Protein 8DN7 (pdb70)

Organism: Pisum sativum (NCBI:txid3888)

Secondary structure (DSSP, 8-state):
---EEEE---EE-TT--EEEEEEE-SS--SSEEEEEEEE-TT--EEEEEEEETTTTEEEE-GGGBTTEEEEEETTTTEEEEEE-S--GGG-EEEEEEEEEEEE-SS-EEEEEEEEEB--EEEEE-SSPPB--EEEEE-----EEEEEEEEEEEBSS--EEEEGGGT--TTEEEPPPEE-TTS-EEEEEEEEEEGGGGGT---EEEEEEGGGTEEEEEE-----/-EEEEE-SEEEEETT--EEEEEEEESS--S-EEEEEE-TTS--EEEEETTTEEPTT--TTEEEEEETTEEEEEESS--GGG-EEEEEEE--STTPPPEE---EEEEEE---BPPEEEEEPPPHHHHTTT-EEEEEEEEEEBSS--EEEEEETTEEE-SSEEEEEPPPPTTT--EEEEEEEEE-HHHHHT--EEEEEEE-TT-SS-EEEEEETT-/--EEEEEE-SSS-------PPTT--HHHHHHHHHHHHHHHHHHHHHSEEP---HHHHHHHHHHHHHH-S--HHHHHHHHHHHHHHHHHHT-TT-EEEEEE-TTSSEEEEEEE--PPP-/-EEEEE---EE-TT--EEEEEEEESS-GGGEEEEEEEE-TTS-EEEEEEEETTTTEEEE-GGGBTTEEEEEETTTTEEEEEE-S--GGG-EEEEEEEEEEEE-SS-EEEEEEEEE---EEEEE-SSPPBPPEEEEE------EEEEEEEEEEEBSS--EEEEGGGTB-TTEEEPPPEE-TTS-EEEEEEEEEESGGGTT---EEEEEEGGGTEEEEEE------/---EEEEEE-S-------TT--HHHHHHHHHHHHHHHHHHHHHSEEPS--HHHHHHHHHHHHHHSS--HHHHHHHHHHHHHHHHHHT-TT-EEEEEE-TTSSEEEEEEE---/-EEEEE-SEEEEETT--EEEEEEEESS--S-EEEEEE-TTS--EEEEETTTEEPTT--TTEEEEEETTEEEEEESS--GGG-EEEEEEE--STTPPPEE---EEEEEE---BPPEEEEEPPPTTTTTTS-EEEEEEEEEEBSS--EEEEEETTEE--SSEEEEEPPPPTTT--EEEEEEEEE-HHHHHT--EEEEEEE-TT-SS-EEEEEESS--

Radius of gyration: 51.86 Å; Cα contacts (8 Å, |Δi|>4): 2680; chains: 6; bounding box: 82×76×167 Å

Foldseek 3Di:
DAQAEFEWEDAPDDDDDDDDADPVRVVVVVVVVVVVVVVSVVPTHGDPDDPVLRVVLNVLCVVVVDDDPVNVVVNQCSVVVVLCVVPQPPKGFDDWDPNVDNYIYTYIHRHD/DQAEFEWECQVPPPPDDDDDDPPDDPVRVVVVVVVVVVVVVVVRVPTHGDPDDVVLRVVLSVLCVVVVDDDDVSVVVNQVSRVVVLVVQAQPPKGFDDWDPPVDPYIYTYIHRDDGDD/DAKAKDWAAEAAAQAKTKIKIADDDDQLQQKKKWKWWAAVPGDIGTAKIAHNVVRDIGGDPVQPPQWDWADDNVRNMIMIIGGRDDQVPFTWIKMFIWRKADDPVDIDIPDRDHMYPTDTHGHHPDDFDAWDKDWQAFEPVQKTKIWIKTDFGDDDDKDKDKPVPPDDPQKDWDDWDQDPVRGTITMIMGMDGPVCLVVDWIWMWMADPNVGDIDIGIHHYDDD/DFAWAKDWAAEAAAQAKTKIKIATDPDAQCQKKKWKWWAAVPGDIHTAKIQHNVDHDIGGDPVQPPQWDWDDDRVRRMIMIIGGRDDQRNFTWIKMFIWRKADDPVDIDIPDRDHMHPTDTHGHHPDDFDAWDKDWQAWPVFKTKIWIKTDFGDDDDKDKDKPVNPDDPQKDWDDWDQDPVRGIITMIMGMDTPVCLVPDWIWMWMADPNVRDIDIGTHHHDD/DAKAKPDQEDEEAFFAKDKIKIFDDPDWAQWKWKWWADPPDDIDTADTSQFHGDPPHDPLWGWDDDTRMIMIMRRGDALQRFTWMKMKDQHPPRDDIYIYPTYTYAYDDDWDFWDKDKDWADVVQLVFFKTKIKIKTHFGDDPDKDKWKQFVNRTDPDQKDKDKDAQDSHRRTIMMMIIGMGTSVVVVVTFKIKIWMDDPPDPDIDIDIGTPPD/DAKAKPDQEDEEAFFDKDKIKIFDPPDWAFWKWKWWADPPDDIDTADTSQAHGDPPHDPLWGKDDDTRMIMIMRRGDALQRFTWMKMKGQHPPRDDIDIYPTYTYAYDDDWDFWDKDKDWADPVQLPQNFTKIKIKTPFGDDPDKDKFKQFVHRTDPDFKDKDKDAQDSHNRTIMMMIIGTDGSVVVVVTFKIKIWMDDPPDPHIDMDIGTPPDD

Nearest PDB structures (foldseek):
  8dn7-assembly1_E  TM=1.009E+00  e=1.031E-22  Pisum sativum
  8dn7-assembly2_C  TM=9.834E-01  e=6.745E-20  Pisum sativum
  5ubc-assembly2_B  TM=9.082E-01  e=1.690E-14  Arabidopsis thaliana
  8dn6-assembly2_B  TM=8.641E-01  e=7.863E-14  Arabidopsis thaliana
  7vcf-assembly1_B  TM=4.564E-01  e=1.645E-02  Chlamydomonas reinhardtii

InterPro domains:
  IPR000184 Bacterial surface antigen (D15) [PF01103] (477-809)
  IPR005689 Chloroplast envelope protein translocase, IAP75 [TIGR00992] (92-809)
  IPR039910 Surface antigen D15-like [PTHR12815] (150-806)
  IPR057354 Toc75-like, POTRA domain [PF25282] (153-236)
  IPR057354 Toc75-like, POTRA domain [PF25282] (357-438)
  IPR057355 Toc75-like, second POTRA domain [PF25280] (245-356)

Sequence (1106 aa):
RADRFRCINVGLMPVEMDPDMSEKEKIEFFRRQEREYKRRISSARPCLLPTSVHEEIKDMLAEQGRVSARLLQKIRDRVQSWYHEEGYACAQVVNFGNLNTREVVCEVVEGDADRFRCINVGLMGQSKPVEMDPDMSEKEKIEFFRRQEREYKRRISSARPCLLPTSVHEEIKDMLAEQGRVSARLLQKIRDRVQSWYHEEGYACAQVVNFGNLNTREVVCEVVEGDITKVQLVESGGGLVQPGGSLRLSCAASGFNFYYSSIHWVRQAPGKGLEWVASISSYYGSTSYADSVKGRFTISADTSKNTAYLQMNSLRAEDTAVYYCARETYYTEFSWSYSWGLDYWGQGTLVTVSSASTKGPSVFPLAPSSGGTAALGCLVKDYFPEPVTVSWNSGALTSGVHTFPAVLQSSGLYSLSSSVVTVPSSSLGTQTYICNVNHKPSNTKVDKKVEPKSCEVQLVESGGGLVQPGGSLRLSCAASGFNFYYSSIHWVRQAPGKGLEWVASISSYYGSTSYADSVKGRFTISADTSKNTAYLQMNSLRAEDTAVYYCARETYYTEFSWSYSWGLDYWGQGTLVTVSSASTKGPSVFPLAPSGGTAALGCLVKDYFPEPVTVSWNSGALTSGVHTFPAVLQSSGLYSLSSVVTVPSSSLGTQTYICNVNHKPSNTKVDKKVEPKSIQMTQSPSSSLSSASVGDRVTITCRASQSVSSAVAWYQQKPGKAPKLLIYSASSLYSGVPSRFSGSRSGTDFTLTISSLQPEDFATYYCQQSSIVWEPITFGQGTKVEIKRTVAAPSVFIFPPSDSQLKSGTASVVCLLNNFYPREAKVQWKVDNALQSGNSQESVTEQDSKDSTYSLSSTLTLSKADYEKHKVYACEVTHQGLSSPVTKSFNRGEIQMTQSPSSLSASVGDRVTITCRASQSVSSAVAWYQQKPGKAPKLLIYSASSLYSGVPSRFSGSRSGTDFTLTISSLQPEDFATYYCQQSSIVWEPITFGQGTKVEIKRTVAAPSVFIFPPSDSQLKSGTASVVCLLNNFYPREAKVQWKVDNALQSGNSQESVTEQDSKDSTYSLSSTLTLSKADYEKHKVYACEVTHQGLSSPVTKSFNRGEC

CATH classification: 2.60.40.10 (+1 more: 2.60.40.10)

Structure (mmCIF, N/CA/C/O backbone):
data_8DN7
#
_entry.id   8DN7
#
_cell.length_a   43.212
_cell.length_b   43.430
_cell.length_c   169.606
_cell.angle_alpha   94.200
_cell.angle_beta   94.210
_cell.angle_gamma   104.440
#
_symmetry.space_group_name_H-M   'P 1'
#
loop_
_entity.id
_entity.type
_entity.pdbx_description
1 polymer 'Protein TOC75, chloroplastic'
2 polymer 'fabax9 Heavy Chain'
3 polymer 'fabax9 Light Chain'
4 water water
#
loop_
_atom_site.group_PDB
_atom_site.id
_atom_site.type_symbol
_atom_site.label_atom_id
_atom_site.label_alt_id
_atom_site.label_comp_id
_atom_site.label_asym_id
_atom_site.label_entity_id
_atom_site.label_seq_id
_atom_site.pdbx_PDB_ins_code
_atom_site.Cartn_x
_atom_site.Cartn_y
_atom_site.Cartn_z
_atom_site.occupancy
_atom_site.B_iso_or_equiv
_atom_site.auth_seq_id
_atom_site.auth_comp_id
_atom_site.auth_asym_id
_atom_site.auth_atom_id
_atom_site.pdbx_PDB_model_num
ATOM 1 N N . ARG A 1 114 ? -51.683 -17.028 24.328 1.00 106.43 113 ARG E N 1
ATOM 2 C CA . ARG A 1 114 ? -50.300 -16.740 23.970 1.00 103.29 113 ARG E CA 1
ATOM 3 C C . ARG A 1 114 ? -49.687 -15.719 24.925 1.00 104.88 113 ARG E C 1
ATOM 4 O O . ARG A 1 114 ? -48.557 -15.883 25.385 1.00 101.43 113 ARG E O 1
ATOM 12 N N . ALA A 1 115 ? -50.447 -14.667 25.227 1.00 94.25 114 ALA E N 1
ATOM 13 C CA . ALA A 1 115 ? -49.950 -13.504 25.963 1.00 90.98 114 ALA E CA 1
ATOM 14 C C . ALA A 1 115 ? -50.866 -13.219 27.147 1.00 88.12 114 ALA E C 1
ATOM 15 O O . ALA A 1 115 ? -51.854 -12.492 27.018 1.00 90.39 114 ALA E O 1
ATOM 17 N N . ASP A 1 116 ? -50.536 -13.793 28.301 1.00 73.43 115 ASP E N 1
ATOM 18 C CA . ASP A 1 116 ? -51.293 -13.526 29.515 1.00 71.72 115 ASP E CA 1
ATOM 19 C C . ASP A 1 116 ? -50.713 -12.371 30.316 1.00 68.39 115 ASP E C 1
ATOM 20 O O . ASP A 1 116 ? -51.406 -11.825 31.184 1.00 66.88 115 ASP E O 1
ATOM 23 N N . ARG A 1 117 ? -49.465 -11.990 30.050 1.00 62.16 116 ARG E N 1
ATOM 24 C CA . ARG A 1 117 ? -48.753 -11.017 30.861 1.00 51.64 116 ARG E CA 1
ATOM 25 C C . ARG A 1 117 ? -48.178 -9.929 29.963 1.00 48.77 116 ARG E C 1
ATOM 26 O O . ARG A 1 117 ? -47.960 -10.127 28.763 1.00 41.81 116 ARG E O 1
ATOM 34 N N . PHE A 1 118 ? -47.971 -8.758 30.560 1.00 45.39 117 PHE E N 1
ATOM 35 C CA . PHE A 1 118 ? -47.411 -7.612 29.857 1.00 41.19 117 PHE E CA 1
ATOM 36 C C . PHE A 1 118 ? -46.469 -6.852 30.777 1.00 40.26 117 PHE E C 1
ATOM 37 O O . PHE A 1 118 ? -46.789 -6.618 31.945 1.00 38.50 117 PHE E O 1
ATOM 45 N N . ARG A 1 119 ? -45.313 -6.472 30.248 1.00 30.92 118 ARG E N 1
ATOM 46 C CA . ARG A 1 119 ? -44.334 -5.679 30.973 1.00 38.11 118 ARG E CA 1
ATOM 47 C C . ARG A 1 119 ? -43.885 -4.528 30.087 1.00 34.00 118 ARG E C 1
ATOM 48 O O . ARG A 1 119 ? -43.784 -4.678 28.865 1.00 36.11 118 ARG E O 1
ATOM 56 N N . CYS A 1 120 ? -43.625 -3.379 30.703 1.00 28.31 119 CYS E N 1
ATOM 57 C CA . CYS A 1 120 ? -43.080 -2.216 30.016 1.00 32.74 119 CYS E CA 1
ATOM 58 C C . CYS A 1 120 ? -41.803 -1.806 30.734 1.00 33.39 119 CYS E C 1
ATOM 59 O O . CYS A 1 120 ? -41.826 -1.558 31.943 1.00 37.22 119 CYS E O 1
ATOM 62 N N . ILE A 1 121 ? -40.698 -1.719 29.994 1.00 27.36 120 ILE E N 1
ATOM 63 C CA . ILE A 1 121 ? -39.404 -1.351 30.558 1.00 33.93 120 ILE E CA 1
ATOM 64 C C . ILE A 1 121 ? -38.824 -0.167 29.798 1.00 35.83 120 ILE E C 1
ATOM 65 O O . ILE A 1 121 ? -39.000 -0.047 28.580 1.00 30.53 120 ILE E O 1
ATOM 70 N N . ASN A 1 122 ? -38.171 0.731 30.529 1.00 33.03 121 ASN E N 1
ATOM 71 C CA . ASN A 1 122 ? -37.425 1.834 29.935 1.00 38.79 121 ASN E CA 1
ATOM 72 C C . ASN A 1 122 ? -35.992 1.361 29.703 1.00 46.76 121 ASN E C 1
ATOM 73 O O . ASN A 1 122 ? -35.270 1.067 30.661 1.00 42.01 121 ASN E O 1
ATOM 78 N N . VAL A 1 123 ? -35.587 1.265 28.436 1.00 50.04 122 VAL E N 1
ATOM 79 C CA . VAL A 1 123 ? -34.220 0.895 28.062 1.00 60.82 122 VAL E CA 1
ATOM 80 C C . VAL A 1 123 ? -33.729 1.964 27.089 1.00 74.13 122 VAL E C 1
ATOM 81 O O . VAL A 1 123 ? -33.980 1.888 25.883 1.00 87.23 122 VAL E O 1
ATOM 85 N N . GLY A 1 124 ? -33.026 2.971 27.607 1.00 63.98 123 GLY E N 1
ATOM 86 C CA . GLY A 1 124 ? -32.555 4.046 26.746 1.00 68.92 123 GLY E CA 1
ATOM 87 C C . GLY A 1 124 ? -31.484 3.638 25.747 1.00 86.76 123 GLY E C 1
ATOM 88 O O . GLY A 1 124 ? -31.528 4.041 24.581 1.00 79.99 123 GLY E O 1
ATOM 89 N N . LEU A 1 125 ? -30.512 2.829 26.181 1.00 105.04 124 LEU E N 1
ATOM 90 C CA . LEU A 1 125 ? -29.315 2.599 25.371 1.00 105.77 124 LEU E CA 1
ATOM 91 C C . LEU A 1 125 ? -29.497 1.575 24.252 1.00 110.72 124 LEU E C 1
ATOM 92 O O . LEU A 1 125 ? -28.860 1.711 23.200 1.00 112.00 124 LEU E O 1
ATOM 97 N N . MET A 1 126 ? -30.335 0.558 24.448 1.00 106.35 125 MET E N 1
ATOM 98 C CA . MET A 1 126 ? -30.495 -0.527 23.471 1.00 108.29 125 MET E CA 1
ATOM 99 C C . MET A 1 126 ? -29.158 -1.207 23.177 1.00 111.92 125 MET E C 1
ATOM 100 O O . MET A 1 126 ? -28.589 -1.883 24.035 1.00 107.02 125 MET E O 1
ATOM 105 N N . PRO A 1 131 ? -30.200 -5.374 17.162 1.00 99.22 130 PRO E N 1
ATOM 106 C CA . PRO A 1 131 ? -29.939 -5.670 15.749 1.00 100.81 130 PRO E CA 1
ATOM 107 C C . PRO A 1 131 ? -28.624 -6.423 15.602 1.00 102.52 130 PRO E C 1
ATOM 108 O O . PRO A 1 131 ? -27.591 -5.919 16.042 1.00 108.47 130 PRO E O 1
ATOM 112 N N . VAL A 1 132 ? -28.652 -7.590 14.961 1.00 79.61 131 VAL E N 1
ATOM 113 C CA . VAL A 1 132 ? -27.570 -8.562 15.065 1.00 73.45 131 VAL E CA 1
ATOM 114 C C . VAL A 1 132 ? -27.108 -8.986 13.679 1.00 68.55 131 VAL E C 1
ATOM 115 O O . VAL A 1 132 ? -27.912 -9.459 12.867 1.00 72.80 131 VAL E O 1
ATOM 119 N N . GLU A 1 133 ? -25.814 -8.821 13.417 1.00 64.26 132 GLU E N 1
ATOM 120 C CA . GLU A 1 133 ? -25.198 -9.188 12.144 1.00 65.47 132 GLU E CA 1
ATOM 121 C C . GLU A 1 133 ? -24.918 -10.683 12.219 1.00 61.20 132 GLU E C 1
ATOM 122 O O . GLU A 1 133 ? -23.977 -11.120 12.885 1.00 60.40 132 GLU E O 1
ATOM 124 N N . MET A 1 134 ? -25.736 -11.474 11.536 1.00 58.83 133 MET E N 1
ATOM 125 C CA . MET A 1 134 ? -25.686 -12.921 11.681 1.00 54.57 133 MET E CA 1
ATOM 126 C C . MET A 1 134 ? -24.444 -13.534 11.052 1.00 60.01 133 MET E C 1
ATOM 127 O O . MET A 1 134 ? -23.927 -13.060 10.038 1.00 52.70 133 MET E O 1
ATOM 132 N N . ASP A 1 135 ? -23.970 -14.610 11.683 1.00 62.01 134 ASP E N 1
ATOM 133 C CA . ASP A 1 135 ? -22.880 -15.392 11.128 1.00 62.16 134 ASP E CA 1
ATOM 134 C C . ASP A 1 135 ? -23.360 -16.083 9.853 1.00 58.72 134 ASP E C 1
ATOM 135 O O . ASP A 1 135 ? -24.535 -16.434 9.733 1.00 53.16 134 ASP E O 1
ATOM 140 N N . PRO A 1 136 ? -22.466 -16.297 8.886 1.00 74.41 135 PRO E N 1
ATOM 141 C CA . PRO A 1 136 ? -22.917 -16.671 7.537 1.00 67.85 135 PRO E CA 1
ATOM 142 C C . PRO A 1 136 ? -23.371 -18.109 7.312 1.00 63.53 135 PRO E C 1
ATOM 143 O O . PRO A 1 136 ? -24.383 -18.327 6.638 1.00 74.39 135 PRO E O 1
ATOM 147 N N . ASP A 1 137 ? -22.664 -19.090 7.858 1.00 55.93 136 ASP E N 1
ATOM 148 C CA . ASP A 1 137 ? -22.959 -20.508 7.637 1.00 49.48 136 ASP E CA 1
ATOM 149 C C . ASP A 1 137 ? -23.143 -21.230 8.959 1.00 50.78 136 ASP E C 1
ATOM 150 O O . ASP A 1 137 ? -22.488 -22.232 9.254 1.00 45.48 136 ASP E O 1
ATOM 155 N N . MET A 1 138 ? -24.039 -20.701 9.784 1.00 44.16 137 MET E N 1
ATOM 156 C CA . MET A 1 138 ? -24.281 -21.276 11.096 1.00 49.73 137 MET E CA 1
ATOM 157 C C . MET A 1 138 ? -24.827 -22.692 10.975 1.00 47.91 137 MET E C 1
ATOM 158 O O . MET A 1 138 ? -25.713 -22.973 10.163 1.00 39.75 137 MET E O 1
ATOM 163 N N . SER A 1 139 ? -24.286 -23.589 11.794 1.00 46.05 138 SER E N 1
ATOM 164 C CA . SER A 1 139 ? -24.797 -24.944 11.886 1.00 40.54 138 SER E CA 1
ATOM 165 C C . SER A 1 139 ? -26.070 -24.966 12.728 1.00 39.84 138 SER E C 1
ATOM 166 O O . SER A 1 139 ? -26.476 -23.962 13.319 1.00 41.08 138 SER E O 1
ATOM 169 N N . GLU A 1 140 ? -26.712 -26.134 12.762 1.00 35.43 139 GLU E N 1
ATOM 170 C CA . GLU A 1 140 ? -27.927 -26.299 13.553 1.00 37.92 139 GLU E CA 1
ATOM 171 C C . GLU A 1 140 ? -27.660 -25.987 15.025 1.00 39.61 139 GLU E C 1
ATOM 172 O O . GLU A 1 140 ? -28.418 -25.247 15.673 1.00 36.05 139 GLU E O 1
ATOM 178 N N . LYS A 1 141 ? -26.565 -26.534 15.562 1.00 33.82 140 LYS E N 1
ATOM 179 C CA . LYS A 1 141 ? -26.206 -26.282 16.951 1.00 41.27 140 LYS E CA 1
ATOM 180 C C . LYS A 1 141 ? -25.950 -24.799 17.183 1.00 40.19 140 LYS E C 1
ATOM 181 O O . LYS A 1 141 ? -26.300 -24.255 18.238 1.00 42.64 140 LYS E O 1
ATOM 187 N N . GLU A 1 142 ? -25.359 -24.121 16.195 1.00 36.27 141 GLU E N 1
ATOM 188 C CA . GLU A 1 142 ? -25.103 -22.691 16.327 1.00 36.50 141 GLU E CA 1
ATOM 189 C C . GLU A 1 142 ? -26.390 -21.874 16.283 1.00 36.16 141 GLU E C 1
ATOM 190 O O . GLU A 1 142 ? -26.490 -20.851 16.966 1.00 38.17 141 GLU E O 1
ATOM 196 N N . LYS A 1 143 ? -27.382 -22.299 15.498 1.00 36.72 142 LYS E N 1
ATOM 197 C CA . LYS A 1 143 ? -28.682 -21.633 15.544 1.00 37.73 142 LYS E CA 1
ATOM 198 C C . LYS A 1 143 ? -29.307 -21.770 16.925 1.00 29.36 142 LYS E C 1
ATOM 199 O O . LYS A 1 143 ? -29.826 -20.794 17.493 1.00 33.08 142 LYS E O 1
ATOM 205 N N . ILE A 1 144 ? -29.258 -22.982 17.486 1.00 36.18 143 ILE E N 1
ATOM 206 C CA . ILE A 1 144 ? -29.800 -23.189 18.827 1.00 33.84 143 ILE E CA 1
ATOM 207 C C . ILE A 1 144 ? -29.083 -22.295 19.832 1.00 35.53 143 ILE E C 1
ATOM 208 O O . ILE A 1 144 ? -29.718 -21.645 20.677 1.00 32.64 143 ILE E O 1
ATOM 213 N N . GLU A 1 145 ? -27.750 -22.236 19.747 1.00 32.82 144 GLU E N 1
ATOM 214 C CA . GLU A 1 145 ? -26.997 -21.398 20.672 1.00 40.38 144 GLU E CA 1
ATOM 215 C C . GLU A 1 145 ? -27.294 -19.917 20.468 1.00 38.29 144 GLU E C 1
ATOM 216 O O . GLU A 1 145 ? -27.267 -19.149 21.433 1.00 36.49 144 GLU E O 1
ATOM 222 N N . PHE A 1 146 ? -27.591 -19.496 19.237 1.00 35.59 145 PHE E N 1
ATOM 223 C CA . PHE A 1 146 ? -27.996 -18.110 19.022 1.00 37.25 145 PHE E CA 1
ATOM 224 C C . PHE A 1 146 ? -29.310 -17.809 19.727 1.00 30.95 145 PHE E C 1
ATOM 225 O O . PHE A 1 146 ? -29.464 -16.747 20.345 1.00 35.28 145 PHE E O 1
ATOM 233 N N . PHE A 1 147 ? -30.278 -18.724 19.628 1.00 34.65 146 PHE E N 1
ATOM 234 C CA . PHE A 1 147 ? -31.544 -18.512 20.328 1.00 34.79 146 PHE E CA 1
ATOM 235 C C . PHE A 1 147 ? -31.331 -18.444 21.838 1.00 33.47 146 PHE E C 1
ATOM 236 O O . PHE A 1 147 ? -31.911 -17.587 22.522 1.00 28.37 146 PHE E O 1
ATOM 244 N N . ARG A 1 148 ? -30.493 -19.338 22.373 1.00 34.56 147 ARG E N 1
ATOM 245 C CA . ARG A 1 148 ? -30.225 -19.332 23.809 1.00 37.78 147 ARG E CA 1
ATOM 246 C C . ARG A 1 148 ? -29.531 -18.044 24.240 1.00 40.43 147 ARG E C 1
ATOM 247 O O . ARG A 1 148 ? -29.866 -17.466 25.283 1.00 40.80 147 ARG E O 1
ATOM 255 N N . ARG A 1 149 ? -28.555 -17.588 23.452 1.00 36.77 148 ARG E N 1
ATOM 256 C CA . ARG A 1 149 ? -27.868 -16.333 23.734 1.00 34.71 148 ARG E CA 1
ATOM 257 C C . ARG A 1 149 ? -28.849 -15.167 23.765 1.00 40.55 148 ARG E C 1
ATOM 258 O O . ARG A 1 149 ? -28.790 -14.312 24.658 1.00 35.49 148 ARG E O 1
ATOM 266 N N . GLN A 1 150 ? -29.753 -15.112 22.782 1.00 34.82 149 GLN E N 1
ATOM 267 C CA . GLN A 1 150 ? -30.727 -14.025 22.737 1.00 32.10 149 GLN E CA 1
ATOM 268 C C . GLN A 1 150 ? -31.645 -14.056 23.954 1.00 32.21 149 GLN E C 1
ATOM 269 O O . GLN A 1 150 ? -31.941 -13.010 24.543 1.00 31.97 149 GLN E O 1
ATOM 275 N N . GLU A 1 151 ? -32.095 -15.249 24.353 1.00 31.71 150 GLU E N 1
ATOM 276 C CA . GLU A 1 151 ? -32.931 -15.361 25.548 1.00 32.86 150 GLU E CA 1
ATOM 277 C C . GLU A 1 151 ? -32.191 -14.871 26.792 1.00 34.19 150 GLU E C 1
ATOM 278 O O . GLU A 1 151 ? -32.733 -14.095 27.592 1.00 30.17 150 GLU E O 1
ATOM 284 N N . ARG A 1 152 ? -30.951 -15.328 26.975 1.00 33.43 151 ARG E N 1
ATOM 285 C CA . ARG A 1 152 ? -30.178 -14.946 28.155 1.00 34.63 151 ARG E CA 1
ATOM 286 C C . ARG A 1 152 ? -29.919 -13.443 28.195 1.00 35.90 151 ARG E C 1
ATOM 287 O O . ARG A 1 152 ? -30.069 -12.796 29.246 1.00 36.88 151 ARG E O 1
ATOM 295 N N . GLU A 1 153 ? -29.548 -12.864 27.051 1.00 33.44 152 GLU E N 1
ATOM 296 C CA . GLU A 1 153 ? -29.298 -11.431 26.995 1.00 28.71 152 GLU E CA 1
ATOM 297 C C . GLU A 1 153 ? -30.573 -10.631 27.221 1.00 33.75 152 GLU E C 1
ATOM 298 O O . GLU A 1 153 ? -30.523 -9.558 27.829 1.00 28.79 152 GLU E O 1
ATOM 300 N N . TYR A 1 154 ? -31.725 -11.130 26.759 1.00 34.55 153 TYR E N 1
ATOM 301 C CA . TYR A 1 154 ? -32.961 -10.408 27.035 1.00 33.60 153 TYR E CA 1
ATOM 302 C C . TYR A 1 154 ? -33.339 -10.500 28.510 1.00 35.74 153 TYR E C 1
ATOM 303 O O . TYR A 1 154 ? -33.900 -9.547 29.063 1.00 34.71 153 TYR E O 1
ATOM 312 N N . LYS A 1 155 ? -33.046 -11.630 29.158 1.00 34.88 154 LYS E N 1
ATOM 313 C CA . LYS A 1 155 ? -33.208 -11.712 30.608 1.00 40.09 154 LYS E CA 1
ATOM 314 C C . LYS A 1 155 ? -32.390 -10.636 31.311 1.00 37.16 154 LYS E C 1
ATOM 315 O O . LYS A 1 155 ? -32.909 -9.894 32.157 1.00 35.38 154 LYS E O 1
ATOM 321 N N . ARG A 1 156 ? -31.110 -10.519 30.946 1.00 35.88 155 ARG E N 1
ATOM 322 C CA . ARG A 1 156 ? -30.266 -9.492 31.560 1.00 37.74 155 ARG E CA 1
ATOM 323 C C . ARG A 1 156 ? -30.790 -8.091 31.254 1.00 35.93 155 ARG E C 1
ATOM 324 O O . ARG A 1 156 ? -30.777 -7.208 32.122 1.00 35.23 155 ARG E O 1
ATOM 332 N N . ARG A 1 157 ? -31.271 -7.881 30.028 1.00 30.82 156 ARG E N 1
ATOM 333 C CA . ARG A 1 157 ? -31.791 -6.580 29.624 1.00 34.71 156 ARG E CA 1
ATOM 334 C C . ARG A 1 157 ? -33.019 -6.190 30.436 1.00 32.15 156 ARG E C 1
ATOM 335 O O . ARG A 1 157 ? -33.148 -5.037 30.865 1.00 32.67 156 ARG E O 1
ATOM 343 N N . ILE A 1 158 ? -33.935 -7.134 30.654 1.00 32.30 157 ILE E N 1
ATOM 344 C CA . ILE A 1 158 ? -35.078 -6.862 31.522 1.00 34.66 157 ILE E CA 1
ATOM 345 C C . ILE A 1 158 ? -34.604 -6.546 32.932 1.00 36.73 157 ILE E C 1
ATOM 346 O O . ILE A 1 158 ? -35.082 -5.596 33.566 1.00 33.80 157 ILE E O 1
ATOM 351 N N . SER A 1 159 ? -33.644 -7.328 33.437 1.00 33.39 158 SER E N 1
ATOM 352 C CA . SER A 1 159 ? -33.211 -7.162 34.822 1.00 38.52 158 SER E CA 1
ATOM 353 C C . SER A 1 159 ? -32.590 -5.792 35.066 1.00 34.48 158 SER E C 1
ATOM 354 O O . SER A 1 159 ? -32.854 -5.160 36.097 1.00 33.28 158 SER E O 1
ATOM 357 N N . SER A 1 160 ? -31.772 -5.307 34.134 1.00 37.70 159 SER E N 1
ATOM 358 C CA . SER A 1 160 ? -31.082 -4.041 34.353 1.00 37.55 159 SER E CA 1
ATOM 359 C C . SER A 1 160 ? -31.910 -2.826 33.952 1.00 37.75 159 SER E C 1
ATOM 360 O O . SER A 1 160 ? -31.517 -1.697 34.268 1.00 40.67 159 SER E O 1
ATOM 363 N N . ALA A 1 161 ? -33.050 -3.024 33.297 1.00 35.42 160 ALA E N 1
ATOM 364 C CA . ALA A 1 161 ? -33.869 -1.907 32.861 1.00 33.73 160 ALA E CA 1
ATOM 365 C C . ALA A 1 161 ? -34.768 -1.432 33.999 1.00 35.87 160 ALA E C 1
ATOM 366 O O . ALA A 1 161 ? -34.934 -2.102 35.020 1.00 38.55 160 ALA E O 1
ATOM 368 N N . ARG A 1 162 ? -35.332 -0.252 33.823 1.00 36.57 161 ARG E N 1
ATOM 369 C CA . ARG A 1 162 ? -36.233 0.271 34.839 1.00 36.21 161 ARG E CA 1
ATOM 370 C C . ARG A 1 162 ? -37.685 0.077 34.418 1.00 32.93 161 ARG E C 1
ATOM 371 O O . ARG A 1 162 ? -37.981 -0.011 33.222 1.00 30.86 161 ARG E O 1
ATOM 379 N N . PRO A 1 163 ? -38.618 0.018 35.365 1.00 29.80 162 PRO E N 1
ATOM 380 C CA . PRO A 1 163 ? -40.035 -0.047 34.995 1.00 28.61 162 PRO E CA 1
ATOM 381 C C . PRO A 1 163 ? -40.482 1.254 34.341 1.00 36.59 162 PRO E C 1
ATOM 382 O O . PRO A 1 163 ? -39.916 2.326 34.570 1.00 38.34 162 PRO E O 1
ATOM 386 N N . CYS A 1 164 ? -41.542 1.150 33.540 1.00 31.36 163 CYS E N 1
ATOM 387 C CA . CYS A 1 164 ? -42.070 2.304 32.832 1.00 36.27 163 CYS E CA 1
ATOM 388 C C . CYS A 1 164 ? -42.882 3.186 33.774 1.00 33.20 163 CYS E C 1
ATOM 389 O O . CYS A 1 164 ? -43.398 2.740 34.802 1.00 33.29 163 CYS E O 1
ATOM 392 N N . LEU A 1 165 ? -42.999 4.460 33.396 1.00 36.33 164 LEU E N 1
ATOM 393 C CA . LEU A 1 165 ? -43.907 5.371 34.078 1.00 36.08 164 LEU E CA 1
ATOM 394 C C . LEU A 1 165 ? -45.364 5.020 33.840 1.00 38.30 164 LEU E C 1
ATOM 395 O O . LEU A 1 165 ? -46.229 5.535 34.558 1.00 38.07 164 LEU E O 1
ATOM 400 N N . LEU A 1 166 ? -45.640 4.159 32.863 1.00 39.64 165 LEU E N 1
ATOM 401 C CA . LEU A 1 166 ? -46.985 3.778 32.471 1.00 43.15 165 LEU E CA 1
ATOM 402 C C . LEU A 1 166 ? -47.791 3.376 33.703 1.00 42.65 165 LEU E C 1
ATOM 403 O O . LEU A 1 166 ? -47.394 2.442 34.415 1.00 39.17 165 LEU E O 1
ATOM 408 N N . PRO A 1 167 ? -48.905 4.040 33.985 1.00 45.28 166 PRO E N 1
ATOM 409 C CA . PRO A 1 167 ? -49.627 3.782 35.232 1.00 42.96 166 PRO E CA 1
ATOM 410 C C . PRO A 1 167 ? -50.424 2.488 35.152 1.00 51.61 166 PRO E C 1
ATOM 411 O O . PRO A 1 167 ? -50.588 1.878 34.093 1.00 52.90 166 PRO E O 1
ATOM 415 N N . THR A 1 168 ? -50.938 2.089 36.316 1.00 50.52 167 THR E N 1
ATOM 416 C CA . THR A 1 168 ? -51.567 0.780 36.446 1.00 53.91 167 THR E CA 1
ATOM 417 C C . THR A 1 168 ? -52.804 0.651 35.561 1.00 52.66 167 THR E C 1
ATOM 418 O O . THR A 1 168 ? -53.067 -0.424 35.010 1.00 58.00 167 THR E O 1
ATOM 422 N N . SER A 1 169 ? -53.575 1.732 35.410 1.00 52.68 168 SER E N 1
ATOM 423 C CA . SER A 1 169 ? -54.798 1.675 34.607 1.00 54.08 168 SER E CA 1
ATOM 424 C C . SER A 1 169 ? -54.499 1.382 33.139 1.00 53.64 168 SER E C 1
ATOM 425 O O . SER A 1 169 ? -55.199 0.588 32.496 1.00 51.73 168 SER E O 1
ATOM 428 N N . VAL A 1 170 ? -53.467 2.021 32.585 1.00 54.01 169 VAL E N 1
ATOM 429 C CA . VAL A 1 170 ? -53.085 1.742 31.205 1.00 52.23 169 VAL E CA 1
ATOM 430 C C . VAL A 1 170 ? -52.563 0.316 31.078 1.00 49.79 169 VAL E C 1
ATOM 431 O O . VAL A 1 170 ? -52.785 -0.354 30.060 1.00 49.31 169 VAL E O 1
ATOM 435 N N . HIS A 1 171 ? -51.866 -0.173 32.107 1.00 52.24 170 HIS E N 1
ATOM 436 C CA . HIS A 1 171 ? -51.444 -1.569 32.105 1.00 48.91 170 HIS E CA 1
ATOM 437 C C . HIS A 1 171 ? -52.645 -2.499 32.046 1.00 53.44 170 HIS E C 1
ATOM 438 O O . HIS A 1 171 ? -52.616 -3.518 31.349 1.00 52.23 170 HIS E O 1
ATOM 445 N N . GLU A 1 172 ? -53.709 -2.171 32.782 1.00 57.09 171 GLU E N 1
ATOM 446 C CA . GLU A 1 172 ? -54.911 -2.998 32.741 1.00 63.80 171 GLU E CA 1
ATOM 447 C C . GLU A 1 172 ? -55.586 -2.918 31.377 1.00 58.16 171 GLU E C 1
ATOM 448 O O . GLU A 1 172 ? -56.132 -3.914 30.891 1.00 59.81 171 GLU E O 1
ATOM 454 N N . GLU A 1 173 ? -55.563 -1.741 30.746 1.00 56.19 172 GLU E N 1
ATOM 455 C CA . GLU A 1 173 ? -56.069 -1.631 29.378 1.00 56.85 172 GLU E CA 1
ATOM 456 C C . GLU A 1 173 ? -55.298 -2.542 28.426 1.00 54.09 172 GLU E C 1
ATOM 457 O O . GLU A 1 173 ? -55.895 -3.237 27.593 1.00 52.00 172 GLU E O 1
ATOM 463 N N . ILE A 1 174 ? -53.967 -2.555 28.540 1.00 52.47 173 ILE E N 1
ATOM 464 C CA . ILE A 1 174 ? -53.151 -3.420 27.688 1.00 49.18 173 ILE E CA 1
ATOM 465 C C . ILE A 1 174 ? -53.444 -4.886 27.986 1.00 51.09 173 ILE E C 1
ATOM 466 O O . ILE A 1 174 ? -53.517 -5.722 27.075 1.00 54.27 173 ILE E O 1
ATOM 471 N N . LYS A 1 175 ? -53.591 -5.222 29.269 1.00 55.03 174 LYS E N 1
ATOM 472 C CA . LYS A 1 175 ? -53.939 -6.584 29.658 1.00 54.01 174 LYS E CA 1
ATOM 473 C C . LYS A 1 175 ? -55.269 -7.002 29.046 1.00 56.82 174 LYS E C 1
ATOM 474 O O . LYS A 1 175 ? -55.427 -8.146 28.605 1.00 61.16 174 LYS E O 1
ATOM 480 N N . ASP A 1 176 ? -56.237 -6.084 29.006 1.00 54.17 175 ASP E N 1
ATOM 481 C CA . ASP A 1 176 ? -57.520 -6.389 28.383 1.00 59.51 175 ASP E CA 1
ATOM 482 C C . ASP A 1 176 ? -57.371 -6.586 26.882 1.00 59.99 175 ASP E C 1
ATOM 483 O O . ASP A 1 176 ? -57.999 -7.479 26.307 1.00 63.19 175 ASP E O 1
ATOM 488 N N . MET A 1 177 ? -56.548 -5.762 26.229 1.00 60.01 176 MET E N 1
ATOM 489 C CA . MET A 1 177 ? -56.312 -5.961 24.801 1.00 57.00 176 MET E CA 1
ATOM 490 C C . MET A 1 177 ? -55.700 -7.332 24.537 1.00 58.78 176 MET E C 1
ATOM 491 O O . MET A 1 177 ? -56.049 -8.002 23.559 1.00 56.57 176 MET E O 1
ATOM 496 N N . LEU A 1 178 ? -54.767 -7.755 25.391 1.00 61.09 177 LEU E N 1
ATOM 497 C CA . LEU A 1 178 ? -54.173 -9.081 25.239 1.00 59.36 177 LEU E CA 1
ATOM 498 C C . LEU A 1 178 ? -55.201 -10.182 25.482 1.00 63.29 177 LEU E C 1
ATOM 499 O O . LEU A 1 178 ? -55.232 -11.185 24.759 1.00 65.06 177 LEU E O 1
ATOM 504 N N . ALA A 1 179 ? -56.054 -10.006 26.493 1.00 65.89 178 ALA E N 1
ATOM 505 C CA . ALA A 1 179 ? -57.042 -11.023 26.833 1.00 70.52 178 ALA E CA 1
ATOM 506 C C . ALA A 1 179 ? -58.158 -11.109 25.801 1.00 71.76 178 ALA E C 1
ATOM 507 O O . ALA A 1 179 ? -58.786 -12.164 25.662 1.00 75.40 178 ALA E O 1
ATOM 509 N N . GLU A 1 180 ? -58.427 -10.026 25.072 1.00 74.32 179 GLU E N 1
ATOM 510 C CA . GLU A 1 180 ? -59.524 -10.056 24.110 1.00 78.60 179 GLU E CA 1
ATOM 511 C C . GLU A 1 180 ? -59.226 -11.007 22.959 1.00 74.83 179 GLU E C 1
ATOM 512 O O . GLU A 1 180 ? -60.068 -11.833 22.592 1.00 75.03 179 GLU E O 1
ATOM 518 N N . GLN A 1 181 ? -58.031 -10.912 22.381 1.00 71.32 180 GLN E N 1
ATOM 519 C CA . GLN A 1 181 ? -57.645 -11.807 21.297 1.00 76.18 180 GLN E CA 1
ATOM 520 C C . GLN A 1 181 ? -57.030 -13.111 21.784 1.00 77.67 180 GLN E C 1
ATOM 521 O O . GLN A 1 181 ? -57.121 -14.128 21.087 1.00 81.06 180 GLN E O 1
ATOM 527 N N . GLY A 1 182 ? -56.391 -13.104 22.952 1.00 79.60 181 GLY E N 1
ATOM 528 C CA . GLY A 1 182 ? -55.746 -14.304 23.450 1.00 84.62 181 GLY E CA 1
ATOM 529 C C . GLY A 1 182 ? -54.580 -14.775 22.616 1.00 86.97 181 GLY E C 1
ATOM 530 O O . GLY A 1 182 ? -54.077 -15.880 22.841 1.00 91.81 181 GLY E O 1
ATOM 531 N N . ARG A 1 183 ? -54.136 -13.964 21.659 1.00 82.83 182 ARG E N 1
ATOM 532 C CA . ARG A 1 183 ? -53.065 -14.318 20.742 1.00 76.58 182 ARG E CA 1
ATOM 533 C C . ARG A 1 183 ? -52.420 -13.027 20.264 1.00 64.32 182 ARG E C 1
ATOM 534 O O . ARG A 1 183 ? -53.123 -12.100 19.851 1.00 68.95 182 ARG E O 1
ATOM 542 N N . VAL A 1 184 ? -51.103 -12.975 20.306 1.00 52.98 183 VAL E N 1
ATOM 543 C CA . VAL A 1 184 ? -50.355 -11.797 19.884 1.00 46.91 183 VAL E CA 1
ATOM 544 C C . VAL A 1 184 ? -50.092 -11.859 18.386 1.00 38.46 183 VAL E C 1
ATOM 545 O O . VAL A 1 184 ? -49.938 -12.932 17.792 1.00 39.39 183 VAL E O 1
ATOM 549 N N . SER A 1 185 ? -50.062 -10.682 17.769 1.00 35.76 184 SER E N 1
ATOM 550 C CA . SER A 1 185 ? -49.832 -10.540 16.339 1.00 35.79 184 SER E CA 1
ATOM 551 C C . SER A 1 185 ? -49.253 -9.157 16.101 1.00 36.59 184 SER E C 1
ATOM 552 O O . SER A 1 185 ? -49.156 -8.339 17.017 1.00 34.83 184 SER E O 1
ATOM 555 N N . ALA A 1 186 ? -48.868 -8.897 14.852 1.00 39.40 185 ALA E N 1
ATOM 556 C CA . ALA A 1 186 ? -48.280 -7.600 14.541 1.00 38.45 185 ALA E CA 1
ATOM 557 C C . ALA A 1 186 ? -49.292 -6.475 14.732 1.00 39.90 185 ALA E C 1
ATOM 558 O O . ALA A 1 186 ? -48.940 -5.392 15.216 1.00 34.82 185 ALA E O 1
ATOM 560 N N . ARG A 1 187 ? -50.553 -6.707 14.358 1.00 39.08 186 ARG E N 1
ATOM 561 C CA . ARG A 1 187 ? -51.560 -5.661 14.516 1.00 39.20 186 ARG E CA 1
ATOM 562 C C . ARG A 1 187 ? -51.811 -5.345 15.991 1.00 36.56 186 ARG E C 1
ATOM 563 O O . ARG A 1 187 ? -51.940 -4.172 16.368 1.00 40.33 186 ARG E O 1
ATOM 571 N N . LEU A 1 188 ? -51.835 -6.371 16.849 1.00 36.80 187 LEU E N 1
ATOM 572 C CA . LEU A 1 188 ? -52.030 -6.145 18.280 1.00 37.14 187 LEU E CA 1
ATOM 573 C C . LEU A 1 188 ? -50.848 -5.401 18.894 1.00 34.63 187 LEU E C 1
ATOM 574 O O . LEU A 1 188 ? -51.030 -4.504 19.727 1.00 37.08 187 LEU E O 1
ATOM 579 N N . LEU A 1 189 ? -49.628 -5.753 18.486 1.00 31.30 188 LEU E N 1
ATOM 580 C CA . LEU A 1 189 ? -48.457 -5.037 18.978 1.00 36.75 188 LEU E CA 1
ATOM 581 C C . LEU A 1 189 ? -48.466 -3.586 18.515 1.00 34.48 188 LEU E C 1
ATOM 582 O O . LEU A 1 189 ? -48.062 -2.689 19.262 1.00 31.69 188 LEU E O 1
ATOM 587 N N . GLN A 1 190 ? -48.929 -3.333 17.288 1.00 33.17 189 GLN E N 1
ATOM 588 C CA . GLN A 1 190 ? -49.060 -1.955 16.824 1.00 34.24 189 GLN E CA 1
ATOM 589 C C . GLN A 1 190 ? -50.070 -1.179 17.661 1.00 32.91 189 GLN E C 1
ATOM 590 O O . GLN A 1 190 ? -49.826 -0.024 18.027 1.00 36.67 189 GLN E O 1
ATOM 596 N N . LYS A 1 191 ? -51.218 -1.793 17.965 1.00 35.56 190 LYS E N 1
ATOM 597 C CA . LYS A 1 191 ? -52.209 -1.117 18.801 1.00 33.79 190 LYS E CA 1
ATOM 598 C C . LYS A 1 191 ? -51.660 -0.834 20.198 1.00 35.30 190 LYS E C 1
ATOM 599 O O . LYS A 1 191 ? -51.887 0.247 20.755 1.00 34.69 190 LYS E O 1
ATOM 605 N N . ILE A 1 192 ? -50.939 -1.796 20.780 1.00 33.61 191 ILE E N 1
ATOM 606 C CA . ILE A 1 192 ? -50.344 -1.589 22.099 1.00 35.77 191 ILE E CA 1
ATOM 607 C C . ILE A 1 192 ? -49.316 -0.464 22.052 1.00 32.45 191 ILE E C 1
ATOM 608 O O . ILE A 1 192 ? -49.270 0.395 22.943 1.00 35.58 191 ILE E O 1
ATOM 613 N N . ARG A 1 193 ? -48.465 -0.461 21.022 1.00 32.61 192 ARG E N 1
ATOM 614 C CA . ARG A 1 193 ? -47.501 0.620 20.850 1.00 29.77 192 ARG E CA 1
ATOM 615 C C . ARG A 1 193 ? -48.202 1.964 20.767 1.00 34.08 192 ARG E C 1
ATOM 616 O O . ARG A 1 193 ? -47.768 2.944 21.387 1.00 34.01 192 ARG E O 1
ATOM 624 N N . ASP A 1 194 ? -49.284 2.031 19.992 1.00 35.25 193 ASP E N 1
ATOM 625 C CA . ASP A 1 194 ? -50.010 3.283 19.846 1.00 36.46 193 ASP E CA 1
ATOM 626 C C . ASP A 1 194 ? -50.573 3.743 21.182 1.00 30.30 193 ASP E C 1
ATOM 627 O O . ASP A 1 194 ? -50.474 4.922 21.527 1.00 35.97 193 ASP E O 1
ATOM 632 N N . ARG A 1 195 ? -51.142 2.820 21.960 1.00 34.83 194 ARG E N 1
ATOM 633 C CA . ARG A 1 195 ? -51.686 3.190 23.266 1.00 38.71 194 ARG E CA 1
ATOM 634 C C . ARG A 1 195 ? -50.594 3.718 24.195 1.00 34.32 194 ARG E C 1
ATOM 635 O O . ARG A 1 195 ? -50.761 4.759 24.849 1.00 35.42 194 ARG E O 1
ATOM 643 N N . VAL A 1 196 ? -49.463 3.011 24.261 1.00 36.18 195 VAL E N 1
ATOM 644 C CA . VAL A 1 196 ? -48.396 3.399 25.183 1.00 33.62 195 VAL E CA 1
ATOM 645 C C . VAL A 1 196 ? -47.819 4.755 24.790 1.00 34.08 195 VAL E C 1
ATOM 646 O O . VAL A 1 196 ? -47.651 5.651 25.633 1.00 37.51 195 VAL E O 1
ATOM 650 N N . GLN A 1 197 ? -47.504 4.927 23.501 1.00 34.89 196 GLN E N 1
ATOM 651 C CA . GLN A 1 197 ? -46.975 6.205 23.041 1.00 34.81 196 GLN E CA 1
ATOM 652 C C . GLN A 1 197 ? -47.988 7.320 23.235 1.00 32.65 196 GLN E C 1
ATOM 653 O O . GLN A 1 197 ? -47.613 8.454 23.545 1.00 40.46 196 GLN E O 1
ATOM 659 N N . SER A 1 198 ? -49.276 7.022 23.052 1.00 37.06 197 SER E N 1
ATOM 660 C CA . SER A 1 198 ? -50.300 8.036 23.251 1.00 39.30 197 SER E CA 1
ATOM 661 C C . SER A 1 198 ? -50.307 8.518 24.692 1.00 45.19 197 SER E C 1
ATOM 662 O O . SER A 1 198 ? -50.339 9.727 24.952 1.00 48.07 197 SER E O 1
ATOM 665 N N . TRP A 1 199 ? -50.260 7.585 25.648 1.00 36.29 198 TRP E N 1
ATOM 666 C CA . TRP A 1 199 ? -50.206 8.009 27.044 1.00 43.56 198 TRP E CA 1
ATOM 667 C C . TRP A 1 199 ? -48.958 8.838 27.317 1.00 41.21 198 TRP E C 1
ATOM 668 O O . TRP A 1 199 ? -49.033 9.887 27.969 1.00 41.67 198 TRP E O 1
ATOM 679 N N . TYR A 1 200 ? -47.802 8.393 26.815 1.00 41.46 199 TYR E N 1
ATOM 680 C CA . TYR A 1 200 ? -46.567 9.128 27.080 1.00 34.81 199 TYR E CA 1
ATOM 681 C C . TYR A 1 200 ? -46.608 10.537 26.496 1.00 41.14 199 TYR E C 1
ATOM 682 O O . TYR A 1 200 ? -46.219 11.504 27.162 1.00 44.11 199 TYR E O 1
ATOM 691 N N . HIS A 1 201 ? -47.073 10.675 25.253 1.00 40.74 200 HIS E N 1
ATOM 692 C CA . HIS A 1 201 ? -47.101 11.988 24.620 1.00 44.35 200 HIS E CA 1
ATOM 693 C C . HIS A 1 201 ? -48.137 12.894 25.274 1.00 42.94 200 HIS E C 1
ATOM 694 O O . HIS A 1 201 ? -47.906 14.099 25.427 1.00 45.26 200 HIS E O 1
ATOM 701 N N . GLU A 1 202 ? -49.284 12.334 25.666 1.00 45.07 201 GLU E N 1
ATOM 702 C CA . GLU A 1 202 ? -50.303 13.108 26.358 1.00 46.21 201 GLU E CA 1
ATOM 703 C C . GLU A 1 202 ? -49.868 13.513 27.758 1.00 50.29 201 GLU E C 1
ATOM 704 O O . GLU A 1 202 ? -50.385 14.498 28.294 1.00 55.27 201 GLU E O 1
ATOM 710 N N . GLU A 1 203 ? -48.927 12.783 28.356 1.00 52.96 202 GLU E N 1
ATOM 711 C CA . GLU A 1 203 ? -48.452 13.110 29.693 1.00 52.35 202 GLU E CA 1
ATOM 712 C C . GLU A 1 203 ? -47.387 14.198 29.698 1.00 49.85 202 GLU E C 1
ATOM 713 O O . GLU A 1 203 ? -47.080 14.734 30.768 1.00 57.76 202 GLU E O 1
ATOM 719 N N . GLY A 1 204 ? -46.823 14.539 28.541 1.00 48.46 203 GLY E N 1
ATOM 720 C CA . GLY A 1 204 ? -45.791 15.553 28.455 1.00 51.03 203 GLY E CA 1
ATOM 721 C C . GLY A 1 204 ? -44.417 15.031 28.103 1.00 49.47 203 GLY E C 1
ATOM 722 O O . GLY A 1 204 ? -43.465 15.821 28.068 1.00 53.36 203 GLY E O 1
ATOM 723 N N . TYR A 1 205 ? -44.275 13.733 27.844 1.00 44.78 204 TYR E N 1
ATOM 724 C CA . TYR A 1 205 ? -42.999 13.160 27.422 1.00 45.25 204 TYR E CA 1
ATOM 725 C C . TYR A 1 205 ? -43.016 13.145 25.900 1.00 46.60 204 TYR E C 1
ATOM 726 O O . TYR A 1 205 ? -43.437 12.179 25.265 1.00 47.99 204 TYR E O 1
ATOM 735 N N . ALA A 1 206 ? -42.534 14.241 25.314 1.00 41.77 205 ALA E N 1
ATOM 736 C CA . ALA A 1 206 ? -42.770 14.498 23.899 1.00 48.15 205 ALA E CA 1
ATOM 737 C C . ALA A 1 206 ? -41.951 13.584 22.998 1.00 49.93 205 ALA E C 1
ATOM 738 O O . ALA A 1 206 ? -42.416 13.215 21.913 1.00 49.23 205 ALA E O 1
ATOM 740 N N . CYS A 1 207 ? -40.746 13.202 23.417 1.00 47.34 206 CYS E N 1
ATOM 741 C CA . CYS A 1 207 ? -39.889 12.346 22.608 1.00 51.16 206 CYS E CA 1
ATOM 742 C C . CYS A 1 207 ? -39.929 10.890 23.056 1.00 49.13 206 CYS E C 1
ATOM 743 O O . CYS A 1 207 ? -39.047 10.109 22.682 1.00 52.80 206 CYS E O 1
ATOM 746 N N . ALA A 1 208 ? -40.945 10.508 23.827 1.00 48.05 207 ALA E N 1
ATOM 747 C CA . ALA A 1 208 ? -41.097 9.117 24.224 1.00 42.64 207 ALA E CA 1
ATOM 748 C C . ALA A 1 208 ? -41.403 8.255 23.009 1.00 45.93 207 ALA E C 1
ATOM 749 O O . ALA A 1 208 ? -42.093 8.682 22.081 1.00 45.54 207 ALA E O 1
ATOM 751 N N . GLN A 1 209 ? -40.886 7.031 23.019 1.00 42.14 208 GLN E N 1
ATOM 752 C CA . GLN A 1 209 ? -40.989 6.176 21.848 1.00 35.51 208 GLN E CA 1
ATOM 753 C C . GLN A 1 209 ? -40.924 4.720 22.278 1.00 38.04 208 GLN E C 1
ATOM 754 O O . GLN A 1 209 ? -40.015 4.329 23.016 1.00 38.94 208 GLN E O 1
ATOM 760 N N . VAL A 1 210 ? -41.881 3.924 21.810 1.00 33.94 209 VAL E N 1
ATOM 761 C CA . VAL A 1 210 ? -41.803 2.475 21.949 1.00 34.24 209 VAL E CA 1
ATOM 762 C C . VAL A 1 210 ? -40.855 1.980 20.864 1.00 34.05 209 VAL E C 1
ATOM 763 O O . VAL A 1 210 ? -41.160 2.069 19.674 1.00 31.15 209 VAL E O 1
ATOM 767 N N . VAL A 1 211 ? -39.702 1.454 21.270 1.00 34.20 210 VAL E N 1
ATOM 768 C CA . VAL A 1 211 ? -38.677 1.088 20.301 1.00 40.03 210 VAL E CA 1
ATOM 769 C C . VAL A 1 211 ? -38.726 -0.381 19.908 1.00 37.74 210 VAL E C 1
ATOM 770 O O . VAL A 1 211 ? -38.152 -0.745 18.871 1.00 47.81 210 VAL E O 1
ATOM 774 N N . ASN A 1 212 ? -39.409 -1.226 20.675 1.00 40.64 211 ASN E N 1
ATOM 775 C CA . ASN A 1 212 ? -39.414 -2.650 20.376 1.00 35.15 211 ASN E CA 1
ATOM 776 C C . ASN A 1 212 ? -40.369 -3.369 21.312 1.00 33.77 211 ASN E C 1
ATOM 777 O O . ASN A 1 212 ? -40.737 -2.863 22.377 1.00 29.60 211 ASN E O 1
ATOM 782 N N . PHE A 1 213 ? -40.749 -4.570 20.895 1.00 32.45 212 PHE E N 1
ATOM 783 C CA . PHE A 1 213 ? -41.337 -5.578 21.757 1.00 28.25 212 PHE E CA 1
ATOM 784 C C . PHE A 1 213 ? -40.431 -6.797 21.703 1.00 34.67 212 PHE E C 1
ATOM 785 O O . PHE A 1 213 ? -39.868 -7.112 20.649 1.00 29.48 212 PHE E O 1
ATOM 793 N N . GLY A 1 214 ? -40.283 -7.478 22.834 1.00 27.10 213 GLY E N 1
ATOM 794 C CA . GLY A 1 214 ? -39.430 -8.647 22.863 1.00 29.06 213 GLY E CA 1
ATOM 795 C C . GLY A 1 214 ? -39.944 -9.721 23.796 1.00 28.54 213 GLY E C 1
ATOM 796 O O . GLY A 1 214 ? -41.049 -9.604 24.337 1.00 23.34 213 GLY E O 1
ATOM 797 N N . ASN A 1 215 ? -39.148 -10.775 23.981 1.00 28.38 214 ASN E N 1
ATOM 798 C CA . ASN A 1 215 ? -39.565 -11.956 24.739 1.00 30.86 214 ASN E CA 1
ATOM 799 C C . ASN A 1 215 ? -40.848 -12.555 24.178 1.00 33.36 214 ASN E C 1
ATOM 800 O O . ASN A 1 215 ? -41.668 -13.099 24.920 1.00 24.90 214 ASN E O 1
ATOM 805 N N . LEU A 1 216 ? -41.020 -12.460 22.856 1.00 28.68 215 LEU E N 1
ATOM 806 C CA . LEU A 1 216 ? -42.232 -12.943 22.209 1.00 28.55 215 LEU E CA 1
ATOM 807 C C . LEU A 1 216 ? -42.365 -14.458 22.285 1.00 23.67 215 LEU E C 1
ATOM 808 O O . LEU A 1 216 ? -43.446 -14.986 22.014 1.00 29.58 215 LEU E O 1
ATOM 813 N N . ASN A 1 217 ? -41.290 -15.166 22.620 1.00 23.33 216 ASN E N 1
ATOM 814 C CA . ASN A 1 217 ? -41.335 -16.613 22.798 1.00 26.24 216 ASN E CA 1
ATOM 815 C C . ASN A 1 217 ? -41.885 -17.029 24.159 1.00 30.99 216 ASN E C 1
ATOM 816 O O . ASN A 1 217 ? -42.030 -18.231 24.412 1.00 29.40 216 ASN E O 1
ATOM 821 N N . THR A 1 218 ? -42.182 -16.078 25.040 1.00 29.73 217 THR E N 1
ATOM 822 C CA . THR A 1 218 ? -42.687 -16.360 26.375 1.00 33.02 217 THR E CA 1
ATOM 823 C C . THR A 1 218 ? -44.142 -15.911 26.489 1.00 37.80 217 THR E C 1
ATOM 824 O O . THR A 1 218 ? -44.711 -15.311 25.574 1.00 38.91 217 THR E O 1
ATOM 828 N N . ARG A 1 219 ? -44.745 -16.215 27.640 1.00 44.79 218 ARG E N 1
ATOM 829 C CA . ARG A 1 219 ? -46.110 -15.792 27.925 1.00 44.67 218 ARG E CA 1
ATOM 830 C C . ARG A 1 219 ? -46.226 -14.298 28.191 1.00 46.71 218 ARG E C 1
ATOM 831 O O . ARG A 1 219 ? -47.348 -13.790 28.284 1.00 50.65 218 ARG E O 1
ATOM 833 N N . GLU A 1 220 ? -45.108 -13.586 28.316 1.00 35.90 219 GLU E N 1
ATOM 834 C CA . GLU A 1 220 ? -45.099 -12.190 28.739 1.00 38.19 219 GLU E CA 1
ATOM 835 C C . GLU A 1 220 ? -44.501 -11.338 27.625 1.00 34.84 219 GLU E C 1
ATOM 836 O O . GLU A 1 220 ? -43.308 -11.445 27.323 1.00 36.08 219 GLU E O 1
ATOM 842 N N . VAL A 1 221 ? -45.323 -10.493 27.019 1.00 28.69 220 VAL E N 1
ATOM 843 C CA . VAL A 1 221 ? -44.835 -9.547 26.024 1.00 31.71 220 VAL E CA 1
ATOM 844 C C . VAL A 1 221 ? -44.161 -8.396 26.755 1.00 29.24 220 VAL E C 1
ATOM 845 O O . VAL A 1 221 ? -44.724 -7.837 27.704 1.00 28.90 220 VAL E O 1
ATOM 849 N N . VAL A 1 222 ? -42.953 -8.043 26.327 1.00 25.62 221 VAL E N 1
ATOM 850 C CA . VAL A 1 222 ? -42.191 -6.972 26.959 1.00 25.95 221 VAL E CA 1
ATOM 851 C C . VAL A 1 222 ? -42.120 -5.799 25.991 1.00 30.66 221 VAL E C 1
ATOM 852 O O . VAL A 1 222 ? -41.646 -5.943 24.858 1.00 27.30 221 VAL E O 1
ATOM 856 N N . CYS A 1 223 ? -42.581 -4.639 26.444 1.00 32.96 222 CYS E N 1
ATOM 857 C CA . CYS A 1 223 ? -42.599 -3.423 25.645 1.00 27.60 222 CYS E CA 1
ATOM 858 C C . CYS A 1 223 ? -41.427 -2.547 26.068 1.00 28.04 222 CYS E C 1
ATOM 859 O O . CYS A 1 223 ? -41.292 -2.220 27.251 1.00 33.79 222 CYS E O 1
ATOM 862 N N . GLU A 1 224 ? -40.574 -2.189 25.112 1.00 27.64 223 GLU E N 1
ATOM 863 C CA . GLU A 1 224 ? -39.401 -1.364 25.374 1.00 32.05 223 GLU E CA 1
ATOM 864 C C . GLU A 1 224 ? -39.686 0.074 24.970 1.00 29.02 223 GLU E C 1
ATOM 865 O O . GLU A 1 224 ? -40.065 0.333 23.823 1.00 34.27 223 GLU E O 1
ATOM 871 N N . VAL A 1 225 ? -39.500 1.007 25.900 1.00 28.14 224 VAL E N 1
ATOM 872 C CA . VAL A 1 225 ? -39.711 2.417 25.607 1.00 34.87 224 VAL E CA 1
ATOM 873 C C . VAL A 1 225 ? -38.469 3.204 25.993 1.00 37.05 224 VAL E C 1
ATOM 874 O O . VAL A 1 225 ? -37.746 2.856 26.933 1.00 39.91 224 VAL E O 1
ATOM 878 N N . VAL A 1 226 ? -38.213 4.263 25.232 1.00 41.54 225 VAL E N 1
ATOM 879 C CA . VAL A 1 226 ? -37.273 5.311 25.605 1.00 42.61 225 VAL E CA 1
ATOM 880 C C . VAL A 1 226 ? -38.111 6.532 25.946 1.00 44.47 225 VAL E C 1
ATOM 881 O O . VAL A 1 226 ? -38.912 6.994 25.124 1.00 48.44 225 VAL E O 1
ATOM 885 N N . GLU A 1 227 ? -37.954 7.038 27.166 1.00 44.16 226 GLU E N 1
ATOM 886 C CA . GLU A 1 227 ? -38.870 8.062 27.647 1.00 51.81 226 GLU E CA 1
ATOM 887 C C . GLU A 1 227 ? -38.396 9.469 27.290 1.00 61.10 226 GLU E C 1
ATOM 888 O O . GLU A 1 227 ? -39.187 10.285 26.806 1.00 60.80 226 GLU E O 1
ATOM 894 N N . GLY A 1 228 ? -37.114 9.764 27.504 1.00 69.48 227 GLY E N 1
ATOM 895 C CA . GLY A 1 228 ? -36.618 11.091 27.189 1.00 78.20 227 GLY E CA 1
ATOM 896 C C . GLY A 1 228 ? -37.205 12.152 28.107 1.00 84.14 227 GLY E C 1
ATOM 897 O O . GLY A 1 228 ? -37.632 11.876 29.232 1.00 79.08 227 GLY E O 1
ATOM 898 N N . ASP A 1 229 ? -37.242 13.384 27.599 1.00 92.52 228 ASP E N 1
ATOM 899 C CA . ASP A 1 229 ? -37.695 14.555 28.353 1.00 92.33 228 ASP E CA 1
ATOM 900 C C . ASP A 1 229 ? -37.106 14.616 29.762 1.00 94.22 228 ASP E C 1
ATOM 901 O O . ASP A 1 229 ? -37.179 15.646 30.434 1.00 92.15 228 ASP E O 1
ATOM 903 N N . ALA B 1 115 ? -28.838 -32.381 -120.291 1.00 65.38 114 ALA C N 1
ATOM 904 C CA . ALA B 1 115 ? -27.631 -31.645 -120.654 1.00 62.78 114 ALA C CA 1
ATOM 905 C C . ALA B 1 115 ? -26.754 -32.463 -121.597 1.00 59.74 114 ALA C C 1
ATOM 906 O O . ALA B 1 115 ? -25.876 -33.207 -121.161 1.00 59.51 114 ALA C O 1
ATOM 908 N N . ASP B 1 116 ? -27.016 -32.327 -122.896 1.00 64.12 115 ASP C N 1
ATOM 909 C CA . ASP B 1 116 ? -26.258 -33.017 -123.929 1.00 64.19 115 ASP C CA 1
ATOM 910 C C . ASP B 1 116 ? -25.164 -32.177 -124.576 1.00 59.25 115 ASP C C 1
ATOM 911 O O . ASP B 1 116 ? -24.262 -32.748 -125.197 1.00 60.55 115 ASP C O 1
ATOM 916 N N . ARG B 1 117 ? -25.202 -30.853 -124.447 1.00 41.61 116 ARG C N 1
ATOM 917 C CA . ARG B 1 117 ? -24.394 -29.994 -125.300 1.00 42.80 116 ARG C CA 1
ATOM 918 C C . ARG B 1 117 ? -23.529 -29.036 -124.492 1.00 38.86 116 ARG C C 1
ATOM 919 O O . ARG B 1 117 ? -23.856 -28.648 -123.368 1.00 32.07 116 ARG C O 1
ATOM 927 N N . PHE B 1 118 ? -22.437 -28.611 -125.127 1.00 35.63 117 PHE C N 1
ATOM 928 C CA . PHE B 1 118 ? -21.477 -27.691 -124.536 1.00 33.37 117 PHE C CA 1
ATOM 929 C C . PHE B 1 118 ? -21.044 -26.697 -125.601 1.00 32.95 117 PHE C C 1
ATOM 930 O O . PHE B 1 118 ? -20.707 -27.085 -126.723 1.00 30.86 117 PHE C O 1
ATOM 938 N N . ARG B 1 119 ? -21.046 -25.420 -125.237 1.00 30.35 118 ARG C N 1
ATOM 939 C CA . ARG B 1 119 ? -20.621 -24.337 -126.108 1.00 31.43 118 ARG C CA 1
ATOM 940 C C . ARG B 1 119 ? -19.662 -23.444 -125.341 1.00 31.74 118 ARG C C 1
ATOM 941 O O . ARG B 1 119 ? -19.779 -23.298 -124.127 1.00 30.52 118 ARG C O 1
ATOM 949 N N . CYS B 1 120 ? -18.699 -22.870 -126.056 1.00 27.96 119 CYS C N 1
ATOM 950 C CA . CYS B 1 120 ? -17.716 -21.957 -125.494 1.00 30.13 119 CYS C CA 1
ATOM 951 C C . CYS B 1 120 ? -17.790 -20.626 -126.226 1.00 34.99 119 CYS C C 1
ATOM 952 O O . CYS B 1 120 ? -17.695 -20.593 -127.458 1.00 31.27 119 CYS C O 1
ATOM 955 N N . ILE B 1 121 ? -17.939 -19.530 -125.475 1.00 28.63 120 ILE C N 1
ATOM 956 C CA . ILE B 1 121 ? -17.992 -18.192 -126.051 1.00 32.93 120 ILE C CA 1
ATOM 957 C C . ILE B 1 121 ? -16.922 -17.314 -125.409 1.00 33.42 120 ILE C C 1
ATOM 958 O O . ILE B 1 121 ? -16.696 -17.362 -124.193 1.00 28.30 120 ILE C O 1
ATOM 963 N N . ASN B 1 122 ? -16.286 -16.495 -126.244 1.00 28.04 121 ASN C N 1
ATOM 964 C CA . ASN B 1 122 ? -15.289 -15.517 -125.827 1.00 33.43 121 ASN C CA 1
ATOM 965 C C . ASN B 1 122 ? -15.994 -14.211 -125.474 1.00 33.25 121 ASN C C 1
ATOM 966 O O . ASN B 1 122 ? -16.641 -13.599 -126.328 1.00 29.97 121 ASN C O 1
ATOM 971 N N . VAL B 1 123 ? -15.844 -13.771 -124.225 1.00 33.63 122 VAL C N 1
ATOM 972 C CA . VAL B 1 123 ? -16.467 -12.542 -123.753 1.00 35.20 122 VAL C CA 1
ATOM 973 C C . VAL B 1 123 ? -15.417 -11.521 -123.326 1.00 40.68 122 VAL C C 1
ATOM 974 O O . VAL B 1 123 ? -15.714 -10.602 -122.569 1.00 47.31 122 VAL C O 1
ATOM 978 N N . GLY B 1 124 ? -14.190 -11.665 -123.831 1.00 38.99 123 GLY C N 1
ATOM 979 C CA . GLY B 1 124 ? -13.144 -10.719 -123.480 1.00 42.83 123 GLY C CA 1
ATOM 980 C C . GLY B 1 124 ? -13.446 -9.329 -124.000 1.00 45.66 123 GLY C C 1
ATOM 981 O O . GLY B 1 124 ? -13.215 -8.333 -123.309 1.00 52.98 123 GLY C O 1
ATOM 982 N N . LEU B 1 125 ? -13.980 -9.244 -125.217 1.00 49.90 124 LEU C N 1
ATOM 983 C CA . LEU B 1 125 ? -14.201 -7.951 -125.847 1.00 54.13 124 LEU C CA 1
ATOM 984 C C . LEU B 1 125 ? -15.432 -7.275 -125.266 1.00 57.38 124 LEU C C 1
ATOM 985 O O . LEU B 1 125 ? -15.490 -6.042 -125.197 1.00 66.01 124 LEU C O 1
ATOM 990 N N . MET B 1 126 ? -16.414 -8.067 -124.845 1.00 65.84 125 MET C N 1
ATOM 991 C CA . MET B 1 126 ? -17.636 -7.535 -124.273 1.00 68.71 125 MET C CA 1
ATOM 992 C C . MET B 1 126 ? -17.341 -6.885 -122.926 1.00 71.61 125 MET C C 1
ATOM 993 O O . MET B 1 126 ? -16.270 -7.062 -122.337 1.00 72.99 125 MET C O 1
ATOM 998 N N . GLY B 1 127 ? -18.315 -6.118 -122.437 1.00 78.81 126 GLY C N 1
ATOM 999 C CA . GLY B 1 127 ? -18.167 -5.509 -121.129 1.00 83.70 126 GLY C CA 1
ATOM 1000 C C . GLY B 1 127 ? -18.005 -6.531 -120.023 1.00 94.05 126 GLY C C 1
ATOM 1001 O O . GLY B 1 127 ? -17.254 -6.303 -119.068 1.00 89.84 126 GLY C O 1
ATOM 1002 N N . GLN B 1 128 ? -18.683 -7.676 -120.148 1.00 91.34 127 GLN C N 1
ATOM 1003 C CA . GLN B 1 128 ? -18.688 -8.714 -119.124 1.00 87.74 127 GLN C CA 1
ATOM 1004 C C . GLN B 1 128 ? -19.103 -8.096 -117.794 1.00 100.47 127 GLN C C 1
ATOM 1005 O O . GLN B 1 128 ? -20.170 -7.477 -117.714 1.00 102.42 127 GLN C O 1
ATOM 1011 N N . SER B 1 129 ? -18.266 -8.236 -116.767 1.00 97.78 128 SER C N 1
ATOM 1012 C CA . SER B 1 129 ? -18.412 -7.522 -115.495 1.00 102.51 128 SER C CA 1
ATOM 1013 C C . SER B 1 129 ? -19.858 -7.562 -114.994 1.00 112.54 128 SER C C 1
ATOM 1014 O O . SER B 1 129 ? -20.538 -6.542 -114.880 1.00 120.02 128 SER C O 1
ATOM 1017 N N . LYS B 1 130 ? -20.316 -8.772 -114.688 1.00 106.83 129 LYS C N 1
ATOM 1018 C CA . LYS B 1 130 ? -21.747 -9.039 -114.556 1.00 108.43 129 LYS C CA 1
ATOM 1019 C C . LYS B 1 130 ? -22.273 -8.640 -113.178 1.00 113.70 129 LYS C C 1
ATOM 1020 O O . LYS B 1 130 ? -21.824 -9.197 -112.170 1.00 107.72 129 LYS C O 1
ATOM 1026 N N . PRO B 1 131 ? -23.228 -7.690 -113.090 1.00 135.67 130 PRO C N 1
ATOM 1027 C CA . PRO B 1 131 ? -23.836 -7.332 -111.796 1.00 134.81 130 PRO C CA 1
ATOM 1028 C C . PRO B 1 131 ? -25.141 -8.067 -111.497 1.00 136.07 130 PRO C C 1
ATOM 1029 O O . PRO B 1 131 ? -25.798 -8.575 -112.411 1.00 136.13 130 PRO C O 1
ATOM 1033 N N . VAL B 1 132 ? -25.508 -8.147 -110.213 1.00 104.54 131 VAL C N 1
ATOM 1034 C CA . VAL B 1 132 ? -26.513 -9.087 -109.711 1.00 87.26 131 VAL C CA 1
ATOM 1035 C C . VAL B 1 132 ? -27.623 -8.417 -108.889 1.00 83.43 131 VAL C C 1
ATOM 1036 O O . VAL B 1 132 ? -28.153 -9.021 -107.950 1.00 77.01 131 VAL C O 1
ATOM 1040 N N . GLU B 1 133 ? -28.022 -7.197 -109.250 1.00 86.89 132 GLU C N 1
ATOM 1041 C CA . GLU B 1 133 ? -28.875 -6.350 -108.400 1.00 77.93 132 GLU C CA 1
ATOM 1042 C C . GLU B 1 133 ? -30.355 -6.742 -108.427 1.00 67.74 132 GLU C C 1
ATOM 1043 O O . GLU B 1 133 ? -31.083 -6.404 -109.361 1.00 75.13 132 GLU C O 1
ATOM 1049 N N . MET B 1 134 ? -30.812 -7.469 -107.403 1.00 59.16 133 MET C N 1
ATOM 1050 C CA . MET B 1 134 ? -32.216 -7.874 -107.328 1.00 51.25 133 MET C CA 1
ATOM 1051 C C . MET B 1 134 ? -33.101 -6.781 -106.727 1.00 49.55 133 MET C C 1
ATOM 1052 O O . MET B 1 134 ? -32.721 -6.121 -105.756 1.00 46.73 133 MET C O 1
ATOM 1057 N N . ASP B 1 135 ? -34.325 -6.618 -107.297 1.00 43.77 134 ASP C N 1
ATOM 1058 C CA . ASP B 1 135 ? -35.368 -5.730 -106.782 1.00 42.35 134 ASP C CA 1
ATOM 1059 C C . ASP B 1 135 ? -36.082 -6.308 -105.555 1.00 44.47 134 ASP C C 1
ATOM 1060 O O . ASP B 1 135 ? -36.285 -7.520 -105.456 1.00 36.49 134 ASP C O 1
ATOM 1065 N N . PRO B 1 136 ? -36.488 -5.457 -104.615 1.00 40.99 135 PRO C N 1
ATOM 1066 C CA . PRO B 1 136 ? -37.125 -5.953 -103.392 1.00 40.39 135 PRO C CA 1
ATOM 1067 C C . PRO B 1 136 ? -38.621 -6.181 -103.564 1.00 37.43 135 PRO C C 1
ATOM 1068 O O . PRO B 1 136 ? -39.302 -5.474 -104.311 1.00 37.73 135 PRO C O 1
ATOM 1072 N N . ASP B 1 137 ? -39.123 -7.187 -102.842 1.00 40.77 136 ASP C N 1
ATOM 1073 C CA . ASP B 1 137 ? -40.548 -7.542 -102.791 1.00 37.29 136 ASP C CA 1
ATOM 1074 C C . ASP B 1 137 ? -41.163 -7.733 -104.181 1.00 42.05 136 ASP C C 1
ATOM 1075 O O . ASP B 1 137 ? -42.210 -7.169 -104.511 1.00 37.07 136 ASP C O 1
ATOM 1080 N N . MET B 1 138 ? -40.501 -8.539 -105.004 1.00 35.68 137 MET C N 1
ATOM 1081 C CA . MET B 1 138 ? -41.010 -8.821 -106.339 1.00 37.99 137 MET C CA 1
ATOM 1082 C C . MET B 1 138 ? -42.260 -9.689 -106.283 1.00 38.40 137 MET C C 1
ATOM 1083 O O . MET B 1 138 ? -42.337 -10.650 -105.513 1.00 33.97 137 MET C O 1
ATOM 1088 N N . SER B 1 139 ? -43.243 -9.349 -107.110 1.00 39.01 138 SER C N 1
ATOM 1089 C CA . SER B 1 139 ? -44.421 -10.189 -107.242 1.00 33.99 138 SER C CA 1
ATOM 1090 C C . SER B 1 139 ? -44.105 -11.410 -108.106 1.00 32.57 138 SER C C 1
ATOM 1091 O O . SER B 1 139 ? -43.034 -11.522 -108.706 1.00 33.28 138 SER C O 1
ATOM 1094 N N . GLU B 1 140 ? -45.064 -12.337 -108.160 1.00 30.98 139 GLU C N 1
ATOM 1095 C CA . GLU B 1 140 ? -44.906 -13.544 -108.969 1.00 32.48 139 GLU C CA 1
ATOM 1096 C C . GLU B 1 140 ? -44.656 -13.212 -110.437 1.00 32.88 139 GLU C C 1
ATOM 1097 O O . GLU B 1 140 ? -43.727 -13.745 -111.062 1.00 32.15 139 GLU C O 1
ATOM 1103 N N . LYS B 1 141 ? -45.476 -12.325 -111.006 1.00 33.09 140 LYS C N 1
ATOM 1104 C CA . LYS B 1 141 ? -45.271 -11.938 -112.396 1.00 38.29 140 LYS C CA 1
ATOM 1105 C C . LYS B 1 141 ? -43.930 -11.251 -112.597 1.00 34.75 140 LYS C C 1
ATOM 1106 O O . LYS B 1 141 ? -43.305 -11.417 -113.649 1.00 33.96 140 LYS C O 1
ATOM 1112 N N . GLU B 1 142 ? -43.463 -10.487 -111.607 1.00 29.29 141 GLU C N 1
ATOM 1113 C CA . GLU B 1 142 ? -42.156 -9.856 -111.748 1.00 36.30 141 GLU C CA 1
ATOM 1114 C C . GLU B 1 142 ? -41.025 -10.878 -111.685 1.00 32.06 141 GLU C C 1
ATOM 1115 O O . GLU B 1 142 ? -40.017 -10.727 -112.383 1.00 33.48 141 GLU C O 1
ATOM 1121 N N . LYS B 1 143 ? -41.179 -11.934 -110.884 1.00 28.80 142 LYS C N 1
ATOM 1122 C CA . LYS B 1 143 ? -40.204 -13.021 -110.908 1.00 23.76 142 LYS C CA 1
ATOM 1123 C C . LYS B 1 143 ? -40.173 -13.697 -112.275 1.00 23.77 142 LYS C C 1
ATOM 1124 O O . LYS B 1 143 ? -39.093 -13.970 -112.825 1.00 23.86 142 LYS C O 1
ATOM 1130 N N . ILE B 1 144 ? -41.353 -13.967 -112.842 1.00 24.31 143 ILE C N 1
ATOM 1131 C CA . ILE B 1 144 ? -41.420 -14.566 -114.175 1.00 32.71 143 ILE C CA 1
ATOM 1132 C C . ILE B 1 144 ? -40.760 -13.657 -115.207 1.00 33.63 143 ILE C C 1
ATOM 1133 O O . ILE B 1 144 ? -40.002 -14.117 -116.076 1.00 28.04 143 ILE C O 1
ATOM 1138 N N . GLU B 1 145 ? -41.041 -12.355 -115.132 1.00 30.51 144 GLU C N 1
ATOM 1139 C CA . GLU B 1 145 ? -40.443 -11.416 -116.072 1.00 29.36 144 GLU C CA 1
ATOM 1140 C C . GLU B 1 145 ? -38.935 -11.336 -115.894 1.00 29.48 144 GLU C C 1
ATOM 1141 O O . GLU B 1 145 ? -38.212 -11.133 -116.872 1.00 30.63 144 GLU C O 1
ATOM 1147 N N . PHE B 1 146 ? -38.441 -11.505 -114.666 1.00 27.80 145 PHE C N 1
ATOM 1148 C CA . PHE B 1 146 ? -36.997 -11.546 -114.460 1.00 24.04 145 PHE C CA 1
ATOM 1149 C C . PHE B 1 146 ? -36.374 -12.755 -115.143 1.00 23.37 145 PHE C C 1
ATOM 1150 O O . PHE B 1 146 ? -35.330 -12.638 -115.796 1.00 27.63 145 PHE C O 1
ATOM 1158 N N . PHE B 1 147 ? -36.993 -13.928 -114.997 1.00 23.03 146 PHE C N 1
ATOM 1159 C CA . PHE B 1 147 ? -36.451 -15.112 -115.662 1.00 23.38 146 PHE C CA 1
ATOM 1160 C C . PHE B 1 147 ? -36.454 -14.941 -117.179 1.00 25.92 146 PHE C C 1
ATOM 1161 O O . PHE B 1 147 ? -35.466 -15.264 -117.857 1.00 23.65 146 PHE C O 1
ATOM 1169 N N . ARG B 1 148 ? -37.553 -14.410 -117.726 1.00 25.94 147 ARG C N 1
ATOM 1170 C CA . ARG B 1 148 ? -37.641 -14.208 -119.170 1.00 25.59 147 ARG C CA 1
ATOM 1171 C C . ARG B 1 148 ? -36.610 -13.193 -119.652 1.00 27.03 147 ARG C C 1
ATOM 1172 O O . ARG B 1 148 ? -35.965 -13.392 -120.693 1.00 32.77 147 ARG C O 1
ATOM 1180 N N . ARG B 1 149 ? -36.441 -12.099 -118.903 1.00 28.41 148 ARG C N 1
ATOM 1181 C CA . ARG B 1 149 ? -35.426 -11.102 -119.225 1.00 29.66 148 ARG C CA 1
ATOM 1182 C C . ARG B 1 149 ? -34.036 -11.720 -119.242 1.00 31.04 148 ARG C C 1
ATOM 1183 O O . ARG B 1 149 ? -33.234 -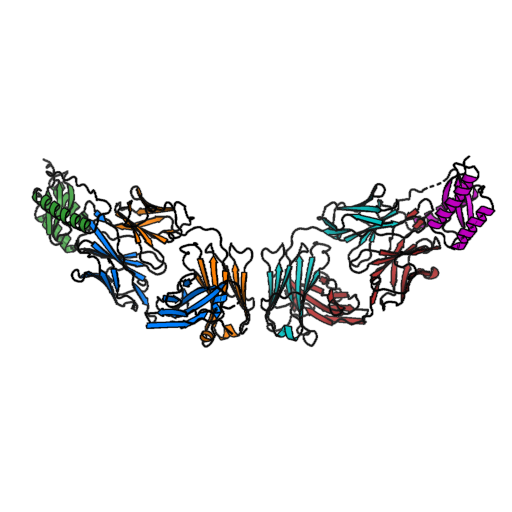11.444 -120.140 1.00 29.69 148 ARG C O 1
ATOM 1191 N N . GLN B 1 150 ? -33.721 -12.542 -118.237 1.00 28.40 149 GLN C N 1
ATOM 1192 C CA . GLN B 1 150 ? -32.400 -13.160 -118.198 1.00 28.36 149 GLN C CA 1
ATOM 1193 C C . GLN B 1 150 ? -32.186 -14.071 -119.400 1.00 25.85 149 GLN C C 1
ATOM 1194 O O . GLN B 1 150 ? -31.103 -14.075 -119.996 1.00 28.89 149 GLN C O 1
ATOM 1200 N N . GLU B 1 151 ? -33.210 -14.843 -119.776 1.00 27.12 150 GLU C N 1
ATOM 1201 C CA . GLU B 1 151 ? -33.092 -15.717 -120.946 1.00 30.71 150 GLU C CA 1
ATOM 1202 C C . GLU B 1 151 ? -32.818 -14.911 -122.216 1.00 27.60 150 GLU C C 1
ATOM 1203 O O . GLU B 1 151 ? -31.906 -15.231 -122.996 1.00 28.36 150 GLU C O 1
ATOM 1209 N N . ARG B 1 152 ? -33.602 -13.854 -122.435 1.00 28.21 151 ARG C N 1
ATOM 1210 C CA . ARG B 1 152 ? -33.425 -13.042 -123.637 1.00 37.94 151 ARG C CA 1
ATOM 1211 C C . ARG B 1 152 ? -32.052 -12.378 -123.657 1.00 31.76 151 ARG C C 1
ATOM 1212 O O . ARG B 1 152 ? -31.365 -12.360 -124.694 1.00 31.39 151 ARG C O 1
ATOM 1220 N N . GLU B 1 153 ? -31.623 -11.845 -122.512 1.00 27.39 152 GLU C N 1
ATOM 1221 C CA . GLU B 1 153 ? -30.320 -11.199 -122.449 1.00 33.31 152 GLU C CA 1
ATOM 1222 C C . GLU B 1 153 ? -29.186 -12.190 -122.658 1.00 29.39 152 GLU C C 1
ATOM 1223 O O . GLU B 1 153 ? -28.169 -11.832 -123.257 1.00 35.50 152 GLU C O 1
ATOM 1229 N N . TYR B 1 154 ? -29.326 -13.437 -122.198 1.00 28.63 153 TYR C N 1
ATOM 1230 C CA . TYR B 1 154 ? -28.256 -14.393 -122.464 1.00 21.49 153 TYR C CA 1
ATOM 1231 C C . TYR B 1 154 ? -28.216 -14.793 -123.934 1.00 30.41 153 TYR C C 1
ATOM 1232 O O . TYR B 1 154 ? -27.133 -15.031 -124.481 1.00 27.01 153 TYR C O 1
ATOM 1241 N N . LYS B 1 155 ? -29.376 -14.876 -124.591 1.00 27.60 154 LYS C N 1
ATOM 1242 C CA . LYS B 1 155 ? -29.368 -15.084 -126.036 1.00 30.57 154 LYS C CA 1
ATOM 1243 C C . LYS B 1 155 ? -28.578 -13.977 -126.729 1.00 29.11 154 LYS C C 1
ATOM 1244 O O . LYS B 1 155 ? -27.706 -14.242 -127.572 1.00 30.08 154 LYS C O 1
ATOM 1250 N N . ARG B 1 156 ? -28.852 -12.723 -126.357 1.00 28.09 155 ARG C N 1
ATOM 1251 C CA . ARG B 1 156 ? -28.107 -11.609 -126.943 1.00 27.25 155 ARG C CA 1
ATOM 1252 C C . ARG B 1 156 ? -26.620 -11.688 -126.601 1.00 32.24 155 ARG C C 1
ATOM 1253 O O . ARG B 1 156 ? -25.766 -11.360 -127.432 1.00 27.89 155 ARG C O 1
ATOM 1261 N N . ARG B 1 157 ? -26.294 -12.109 -125.376 1.00 27.08 156 ARG C N 1
ATOM 1262 C CA . ARG B 1 157 ? -24.899 -12.218 -124.957 1.00 23.33 156 ARG C CA 1
ATOM 1263 C C . ARG B 1 157 ? -24.149 -13.247 -125.790 1.00 30.58 156 ARG C C 1
ATOM 1264 O O . ARG B 1 157 ? -22.992 -13.029 -126.169 1.00 25.07 156 ARG C O 1
ATOM 1272 N N . ILE B 1 158 ? -24.785 -14.388 -126.063 1.00 30.63 157 ILE C N 1
ATOM 1273 C CA . ILE B 1 158 ? -24.181 -15.370 -126.958 1.00 25.12 157 ILE C CA 1
ATOM 1274 C C . ILE B 1 158 ? -23.978 -14.759 -128.337 1.00 35.65 157 ILE C C 1
ATOM 1275 O O . ILE B 1 158 ? -22.914 -14.913 -128.951 1.00 29.33 157 ILE C O 1
ATOM 1280 N N . SER B 1 159 ? -24.988 -14.032 -128.831 1.00 34.23 158 SER C N 1
ATOM 1281 C CA . SER B 1 159 ? -24.907 -13.459 -130.174 1.00 34.55 158 SER C CA 1
ATOM 1282 C C . SER B 1 159 ? -23.767 -12.452 -130.291 1.00 32.95 158 SER C C 1
ATOM 1283 O O . SER B 1 159 ? -23.108 -12.368 -131.333 1.00 38.21 158 SER C O 1
ATOM 1286 N N . SER B 1 160 ? -23.534 -11.666 -129.246 1.00 31.13 159 SER C N 1
ATOM 1287 C CA . SER B 1 160 ? -22.536 -10.605 -129.282 1.00 31.80 159 SER C CA 1
ATOM 1288 C C . SER B 1 160 ? -21.121 -11.079 -128.956 1.00 37.89 159 SER C C 1
ATOM 1289 O O . SER B 1 160 ? -20.176 -10.296 -129.098 1.00 41.71 159 SER C O 1
ATOM 1292 N N . ALA B 1 161 ? -20.945 -12.325 -128.524 1.00 35.46 160 ALA C N 1
ATOM 1293 C CA . ALA B 1 161 ? -19.634 -12.843 -128.161 1.00 34.32 160 ALA C CA 1
ATOM 1294 C C . ALA B 1 161 ? -18.888 -13.368 -129.386 1.00 35.85 160 ALA C C 1
ATOM 1295 O O . ALA B 1 161 ? -19.452 -13.543 -130.468 1.00 36.26 160 ALA C O 1
ATOM 1297 N N . ARG B 1 162 ? -17.590 -13.611 -129.202 1.00 34.39 161 ARG C N 1
ATOM 1298 C CA . ARG B 1 162 ? -16.687 -14.152 -130.207 1.00 36.31 161 ARG C CA 1
ATOM 1299 C C . ARG B 1 162 ? -16.488 -15.647 -129.995 1.00 37.58 161 ARG C C 1
ATOM 1300 O O . ARG B 1 162 ? -16.702 -16.162 -128.894 1.00 33.57 161 ARG C O 1
ATOM 1308 N N . PRO B 1 163 ? -16.110 -16.387 -131.037 1.00 39.02 162 PRO C N 1
ATOM 1309 C CA . PRO B 1 163 ? -15.842 -17.822 -130.867 1.00 40.98 162 PRO C CA 1
ATOM 1310 C C . PRO B 1 163 ? -14.590 -18.089 -130.041 1.00 31.97 162 PRO C C 1
ATOM 1311 O O . PRO B 1 163 ? -13.678 -17.264 -129.951 1.00 29.03 162 PRO C O 1
ATOM 1315 N N . CYS B 1 164 ? -14.571 -19.269 -129.418 1.00 33.48 163 CYS C N 1
ATOM 1316 C CA . CYS B 1 164 ? -13.434 -19.731 -128.629 1.00 35.06 163 CYS C CA 1
ATOM 1317 C C . CYS B 1 164 ? -12.387 -20.395 -129.512 1.00 33.52 163 CYS C C 1
ATOM 1318 O O . CYS B 1 164 ? -12.694 -20.932 -130.579 1.00 34.53 163 CYS C O 1
ATOM 1321 N N . LEU B 1 165 ? -11.136 -20.357 -129.047 1.00 33.12 164 LEU C N 1
ATOM 1322 C CA . LEU B 1 165 ? -10.075 -21.149 -129.657 1.00 34.38 164 LEU C CA 1
ATOM 1323 C C . LEU B 1 165 ? -10.145 -22.627 -129.288 1.00 30.26 164 LEU C C 1
ATOM 1324 O O . LEU B 1 165 ? -9.472 -23.440 -129.931 1.00 27.19 164 LEU C O 1
ATOM 1329 N N . LEU B 1 166 ? -10.912 -22.984 -128.257 1.00 32.03 165 LEU C N 1
ATOM 1330 C CA . LEU B 1 166 ? -10.985 -24.349 -127.752 1.00 26.71 165 LEU C CA 1
ATOM 1331 C C . LEU B 1 166 ? -11.320 -25.332 -128.875 1.00 27.30 165 LEU C C 1
ATOM 1332 O O . LEU B 1 166 ? -12.370 -25.190 -129.522 1.00 23.46 165 LEU C O 1
ATOM 1337 N N . PRO B 1 167 ? -10.470 -26.320 -129.136 1.00 25.40 166 PRO C N 1
ATOM 1338 C CA . PRO B 1 167 ? -10.692 -27.232 -130.261 1.00 31.46 166 PRO C CA 1
ATOM 1339 C C . PRO B 1 167 ? -11.712 -28.314 -129.927 1.00 33.05 166 PRO C C 1
ATOM 1340 O O . PRO B 1 167 ? -12.142 -28.481 -128.785 1.00 29.15 166 PRO C O 1
ATOM 1344 N N . THR B 1 168 ? -12.081 -29.064 -130.972 1.00 29.02 167 THR C N 1
ATOM 1345 C CA . THR B 1 168 ? -13.105 -30.098 -130.843 1.00 30.57 167 THR C CA 1
ATOM 1346 C C . THR B 1 168 ? -12.707 -31.185 -129.850 1.00 28.52 167 THR C C 1
ATOM 1347 O O . THR B 1 168 ? -13.575 -31.753 -129.181 1.00 32.00 167 THR C O 1
ATOM 1351 N N . SER B 1 169 ? -11.416 -31.501 -129.745 1.00 25.08 168 SER C N 1
ATOM 1352 C CA . SER B 1 169 ? -11.011 -32.595 -128.865 1.00 34.58 168 SER C CA 1
ATOM 1353 C C . SER B 1 169 ? -11.382 -32.314 -127.409 1.00 34.68 168 SER C C 1
ATOM 1354 O O . SER B 1 169 ? -11.907 -33.194 -126.708 1.00 33.50 168 SER C O 1
ATOM 1357 N N . VAL B 1 170 ? -11.140 -31.086 -126.943 1.00 27.43 169 VAL C N 1
ATOM 1358 C CA . VAL B 1 170 ? -11.532 -30.722 -125.585 1.00 29.54 169 VAL C CA 1
ATOM 1359 C C . VAL B 1 170 ? -13.050 -30.689 -125.452 1.00 29.54 169 VAL C C 1
ATOM 1360 O O . VAL B 1 170 ? -13.603 -31.071 -124.414 1.00 27.47 169 VAL C O 1
ATOM 1364 N N . HIS B 1 171 ? -13.752 -30.245 -126.499 1.00 26.48 170 HIS C N 1
ATOM 1365 C CA . HIS B 1 171 ? -15.210 -30.265 -126.454 1.00 27.50 170 HIS C CA 1
ATOM 1366 C C . HIS B 1 171 ? -15.731 -31.685 -126.276 1.00 32.84 170 HIS C C 1
ATOM 1367 O O . HIS B 1 171 ? -16.669 -31.920 -125.507 1.00 31.84 170 HIS C O 1
ATOM 1374 N N . GLU B 1 172 ? -15.126 -32.646 -126.976 1.00 27.13 171 GLU C N 1
ATOM 1375 C CA . GLU B 1 172 ? -15.559 -34.032 -126.868 1.00 33.74 171 GLU C CA 1
ATOM 1376 C C . GLU B 1 172 ? -15.240 -34.605 -125.496 1.00 34.58 171 GLU C C 1
ATOM 1377 O O . GLU B 1 172 ? -16.038 -35.365 -124.938 1.00 36.52 171 GLU C O 1
ATOM 1383 N N . GLU B 1 173 ? -14.088 -34.241 -124.926 1.00 34.41 172 GLU C N 1
ATOM 1384 C CA . GLU B 1 173 ? -13.804 -34.647 -123.550 1.00 34.43 172 GLU C CA 1
ATOM 1385 C C . GLU B 1 173 ? -14.860 -34.107 -122.589 1.00 32.47 172 GLU C C 1
ATOM 1386 O O . GLU B 1 173 ? -15.323 -34.824 -121.693 1.00 39.48 172 GLU C O 1
ATOM 1392 N N . ILE B 1 174 ? -15.249 -32.840 -122.759 1.00 30.31 173 ILE C N 1
ATOM 1393 C CA . ILE B 1 174 ? -16.260 -32.245 -121.886 1.00 30.20 173 ILE C CA 1
ATOM 1394 C C . ILE B 1 174 ? -17.609 -32.939 -122.058 1.00 34.02 173 ILE C C 1
ATOM 1395 O O . ILE B 1 174 ? -18.304 -33.234 -121.074 1.00 32.67 173 ILE C O 1
ATOM 1400 N N . LYS B 1 175 ? -18.004 -33.207 -123.306 1.00 34.08 174 LYS C N 1
ATOM 1401 C CA . LYS B 1 175 ? -19.248 -33.932 -123.549 1.00 35.35 174 LYS C CA 1
ATOM 1402 C C . LYS B 1 175 ? -19.203 -35.315 -122.916 1.00 37.44 174 LYS C C 1
ATOM 1403 O O . LYS B 1 175 ? -20.212 -35.803 -122.395 1.00 39.89 174 LYS C O 1
ATOM 1409 N N . ASP B 1 176 ? -18.036 -35.962 -122.954 1.00 37.37 175 ASP C N 1
ATOM 1410 C CA . ASP B 1 176 ? -17.888 -37.269 -122.329 1.00 42.99 175 ASP C CA 1
ATOM 1411 C C . ASP B 1 176 ? -18.043 -37.176 -120.818 1.00 42.27 175 ASP C C 1
ATOM 1412 O O . ASP B 1 176 ? -18.654 -38.051 -120.204 1.00 40.05 175 ASP C O 1
ATOM 1417 N N . MET B 1 177 ? -17.487 -36.129 -120.200 1.00 40.62 176 MET C N 1
ATOM 1418 C CA . MET B 1 177 ? -17.694 -35.928 -118.767 1.00 40.25 176 MET C CA 1
ATOM 1419 C C . MET B 1 177 ? -19.173 -35.728 -118.451 1.00 40.55 176 MET C C 1
ATOM 1420 O O . MET B 1 177 ? -19.695 -36.274 -117.466 1.00 39.77 176 MET C O 1
ATOM 1425 N N . LEU B 1 178 ? -19.870 -34.966 -119.297 1.00 39.89 177 LEU C N 1
ATOM 1426 C CA . LEU B 1 178 ? -21.296 -34.739 -119.084 1.00 41.65 177 LEU C CA 1
ATOM 1427 C C . LEU B 1 178 ? -22.078 -36.040 -119.190 1.00 42.86 177 LEU C C 1
ATOM 1428 O O . LEU B 1 178 ? -22.975 -36.300 -118.381 1.00 40.02 177 LEU C O 1
ATOM 1433 N N . ALA B 1 179 ? -21.747 -36.875 -120.175 1.00 41.82 178 ALA C N 1
ATOM 1434 C CA . ALA B 1 179 ? -22.462 -38.137 -120.327 1.00 46.30 178 ALA C CA 1
ATOM 1435 C C . ALA B 1 179 ? -22.087 -39.132 -119.233 1.00 49.66 178 ALA C C 1
ATOM 1436 O O . ALA B 1 179 ? -22.908 -39.978 -118.861 1.00 47.39 178 ALA C O 1
ATOM 1438 N N . GLU B 1 180 ? -20.864 -39.039 -118.701 1.00 54.44 179 GLU C N 1
ATOM 1439 C CA . GLU B 1 180 ? -20.444 -39.933 -117.626 1.00 59.78 179 GLU C CA 1
ATOM 1440 C C . GLU B 1 180 ? -21.202 -39.624 -116.346 1.00 58.21 179 GLU C C 1
ATOM 1441 O O . GLU B 1 180 ? -21.692 -40.534 -115.667 1.00 61.51 179 GLU C O 1
ATOM 1447 N N . GLN B 1 181 ? -21.319 -38.341 -116.000 1.00 58.92 180 GLN C N 1
ATOM 1448 C CA . GLN B 1 181 ? -22.087 -38.023 -114.804 1.00 57.79 180 GLN C CA 1
ATOM 1449 C C . GLN B 1 181 ? -23.583 -37.959 -115.094 1.00 61.15 180 GLN C C 1
ATOM 1450 O O . GLN B 1 181 ? -24.392 -38.245 -114.205 1.00 68.06 180 GLN C O 1
ATOM 1456 N N . GLY B 1 182 ? -23.970 -37.612 -116.321 1.00 56.18 181 GLY C N 1
ATOM 1457 C CA . GLY B 1 182 ? -25.373 -37.546 -116.694 1.00 56.98 181 GLY C CA 1
ATOM 1458 C C . GLY B 1 182 ? -26.165 -36.475 -115.972 1.00 57.91 181 GLY C C 1
ATOM 1459 O O . GLY B 1 182 ? -27.399 -36.443 -116.044 1.00 59.79 181 GLY C O 1
ATOM 1460 N N . ARG B 1 183 ? -25.462 -35.588 -115.275 1.00 70.01 182 ARG C N 1
ATOM 1461 C CA . ARG B 1 183 ? -26.094 -34.570 -114.451 1.00 66.43 182 ARG C CA 1
ATOM 1462 C C . ARG B 1 183 ? -25.149 -33.387 -114.316 1.00 60.20 182 ARG C C 1
ATOM 1463 O O . ARG B 1 183 ? -23.944 -33.569 -114.123 1.00 56.27 182 ARG C O 1
ATOM 1471 N N . VAL B 1 184 ? -25.689 -32.182 -114.456 1.00 48.34 183 VAL C N 1
ATOM 1472 C CA . VAL B 1 184 ? -24.885 -30.987 -114.249 1.00 40.32 183 VAL C CA 1
ATOM 1473 C C . VAL B 1 184 ? -24.880 -30.672 -112.762 1.00 40.77 183 VAL C C 1
ATOM 1474 O O . VAL B 1 184 ? -25.891 -30.847 -112.073 1.00 38.71 183 VAL C O 1
ATOM 1478 N N . SER B 1 185 ? -23.735 -30.218 -112.260 1.00 42.02 184 SER C N 1
ATOM 1479 C CA . SER B 1 185 ? -23.591 -29.857 -110.859 1.00 36.93 184 SER C CA 1
ATOM 1480 C C . SER B 1 185 ? -22.410 -28.905 -110.741 1.00 35.28 184 SER C C 1
ATOM 1481 O O . SER B 1 185 ? -21.674 -28.679 -111.705 1.00 29.80 184 SER C O 1
ATOM 1484 N N . ALA B 1 186 ? -22.234 -28.350 -109.539 1.00 30.74 185 ALA C N 1
ATOM 1485 C CA . ALA B 1 186 ? -21.192 -27.345 -109.341 1.00 34.38 185 ALA C CA 1
ATOM 1486 C C . ALA B 1 186 ? -19.798 -27.945 -109.500 1.00 35.07 185 ALA C C 1
ATOM 1487 O O . ALA B 1 186 ? -18.933 -27.354 -110.162 1.00 36.45 185 ALA C O 1
ATOM 1489 N N . ARG B 1 187 ? -19.587 -29.149 -108.954 1.00 36.53 186 ARG C N 1
ATOM 1490 C CA . ARG B 1 187 ? -18.284 -29.804 -109.011 1.00 39.22 186 ARG C CA 1
ATOM 1491 C C . ARG B 1 187 ? -17.932 -30.174 -110.441 1.00 37.63 186 ARG C C 1
ATOM 1492 O O . ARG B 1 187 ? -16.772 -30.050 -110.863 1.00 39.27 186 ARG C O 1
ATOM 1500 N N . LEU B 1 188 ? -18.930 -30.628 -111.203 1.00 39.43 187 LEU C N 1
ATOM 1501 C CA . LEU B 1 188 ? -18.676 -30.981 -112.590 1.00 41.63 187 LEU C CA 1
ATOM 1502 C C . LEU B 1 188 ? -18.307 -29.747 -113.390 1.00 33.18 187 LEU C C 1
ATOM 1503 O O . LEU B 1 188 ? -17.413 -29.796 -114.243 1.00 34.48 187 LEU C O 1
ATOM 1508 N N . LEU B 1 189 ? -18.979 -28.625 -113.125 1.00 33.26 188 LEU C N 1
ATOM 1509 C CA . LEU B 1 189 ? -18.603 -27.379 -113.779 1.00 34.17 188 LEU C CA 1
ATOM 1510 C C . LEU B 1 189 ? -17.203 -26.946 -113.370 1.00 28.39 188 LEU C C 1
ATOM 1511 O O . LEU B 1 189 ? -16.453 -26.407 -114.188 1.00 26.15 188 LEU C O 1
ATOM 1516 N N . GLN B 1 190 ? -16.824 -27.185 -112.112 1.00 31.32 189 GLN C N 1
ATOM 1517 C CA . GLN B 1 190 ? -15.463 -26.876 -111.680 1.00 30.20 189 GLN C CA 1
ATOM 1518 C C . GLN B 1 190 ? -14.442 -27.706 -112.451 1.00 29.01 189 GLN C C 1
ATOM 1519 O O . GLN B 1 190 ? -13.414 -27.186 -112.903 1.00 29.97 189 GLN C O 1
ATOM 1525 N N . LYS B 1 191 ? -14.720 -29.001 -112.619 1.00 31.38 190 LYS C N 1
ATOM 1526 C CA . LYS B 1 191 ? -13.839 -29.866 -113.400 1.00 32.10 190 LYS C CA 1
ATOM 1527 C C . LYS B 1 191 ? -13.752 -29.401 -114.853 1.00 26.52 190 LYS C C 1
ATOM 1528 O O . LYS B 1 191 ? -12.666 -29.383 -115.448 1.00 26.94 190 LYS C O 1
ATOM 1534 N N . ILE B 1 192 ? -14.887 -29.019 -115.440 1.00 25.61 191 ILE C N 1
ATOM 1535 C CA . ILE B 1 192 ? -14.888 -28.537 -116.821 1.00 24.54 191 ILE C CA 1
ATOM 1536 C C . ILE B 1 192 ? -14.055 -27.268 -116.946 1.00 25.23 191 ILE C C 1
ATOM 1537 O O . ILE B 1 192 ? -13.271 -27.109 -117.892 1.00 30.35 191 ILE C O 1
ATOM 1542 N N . ARG B 1 193 ? -14.220 -26.342 -116.000 1.00 31.64 192 ARG C N 1
ATOM 1543 C CA . ARG B 1 193 ? -13.412 -25.129 -115.984 1.00 29.10 192 ARG C CA 1
ATOM 1544 C C . ARG B 1 193 ? -11.926 -25.455 -115.912 1.00 28.87 192 ARG C C 1
ATOM 1545 O O . ARG B 1 193 ? -11.114 -24.849 -116.624 1.00 30.31 192 ARG C O 1
ATOM 1553 N N . ASP B 1 194 ? -11.549 -26.400 -115.047 1.00 26.39 193 ASP C N 1
ATOM 1554 C CA . ASP B 1 194 ? -10.140 -26.765 -114.943 1.00 33.54 193 ASP C CA 1
ATOM 1555 C C . ASP B 1 194 ? -9.613 -27.322 -116.263 1.00 31.00 193 ASP C C 1
ATOM 1556 O O . ASP B 1 194 ? -8.517 -26.959 -116.698 1.00 32.62 193 ASP C O 1
ATOM 1561 N N . ARG B 1 195 ? -10.389 -28.182 -116.926 1.00 33.35 194 ARG C N 1
ATOM 1562 C CA . ARG B 1 195 ? -9.956 -28.734 -118.212 1.00 31.96 194 ARG C CA 1
ATOM 1563 C C . ARG B 1 195 ? -9.772 -27.634 -119.262 1.00 28.28 194 ARG C C 1
ATOM 1564 O O . ARG B 1 195 ? -8.767 -27.610 -119.991 1.00 29.70 194 ARG C O 1
ATOM 1572 N N . VAL B 1 196 ? -10.736 -26.713 -119.351 1.00 28.84 195 VAL C N 1
ATOM 1573 C CA . VAL B 1 196 ? -10.674 -25.659 -120.367 1.00 28.91 195 VAL C CA 1
ATOM 1574 C C . VAL B 1 196 ? -9.479 -24.746 -120.118 1.00 30.35 195 VAL C C 1
ATOM 1575 O O . VAL B 1 196 ? -8.697 -24.434 -121.033 1.00 31.40 195 VAL C O 1
ATOM 1579 N N . GLN B 1 197 ? -9.320 -24.305 -118.868 1.00 32.47 196 GLN C N 1
ATOM 1580 C CA . GLN B 1 197 ? -8.190 -23.454 -118.526 1.00 31.89 196 GLN C CA 1
ATOM 1581 C C . GLN B 1 197 ? -6.874 -24.180 -118.754 1.00 29.74 196 GLN C C 1
ATOM 1582 O O . GLN B 1 197 ? -5.887 -23.556 -119.158 1.00 32.57 196 GLN C O 1
ATOM 1588 N N . SER B 1 198 ? -6.843 -25.495 -118.517 1.00 33.21 197 SER C N 1
ATOM 1589 C CA . SER B 1 198 ? -5.630 -26.267 -118.756 1.00 33.70 197 SER C CA 1
ATOM 1590 C C . SER B 1 198 ? -5.240 -26.239 -120.221 1.00 36.59 197 SER C C 1
ATOM 1591 O O . SER B 1 198 ? -4.063 -26.053 -120.559 1.00 31.09 197 SER C O 1
ATOM 1594 N N . TRP B 1 199 ? -6.213 -26.448 -121.112 1.00 27.53 198 TRP C N 1
ATOM 1595 C CA . TRP B 1 199 ? -5.894 -26.364 -122.534 1.00 29.78 198 TRP C CA 1
ATOM 1596 C C . TRP B 1 199 ? -5.360 -24.982 -122.885 1.00 29.84 198 TRP C C 1
ATOM 1597 O O . TRP B 1 199 ? -4.360 -24.856 -123.609 1.00 33.05 198 TRP C O 1
ATOM 1608 N N . TYR B 1 200 ? -6.007 -23.931 -122.372 1.00 23.11 199 TYR C N 1
ATOM 1609 C CA . TYR B 1 200 ? -5.562 -22.581 -122.709 1.00 22.74 199 TYR C CA 1
ATOM 1610 C C . TYR B 1 200 ? -4.139 -22.325 -122.226 1.00 35.76 199 TYR C C 1
ATOM 1611 O O . TYR B 1 200 ? -3.312 -21.769 -122.959 1.00 30.17 199 TYR C O 1
ATOM 1620 N N . HIS B 1 201 ? -3.830 -22.739 -121.000 1.00 32.76 200 HIS C N 1
ATOM 1621 C CA . HIS B 1 201 ? -2.502 -22.482 -120.459 1.00 34.02 200 HIS C CA 1
ATOM 1622 C C . HIS B 1 201 ? -1.448 -23.303 -121.190 1.00 34.96 200 HIS C C 1
ATOM 1623 O O . HIS B 1 201 ? -0.336 -22.819 -121.434 1.00 37.17 200 HIS C O 1
ATOM 1630 N N . GLU B 1 202 ? -1.782 -24.537 -121.574 1.00 36.50 201 GLU C N 1
ATOM 1631 C CA . GLU B 1 202 ? -0.843 -25.329 -122.356 1.00 36.75 201 GLU C CA 1
ATOM 1632 C C . GLU B 1 202 ? -0.630 -24.748 -123.747 1.00 42.22 201 GLU C C 1
ATOM 1633 O O . GLU B 1 202 ? 0.412 -25.006 -124.357 1.00 41.18 201 GLU C O 1
ATOM 1639 N N . GLU B 1 203 ? -1.585 -23.968 -124.260 1.00 31.27 202 GLU C N 1
ATOM 1640 C CA . GLU B 1 203 ? -1.396 -23.361 -125.571 1.00 38.11 202 GLU C CA 1
ATOM 1641 C C . GLU B 1 203 ? -0.594 -22.066 -125.538 1.00 37.02 202 GLU C C 1
ATOM 1642 O O . GLU B 1 203 ? -0.152 -21.607 -126.598 1.00 36.79 202 GLU C O 1
ATOM 1648 N N . GLY B 1 204 ? -0.383 -21.471 -124.366 1.00 32.15 203 GLY C N 1
ATOM 1649 C CA . GLY B 1 204 ? 0.367 -20.235 -124.262 1.00 31.85 203 GLY C CA 1
ATOM 1650 C C . GLY B 1 204 ? -0.450 -19.021 -123.888 1.00 30.45 203 GLY C C 1
ATOM 1651 O O . GLY B 1 204 ? 0.098 -17.913 -123.869 1.00 32.28 203 GLY C O 1
ATOM 1652 N N . TYR B 1 205 ? -1.744 -19.180 -123.611 1.00 29.23 204 TYR C N 1
ATOM 1653 C CA . TYR B 1 205 ? -2.592 -18.070 -123.176 1.00 30.86 204 TYR C CA 1
ATOM 1654 C C . TYR B 1 205 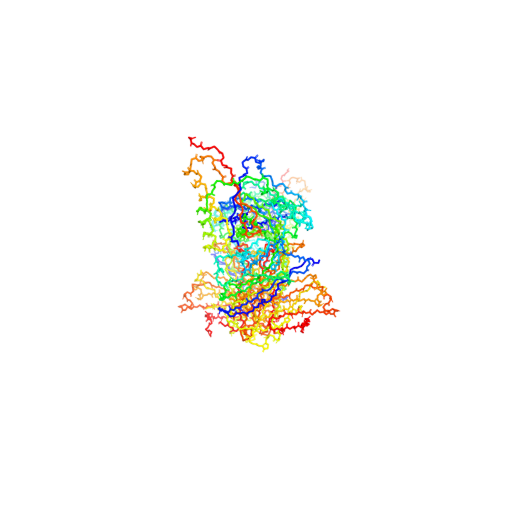? -2.605 -18.073 -121.653 1.00 30.52 204 TYR C C 1
ATOM 1655 O O . TYR B 1 205 ? -3.423 -18.736 -121.016 1.00 29.18 204 TYR C O 1
ATOM 1664 N N . ALA B 1 206 ? -1.667 -17.322 -121.067 1.00 30.65 205 ALA C N 1
ATOM 1665 C CA . ALA B 1 206 ? -1.395 -17.435 -119.636 1.00 34.81 205 ALA C CA 1
ATOM 1666 C C . ALA B 1 206 ? -2.489 -16.804 -118.780 1.00 36.58 205 ALA C C 1
ATOM 1667 O O . ALA B 1 206 ? -2.754 -17.282 -117.671 1.00 35.76 205 ALA C O 1
ATOM 1669 N N . CYS B 1 207 ? -3.125 -15.734 -119.258 1.00 43.72 206 CYS C N 1
ATOM 1670 C CA . CYS B 1 207 ? -4.166 -15.056 -118.496 1.00 39.93 206 CYS C CA 1
ATOM 1671 C C . CYS B 1 207 ? -5.569 -15.443 -118.949 1.00 39.03 206 CYS C C 1
ATOM 1672 O O . CYS B 1 207 ? -6.528 -14.717 -118.668 1.00 40.11 206 CYS C O 1
ATOM 1675 N N . ALA B 1 208 ? -5.704 -16.564 -119.650 1.00 35.35 207 ALA C N 1
ATOM 1676 C CA . ALA B 1 208 ? -7.021 -17.065 -120.007 1.00 34.04 207 ALA C CA 1
ATOM 1677 C C . ALA B 1 208 ? -7.769 -17.509 -118.756 1.00 34.17 207 ALA C C 1
ATOM 1678 O O . ALA B 1 208 ? -7.178 -18.005 -117.793 1.00 32.91 207 ALA C O 1
ATOM 1680 N N . GLN B 1 209 ? -9.084 -17.312 -118.769 1.00 29.40 208 GLN C N 1
ATOM 1681 C CA . GLN B 1 209 ? -9.893 -17.568 -117.584 1.00 31.10 208 GLN C CA 1
ATOM 1682 C C . GLN B 1 209 ? -11.324 -17.883 -117.985 1.00 31.97 208 GLN C C 1
ATOM 1683 O O . GLN B 1 209 ? -11.913 -17.168 -118.800 1.00 31.51 208 GLN C O 1
ATOM 1689 N N . VAL B 1 210 ? -11.866 -18.960 -117.428 1.00 26.17 209 VAL C N 1
ATOM 1690 C CA . VAL B 1 210 ? -13.298 -19.224 -117.502 1.00 25.79 209 VAL C CA 1
ATOM 1691 C C . VAL B 1 210 ? -13.978 -18.358 -116.450 1.00 29.96 209 VAL C C 1
ATOM 1692 O O . VAL B 1 210 ? -13.732 -18.518 -115.250 1.00 26.91 209 VAL C O 1
ATOM 1696 N N . VAL B 1 211 ? -14.803 -17.414 -116.897 1.00 28.03 210 VAL C N 1
ATOM 1697 C CA . VAL B 1 211 ? -15.395 -16.447 -115.981 1.00 30.29 210 VAL C CA 1
ATOM 1698 C C . VAL B 1 211 ? -16.802 -16.819 -115.528 1.00 32.79 210 VAL C C 1
ATOM 1699 O O . VAL B 1 211 ? -17.292 -16.232 -114.551 1.00 31.53 210 VAL C O 1
ATOM 1703 N N . ASN B 1 212 ? -17.467 -17.758 -116.201 1.00 31.81 211 ASN C N 1
ATOM 1704 C CA . ASN B 1 212 ? -18.834 -18.117 -115.842 1.00 29.40 211 ASN C CA 1
ATOM 1705 C C . ASN B 1 212 ? -19.299 -19.287 -116.699 1.00 25.25 211 ASN C C 1
ATOM 1706 O O . ASN B 1 212 ? -18.708 -19.606 -117.735 1.00 23.03 211 ASN C O 1
ATOM 1711 N N . PHE B 1 213 ? -20.357 -19.937 -116.228 1.00 26.85 212 PHE C N 1
ATOM 1712 C CA . PHE B 1 213 ? -21.178 -20.828 -117.029 1.00 25.74 212 PHE C CA 1
ATOM 1713 C C . PHE B 1 213 ? -22.607 -20.308 -117.005 1.00 28.33 212 PHE C C 1
ATOM 1714 O O . PHE B 1 213 ? -23.074 -19.799 -115.981 1.00 30.29 212 PHE C O 1
ATOM 1722 N N . GLY B 1 214 ? -23.292 -20.435 -118.135 1.00 25.58 213 GLY C N 1
ATOM 1723 C CA . GLY B 1 214 ? -24.661 -19.981 -118.254 1.00 25.74 213 GLY C CA 1
ATOM 1724 C C . GLY B 1 214 ? -25.497 -20.851 -119.167 1.00 22.27 213 GLY C C 1
ATOM 1725 O O . GLY B 1 214 ? -25.036 -21.897 -119.642 1.00 24.40 213 GLY C O 1
ATOM 1726 N N . ASN B 1 215 ? -26.730 -20.408 -119.423 1.00 20.66 214 ASN C N 1
ATOM 1727 C CA . ASN B 1 215 ? -27.725 -21.190 -120.151 1.00 20.89 214 ASN C CA 1
ATOM 1728 C C . ASN B 1 215 ? -27.963 -22.543 -119.495 1.00 20.58 214 ASN C C 1
ATOM 1729 O O . ASN B 1 215 ? -28.243 -23.531 -120.175 1.00 24.21 214 ASN C O 1
ATOM 1734 N N . LEU B 1 216 ? -27.853 -22.590 -118.162 1.00 24.31 215 LEU C N 1
ATOM 1735 C CA . LEU B 1 216 ? -28.011 -23.843 -117.435 1.00 20.51 215 LEU C CA 1
ATOM 1736 C C . LEU B 1 216 ? -29.437 -24.367 -117.468 1.00 19.88 215 LEU C C 1
ATOM 1737 O O . LEU B 1 216 ? -29.655 -25.544 -117.161 1.00 26.82 215 LEU C O 1
ATOM 1742 N N . ASN B 1 217 ? -30.409 -23.530 -117.828 1.00 21.08 216 ASN C N 1
ATOM 1743 C CA . ASN B 1 217 ? -31.790 -23.974 -117.966 1.00 24.84 216 ASN C CA 1
ATOM 1744 C C . ASN B 1 217 ? -32.046 -24.703 -119.280 1.00 25.90 216 ASN C C 1
ATOM 1745 O O . ASN B 1 217 ? -33.160 -25.198 -119.494 1.00 26.37 216 ASN C O 1
ATOM 1750 N N . THR B 1 218 ? -31.055 -24.777 -120.158 1.00 25.79 217 THR C N 1
ATOM 1751 C CA . THR B 1 218 ? -31.187 -25.427 -121.451 1.00 26.37 217 THR C CA 1
ATOM 1752 C C . THR B 1 218 ? -30.358 -26.704 -121.474 1.00 27.24 217 THR C C 1
ATOM 1753 O O . THR B 1 218 ? -29.609 -27.010 -120.544 1.00 29.20 217 THR C O 1
ATOM 1757 N N . ARG B 1 219 ? -30.495 -27.448 -122.571 1.00 28.89 218 ARG C N 1
ATOM 1758 C CA . ARG B 1 219 ? -29.702 -28.656 -122.749 1.00 38.75 218 ARG C CA 1
ATOM 1759 C C . ARG B 1 219 ? -28.235 -28.354 -123.026 1.00 35.88 218 ARG C C 1
ATOM 1760 O O . ARG B 1 219 ? -27.425 -29.286 -123.042 1.00 42.58 218 ARG C O 1
ATOM 1768 N N . GLU B 1 220 ? -27.878 -27.088 -123.244 1.00 28.00 219 GLU C N 1
ATOM 1769 C CA . GLU B 1 220 ? -26.546 -26.700 -123.700 1.00 26.24 219 GLU C CA 1
ATOM 1770 C C . GLU B 1 220 ? -25.902 -25.770 -122.677 1.00 26.87 219 GLU C C 1
ATOM 1771 O O . GLU B 1 220 ? -26.346 -24.631 -122.495 1.00 27.33 219 GLU C O 1
ATOM 1777 N N . VAL B 1 221 ? -24.847 -26.250 -122.027 1.00 27.06 220 VAL C N 1
ATOM 1778 C CA . VAL B 1 221 ? -24.083 -25.439 -121.083 1.00 22.95 220 VAL C CA 1
ATOM 1779 C C . VAL B 1 221 ? -23.173 -24.505 -121.867 1.00 21.02 220 VAL C C 1
ATOM 1780 O O . VAL B 1 221 ? -22.468 -24.946 -122.780 1.00 21.94 220 VAL C O 1
ATOM 1784 N N . VAL B 1 222 ? -23.162 -23.222 -121.505 1.00 22.88 221 VAL C N 1
ATOM 1785 C CA . VAL B 1 222 ? -22.339 -22.226 -122.186 1.00 22.75 221 VAL C CA 1
ATOM 1786 C C . VAL B 1 222 ? -21.222 -21.785 -121.246 1.00 23.34 221 VAL C C 1
ATOM 1787 O O . VAL B 1 222 ? -21.482 -21.320 -120.134 1.00 23.17 221 VAL C O 1
ATOM 1791 N N . CYS B 1 223 ? -19.983 -21.919 -121.698 1.00 28.13 222 CYS C N 1
ATOM 1792 C CA . CYS B 1 223 ? -18.799 -21.557 -120.933 1.00 21.23 222 CYS C CA 1
ATOM 1793 C C . CYS B 1 223 ? -18.272 -20.224 -121.454 1.00 27.97 222 CYS C C 1
ATOM 1794 O O . CYS B 1 223 ? -17.959 -20.104 -122.645 1.00 31.71 222 CYS C O 1
ATOM 1797 N N . GLU B 1 224 ? -18.154 -19.234 -120.569 1.00 22.10 223 GLU C N 1
ATOM 1798 C CA . GLU B 1 224 ? -17.679 -17.905 -120.934 1.00 26.78 223 GLU C CA 1
ATOM 1799 C C . GLU B 1 224 ? -16.201 -17.808 -120.589 1.00 28.41 223 GLU C C 1
ATOM 1800 O O . GLU B 1 224 ? -15.818 -18.020 -119.434 1.00 22.86 223 GLU C O 1
ATOM 1806 N N . VAL B 1 225 ? -15.374 -17.472 -121.580 1.00 27.96 224 VAL C N 1
ATOM 1807 C CA . VAL B 1 225 ? -13.939 -17.362 -121.362 1.00 27.28 224 VAL C CA 1
ATOM 1808 C C . VAL B 1 225 ? -13.446 -16.005 -121.836 1.00 28.68 224 VAL C C 1
ATOM 1809 O O . VAL B 1 225 ? -13.985 -15.412 -122.777 1.00 30.74 224 VAL C O 1
ATOM 1813 N N . VAL B 1 226 ? -12.426 -15.506 -121.145 1.00 26.54 225 VAL C N 1
ATOM 1814 C CA . VAL B 1 226 ? -11.604 -14.394 -121.606 1.00 32.00 225 VAL C CA 1
ATOM 1815 C C . VAL B 1 226 ? -10.241 -14.976 -121.967 1.00 31.71 225 VAL C C 1
ATOM 1816 O O . VAL B 1 226 ? -9.593 -15.620 -121.134 1.00 33.91 225 VAL C O 1
ATOM 1820 N N . GLU B 1 227 ? -9.822 -14.788 -123.217 1.00 32.55 226 GLU C N 1
ATOM 1821 C CA . GLU B 1 227 ? -8.626 -15.467 -123.705 1.00 32.81 226 GLU C CA 1
ATOM 1822 C C . GLU B 1 227 ? -7.349 -14.658 -123.501 1.00 40.31 226 GLU C C 1
ATOM 1823 O O . GLU B 1 227 ? -6.334 -15.212 -123.065 1.00 33.50 226 GLU C O 1
ATOM 1829 N N . GLY B 1 228 ? -7.379 -13.359 -123.801 1.00 45.94 227 GLY C N 1
ATOM 1830 C CA . GLY B 1 228 ? -6.192 -12.531 -123.674 1.00 43.82 227 GLY C CA 1
ATOM 1831 C C . GLY B 1 228 ? -5.133 -12.825 -124.728 1.00 48.71 227 GLY C C 1
ATOM 1832 O O . GLY B 1 228 ? -5.418 -13.326 -125.822 1.00 46.09 227 GLY C O 1
ATOM 1833 N N . ASP B 1 229 ? -3.886 -12.511 -124.383 1.00 43.95 228 ASP C N 1
ATOM 1834 C CA . ASP B 1 229 ? -2.771 -12.574 -125.318 1.00 42.21 228 ASP C CA 1
ATOM 1835 C C . ASP B 1 229 ? -2.039 -13.910 -125.252 1.00 44.38 228 ASP C C 1
ATOM 1836 O O . ASP B 1 229 ? -1.987 -14.572 -124.210 1.00 34.47 228 ASP C O 1
ATOM 1841 N N . ILE B 1 230 ? -1.444 -14.282 -126.378 1.00 43.39 229 ILE C N 1
ATOM 1842 C CA . ILE B 1 230 ? -0.615 -15.476 -126.491 1.00 39.05 229 ILE C CA 1
ATOM 1843 C C . ILE B 1 230 ? 0.798 -15.145 -126.030 1.00 42.38 229 ILE C C 1
ATOM 1844 O O . ILE B 1 230 ? 1.294 -14.031 -126.245 1.00 40.98 229 ILE C O 1
ATOM 1849 N N . THR B 1 231 ? 1.443 -16.102 -125.364 1.00 38.85 230 THR C N 1
ATOM 1850 C CA . THR B 1 231 ? 2.871 -16.002 -125.091 1.00 44.29 230 THR C CA 1
ATOM 1851 C C . THR B 1 231 ? 3.637 -16.350 -126.363 1.00 47.92 230 THR C C 1
ATOM 1852 O O . THR B 1 231 ? 3.310 -17.330 -127.040 1.00 56.52 230 THR C O 1
ATOM 1856 N N . LYS B 1 232 ? 4.644 -15.540 -126.688 1.00 44.22 231 LYS C N 1
ATOM 1857 C CA . LYS B 1 232 ? 5.365 -15.635 -127.962 1.00 56.76 231 LYS C CA 1
ATOM 1858 C C . LYS B 1 232 ? 4.432 -15.391 -129.144 1.00 48.46 231 LYS C C 1
ATOM 1859 O O . LYS B 1 232 ? 3.768 -14.358 -129.222 1.00 49.23 231 LYS C O 1
ATOM 1865 N N . VAL C 2 5 ? -32.174 -34.970 9.104 1.00 49.58 5 VAL D N 1
ATOM 1866 C CA . VAL C 2 5 ? -33.332 -34.100 8.946 1.00 54.17 5 VAL D CA 1
ATOM 1867 C C . VAL C 2 5 ? -34.170 -34.523 7.743 1.00 55.97 5 VAL D C 1
ATOM 1868 O O . VAL C 2 5 ? -33.684 -34.543 6.612 1.00 49.81 5 VAL D O 1
ATOM 1870 N N . GLN C 2 6 ? -35.430 -34.869 7.998 1.00 55.62 6 GLN D N 1
ATOM 1871 C CA . GLN C 2 6 ? -36.332 -35.317 6.949 1.00 52.20 6 GLN D CA 1
ATOM 1872 C C . GLN C 2 6 ? -37.758 -34.947 7.328 1.00 45.53 6 GLN D C 1
ATOM 1873 O O . GLN C 2 6 ? -38.138 -35.025 8.499 1.00 44.10 6 GLN D O 1
ATOM 1879 N N . LEU C 2 7 ? -38.545 -34.552 6.330 1.00 40.02 7 LEU D N 1
ATOM 1880 C CA . LEU C 2 7 ? -39.973 -34.319 6.494 1.00 34.60 7 LEU D CA 1
ATOM 1881 C C . LEU C 2 7 ? -40.748 -35.265 5.589 1.00 35.66 7 LEU D C 1
ATOM 1882 O O . LEU C 2 7 ? -40.371 -35.479 4.432 1.00 38.48 7 LEU D O 1
ATOM 1887 N N . VAL C 2 8 ? -41.823 -35.843 6.118 1.00 35.81 8 VAL D N 1
ATOM 1888 C CA . VAL C 2 8 ? -42.647 -36.789 5.371 1.00 35.37 8 VAL D CA 1
ATOM 1889 C C . VAL C 2 8 ? -44.104 -36.366 5.490 1.00 35.45 8 VAL D C 1
ATOM 1890 O O . VAL C 2 8 ? -44.648 -36.326 6.601 1.00 39.67 8 VAL D O 1
ATOM 1894 N N . GLU C 2 9 ? -44.737 -36.063 4.352 1.00 33.29 9 GLU D N 1
ATOM 1895 C CA . GLU C 2 9 ? -46.172 -35.799 4.312 1.00 34.85 9 GLU D CA 1
ATOM 1896 C C . GLU C 2 9 ? -46.944 -37.105 4.193 1.00 35.01 9 GLU D C 1
ATOM 1897 O O . GLU C 2 9 ? -46.513 -38.038 3.510 1.00 37.36 9 GLU D O 1
ATOM 1903 N N . SER C 2 10 ? -48.100 -37.149 4.848 1.00 30.60 10 SER D N 1
ATOM 1904 C CA . SER C 2 10 ? -49.020 -38.271 4.767 1.00 34.57 10 SER D CA 1
ATOM 1905 C C . SER C 2 10 ? -50.450 -37.746 4.803 1.00 35.22 10 SER D C 1
ATOM 1906 O O . SER C 2 10 ? -50.706 -36.618 5.229 1.00 32.24 10 SER D O 1
ATOM 1909 N N . GLY C 2 11 ? -51.384 -38.583 4.355 1.00 35.99 11 GLY D N 1
ATOM 1910 C CA . GLY C 2 11 ? -52.799 -38.312 4.515 1.00 31.75 11 GLY D CA 1
ATOM 1911 C C . GLY C 2 11 ? -53.521 -37.743 3.312 1.00 35.89 11 GLY D C 1
ATOM 1912 O O . GLY C 2 11 ? -54.733 -37.510 3.399 1.00 31.50 11 GLY D O 1
ATOM 1913 N N . GLY C 2 12 ? -52.831 -37.507 2.200 1.00 31.89 12 GLY D N 1
ATOM 1914 C CA . GLY C 2 12 ? -53.500 -37.003 1.019 1.00 36.68 12 GLY D CA 1
ATOM 1915 C C . GLY C 2 12 ? -54.342 -38.064 0.336 1.00 35.06 12 GLY D C 1
ATOM 1916 O O . GLY C 2 12 ? -54.224 -39.261 0.595 1.00 46.80 12 GLY D O 1
ATOM 1917 N N . GLY C 2 13 ? -55.223 -37.611 -0.549 1.00 34.35 13 GLY D N 1
ATOM 1918 C CA . GLY C 2 13 ? -56.073 -38.533 -1.281 1.00 31.72 13 GLY D CA 1
ATOM 1919 C C . GLY C 2 13 ? -57.186 -37.793 -1.996 1.00 28.07 13 GLY D C 1
ATOM 1920 O O . GLY C 2 13 ? -57.113 -36.580 -2.196 1.00 28.65 13 GLY D O 1
ATOM 1921 N N . LEU C 2 14 ? -58.222 -38.545 -2.360 1.00 33.26 14 LEU D N 1
ATOM 1922 C CA . LEU C 2 14 ? -59.369 -38.021 -3.091 1.00 29.62 14 LEU D CA 1
ATOM 1923 C C . LEU C 2 14 ? -60.514 -37.776 -2.116 1.00 30.25 14 LEU D C 1
ATOM 1924 O O . LEU C 2 14 ? -60.856 -38.654 -1.317 1.00 36.12 14 LEU D O 1
ATOM 1929 N N . VAL C 2 15 ? -61.111 -36.587 -2.187 1.00 30.31 15 VAL D N 1
ATOM 1930 C CA . VAL C 2 15 ? -62.183 -36.204 -1.279 1.00 33.10 15 VAL D CA 1
ATOM 1931 C C . VAL C 2 15 ? -63.227 -35.408 -2.050 1.00 34.31 15 VAL D C 1
ATOM 1932 O O . VAL C 2 15 ? -62.906 -34.653 -2.972 1.00 32.28 15 VAL D O 1
ATOM 1936 N N . GLN C 2 16 ? -64.489 -35.586 -1.670 1.00 33.06 16 GLN D N 1
ATOM 1937 C CA . GLN C 2 16 ? -65.577 -34.890 -2.330 1.00 35.67 16 GLN D CA 1
ATOM 1938 C C . GLN C 2 16 ? -65.621 -33.426 -1.895 1.00 35.72 16 GLN D C 1
ATOM 1939 O O . GLN C 2 16 ? -65.168 -33.085 -0.799 1.00 37.63 16 GLN D O 1
ATOM 1945 N N . PRO C 2 17 ? -66.150 -32.542 -2.743 1.00 39.38 17 PRO D N 1
ATOM 1946 C CA . PRO C 2 17 ? -66.277 -31.133 -2.351 1.00 37.99 17 PRO D CA 1
ATOM 1947 C C . PRO C 2 17 ? -67.098 -30.986 -1.076 1.00 36.11 17 PRO D C 1
ATOM 1948 O O . PRO C 2 17 ? -68.084 -31.693 -0.863 1.00 34.71 17 PRO D O 1
ATOM 1952 N N . GLY C 2 18 ? -66.670 -30.059 -0.223 1.00 36.30 18 GLY D N 1
ATOM 1953 C CA . GLY C 2 18 ? -67.251 -29.901 1.092 1.00 34.92 18 GLY D CA 1
ATOM 1954 C C . GLY C 2 18 ? -66.791 -30.918 2.112 1.00 31.43 18 GLY D C 1
ATOM 1955 O O . GLY C 2 18 ? -67.205 -30.837 3.275 1.00 37.65 18 GLY D O 1
ATOM 1956 N N . GLY C 2 19 ? -65.939 -31.860 1.721 1.00 34.41 19 GLY D N 1
ATOM 1957 C CA . GLY C 2 19 ? -65.442 -32.870 2.626 1.00 35.35 19 GLY D CA 1
ATOM 1958 C C . GLY C 2 19 ? -64.292 -32.359 3.469 1.00 37.41 19 GLY D C 1
ATOM 1959 O O . GLY C 2 19 ? -63.938 -31.178 3.457 1.00 35.41 19 GLY D O 1
ATOM 1960 N N . SER C 2 20 ? -63.698 -33.282 4.220 1.00 36.84 20 SER D N 1
ATOM 1961 C CA . SER C 2 20 ? -62.625 -32.960 5.146 1.00 34.91 20 SER D CA 1
ATOM 1962 C C . SER C 2 20 ? -61.503 -33.976 5.000 1.00 36.45 20 SER D C 1
ATOM 1963 O O . SER C 2 20 ? -61.727 -35.126 4.612 1.00 37.12 20 SER D O 1
ATOM 1966 N N . LEU C 2 21 ? -60.289 -33.530 5.310 1.00 34.00 21 LEU D N 1
ATOM 1967 C CA . LEU C 2 21 ? -59.104 -34.360 5.175 1.00 32.56 21 LEU D CA 1
ATOM 1968 C C . LEU C 2 21 ? -58.043 -33.822 6.119 1.00 32.96 21 LEU D C 1
ATOM 1969 O O . LEU C 2 21 ? -57.897 -32.610 6.261 1.00 33.91 21 LEU D O 1
ATOM 1974 N N . ARG C 2 22 ? -57.299 -34.722 6.750 1.00 29.94 22 ARG D N 1
ATOM 1975 C CA . ARG C 2 22 ? -56.252 -34.347 7.693 1.00 30.51 22 ARG D CA 1
ATOM 1976 C C . ARG C 2 22 ? -54.908 -34.813 7.158 1.00 25.66 22 ARG D C 1
ATOM 1977 O O . ARG C 2 22 ? -54.679 -36.020 7.026 1.00 27.59 22 ARG D O 1
ATOM 1985 N N . LEU C 2 23 ? -54.023 -33.867 6.853 1.00 26.49 23 LEU D N 1
ATOM 1986 C CA . LEU C 2 23 ? -52.670 -34.199 6.428 1.00 26.58 23 LEU D CA 1
ATOM 1987 C C . LEU C 2 23 ? -51.714 -34.092 7.602 1.00 27.72 23 LEU D C 1
ATOM 1988 O O . LEU C 2 23 ? -51.869 -33.232 8.473 1.00 23.93 23 LEU D O 1
ATOM 1993 N N . SER C 2 24 ? -50.726 -34.976 7.611 1.00 27.17 24 SER D N 1
ATOM 1994 C CA . SER C 2 24 ? -49.717 -35.033 8.650 1.00 27.98 24 SER D CA 1
ATOM 1995 C C . SER C 2 24 ? -48.345 -34.807 8.034 1.00 31.87 24 SER D C 1
ATOM 1996 O O . SER C 2 24 ? -48.108 -35.136 6.871 1.00 30.50 24 SER D O 1
ATOM 1999 N N . CYS C 2 25 ? -47.454 -34.214 8.820 1.00 32.30 25 CYS D N 1
ATOM 2000 C CA . CYS C 2 25 ? -46.075 -33.940 8.426 1.00 27.21 25 CYS D CA 1
ATOM 2001 C C . CYS C 2 25 ? -45.169 -34.393 9.563 1.00 31.43 25 CYS D C 1
ATOM 2002 O O . CYS C 2 25 ? -45.076 -33.709 10.587 1.00 28.71 25 CYS D O 1
ATOM 2005 N N . ALA C 2 26 ? -44.525 -35.546 9.404 1.00 33.62 26 ALA D N 1
ATOM 2006 C CA . ALA C 2 26 ? -43.597 -36.044 10.415 1.00 34.56 26 ALA D CA 1
ATOM 2007 C C . ALA C 2 26 ? -42.217 -35.491 10.084 1.00 35.68 26 ALA D C 1
ATOM 2008 O O . ALA C 2 26 ? -41.642 -35.826 9.041 1.00 31.74 26 ALA D O 1
ATOM 2010 N N . ALA C 2 27 ? -41.699 -34.624 10.958 1.00 36.14 27 ALA D N 1
ATOM 2011 C CA . ALA C 2 27 ? -40.388 -34.003 10.788 1.00 35.40 27 ALA D CA 1
ATOM 2012 C C . ALA C 2 27 ? -39.414 -34.550 11.823 1.00 46.77 27 ALA D C 1
ATOM 2013 O O . ALA C 2 27 ? -39.549 -34.268 13.018 1.00 57.01 27 ALA D O 1
ATOM 2015 N N . SER C 2 28 ? -38.436 -35.324 11.368 1.00 51.28 28 SER D N 1
ATOM 2016 C CA . SER C 2 28 ? -37.434 -35.922 12.237 1.00 54.94 28 SER D CA 1
ATOM 2017 C C . SER C 2 28 ? -36.073 -35.278 11.994 1.00 54.22 28 SER D C 1
ATOM 2018 O O . SER C 2 28 ? -35.764 -34.854 10.876 1.00 59.10 28 SER D O 1
ATOM 2021 N N . GLY C 2 29 ? -35.264 -35.194 13.048 1.00 56.44 29 GLY D N 1
ATOM 2022 C CA . GLY C 2 29 ? -33.896 -34.733 12.917 1.00 47.66 29 GLY D CA 1
ATOM 2023 C C . GLY C 2 29 ? -33.542 -33.357 13.449 1.00 48.30 29 GLY D C 1
ATOM 2024 O O . GLY C 2 29 ? -32.414 -32.906 13.214 1.00 49.09 29 GLY D O 1
ATOM 2025 N N . PHE C 2 30 ? -34.440 -32.672 14.151 1.00 46.25 30 PHE D N 1
ATOM 2026 C CA . PHE C 2 30 ? -34.100 -31.359 14.699 1.00 45.75 30 PHE D CA 1
ATOM 2027 C C . PHE C 2 30 ? -34.925 -31.117 15.962 1.00 41.65 30 PHE D C 1
ATOM 2028 O O . PHE C 2 30 ? -35.654 -31.997 16.430 1.00 45.54 30 PHE D O 1
ATOM 2036 N N . ASN C 2 31 ? -34.849 -29.894 16.485 1.00 38.05 31 ASN D N 1
ATOM 2037 C CA . ASN C 2 31 ? -35.513 -29.525 17.733 1.00 41.90 31 ASN D CA 1
ATOM 2038 C C . ASN C 2 31 ? -36.771 -28.766 17.337 1.00 41.67 31 ASN D C 1
ATOM 2039 O O . ASN C 2 31 ? -36.716 -27.594 16.955 1.00 40.02 31 ASN D O 1
ATOM 2044 N N . PHE C 2 32 ? -37.909 -29.459 17.451 1.00 41.95 32 PHE D N 1
ATOM 2045 C CA . PHE C 2 32 ? -39.204 -28.924 17.045 1.00 41.09 32 PHE D CA 1
ATOM 2046 C C . PHE C 2 32 ? -39.548 -27.615 17.744 1.00 41.19 32 PHE D C 1
ATOM 2047 O O . PHE C 2 32 ? -40.222 -26.759 17.159 1.00 37.60 32 PHE D O 1
ATOM 2055 N N . TYR C 2 33 ? -39.092 -27.436 18.981 1.00 38.79 33 TYR D N 1
ATOM 2056 C CA . TYR C 2 33 ? -39.346 -26.224 19.754 1.00 43.88 33 TYR D CA 1
ATOM 2057 C C . TYR C 2 33 ? -38.602 -24.997 19.246 1.00 37.38 33 TYR D C 1
ATOM 2058 O O . TYR C 2 33 ? -38.793 -23.922 19.821 1.00 42.32 33 TYR D O 1
ATOM 2067 N N . TYR C 2 34 ? -37.749 -25.107 18.229 1.00 34.34 34 TYR D N 1
ATOM 2068 C CA . TYR C 2 34 ? -37.040 -23.940 17.720 1.00 40.31 34 TYR D CA 1
ATOM 2069 C C . TYR C 2 34 ? -37.274 -23.677 16.238 1.00 34.09 34 TYR D C 1
ATOM 2070 O O . TYR C 2 34 ? -36.642 -22.774 15.678 1.00 37.06 34 TYR D O 1
ATOM 2079 N N . SER C 2 35 ? -38.161 -24.423 15.585 1.00 39.40 35 SER D N 1
ATOM 2080 C CA . SER C 2 35 ? -38.432 -24.226 14.169 1.00 33.72 35 SER D CA 1
ATOM 2081 C C . SER C 2 35 ? -39.930 -24.203 13.901 1.00 34.58 35 SER D C 1
ATOM 2082 O O . SER C 2 35 ? -40.712 -24.881 14.572 1.00 44.07 35 SER D O 1
ATOM 2085 N N . SER C 2 36 ? -40.315 -23.398 12.918 1.00 25.71 36 SER D N 1
ATOM 2086 C CA . SER C 2 36 ? -41.675 -23.359 12.406 1.00 27.36 36 SER D CA 1
ATOM 2087 C C . SER C 2 36 ? -41.867 -24.409 11.320 1.00 27.67 36 SER D C 1
ATOM 2088 O O . SER C 2 36 ? -40.934 -24.760 10.591 1.00 24.53 36 SER D O 1
ATOM 2091 N N . ILE C 2 37 ? -43.094 -24.907 11.218 1.00 23.67 37 ILE D N 1
ATOM 2092 C CA . ILE C 2 37 ? -43.500 -25.807 10.145 1.00 22.11 37 ILE D CA 1
ATOM 2093 C C . ILE C 2 37 ? -44.507 -25.075 9.266 1.00 20.91 37 ILE D C 1
ATOM 2094 O O . ILE C 2 37 ? -45.479 -24.503 9.772 1.00 18.07 37 ILE D O 1
ATOM 2099 N N . HIS C 2 38 ? -44.263 -25.076 7.957 1.00 27.10 38 HIS D N 1
ATOM 2100 C CA . HIS C 2 38 ? -45.120 -24.436 6.969 1.00 18.56 38 HIS D CA 1
ATOM 2101 C C . HIS C 2 38 ? -45.759 -25.479 6.066 1.00 24.66 38 HIS D C 1
ATOM 2102 O O . HIS C 2 38 ? -45.135 -26.489 5.727 1.00 23.79 38 HIS D O 1
ATOM 2109 N N . TRP C 2 39 ? -47.011 -25.235 5.704 1.00 21.38 39 TRP D N 1
ATOM 2110 C CA . TRP C 2 39 ? -47.696 -25.939 4.631 1.00 20.68 39 TRP D CA 1
ATOM 2111 C C . TRP C 2 39 ? -47.795 -24.990 3.446 1.00 20.06 39 TRP D C 1
ATOM 2112 O O . TRP C 2 39 ? -48.298 -23.864 3.595 1.00 18.93 39 TRP D O 1
ATOM 2123 N N . VAL C 2 40 ? -47.288 -25.444 2.294 1.00 17.88 40 VAL D N 1
ATOM 2124 C CA . VAL C 2 40 ? -47.269 -24.704 1.033 1.00 20.24 40 VAL D CA 1
ATOM 2125 C C . VAL C 2 40 ? -47.835 -25.614 -0.051 1.00 21.47 40 VAL D C 1
ATOM 2126 O O . VAL C 2 40 ? -47.425 -26.772 -0.166 1.00 19.56 40 VAL D O 1
ATOM 2130 N N . ARG C 2 41 ? -48.765 -25.105 -0.851 1.00 18.58 41 ARG D N 1
ATOM 2131 C CA . ARG C 2 41 ? -49.400 -25.946 -1.852 1.00 16.65 41 ARG D CA 1
ATOM 2132 C C . ARG C 2 41 ? -49.117 -25.437 -3.260 1.00 19.80 41 ARG D C 1
ATOM 2133 O O . ARG C 2 41 ? -48.754 -24.276 -3.473 1.00 22.93 41 ARG D O 1
ATOM 2141 N N . GLN C 2 42 ? -49.278 -26.338 -4.225 1.00 18.74 42 GLN D N 1
ATOM 2142 C CA . GLN C 2 42 ? -49.123 -26.010 -5.640 1.00 19.77 42 GLN D CA 1
ATOM 2143 C C . GLN C 2 42 ? -50.242 -26.688 -6.418 1.00 21.87 42 GLN D C 1
ATOM 2144 O O . GLN C 2 42 ? -50.276 -27.919 -6.519 1.00 23.04 42 GLN D O 1
ATOM 2150 N N . ALA C 2 43 ? -51.177 -25.893 -6.924 1.00 17.90 43 ALA D N 1
ATOM 2151 C CA . ALA C 2 43 ? -52.213 -26.422 -7.786 1.00 18.88 43 ALA D CA 1
ATOM 2152 C C . ALA C 2 43 ? -51.615 -26.747 -9.155 1.00 29.68 43 ALA D C 1
ATOM 2153 O O . ALA C 2 43 ? -50.580 -26.193 -9.536 1.00 24.03 43 ALA D O 1
ATOM 2155 N N . PRO C 2 44 ? -52.237 -27.666 -9.908 1.00 30.70 44 PRO D N 1
ATOM 2156 C CA . PRO C 2 44 ? -51.700 -28.016 -11.233 1.00 32.54 44 PRO D CA 1
ATOM 2157 C C . PRO C 2 44 ? -51.523 -26.813 -12.146 1.00 31.50 44 PRO D C 1
ATOM 2158 O O . PRO C 2 44 ? -52.472 -26.060 -12.388 1.00 36.41 44 PRO D O 1
ATOM 2162 N N . GLY C 2 45 ? -50.306 -26.625 -12.651 1.00 27.97 45 GLY D N 1
ATOM 2163 C CA . GLY C 2 45 ? -50.029 -25.525 -13.557 1.00 36.54 45 GLY D CA 1
ATOM 2164 C C . GLY C 2 45 ? -50.102 -24.150 -12.933 1.00 44.40 45 GLY D C 1
ATOM 2165 O O . GLY C 2 45 ? -50.377 -23.170 -13.635 1.00 37.29 45 GLY D O 1
ATOM 2166 N N . LYS C 2 46 ? -49.873 -24.047 -11.627 1.00 36.20 46 LYS D N 1
ATOM 2167 C CA . LYS C 2 46 ? -49.899 -22.774 -10.925 1.00 32.79 46 LYS D CA 1
ATOM 2168 C C . LYS C 2 46 ? -48.676 -22.691 -10.022 1.00 25.05 46 LYS D C 1
ATOM 2169 O O . LYS C 2 46 ? -47.952 -23.670 -9.830 1.00 29.33 46 LYS D O 1
ATOM 2175 N N . GLY C 2 47 ? -48.440 -21.505 -9.468 1.00 24.31 47 GLY D N 1
ATOM 2176 C CA . GLY C 2 47 ? -47.276 -21.291 -8.637 1.00 24.71 47 GLY D CA 1
ATOM 2177 C C . GLY C 2 47 ? -47.460 -21.766 -7.209 1.00 23.59 47 GLY D C 1
ATOM 2178 O O . GLY C 2 47 ? -48.526 -22.220 -6.793 1.00 23.36 47 GLY D O 1
ATOM 2179 N N . LEU C 2 48 ? -46.375 -21.662 -6.448 1.00 24.60 48 LEU D N 1
ATOM 2180 C CA . LEU C 2 48 ? -46.409 -22.001 -5.033 1.00 16.86 48 LEU D CA 1
ATOM 2181 C C . LEU C 2 48 ? -47.311 -21.042 -4.270 1.00 23.33 48 LEU D C 1
ATOM 2182 O O . LEU C 2 48 ? -47.276 -19.826 -4.480 1.00 19.99 48 LEU D O 1
ATOM 2187 N N . GLU C 2 49 ? -48.126 -21.592 -3.374 1.00 19.99 49 GLU D N 1
ATOM 2188 C CA . GLU C 2 49 ? -48.993 -20.784 -2.529 1.00 21.63 49 GLU D CA 1
ATOM 2189 C C . GLU C 2 49 ? -48.788 -21.199 -1.083 1.00 22.62 49 GLU D C 1
ATOM 2190 O O . GLU C 2 49 ? -49.054 -22.349 -0.720 1.00 21.35 49 GLU D O 1
ATOM 2196 N N . TRP C 2 50 ? -48.323 -20.264 -0.263 1.00 20.20 50 TRP D N 1
ATOM 2197 C CA . TRP C 2 50 ? -48.176 -20.537 1.158 1.00 22.05 50 TRP D CA 1
ATOM 2198 C C . TRP C 2 50 ? -49.557 -20.686 1.780 1.00 21.71 50 TRP D C 1
ATOM 2199 O O . TRP C 2 50 ? -50.446 -19.865 1.539 1.00 20.49 50 TRP D O 1
ATOM 2210 N N . VAL C 2 51 ? -49.739 -21.736 2.575 1.00 23.78 51 VAL D N 1
ATOM 2211 C CA . VAL C 2 51 ? -51.030 -22.069 3.167 1.00 22.15 51 VAL D CA 1
ATOM 2212 C C . VAL C 2 51 ? -51.069 -21.698 4.646 1.00 26.62 51 VAL D C 1
ATOM 2213 O O . VAL C 2 51 ? -51.922 -20.921 5.076 1.00 23.81 51 VAL D O 1
ATOM 2217 N N . ALA C 2 52 ? -50.143 -22.239 5.440 1.00 23.60 52 ALA D N 1
ATOM 2218 C CA . ALA C 2 52 ? -50.217 -21.977 6.878 1.00 22.84 52 ALA D CA 1
ATOM 2219 C C . ALA C 2 52 ? -48.876 -22.257 7.538 1.00 24.62 52 ALA D C 1
ATOM 2220 O O . ALA C 2 52 ? -48.014 -22.924 6.972 1.00 21.01 52 ALA D O 1
ATOM 2222 N N . SER C 2 53 ? -48.724 -21.760 8.763 1.00 21.21 53 SER D N 1
ATOM 2223 C CA . SER C 2 53 ? -47.494 -21.990 9.508 1.00 23.18 53 SER D CA 1
ATOM 2224 C C . SER C 2 53 ? -47.814 -22.135 10.985 1.00 24.24 53 SER D C 1
ATOM 2225 O O . SER C 2 53 ? -48.783 -21.559 11.483 1.00 25.69 53 SER D O 1
ATOM 2228 N N . ILE C 2 54 ? -46.986 -22.909 11.680 1.00 22.16 54 ILE D N 1
ATOM 2229 C CA . ILE C 2 54 ? -47.063 -23.011 13.133 1.00 21.50 54 ILE D CA 1
ATOM 2230 C C . ILE C 2 54 ? -45.651 -22.940 13.700 1.00 23.55 54 ILE D C 1
ATOM 2231 O O . ILE C 2 54 ? -44.760 -23.687 13.281 1.00 23.30 54 ILE D O 1
ATOM 2236 N N . SER C 2 55 ? -45.448 -22.031 14.646 1.00 24.24 55 SER D N 1
ATOM 2237 C CA . SER C 2 55 ? -44.195 -21.902 15.375 1.00 29.12 55 SER D CA 1
ATOM 2238 C C . SER C 2 55 ? -44.407 -22.404 16.793 1.00 28.58 55 SER D C 1
ATOM 2239 O O . SER C 2 55 ? -45.226 -21.850 17.534 1.00 25.51 55 SER D O 1
ATOM 2242 N N . SER C 2 56 ? -43.662 -23.440 17.168 1.00 30.63 56 SER D N 1
ATOM 2243 C CA . SER C 2 56 ? -43.695 -23.918 18.544 1.00 36.94 56 SER D CA 1
ATOM 2244 C C . SER C 2 56 ? -42.878 -23.023 19.465 1.00 35.88 56 SER D C 1
ATOM 2245 O O . SER C 2 56 ? -43.182 -22.924 20.659 1.00 44.33 56 SER D O 1
ATOM 2248 N N . TYR C 2 57 ? -41.835 -22.383 18.934 1.00 33.04 57 TYR D N 1
ATOM 2249 C CA . TYR C 2 57 ? -41.015 -21.493 19.747 1.00 31.91 57 TYR D CA 1
ATOM 2250 C C . TYR C 2 57 ? -41.783 -20.243 20.163 1.00 33.52 57 TYR D C 1
ATOM 2251 O O . TYR C 2 57 ? -41.705 -19.820 21.319 1.00 36.48 57 TYR D O 1
ATOM 2260 N N . TYR C 2 58 ? -42.522 -19.634 19.240 1.00 27.37 58 TYR D N 1
ATOM 2261 C CA . TYR C 2 58 ? -43.392 -18.514 19.572 1.00 32.88 58 TYR D CA 1
ATOM 2262 C C . TYR C 2 58 ? -44.822 -18.925 19.893 1.00 29.62 58 TYR D C 1
ATOM 2263 O O . TYR C 2 58 ? -45.647 -18.053 20.174 1.00 32.89 58 TYR D O 1
ATOM 2272 N N . GLY C 2 59 ? -45.131 -20.217 19.857 1.00 31.63 59 GLY D N 1
ATOM 2273 C CA . GLY C 2 59 ? -46.473 -20.692 20.165 1.00 31.64 59 GLY D CA 1
ATOM 2274 C C . GLY C 2 59 ? -47.576 -20.094 19.320 1.00 36.67 59 GLY D C 1
ATOM 2275 O O . GLY C 2 59 ? -48.651 -19.776 19.844 1.00 35.78 59 GLY D O 1
ATOM 2276 N N . SER C 2 60 ? -47.340 -19.937 18.021 1.00 27.97 60 SER D N 1
ATOM 2277 C CA . SER C 2 60 ? -48.199 -19.137 17.163 1.00 31.45 60 SER D CA 1
ATOM 2278 C C . SER C 2 60 ? -48.597 -19.959 15.945 1.00 32.95 60 SER D C 1
ATOM 2279 O O . SER C 2 60 ? -47.916 -20.912 15.566 1.00 33.95 60 SER D O 1
ATOM 2282 N N . THR C 2 61 ? -49.725 -19.592 15.348 1.00 32.95 61 THR D N 1
ATOM 2283 C CA . THR C 2 61 ? -50.129 -20.116 14.055 1.00 34.26 61 THR D CA 1
ATOM 2284 C C . THR C 2 61 ? -50.510 -18.955 13.150 1.00 33.72 61 THR D C 1
ATOM 2285 O O . THR C 2 61 ? -50.940 -17.897 13.615 1.00 32.78 61 THR D O 1
ATOM 2289 N N . SER C 2 62 ? -50.338 -19.162 11.849 1.00 29.64 62 SER D N 1
ATOM 2290 C CA . SER C 2 62 ? -50.679 -18.156 10.857 1.00 29.47 62 SER D CA 1
ATOM 2291 C C . SER C 2 62 ? -51.306 -18.844 9.657 1.00 25.16 62 SER D C 1
ATOM 2292 O O . SER C 2 62 ? -50.971 -19.987 9.334 1.00 25.34 62 SER D O 1
ATOM 2295 N N . TYR C 2 63 ? -52.194 -18.121 8.978 1.00 32.90 63 TYR D N 1
ATOM 2296 C CA . TYR C 2 63 ? -52.943 -18.669 7.860 1.00 29.32 63 TYR D CA 1
ATOM 2297 C C . TYR C 2 63 ? -52.985 -17.664 6.721 1.00 32.37 63 TYR D C 1
ATOM 2298 O O . TYR C 2 63 ? -53.005 -16.450 6.940 1.00 33.18 63 TYR D O 1
ATOM 2307 N N . ALA C 2 64 ? -53.005 -18.186 5.500 1.00 32.35 64 ALA D N 1
ATOM 2308 C CA . ALA C 2 64 ? -53.318 -17.362 4.347 1.00 32.59 64 ALA D CA 1
ATOM 2309 C C . ALA C 2 64 ? -54.816 -17.092 4.321 1.00 32.82 64 ALA D C 1
ATOM 2310 O O . ALA C 2 64 ? -55.621 -17.910 4.776 1.00 30.76 64 ALA D O 1
ATOM 2312 N N . ASP C 2 65 ? -55.188 -15.926 3.788 1.00 34.00 65 ASP D N 1
ATOM 2313 C CA . ASP C 2 65 ? -56.592 -15.527 3.821 1.00 43.32 65 ASP D CA 1
ATOM 2314 C C . ASP C 2 65 ? -57.475 -16.512 3.067 1.00 38.35 65 ASP D C 1
ATOM 2315 O O . ASP C 2 65 ? -58.635 -16.718 3.442 1.00 42.62 65 ASP D O 1
ATOM 2320 N N . SER C 2 66 ? -56.940 -17.152 2.026 1.00 40.48 66 SER D N 1
ATOM 2321 C CA . SER C 2 66 ? -57.725 -18.069 1.211 1.00 32.33 66 SER D CA 1
ATOM 2322 C C . SER C 2 66 ? -58.162 -19.326 1.954 1.00 38.51 66 SER D C 1
ATOM 2323 O O . SER C 2 66 ? -59.025 -20.049 1.443 1.00 36.36 66 SER D O 1
ATOM 2326 N N . VAL C 2 67 ? -57.593 -19.615 3.128 1.00 33.02 67 VAL D N 1
ATOM 2327 C CA . VAL C 2 67 ? -57.938 -20.813 3.884 1.00 32.17 67 VAL D CA 1
ATOM 2328 C C . VAL C 2 67 ? -58.380 -20.513 5.307 1.00 35.54 67 VAL D C 1
ATOM 2329 O O . VAL C 2 67 ? -58.710 -21.443 6.043 1.00 33.97 67 VAL D O 1
ATOM 2333 N N . LYS C 2 68 ? -58.376 -19.250 5.733 1.00 43.18 68 LYS D N 1
ATOM 2334 C CA . LYS C 2 68 ? -58.744 -18.922 7.106 1.00 33.52 68 LYS D CA 1
ATOM 2335 C C . LYS C 2 68 ? -60.164 -19.383 7.401 1.00 43.46 68 LYS D C 1
ATOM 2336 O O . LYS C 2 68 ? -61.098 -19.086 6.649 1.00 51.21 68 LYS D O 1
ATOM 2342 N N . GLY C 2 69 ? -60.324 -20.109 8.506 1.00 38.05 69 GLY D N 1
ATOM 2343 C CA . GLY C 2 69 ? -61.604 -20.634 8.910 1.00 37.67 69 GLY D CA 1
ATOM 2344 C C . GLY C 2 69 ? -61.882 -22.043 8.425 1.00 39.06 69 GLY D C 1
ATOM 2345 O O . GLY C 2 69 ? -62.544 -22.812 9.131 1.00 40.40 69 GLY D O 1
ATOM 2346 N N . ARG C 2 70 ? -61.389 -22.406 7.239 1.00 34.20 70 ARG D N 1
ATOM 2347 C CA . ARG C 2 70 ? -61.568 -23.761 6.733 1.00 32.43 70 ARG D CA 1
ATOM 2348 C C . ARG C 2 70 ? -60.451 -24.694 7.178 1.00 32.19 70 ARG D C 1
ATOM 2349 O O . ARG C 2 70 ? -60.704 -25.867 7.475 1.00 29.11 70 ARG D O 1
ATOM 2357 N N . PHE C 2 71 ? -59.221 -24.192 7.239 1.00 28.05 71 PHE D N 1
ATOM 2358 C CA . PHE C 2 71 ? -58.057 -24.998 7.577 1.00 26.68 71 PHE D CA 1
ATOM 2359 C C . PHE C 2 71 ? -57.603 -24.671 8.993 1.00 33.70 71 PHE D C 1
ATOM 2360 O O . PHE C 2 71 ? -57.678 -23.519 9.432 1.00 34.09 71 PHE D O 1
ATOM 2368 N N . THR C 2 72 ? -57.150 -25.696 9.708 1.00 23.86 72 THR D N 1
ATOM 2369 C CA . THR C 2 72 ? -56.567 -25.541 11.033 1.00 23.51 72 THR D CA 1
ATOM 2370 C C . THR C 2 72 ? -55.219 -26.240 11.032 1.00 25.39 72 THR D C 1
ATOM 2371 O O . THR C 2 72 ? -55.139 -27.435 10.741 1.00 27.96 72 THR D O 1
ATOM 2375 N N . ILE C 2 73 ? -54.173 -25.508 11.351 1.00 22.78 73 ILE D N 1
ATOM 2376 C CA . ILE C 2 73 ? -52.847 -26.091 11.487 1.00 18.52 73 ILE D CA 1
ATOM 2377 C C . ILE C 2 73 ? -52.620 -26.362 12.966 1.00 26.47 73 ILE D C 1
ATOM 2378 O O . ILE C 2 73 ? -53.119 -25.641 13.837 1.00 27.25 73 ILE D O 1
ATOM 2383 N N . SER C 2 74 ? -51.903 -27.441 13.259 1.00 24.40 74 SER D N 1
ATOM 2384 C CA . SER C 2 74 ? -51.658 -27.824 14.642 1.00 27.58 74 SER D CA 1
ATOM 2385 C C . SER C 2 74 ? -50.375 -28.637 14.701 1.00 27.19 74 SER D C 1
ATOM 2386 O O . SER C 2 74 ? -49.741 -28.902 13.679 1.00 33.01 74 SER D O 1
ATOM 2389 N N . ALA C 2 75 ? -49.998 -29.044 15.909 1.00 30.21 75 ALA D N 1
ATOM 2390 C CA . ALA C 2 75 ? -48.774 -29.811 16.072 1.00 30.49 75 ALA D CA 1
ATOM 2391 C C . ALA C 2 75 ? -48.867 -30.702 17.299 1.00 34.45 75 ALA D C 1
ATOM 2392 O O . ALA C 2 75 ? -49.416 -30.304 18.330 1.00 32.10 75 ALA D O 1
ATOM 2394 N N . ASP C 2 76 ? -48.332 -31.911 17.169 1.00 36.67 76 ASP D N 1
ATOM 2395 C CA . ASP C 2 76 ? -48.067 -32.796 18.295 1.00 34.57 76 ASP D CA 1
ATOM 2396 C C . ASP C 2 76 ? -46.552 -32.755 18.445 1.00 37.72 76 ASP D C 1
ATOM 2397 O O . ASP C 2 76 ? -45.812 -33.358 17.655 1.00 39.57 76 ASP D O 1
ATOM 2402 N N . THR C 2 77 ? -46.104 -31.997 19.446 1.00 39.54 77 THR D N 1
ATOM 2403 C CA . THR C 2 77 ? -44.680 -31.778 19.647 1.00 44.37 77 THR D CA 1
ATOM 2404 C C . THR C 2 77 ? -43.978 -33.038 20.136 1.00 41.10 77 THR D C 1
ATOM 2405 O O . THR C 2 77 ? -42.792 -33.231 19.851 1.00 36.72 77 THR D O 1
ATOM 2409 N N . SER C 2 78 ? -44.687 -33.896 20.877 1.00 39.78 78 SER D N 1
ATOM 2410 C CA . SER C 2 78 ? -44.081 -35.124 21.382 1.00 41.55 78 SER D CA 1
ATOM 2411 C C . SER C 2 78 ? -43.801 -36.103 20.252 1.00 44.21 78 SER D C 1
ATOM 2412 O O . SER C 2 78 ? -42.804 -36.835 20.286 1.00 42.54 78 SER D O 1
ATOM 2415 N N . LYS C 2 79 ? -44.675 -36.136 19.252 1.00 41.81 79 LYS D N 1
ATOM 2416 C CA . LYS C 2 79 ? -44.520 -36.991 18.086 1.00 41.55 79 LYS D CA 1
ATOM 2417 C C . LYS C 2 79 ? -43.726 -36.354 16.954 1.00 41.94 79 LYS D C 1
ATOM 2418 O O . LYS C 2 79 ? -43.548 -37.001 15.917 1.00 40.01 79 LYS D O 1
ATOM 2424 N N . ASN C 2 80 ? -43.279 -35.107 17.103 1.00 36.29 80 ASN D N 1
ATOM 2425 C CA . ASN C 2 80 ? -42.539 -34.422 16.045 1.00 43.21 80 ASN D CA 1
ATOM 2426 C C . ASN C 2 80 ? -43.388 -34.269 14.787 1.00 40.56 80 ASN D C 1
ATOM 2427 O O . ASN C 2 80 ? -42.886 -34.395 13.668 1.00 33.88 80 ASN D O 1
ATOM 2432 N N . THR C 2 81 ? -44.689 -34.027 14.954 1.00 34.91 81 THR D N 1
ATOM 2433 C CA . THR C 2 81 ? -45.573 -34.010 13.796 1.00 34.33 81 THR D CA 1
ATOM 2434 C C . THR C 2 81 ? -46.394 -32.731 13.761 1.00 35.27 81 THR D C 1
ATOM 2435 O O . THR C 2 81 ? -46.792 -32.204 14.799 1.00 30.27 81 THR D O 1
ATOM 2439 N N . ALA C 2 82 ? -46.623 -32.228 12.554 1.00 32.62 82 ALA D N 1
ATOM 2440 C CA . ALA C 2 82 ? -47.527 -31.115 12.323 1.00 32.07 82 ALA D CA 1
ATOM 2441 C C . ALA C 2 82 ? -48.724 -31.614 11.527 1.00 30.90 82 ALA D C 1
ATOM 2442 O O . ALA C 2 82 ? -48.635 -32.604 10.803 1.00 31.50 82 ALA D O 1
ATOM 2444 N N . TYR C 2 83 ? -49.850 -30.934 11.675 1.00 24.99 83 TYR D N 1
ATOM 2445 C CA . TYR C 2 83 ? -51.084 -31.360 11.044 1.00 30.32 83 TYR D CA 1
ATOM 2446 C C . TYR C 2 83 ? -51.736 -30.185 10.340 1.00 27.67 83 TYR D C 1
ATOM 2447 O O . TYR C 2 83 ? -51.663 -29.040 10.798 1.00 29.99 83 TYR D O 1
ATOM 2456 N N . LEU C 2 84 ? -52.393 -30.495 9.229 1.00 23.45 84 LEU D N 1
ATOM 2457 C CA . LEU C 2 84 ? -53.239 -29.546 8.517 1.00 25.96 84 LEU D CA 1
ATOM 2458 C C . LEU C 2 84 ? -54.598 -30.217 8.359 1.00 25.51 84 LEU D C 1
ATOM 2459 O O . LEU C 2 84 ? -54.749 -31.146 7.560 1.00 26.32 84 LEU D O 1
ATOM 2464 N N . GLN C 2 85 ? -55.563 -29.775 9.158 1.00 27.10 85 GLN D N 1
ATOM 2465 C CA . GLN C 2 85 ? -56.945 -30.216 9.053 1.00 31.94 85 GLN D CA 1
ATOM 2466 C C . GLN C 2 85 ? -57.652 -29.309 8.059 1.00 26.89 85 GLN D C 1
ATOM 2467 O O . GLN C 2 85 ? -57.751 -28.100 8.280 1.00 28.01 85 GLN D O 1
ATOM 2473 N N . MET C 2 86 ? -58.142 -29.884 6.972 1.00 28.42 86 MET D N 1
ATOM 2474 C CA . MET C 2 86 ? -58.767 -29.132 5.898 1.00 31.46 86 MET D CA 1
ATOM 2475 C C . MET C 2 86 ? -60.244 -29.490 5.871 1.00 33.95 86 MET D C 1
ATOM 2476 O O . MET C 2 86 ? -60.601 -30.650 5.637 1.00 36.21 86 MET D O 1
ATOM 2481 N N . ASN C 2 87 ? -61.091 -28.505 6.142 1.00 30.36 87 ASN D N 1
ATOM 2482 C CA . ASN C 2 87 ? -62.534 -28.662 6.107 1.00 33.10 87 ASN D CA 1
ATOM 2483 C C . ASN C 2 87 ? -63.113 -27.810 4.987 1.00 27.71 87 ASN D C 1
ATOM 2484 O O . ASN C 2 87 ? -62.483 -26.858 4.516 1.00 30.21 87 ASN D O 1
ATOM 2489 N N . SER C 2 88 ? -64.326 -28.170 4.564 1.00 33.20 88 SER D N 1
ATOM 2490 C CA . SER C 2 88 ? -65.038 -27.462 3.499 1.00 33.00 88 SER D CA 1
ATOM 2491 C C . SER C 2 88 ? -64.158 -27.315 2.260 1.00 26.38 88 SER D C 1
ATOM 2492 O O . SER C 2 88 ? -63.938 -26.218 1.744 1.00 29.38 88 SER D O 1
ATOM 2495 N N . LEU C 2 89 ? -63.633 -28.445 1.794 1.00 30.42 89 LEU D N 1
ATOM 2496 C CA . LEU C 2 89 ? -62.707 -28.428 0.673 1.00 29.81 89 LEU D CA 1
ATOM 2497 C C . LEU C 2 89 ? -63.426 -28.096 -0.629 1.00 29.34 89 LEU D C 1
ATOM 2498 O O . LEU C 2 89 ? -64.557 -28.531 -0.864 1.00 32.92 89 LEU D O 1
ATOM 2503 N N . ARG C 2 90 ? -62.751 -27.323 -1.475 1.00 32.46 90 ARG D N 1
ATOM 2504 C CA . ARG C 2 90 ? -63.247 -26.901 -2.776 1.00 33.00 90 ARG D CA 1
ATOM 2505 C C . ARG C 2 90 ? -62.335 -27.421 -3.877 1.00 29.89 90 ARG D C 1
ATOM 2506 O O . ARG C 2 90 ? -61.184 -27.796 -3.633 1.00 30.40 90 ARG D O 1
ATOM 2514 N N . ALA C 2 91 ? -62.870 -27.438 -5.102 1.00 30.54 91 ALA D N 1
ATOM 2515 C CA . ALA C 2 91 ? -62.089 -27.884 -6.252 1.00 29.73 91 ALA D CA 1
ATOM 2516 C C . ALA C 2 91 ? -60.787 -27.107 -6.384 1.00 30.29 91 ALA D C 1
ATOM 2517 O O . ALA C 2 91 ? -59.763 -27.669 -6.790 1.00 29.06 91 ALA D O 1
ATOM 2519 N N . GLU C 2 92 ? -60.799 -25.822 -6.029 1.00 25.95 92 GLU D N 1
ATOM 2520 C CA . GLU C 2 92 ? -59.598 -25.006 -6.139 1.00 29.96 92 GLU D CA 1
ATOM 2521 C C . GLU C 2 92 ? -58.546 -25.356 -5.094 1.00 28.86 92 GLU D C 1
ATOM 2522 O O . GLU C 2 92 ? -57.411 -24.880 -5.207 1.00 29.34 92 GLU D O 1
ATOM 2528 N N . ASP C 2 93 ? -58.892 -26.170 -4.090 1.00 27.52 93 ASP D N 1
ATOM 2529 C CA . ASP C 2 93 ? -57.926 -26.693 -3.129 1.00 26.50 93 ASP D CA 1
ATOM 2530 C C . ASP C 2 93 ? -57.175 -27.916 -3.644 1.00 23.43 93 ASP D C 1
ATOM 2531 O O . ASP C 2 93 ? -56.233 -28.363 -2.980 1.00 24.54 93 ASP D O 1
ATOM 2536 N N . THR C 2 94 ? -57.581 -28.479 -4.783 1.00 27.38 94 THR D N 1
ATOM 2537 C CA . THR C 2 94 ? -56.835 -29.572 -5.398 1.00 25.94 94 THR D CA 1
ATOM 2538 C C . THR C 2 94 ? -55.404 -29.133 -5.675 1.00 22.90 94 THR D C 1
ATOM 2539 O O . THR C 2 94 ? -55.180 -28.166 -6.410 1.00 21.79 94 THR D O 1
ATOM 2543 N N . ALA C 2 95 ? -54.432 -29.844 -5.103 1.00 23.57 95 ALA D N 1
ATOM 2544 C CA . ALA C 2 95 ? -53.048 -29.392 -5.211 1.00 22.41 95 ALA D CA 1
ATOM 2545 C C . ALA C 2 95 ? -52.120 -30.426 -4.590 1.00 21.10 95 ALA D C 1
ATOM 2546 O O . ALA C 2 95 ? -52.554 -31.341 -3.886 1.00 22.38 95 ALA D O 1
ATOM 2548 N N . VAL C 2 96 ? -50.831 -30.257 -4.855 1.00 19.12 96 VAL D N 1
ATOM 2549 C CA . VAL C 2 96 ? -49.786 -30.943 -4.105 1.00 20.05 96 VAL D CA 1
ATOM 2550 C C . VAL C 2 96 ? -49.466 -30.112 -2.871 1.00 17.81 96 VAL D C 1
ATOM 2551 O O . VAL C 2 96 ? -49.144 -28.924 -2.977 1.00 17.34 96 VAL D O 1
ATOM 2555 N N . TYR C 2 97 ? -49.557 -30.729 -1.701 1.00 22.76 97 TYR D N 1
ATOM 2556 C CA . TYR C 2 97 ? -49.261 -30.061 -0.445 1.00 21.61 97 TYR D CA 1
ATOM 2557 C C . TYR C 2 97 ? -47.896 -30.516 0.055 1.00 19.92 97 TYR D C 1
ATOM 2558 O O . TYR C 2 97 ? -47.642 -31.720 0.173 1.00 23.52 97 TYR D O 1
ATOM 2567 N N . TYR C 2 98 ? -47.015 -29.555 0.320 1.00 20.43 98 TYR D N 1
ATOM 2568 C CA . TYR C 2 98 ? -45.710 -29.794 0.911 1.00 20.36 98 TYR D CA 1
ATOM 2569 C C . TYR C 2 98 ? -45.681 -29.201 2.311 1.00 24.91 98 TYR D C 1
ATOM 2570 O O . TYR C 2 98 ? -46.328 -28.185 2.588 1.00 18.48 98 TYR D O 1
ATOM 2579 N N . CYS C 2 99 ? -44.934 -29.840 3.197 1.00 22.79 99 CYS D N 1
ATOM 2580 C CA . CYS C 2 99 ? -44.555 -29.200 4.441 1.00 20.03 99 CYS D CA 1
ATOM 2581 C C . CYS C 2 99 ? -43.064 -28.905 4.404 1.00 19.06 99 CYS D C 1
ATOM 2582 O O . CYS C 2 99 ? -42.291 -29.599 3.738 1.00 25.85 99 CYS D O 1
ATOM 2585 N N . ALA C 2 100 ? -42.677 -27.848 5.109 1.00 25.22 100 ALA D N 1
ATOM 2586 C CA . ALA C 2 100 ? -41.314 -27.346 5.079 1.00 19.88 100 ALA D CA 1
ATOM 2587 C C . ALA C 2 100 ? -40.970 -26.775 6.443 1.00 20.51 100 ALA D C 1
ATOM 2588 O O . ALA C 2 100 ? -41.844 -26.322 7.180 1.00 22.74 100 ALA D O 1
ATOM 2590 N N . ARG C 2 101 ? -39.687 -26.796 6.770 1.00 19.72 101 ARG D N 1
ATOM 2591 C CA . ARG C 2 101 ? -39.207 -26.289 8.047 1.00 23.37 101 ARG D CA 1
ATOM 2592 C C . ARG C 2 101 ? -38.541 -24.934 7.844 1.00 22.60 101 ARG D C 1
ATOM 2593 O O . ARG C 2 101 ? -37.851 -24.717 6.843 1.00 26.84 101 ARG D O 1
ATOM 2601 N N . GLU C 2 102 ? -38.763 -24.021 8.790 1.00 19.83 102 GLU D N 1
ATOM 2602 C CA . GLU C 2 102 ? -38.128 -22.707 8.761 1.00 23.63 102 GLU D CA 1
ATOM 2603 C C . GLU C 2 102 ? -37.651 -22.343 10.157 1.00 27.00 102 GLU D C 1
ATOM 2604 O O . GLU C 2 102 ? -38.465 -22.212 11.075 1.00 24.43 102 GLU D O 1
ATOM 2610 N N . THR C 2 103 ? -36.342 -22.181 10.323 1.00 21.90 103 THR D N 1
ATOM 2611 C CA . THR C 2 103 ? -35.817 -21.608 11.555 1.00 22.65 103 THR D CA 1
ATOM 2612 C C . THR C 2 103 ? -36.032 -20.099 11.514 1.00 25.69 103 THR D C 1
ATOM 2613 O O . THR C 2 103 ? -35.645 -19.433 10.548 1.00 23.23 103 THR D O 1
ATOM 2617 N N . TYR C 2 104 ? -36.667 -19.560 12.550 1.00 22.99 104 TYR D N 1
ATOM 2618 C CA . TYR C 2 104 ? -37.219 -18.215 12.472 1.00 18.06 104 TYR D CA 1
ATOM 2619 C C . TYR C 2 104 ? -37.119 -17.529 13.821 1.00 25.27 104 TYR D C 1
ATOM 2620 O O . TYR C 2 104 ? -37.564 -18.082 14.832 1.00 20.66 104 TYR D O 1
ATOM 2629 N N . TYR C 2 105 ? -36.536 -16.333 13.826 1.00 24.41 105 TYR D N 1
ATOM 2630 C CA . TYR C 2 105 ? -36.429 -15.498 15.013 1.00 20.92 105 TYR D CA 1
ATOM 2631 C C . TYR C 2 105 ? -37.137 -14.185 14.737 1.00 22.51 105 TYR D C 1
ATOM 2632 O O . TYR C 2 105 ? -37.056 -13.659 13.627 1.00 25.49 105 TYR D O 1
ATOM 2641 N N . THR C 2 106 ? -37.833 -13.647 15.733 1.00 18.84 106 THR D N 1
ATOM 2642 C CA . THR C 2 106 ? -38.446 -12.347 15.516 1.00 22.96 106 THR D CA 1
ATOM 2643 C C . THR C 2 106 ? -38.532 -11.563 16.816 1.00 22.46 106 THR D C 1
ATOM 2644 O O . THR C 2 106 ? -38.724 -12.130 17.893 1.00 22.94 106 THR D O 1
ATOM 2648 N N . GLU C 2 107 ? -38.366 -10.255 16.688 1.00 25.32 107 GLU D N 1
ATOM 2649 C CA . GLU C 2 107 ? -38.806 -9.251 17.641 1.00 27.07 107 GLU D CA 1
ATOM 2650 C C . GLU C 2 107 ? -39.850 -8.395 16.924 1.00 29.68 107 GLU D C 1
ATOM 2651 O O . GLU C 2 107 ? -40.304 -8.732 15.825 1.00 32.17 107 GLU D O 1
ATOM 2657 N N . PHE C 2 108 ? -40.253 -7.293 17.548 1.00 27.28 108 PHE D N 1
ATOM 2658 C CA . PHE C 2 108 ? -41.143 -6.387 16.832 1.00 37.69 108 PHE D CA 1
ATOM 2659 C C . PHE C 2 108 ? -40.391 -5.585 15.776 1.00 34.49 108 PHE D C 1
ATOM 2660 O O . PHE C 2 108 ? -40.911 -5.361 14.679 1.00 36.85 108 PHE D O 1
ATOM 2668 N N . SER C 2 109 ? -39.164 -5.158 16.084 1.00 39.77 109 SER D N 1
ATOM 2669 C CA . SER C 2 109 ? -38.433 -4.271 15.186 1.00 45.41 109 SER D CA 1
ATOM 2670 C C . SER C 2 109 ? -37.778 -5.008 14.024 1.00 45.67 109 SER D C 1
ATOM 2671 O O . SER C 2 109 ? -37.665 -4.445 12.930 1.00 56.24 109 SER D O 1
ATOM 2674 N N . TRP C 2 110 ? -37.335 -6.248 14.230 1.00 39.46 110 TRP D N 1
ATOM 2675 C CA . TRP C 2 110 ? -36.663 -6.993 13.174 1.00 37.52 110 TRP D CA 1
ATOM 2676 C C . TRP C 2 110 ? -36.887 -8.485 13.374 1.00 35.10 110 TRP D C 1
ATOM 2677 O O . TRP C 2 110 ? -37.392 -8.931 14.408 1.00 30.00 110 TRP D O 1
ATOM 2688 N N . SER C 2 111 ? -36.502 -9.252 12.357 1.00 29.32 111 SER D N 1
ATOM 2689 C CA . SER C 2 111 ? -36.621 -10.701 12.378 1.00 27.72 111 SER D CA 1
ATOM 2690 C C . SER C 2 111 ? -35.538 -11.288 11.484 1.00 33.64 111 SER D C 1
ATOM 2691 O O . SER C 2 111 ? -34.847 -10.571 10.759 1.00 29.45 111 SER D O 1
ATOM 2694 N N . TYR C 2 112 ? -35.380 -12.608 11.561 1.00 31.32 112 TYR D N 1
ATOM 2695 C CA . TYR C 2 112 ? -34.405 -13.311 10.742 1.00 24.11 112 TYR D CA 1
ATOM 2696 C C . TYR C 2 112 ? -34.941 -14.693 10.403 1.00 26.74 112 TYR D C 1
ATOM 2697 O O . TYR C 2 112 ? -35.463 -15.404 11.270 1.00 19.68 112 TYR D O 1
ATOM 2706 N N . SER C 2 113 ? -34.786 -15.074 9.140 1.00 26.31 113 SER D N 1
ATOM 2707 C CA . SER C 2 113 ? -35.235 -16.368 8.654 1.00 26.12 113 SER D CA 1
ATOM 2708 C C . SER C 2 113 ? -34.103 -17.038 7.894 1.00 27.71 113 SER D C 1
ATOM 2709 O O . SER C 2 113 ? -33.428 -16.401 7.079 1.00 29.90 113 SER D O 1
ATOM 2712 N N . TRP C 2 114 ? -33.900 -18.323 8.164 1.00 27.63 114 TRP D N 1
ATOM 2713 C CA . TRP C 2 114 ? -32.933 -19.120 7.426 1.00 27.22 114 TRP D CA 1
ATOM 2714 C C . TRP C 2 114 ? -33.561 -19.814 6.227 1.00 22.56 114 TRP D C 1
ATOM 2715 O O . TRP C 2 114 ? -32.957 -20.735 5.668 1.00 23.36 114 TRP D O 1
ATOM 2726 N N . GLY C 2 115 ? -34.763 -19.401 5.835 1.00 17.82 115 GLY D N 1
ATOM 2727 C CA . GLY C 2 115 ? -35.426 -19.959 4.678 1.00 22.64 115 GLY D CA 1
ATOM 2728 C C . GLY C 2 115 ? -36.168 -21.242 5.002 1.00 28.22 115 GLY D C 1
ATOM 2729 O O . GLY C 2 115 ? -36.006 -21.859 6.057 1.00 21.74 115 GLY D O 1
ATOM 2730 N N . LEU C 2 116 ? -37.016 -21.642 4.065 1.00 23.49 116 LEU D N 1
ATOM 2731 C CA . LEU C 2 116 ? -37.669 -22.945 4.129 1.00 20.92 116 LEU D CA 1
ATOM 2732 C C . LEU C 2 116 ? -36.669 -23.944 3.567 1.00 22.73 116 LEU D C 1
ATOM 2733 O O . LEU C 2 116 ? -36.645 -24.233 2.368 1.00 20.13 116 LEU D O 1
ATOM 2738 N N . ASP C 2 117 ? -35.814 -24.472 4.446 1.00 22.32 117 ASP D N 1
ATOM 2739 C CA . ASP C 2 117 ? -34.655 -25.220 3.974 1.00 23.00 117 ASP D CA 1
ATOM 2740 C C . ASP C 2 117 ? -34.952 -26.695 3.727 1.00 25.38 117 ASP D C 1
ATOM 2741 O O . ASP C 2 117 ? -34.449 -27.271 2.758 1.00 27.86 117 ASP D O 1
ATOM 2746 N N . TYR C 2 118 ? -35.756 -27.327 4.571 1.00 24.99 118 TYR D N 1
ATOM 2747 C CA . TYR C 2 118 ? -36.102 -28.731 4.408 1.00 24.09 118 TYR D CA 1
ATOM 2748 C C . TYR C 2 118 ? -37.560 -28.845 3.987 1.00 20.78 118 TYR D C 1
ATOM 2749 O O . TYR C 2 118 ? -38.442 -28.254 4.618 1.00 22.21 118 TYR D O 1
ATOM 2758 N N . TRP C 2 119 ? -37.804 -29.594 2.920 1.00 17.89 119 TRP D N 1
ATOM 2759 C CA . TRP C 2 119 ? -39.132 -29.754 2.349 1.00 23.11 119 TRP D CA 1
ATOM 2760 C C . TRP C 2 119 ? -39.491 -31.231 2.291 1.00 26.79 119 TRP D C 1
ATOM 2761 O O . TRP C 2 119 ? -38.624 -32.091 2.115 1.00 29.26 119 TRP D O 1
ATOM 2772 N N . GLY C 2 120 ? -40.779 -31.518 2.427 1.00 24.49 120 GLY D N 1
ATOM 2773 C CA . GLY C 2 120 ? -41.257 -32.859 2.182 1.00 29.53 120 GLY D CA 1
ATOM 2774 C C . GLY C 2 120 ? -41.384 -33.150 0.698 1.00 28.43 120 GLY D C 1
ATOM 2775 O O . GLY C 2 120 ? -41.212 -32.280 -0.156 1.00 23.02 120 GLY D O 1
ATOM 2776 N N . GLN C 2 121 ? -41.667 -34.414 0.393 1.00 24.19 121 GLN D N 1
ATOM 2777 C CA . GLN C 2 121 ? -41.857 -34.836 -0.989 1.00 30.32 121 GLN D CA 1
ATOM 2778 C C . GLN C 2 121 ? -43.214 -34.434 -1.554 1.00 31.28 121 GLN D C 1
ATOM 2779 O O . GLN C 2 121 ? -43.397 -34.484 -2.777 1.00 28.67 121 GLN D O 1
ATOM 2785 N N . GLY C 2 122 ? -44.153 -34.036 -0.709 1.00 26.69 122 GLY D N 1
ATOM 2786 C CA . GLY C 2 122 ? -45.468 -33.582 -1.139 1.00 27.54 122 GLY D CA 1
ATOM 2787 C C . GLY C 2 122 ? -46.469 -34.712 -1.264 1.00 32.05 122 GLY D C 1
ATOM 2788 O O . GLY C 2 122 ? -46.132 -35.857 -1.565 1.00 30.93 122 GLY D O 1
ATOM 2789 N N . THR C 2 123 ? -47.737 -34.374 -1.033 1.00 32.90 123 THR D N 1
ATOM 2790 C CA . THR C 2 123 ? -48.827 -35.331 -1.161 1.00 27.39 123 THR D CA 1
ATOM 2791 C C . THR C 2 123 ? -49.978 -34.669 -1.907 1.00 30.90 123 THR D C 1
ATOM 2792 O O . THR C 2 123 ? -50.314 -33.508 -1.649 1.00 23.74 123 THR D O 1
ATOM 2796 N N . LEU C 2 124 ? -50.564 -35.405 -2.849 1.00 32.16 124 LEU D N 1
ATOM 2797 C CA . LEU C 2 124 ? -51.601 -34.855 -3.713 1.00 29.71 124 LEU D CA 1
ATOM 2798 C C . LEU C 2 124 ? -52.962 -34.941 -3.035 1.00 31.03 124 LEU D C 1
ATOM 2799 O O . LEU C 2 124 ? -53.339 -35.992 -2.509 1.00 28.77 124 LEU D O 1
ATOM 2804 N N . VAL C 2 125 ? -53.702 -33.837 -3.063 1.00 25.01 125 VAL D N 1
ATOM 2805 C CA . VAL C 2 125 ? -55.081 -33.784 -2.604 1.00 25.04 125 VAL D CA 1
ATOM 2806 C C . VAL C 2 125 ? -55.941 -33.440 -3.812 1.00 19.35 125 VAL D C 1
ATOM 2807 O O . VAL C 2 125 ? -55.739 -32.395 -4.446 1.00 26.76 125 VAL D O 1
ATOM 2811 N N . THR C 2 126 ? -56.880 -34.323 -4.144 1.00 25.39 126 THR D N 1
ATOM 2812 C CA . THR C 2 126 ? -57.801 -34.119 -5.255 1.00 24.98 126 THR D CA 1
ATOM 2813 C C . THR C 2 126 ? -59.211 -33.963 -4.706 1.00 27.59 126 THR D C 1
ATOM 2814 O O . THR C 2 126 ? -59.727 -34.869 -4.042 1.00 34.16 126 THR D O 1
ATOM 2818 N N . VAL C 2 127 ? -59.836 -32.829 -5.000 1.00 27.52 127 VAL D N 1
ATOM 2819 C CA . VAL C 2 127 ? -61.172 -32.512 -4.517 1.00 31.13 127 VAL D CA 1
ATOM 2820 C C . VAL C 2 127 ? -62.110 -32.623 -5.711 1.00 29.86 127 VAL D C 1
ATOM 2821 O O . VAL C 2 127 ? -62.157 -31.732 -6.568 1.00 29.00 127 VAL D O 1
ATOM 2825 N N . SER C 2 128 ? -62.856 -33.723 -5.775 1.00 36.25 128 SER D N 1
ATOM 2826 C CA . SER C 2 128 ? -63.766 -33.963 -6.884 1.00 38.65 128 SER D CA 1
ATOM 2827 C C . SER C 2 128 ? -64.842 -34.949 -6.454 1.00 43.06 128 SER D C 1
ATOM 2828 O O . SER C 2 128 ? -64.590 -35.856 -5.657 1.00 39.71 128 SER D O 1
ATOM 2831 N N . SER C 2 129 ? -66.045 -34.751 -6.991 1.00 51.96 129 SER D N 1
ATOM 2832 C CA . SER C 2 129 ? -67.118 -35.724 -6.845 1.00 50.49 129 SER D CA 1
ATOM 2833 C C . SER C 2 129 ? -66.960 -36.915 -7.781 1.00 56.28 129 SER D C 1
ATOM 2834 O O . SER C 2 129 ? -67.643 -37.926 -7.590 1.00 57.70 129 SER D O 1
ATOM 2837 N N . ALA C 2 130 ? -66.091 -36.817 -8.787 1.00 59.20 130 ALA D N 1
ATOM 2838 C CA . ALA C 2 130 ? -65.828 -37.948 -9.666 1.00 58.72 130 ALA D CA 1
ATOM 2839 C C . ALA C 2 130 ? -65.182 -39.090 -8.888 1.00 52.89 130 ALA D C 1
ATOM 2840 O O . ALA C 2 130 ? -64.414 -38.875 -7.947 1.00 55.96 130 ALA D O 1
ATOM 2842 N N . SER C 2 131 ? -65.496 -40.316 -9.294 1.00 58.03 131 SER D N 1
ATOM 2843 C CA . SER C 2 131 ? -65.049 -41.498 -8.574 1.00 57.76 131 SER D CA 1
ATOM 2844 C C . SER C 2 131 ? -63.749 -42.035 -9.161 1.00 51.46 131 SER D C 1
ATOM 2845 O O . SER C 2 131 ? -63.367 -41.724 -10.291 1.00 51.16 131 SER D O 1
ATOM 2848 N N . THR C 2 132 ? -63.069 -42.854 -8.364 1.00 51.53 132 THR D N 1
ATOM 2849 C CA . THR C 2 132 ? -61.787 -43.411 -8.767 1.00 52.95 132 THR D CA 1
ATOM 2850 C C . THR C 2 132 ? -61.972 -44.431 -9.883 1.00 48.14 132 THR D C 1
ATOM 2851 O O . THR C 2 132 ? -62.945 -45.190 -9.896 1.00 52.68 132 THR D O 1
ATOM 2855 N N . LYS C 2 133 ? -61.030 -44.443 -10.828 1.00 47.20 133 LYS D N 1
ATOM 2856 C CA . LYS C 2 133 ? -60.994 -45.433 -11.897 1.00 48.74 133 LYS D CA 1
ATOM 2857 C C . LYS C 2 133 ? -59.557 -45.890 -12.111 1.00 49.26 133 LYS D C 1
ATOM 2858 O O . LYS C 2 133 ? -58.633 -45.072 -12.108 1.00 53.38 133 LYS D O 1
ATOM 2864 N N . GLY C 2 134 ? -59.375 -47.192 -12.310 1.00 55.14 134 GLY D N 1
ATOM 2865 C CA . GLY C 2 134 ? -58.065 -47.736 -12.587 1.00 63.52 134 GLY D CA 1
ATOM 2866 C C . GLY C 2 134 ? -57.672 -47.582 -14.044 1.00 58.25 134 GLY D C 1
ATOM 2867 O O . GLY C 2 134 ? -58.524 -47.445 -14.929 1.00 57.41 134 GLY D O 1
ATOM 2868 N N . PRO C 2 135 ? -56.369 -47.602 -14.322 1.00 56.17 135 PRO D N 1
ATOM 2869 C CA . PRO C 2 135 ? -55.881 -47.370 -15.686 1.00 53.61 135 PRO D CA 1
ATOM 2870 C C . PRO C 2 135 ? -55.785 -48.632 -16.528 1.00 49.90 135 PRO D C 1
ATOM 2871 O O . PRO C 2 135 ? -55.561 -49.739 -16.035 1.00 52.93 135 PRO D O 1
ATOM 2875 N N . SER C 2 136 ? -55.945 -48.437 -17.834 1.00 55.43 136 SER D N 1
ATOM 2876 C CA . SER C 2 136 ? -55.734 -49.487 -18.821 1.00 50.11 136 SER D CA 1
ATOM 2877 C C . SER C 2 136 ? -54.397 -49.253 -19.512 1.00 51.69 136 SER D C 1
ATOM 2878 O O . SER C 2 136 ? -54.113 -48.137 -19.961 1.00 50.16 136 SER D O 1
ATOM 2881 N N . VAL C 2 137 ? -53.581 -50.301 -19.596 1.00 48.54 137 VAL D N 1
ATOM 2882 C CA . VAL C 2 137 ? -52.246 -50.223 -20.177 1.00 46.19 137 VAL D CA 1
ATOM 2883 C C . VAL C 2 137 ? -52.260 -50.910 -21.536 1.00 44.53 137 VAL D C 1
ATOM 2884 O O . VAL C 2 137 ? -52.698 -52.060 -21.658 1.00 42.49 137 VAL D O 1
ATOM 2888 N N . PHE C 2 138 ? -51.770 -50.206 -22.553 1.00 47.76 138 PHE D N 1
ATOM 2889 C CA . PHE C 2 138 ? -51.697 -50.723 -23.903 1.00 48.24 138 PHE D CA 1
ATOM 2890 C C . PHE C 2 138 ? -50.268 -50.630 -24.419 1.00 47.25 138 PHE D C 1
ATOM 2891 O O . PHE C 2 138 ? -49.582 -49.636 -24.158 1.00 43.11 138 PHE D O 1
ATOM 2899 N N . PRO C 2 139 ? -49.787 -51.634 -25.143 1.00 49.60 139 PRO D N 1
ATOM 2900 C CA . PRO C 2 139 ? -48.437 -51.541 -25.704 1.00 44.32 139 PRO D CA 1
ATOM 2901 C C . PRO C 2 139 ? -48.380 -50.553 -26.860 1.00 44.81 139 PRO D C 1
ATOM 2902 O O . PRO C 2 139 ? -49.368 -50.315 -27.559 1.00 41.51 139 PRO D O 1
ATOM 2906 N N . LEU C 2 140 ? -47.199 -49.974 -27.051 1.00 38.88 140 LEU D N 1
ATOM 2907 C CA . LEU C 2 140 ? -46.859 -49.155 -28.208 1.00 40.84 140 LEU D CA 1
ATOM 2908 C C . LEU C 2 140 ? -45.699 -49.906 -28.844 1.00 37.54 140 LEU D C 1
ATOM 2909 O O . LEU C 2 140 ? -44.535 -49.654 -28.520 1.00 35.58 140 LEU D O 1
ATOM 2914 N N . ALA C 2 141 ? -46.032 -50.850 -29.718 1.00 35.33 141 ALA D N 1
ATOM 2915 C CA . ALA C 2 141 ? -45.053 -51.812 -30.186 1.00 44.94 141 ALA D CA 1
ATOM 2916 C C . ALA C 2 141 ? -44.084 -51.163 -31.170 1.00 39.90 141 ALA D C 1
ATOM 2917 O O . ALA C 2 141 ? -44.462 -50.265 -31.928 1.00 44.46 141 ALA D O 1
ATOM 2919 N N . PRO C 2 142 ? -42.825 -51.595 -31.175 1.00 42.37 142 PRO D N 1
ATOM 2920 C CA . PRO C 2 142 ? -41.938 -51.200 -32.272 1.00 51.43 142 PRO D CA 1
ATOM 2921 C C . PRO C 2 142 ? -42.434 -51.839 -33.558 1.00 48.49 142 PRO D C 1
ATOM 2922 O O . PRO C 2 142 ? -42.861 -52.996 -33.570 1.00 57.99 142 PRO D O 1
ATOM 2926 N N . SER C 2 143 ? -42.370 -51.085 -34.645 1.00 54.24 143 SER D N 1
ATOM 2927 C CA . SER C 2 143 ? -42.973 -51.505 -35.902 1.00 63.54 143 SER D CA 1
ATOM 2928 C C . SER C 2 143 ? -41.906 -51.847 -36.936 1.00 66.28 143 SER D C 1
ATOM 2929 O O . SER C 2 143 ? -40.702 -51.689 -36.706 1.00 63.39 143 SER D O 1
ATOM 2932 N N . SER C 2 144 ? -42.379 -52.329 -38.084 1.00 73.80 144 SER D N 1
ATOM 2933 C CA . SER C 2 144 ? -41.542 -52.658 -39.236 1.00 76.98 144 SER D CA 1
ATOM 2934 C C . SER C 2 144 ? -40.479 -53.698 -38.895 1.00 79.71 144 SER D C 1
ATOM 2935 O O . SER C 2 144 ? -40.177 -54.574 -39.705 1.00 82.62 144 SER D O 1
ATOM 2938 N N . GLY C 2 149 ? -29.774 -44.123 -38.134 1.00 99.51 149 GLY D N 1
ATOM 2939 C CA . GLY C 2 149 ? -30.641 -45.274 -37.963 1.00 101.61 149 GLY D CA 1
ATOM 2940 C C . GLY C 2 149 ? -30.215 -46.184 -36.827 1.00 101.53 149 GLY D C 1
ATOM 2941 O O . GLY C 2 149 ? -29.411 -45.798 -35.977 1.00 97.32 149 GLY D O 1
ATOM 2942 N N . GLY C 2 150 ? -30.760 -47.398 -36.810 1.00 97.93 150 GLY D N 1
ATOM 2943 C CA . GLY C 2 150 ? -30.413 -48.365 -35.791 1.00 81.92 150 GLY D CA 1
ATOM 2944 C C . GLY C 2 150 ? -31.054 -48.137 -34.442 1.00 82.01 150 GLY D C 1
ATOM 2945 O O . GLY C 2 150 ? -30.680 -48.812 -33.475 1.00 81.92 150 GLY D O 1
ATOM 2946 N N . THR C 2 151 ? -32.010 -47.218 -34.344 1.00 72.74 151 THR D N 1
ATOM 2947 C CA . THR C 2 151 ? -32.696 -46.924 -33.094 1.00 56.94 151 THR D CA 1
ATOM 2948 C C . THR C 2 151 ? -34.192 -47.096 -33.302 1.00 50.61 151 THR D C 1
ATOM 2949 O O . THR C 2 151 ? -34.752 -46.579 -34.274 1.00 55.97 151 THR D O 1
ATOM 2953 N N . ALA C 2 152 ? -34.834 -47.820 -32.390 1.00 49.02 152 ALA D N 1
ATOM 2954 C CA . ALA C 2 152 ? -36.263 -48.070 -32.446 1.00 41.45 152 ALA D CA 1
ATOM 2955 C C . ALA C 2 152 ? -36.929 -47.499 -31.203 1.00 41.99 152 ALA D C 1
ATOM 2956 O O . ALA C 2 152 ? -36.333 -4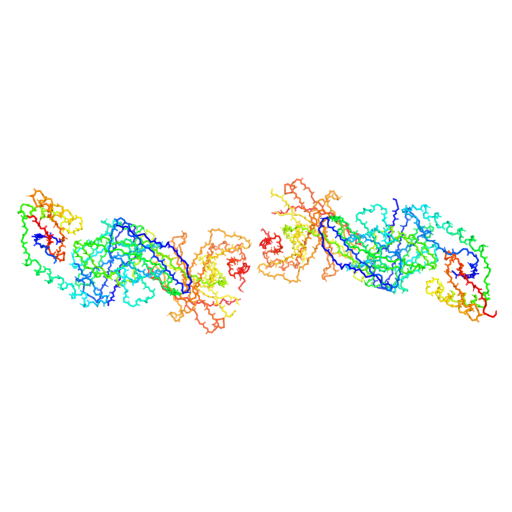7.449 -30.123 1.00 38.33 152 ALA D O 1
ATOM 2958 N N . ALA C 2 153 ? -38.171 -47.060 -31.363 1.00 35.28 153 ALA D N 1
ATOM 2959 C CA . ALA C 2 153 ? -38.953 -46.516 -30.266 1.00 36.26 153 ALA D CA 1
ATOM 2960 C C . ALA C 2 153 ? -40.052 -47.498 -29.892 1.00 36.32 153 ALA D C 1
ATOM 2961 O O . ALA C 2 153 ? -40.643 -48.143 -30.765 1.00 32.58 153 ALA D O 1
ATOM 2963 N N . LEU C 2 154 ? -40.302 -47.624 -28.589 1.00 28.62 154 LEU D N 1
ATOM 2964 C CA . LEU C 2 154 ? -41.389 -48.455 -28.092 1.00 38.28 154 LEU D CA 1
ATOM 2965 C C . LEU C 2 154 ? -41.920 -47.812 -26.821 1.00 31.39 154 LEU D C 1
ATOM 2966 O O . LEU C 2 154 ? -41.289 -46.916 -26.259 1.00 32.27 154 LEU D O 1
ATOM 2971 N N . GLY C 2 155 ? -43.098 -48.238 -26.380 1.00 33.53 155 GLY D N 1
ATOM 2972 C CA . GLY C 2 155 ? -43.633 -47.597 -25.193 1.00 30.59 155 GLY D CA 1
ATOM 2973 C C . GLY C 2 155 ? -44.879 -48.258 -24.643 1.00 38.71 155 GLY D C 1
ATOM 2974 O O . GLY C 2 155 ? -45.261 -49.357 -25.042 1.00 35.44 155 GLY D O 1
ATOM 2975 N N . CYS C 2 156 ? -45.502 -47.551 -23.698 1.00 31.64 156 CYS D N 1
ATOM 2976 C CA . CYS C 2 156 ? -46.754 -47.942 -23.070 1.00 33.32 156 CYS D CA 1
ATOM 2977 C C . CYS C 2 156 ? -47.678 -46.739 -22.982 1.00 30.98 156 CYS D C 1
ATOM 2978 O O . CYS C 2 156 ? -47.254 -45.644 -22.601 1.00 31.27 156 CYS D O 1
ATOM 2981 N N . LEU C 2 157 ? -48.944 -46.958 -23.321 1.00 33.89 157 LEU D N 1
ATOM 2982 C CA . LEU C 2 157 ? -49.998 -45.967 -23.161 1.00 34.05 157 LEU D CA 1
ATOM 2983 C C . LEU C 2 157 ? -50.843 -46.331 -21.949 1.00 35.74 157 LEU D C 1
ATOM 2984 O O . LEU C 2 157 ? -51.343 -47.454 -21.854 1.00 42.87 157 LEU D O 1
ATOM 2989 N N . VAL C 2 158 ? -50.990 -45.388 -21.025 1.00 37.78 158 VAL D N 1
ATOM 2990 C CA . VAL C 2 158 ? -51.761 -45.568 -19.802 1.00 37.12 158 VAL D CA 1
ATOM 2991 C C . VAL C 2 158 ? -52.975 -44.656 -19.916 1.00 38.01 158 VAL D C 1
ATOM 2992 O O . VAL C 2 158 ? -52.836 -43.428 -19.906 1.00 38.00 158 VAL D O 1
ATOM 2996 N N . LYS C 2 159 ? -54.165 -45.241 -20.031 1.00 40.30 159 LYS D N 1
ATOM 2997 C CA . LYS C 2 159 ? -55.356 -44.486 -20.387 1.00 41.03 159 LYS D CA 1
ATOM 2998 C C . LYS C 2 159 ? -56.459 -44.691 -19.358 1.00 40.83 159 LYS D C 1
ATOM 2999 O O . LYS C 2 159 ? -56.561 -45.752 -18.738 1.00 42.50 159 LYS D O 1
ATOM 3005 N N . ASP C 2 160 ? -57.287 -43.654 -19.190 1.00 40.94 160 ASP D N 1
ATOM 3006 C CA . ASP C 2 160 ? -58.559 -43.739 -18.469 1.00 48.02 160 ASP D CA 1
ATOM 3007 C C . ASP C 2 160 ? -58.360 -44.092 -16.991 1.00 47.09 160 ASP D C 1
ATOM 3008 O O . ASP C 2 160 ? -58.823 -45.123 -16.499 1.00 45.36 160 ASP D O 1
ATOM 3013 N N . TYR C 2 161 ? -57.678 -43.199 -16.279 1.00 47.45 161 TYR D N 1
ATOM 3014 C CA . TYR C 2 161 ? -57.508 -43.340 -14.841 1.00 46.30 161 TYR D CA 1
ATOM 3015 C C . TYR C 2 161 ? -57.813 -42.021 -14.148 1.00 44.65 161 TYR D C 1
ATOM 3016 O O . TYR C 2 161 ? -57.742 -40.943 -14.746 1.00 48.79 161 TYR D O 1
ATOM 3025 N N . PHE C 2 162 ? -58.162 -42.128 -12.868 1.00 47.40 162 PHE D N 1
ATOM 3026 C CA . PHE C 2 162 ? -58.481 -40.987 -12.024 1.00 42.32 162 PHE D CA 1
ATOM 3027 C C . PHE C 2 162 ? -58.482 -41.431 -10.570 1.00 43.48 162 PHE D C 1
ATOM 3028 O O . PHE C 2 162 ? -59.045 -42.483 -10.242 1.00 48.91 162 PHE D O 1
ATOM 3036 N N . PRO C 2 163 ? -57.871 -40.656 -9.669 1.00 40.36 163 PRO D N 1
ATOM 3037 C CA . PRO C 2 163 ? -57.176 -39.393 -9.916 1.00 36.14 163 PRO D CA 1
ATOM 3038 C C . PRO C 2 163 ? -55.713 -39.610 -10.262 1.00 39.38 163 PRO D C 1
ATOM 3039 O O . PRO C 2 163 ? -55.257 -40.729 -10.477 1.00 36.62 163 PRO D O 1
ATOM 3043 N N . GLU C 2 164 ? -54.960 -38.520 -10.327 1.00 34.20 164 GLU D N 1
ATOM 3044 C CA . GLU C 2 164 ? -53.522 -38.607 -10.454 1.00 34.27 164 GLU D CA 1
ATOM 3045 C C . GLU C 2 164 ? -52.939 -39.079 -9.122 1.00 31.85 164 GLU D C 1
ATOM 3046 O O . GLU C 2 164 ? -53.616 -39.023 -8.092 1.00 34.91 164 GLU D O 1
ATOM 3052 N N . PRO C 2 165 ? -51.685 -39.564 -9.107 1.00 34.02 165 PRO D N 1
ATOM 3053 C CA . PRO C 2 165 ? -50.737 -39.751 -10.210 1.00 34.30 165 PRO D CA 1
ATOM 3054 C C . PRO C 2 165 ? -50.554 -41.212 -10.603 1.00 39.69 165 PRO D C 1
ATOM 3055 O O . PRO C 2 165 ? -50.955 -42.111 -9.871 1.00 40.87 165 PRO D O 1
ATOM 3059 N N . VAL C 2 166 ? -49.957 -41.488 -11.758 1.00 38.33 166 VAL D N 1
ATOM 3060 C CA . VAL C 2 166 ? -49.419 -42.810 -12.052 1.00 39.64 166 VAL D CA 1
ATOM 3061 C C . VAL C 2 166 ? -47.912 -42.674 -12.189 1.00 34.98 166 VAL D C 1
ATOM 3062 O O . VAL C 2 166 ? -47.390 -41.603 -12.515 1.00 39.85 166 VAL D O 1
ATOM 3066 N N . THR C 2 167 ? -47.208 -43.769 -11.928 1.00 39.34 167 THR D N 1
ATOM 3067 C CA . THR C 2 167 ? -45.771 -43.832 -12.138 1.00 36.37 167 THR D CA 1
ATOM 3068 C C . THR C 2 167 ? -45.461 -44.965 -13.104 1.00 35.87 167 THR D C 1
ATOM 3069 O O . THR C 2 167 ? -46.120 -46.011 -13.082 1.00 37.69 167 THR D O 1
ATOM 3073 N N . VAL C 2 168 ? -44.464 -44.753 -13.959 1.00 31.76 168 VAL D N 1
ATOM 3074 C CA . VAL C 2 168 ? -44.067 -45.738 -14.956 1.00 29.88 168 VAL D CA 1
ATOM 3075 C C . VAL C 2 168 ? -42.558 -45.914 -14.882 1.00 32.36 168 VAL D C 1
ATOM 3076 O O . VAL C 2 168 ? -41.816 -44.928 -14.832 1.00 27.33 168 VAL D O 1
ATOM 3080 N N . SER C 2 169 ? -42.109 -47.166 -14.886 1.00 33.30 169 SER D N 1
ATOM 3081 C CA . SER C 2 169 ? -40.693 -47.491 -14.982 1.00 29.47 169 SER D CA 1
ATOM 3082 C C . SER C 2 169 ? -40.514 -48.563 -16.047 1.00 33.99 169 SER D C 1
ATOM 3083 O O . SER C 2 169 ? -41.482 -49.156 -16.525 1.00 37.47 169 SER D O 1
ATOM 3086 N N . TRP C 2 170 ? -39.263 -48.814 -16.425 1.00 30.69 170 TRP D N 1
ATOM 3087 C CA . TRP C 2 170 ? -38.939 -49.789 -17.459 1.00 31.65 170 TRP D CA 1
ATOM 3088 C C . TRP C 2 170 ? -37.950 -50.812 -16.921 1.00 33.34 170 TRP D C 1
ATOM 3089 O O . TRP C 2 170 ? -36.929 -50.447 -16.328 1.00 30.65 170 TRP D O 1
ATOM 3100 N N . ASN C 2 171 ? -38.252 -52.092 -17.153 1.00 34.86 171 ASN D N 1
ATOM 3101 C CA . ASN C 2 171 ? -37.445 -53.200 -16.645 1.00 39.93 171 ASN D CA 1
ATOM 3102 C C . ASN C 2 171 ? -37.226 -53.073 -15.139 1.00 35.37 171 ASN D C 1
ATOM 3103 O O . ASN C 2 171 ? -36.127 -53.295 -14.626 1.00 43.83 171 ASN D O 1
ATOM 3108 N N . SER C 2 172 ? -38.296 -52.712 -14.427 1.00 36.57 172 SER D N 1
ATOM 3109 C CA . SER C 2 172 ? -38.271 -52.546 -12.972 1.00 33.15 172 SER D CA 1
ATOM 3110 C C . SER C 2 172 ? -37.218 -51.528 -12.538 1.00 42.00 172 SER D C 1
ATOM 3111 O O . SER C 2 172 ? -36.568 -51.683 -11.501 1.00 38.36 172 SER D O 1
ATOM 3114 N N . GLY C 2 173 ? -37.051 -50.471 -13.334 1.00 36.46 173 GLY D N 1
ATOM 3115 C CA . GLY C 2 173 ? -36.101 -49.420 -13.026 1.00 30.35 173 GLY D CA 1
ATOM 3116 C C . GLY C 2 173 ? -34.692 -49.643 -13.532 1.00 32.19 173 GLY D C 1
ATOM 3117 O O . GLY C 2 173 ? -33.848 -48.749 -13.381 1.00 33.79 173 GLY D O 1
ATOM 3118 N N . ALA C 2 174 ? -34.406 -50.799 -14.132 1.00 33.45 174 ALA D N 1
ATOM 3119 C CA . ALA C 2 174 ? -33.073 -51.029 -14.679 1.00 33.59 174 ALA D CA 1
ATOM 3120 C C . ALA C 2 174 ? -32.834 -50.207 -15.939 1.00 34.40 174 ALA D C 1
ATOM 3121 O O . ALA C 2 174 ? -31.688 -49.848 -16.235 1.00 38.03 174 ALA D O 1
ATOM 3123 N N . LEU C 2 175 ? -33.887 -49.903 -16.690 1.00 32.67 175 LEU D N 1
ATOM 3124 C CA . LEU C 2 175 ? -33.771 -49.185 -17.955 1.00 29.87 175 LEU D CA 1
ATOM 3125 C C . LEU C 2 175 ? -34.209 -47.740 -17.742 1.00 33.03 175 LEU D C 1
ATOM 3126 O O . LEU C 2 175 ? -35.397 -47.466 -17.543 1.00 31.40 175 LEU D O 1
ATOM 3131 N N . THR C 2 176 ? -33.248 -46.822 -17.780 1.00 29.43 176 THR D N 1
ATOM 3132 C CA . THR C 2 176 ? -33.522 -45.408 -17.578 1.00 30.32 176 THR D CA 1
ATOM 3133 C C . THR C 2 176 ? -33.075 -44.523 -18.734 1.00 32.45 176 THR D C 1
ATOM 3134 O O . THR C 2 176 ? -33.757 -43.541 -19.034 1.00 32.00 176 THR D O 1
ATOM 3138 N N . SER C 2 177 ? -31.976 -44.857 -19.409 1.00 26.54 177 SER D N 1
ATOM 3139 C CA . SER C 2 177 ? -31.503 -44.040 -20.519 1.00 41.62 177 SER D CA 1
ATOM 3140 C C . SER C 2 177 ? -32.495 -44.065 -21.675 1.00 34.63 177 SER D C 1
ATOM 3141 O O . SER C 2 177 ? -33.000 -45.122 -22.064 1.00 36.76 177 SER D O 1
ATOM 3144 N N . GLY C 2 178 ? -32.765 -42.889 -22.232 1.00 38.12 178 GLY D N 1
ATOM 3145 C CA . GLY C 2 178 ? -33.682 -42.779 -23.347 1.00 35.98 178 GLY D CA 1
ATOM 3146 C C . GLY C 2 178 ? -35.149 -42.864 -22.994 1.00 33.44 178 GLY D C 1
ATOM 3147 O O . GLY C 2 178 ? -35.983 -42.923 -23.904 1.00 30.53 178 GLY D O 1
ATOM 3148 N N . VAL C 2 179 ? -35.496 -42.867 -21.709 1.00 29.46 179 VAL D N 1
ATOM 3149 C CA . VAL C 2 179 ? -36.885 -42.973 -21.278 1.00 27.61 179 VAL D CA 1
ATOM 3150 C C . VAL C 2 179 ? -37.489 -41.577 -21.200 1.00 26.63 179 VAL D C 1
ATOM 3151 O O . VAL C 2 179 ? -36.867 -40.648 -20.671 1.00 29.53 179 VAL D O 1
ATOM 3155 N N . HIS C 2 180 ? -38.698 -41.429 -21.742 1.00 31.26 180 HIS D N 1
ATOM 3156 C CA . HIS C 2 180 ? -39.482 -40.199 -21.656 1.00 28.78 180 HIS D CA 1
ATOM 3157 C C . HIS C 2 180 ? -40.886 -40.575 -21.206 1.00 25.88 180 HIS D C 1
ATOM 3158 O O . HIS C 2 180 ? -41.622 -41.228 -21.951 1.00 31.95 180 HIS D O 1
ATOM 3165 N N . THR C 2 181 ? -41.262 -40.172 -20.000 1.00 28.02 181 THR D N 1
ATOM 3166 C CA . THR C 2 181 ? -42.624 -40.344 -19.515 1.00 24.71 181 THR D CA 1
ATOM 3167 C C . THR C 2 181 ? -43.327 -38.994 -19.568 1.00 22.61 181 THR D C 1
ATOM 3168 O O . THR C 2 181 ? -42.891 -38.038 -18.920 1.00 28.56 181 THR D O 1
ATOM 3172 N N . PHE C 2 182 ? -44.394 -38.917 -20.350 1.00 28.48 182 PHE D N 1
ATOM 3173 C CA . PHE C 2 182 ? -45.033 -37.638 -20.607 1.00 30.14 182 PHE D CA 1
ATOM 3174 C C . PHE C 2 182 ? -45.954 -37.237 -19.457 1.00 29.17 182 PHE D C 1
ATOM 3175 O O . PHE C 2 182 ? -46.442 -38.091 -18.712 1.00 28.63 182 PHE D O 1
ATOM 3183 N N . PRO C 2 183 ? -46.180 -35.937 -19.278 1.00 28.60 183 PRO D N 1
ATOM 3184 C CA . PRO C 2 183 ? -47.193 -35.496 -18.314 1.00 30.58 183 PRO D CA 1
ATOM 3185 C C . PRO C 2 183 ? -48.568 -36.014 -18.706 1.00 37.56 183 PRO D C 1
ATOM 3186 O O . PRO C 2 183 ? -48.897 -36.123 -19.889 1.00 29.43 183 PRO D O 1
ATOM 3190 N N . ALA C 2 184 ? -49.372 -36.341 -17.697 1.00 30.55 184 ALA D N 1
ATOM 3191 C CA . ALA C 2 184 ? -50.737 -36.780 -17.946 1.00 35.86 184 ALA D CA 1
ATOM 3192 C C . ALA C 2 184 ? -51.557 -35.665 -18.588 1.00 38.72 184 ALA D C 1
ATOM 3193 O O . ALA C 2 184 ? -51.349 -34.478 -18.323 1.00 37.93 184 ALA D O 1
ATOM 3195 N N . VAL C 2 185 ? -52.497 -36.060 -19.446 1.00 34.45 185 VAL D N 1
ATOM 3196 C CA . VAL C 2 185 ? -53.440 -35.131 -20.056 1.00 40.64 185 VAL D CA 1
ATOM 3197 C C . VAL C 2 185 ? -54.848 -35.502 -19.612 1.00 44.41 185 VAL D C 1
ATOM 3198 O O . VAL C 2 185 ? -55.161 -36.672 -19.372 1.00 41.65 185 VAL D O 1
ATOM 3202 N N . LEU C 2 186 ? -55.699 -34.484 -19.500 1.00 47.80 186 LEU D N 1
ATOM 3203 C CA . LEU C 2 186 ? -57.072 -34.655 -19.037 1.00 51.41 186 LEU D CA 1
ATOM 3204 C C . LEU C 2 186 ? -57.987 -34.841 -20.243 1.00 51.21 186 LEU D C 1
ATOM 3205 O O . LEU C 2 186 ? -58.192 -33.910 -21.028 1.00 52.93 186 LEU D O 1
ATOM 3210 N N . GLN C 2 187 ? -58.522 -36.046 -20.398 1.00 52.60 187 GLN D N 1
ATOM 3211 C CA . GLN C 2 187 ? -59.443 -36.342 -21.482 1.00 57.94 187 GLN D CA 1
ATOM 3212 C C . GLN C 2 187 ? -60.847 -35.839 -21.154 1.00 58.63 187 GLN D C 1
ATOM 3213 O O . GLN C 2 187 ? -61.171 -35.517 -20.007 1.00 55.36 187 GLN D O 1
ATOM 3219 N N . SER C 2 188 ? -61.685 -35.770 -22.193 1.00 57.79 188 SER D N 1
ATOM 3220 C CA . SER C 2 188 ? -63.051 -35.284 -22.020 1.00 56.25 188 SER D CA 1
ATOM 3221 C C . SER C 2 188 ? -63.869 -36.193 -21.113 1.00 57.64 188 SER D C 1
ATOM 3222 O O . SER C 2 188 ? -64.835 -35.740 -20.490 1.00 59.40 188 SER D O 1
ATOM 3225 N N . SER C 2 189 ? -63.503 -37.471 -21.022 1.00 58.10 189 SER D N 1
ATOM 3226 C CA . SER C 2 189 ? -64.183 -38.392 -20.120 1.00 50.87 189 SER D CA 1
ATOM 3227 C C . SER C 2 189 ? -63.971 -38.051 -18.651 1.00 55.36 189 SER D C 1
ATOM 3228 O O . SER C 2 189 ? -64.567 -38.707 -17.790 1.00 56.19 189 SER D O 1
ATOM 3231 N N . GLY C 2 190 ? -63.149 -37.052 -18.345 1.00 56.22 190 GLY D N 1
ATOM 3232 C CA . GLY C 2 190 ? -62.827 -36.712 -16.979 1.00 54.37 190 GLY D CA 1
ATOM 3233 C C . GLY C 2 190 ? -61.653 -37.473 -16.411 1.00 51.27 190 GLY D C 1
ATOM 3234 O O . GLY C 2 190 ? -61.253 -37.205 -15.273 1.00 52.94 190 GLY D O 1
ATOM 3235 N N . LEU C 2 191 ? -61.090 -38.410 -17.166 1.00 57.25 191 LEU D N 1
ATOM 3236 C CA . LEU C 2 191 ? -60.004 -39.267 -16.716 1.00 58.85 191 LEU D CA 1
ATOM 3237 C C . LEU C 2 191 ? -58.702 -38.861 -17.393 1.00 50.94 191 LEU D C 1
ATOM 3238 O O . LEU C 2 191 ? -58.685 -38.106 -18.369 1.00 55.01 191 LEU D O 1
ATOM 3243 N N . TYR C 2 192 ? -57.602 -39.388 -16.865 1.00 46.76 192 TYR D N 1
ATOM 3244 C CA . TYR C 2 192 ? -56.267 -39.009 -17.299 1.00 43.94 192 TYR D CA 1
ATOM 3245 C C . TYR C 2 192 ? -55.656 -40.061 -18.215 1.00 42.99 192 TYR D C 1
ATOM 3246 O O . TYR C 2 192 ? -56.018 -41.240 -18.182 1.00 42.00 192 TYR D O 1
ATOM 3255 N N . SER C 2 193 ? -54.721 -39.610 -19.045 1.00 40.52 193 SER D N 1
ATOM 3256 C CA . SER C 2 193 ? -53.990 -40.489 -19.940 1.00 38.95 193 SER D CA 1
ATOM 3257 C C . SER C 2 193 ? -52.584 -39.940 -20.117 1.00 38.18 193 SER D C 1
ATOM 3258 O O . SER C 2 193 ? -52.382 -38.723 -20.136 1.00 32.90 193 SER D O 1
ATOM 3261 N N . LEU C 2 194 ? -51.619 -40.844 -20.241 1.00 34.94 194 LEU D N 1
ATOM 3262 C CA . LEU C 2 194 ? -50.250 -40.461 -20.546 1.00 38.34 194 LEU D CA 1
ATOM 3263 C C . LEU C 2 194 ? -49.572 -41.606 -21.279 1.00 34.14 194 LEU D C 1
ATOM 3264 O O . LEU C 2 194 ? -50.132 -42.690 -21.438 1.00 33.57 194 LEU D O 1
ATOM 3269 N N . SER C 2 195 ? -48.360 -41.342 -21.750 1.00 36.43 195 SER D N 1
ATOM 3270 C CA A SER C 2 195 ? -47.561 -42.350 -22.426 0.20 36.95 195 SER D CA 1
ATOM 3271 C CA B SER C 2 195 ? -47.559 -42.349 -22.427 0.80 42.34 195 SER D CA 1
ATOM 3272 C C . SER C 2 195 ? -46.136 -42.299 -21.897 1.00 29.38 195 SER D C 1
ATOM 3273 O O . SER C 2 195 ? -45.663 -41.257 -21.440 1.00 32.56 195 SER D O 1
ATOM 3278 N N . SER C 2 196 ? -45.465 -43.441 -21.957 1.00 34.34 196 SER D N 1
ATOM 3279 C CA . SER C 2 196 ? -44.056 -43.544 -21.620 1.00 33.30 196 SER D CA 1
ATOM 3280 C C . SER C 2 196 ? -43.368 -44.263 -22.767 1.00 26.87 196 SER D C 1
ATOM 3281 O O . SER C 2 196 ? -43.844 -45.303 -23.219 1.00 32.30 196 SER D O 1
ATOM 3284 N N . VAL C 2 197 ? -42.270 -43.701 -23.259 1.00 25.92 197 VAL D N 1
ATOM 3285 C CA . VAL C 2 197 ? -41.564 -44.286 -24.387 1.00 26.97 197 VAL D CA 1
ATOM 3286 C C . VAL C 2 197 ? -40.097 -44.446 -24.024 1.00 26.60 197 VAL D C 1
ATOM 3287 O O . VAL C 2 197 ? -39.587 -43.829 -23.088 1.00 30.87 197 VAL D O 1
ATOM 3291 N N . VAL C 2 198 ? -39.431 -45.306 -24.782 1.00 24.84 198 VAL D N 1
ATOM 3292 C CA . VAL C 2 198 ? -37.996 -45.513 -24.671 1.00 28.21 198 VAL D CA 1
ATOM 3293 C C . VAL C 2 198 ? -37.473 -45.894 -26.051 1.00 34.90 198 VAL D C 1
ATOM 3294 O O . VAL C 2 198 ? -38.156 -46.573 -26.830 1.00 30.68 198 VAL D O 1
ATOM 3298 N N . THR C 2 199 ? -36.267 -45.431 -26.358 1.00 33.00 199 THR D N 1
ATOM 3299 C CA . THR C 2 199 ? -35.580 -45.770 -27.595 1.00 35.47 199 THR D CA 1
ATOM 3300 C C . THR C 2 199 ? -34.437 -46.723 -27.277 1.00 40.10 199 THR D C 1
ATOM 3301 O O . THR C 2 199 ? -33.658 -46.484 -26.346 1.00 36.44 199 THR D O 1
ATOM 3305 N N . VAL C 2 200 ? -34.373 -47.819 -28.026 1.00 35.06 200 VAL D N 1
ATOM 3306 C CA . VAL C 2 200 ? -33.376 -48.866 -27.810 1.00 39.64 200 VAL D CA 1
ATOM 3307 C C . VAL C 2 200 ? -32.731 -49.200 -29.149 1.00 44.20 200 VAL D C 1
ATOM 3308 O O . VAL C 2 200 ? -33.301 -48.921 -30.215 1.00 45.29 200 VAL D O 1
ATOM 3312 N N . PRO C 2 201 ? -31.542 -49.804 -29.131 1.00 47.44 201 PRO D N 1
ATOM 3313 C CA . PRO C 2 201 ? -30.931 -50.232 -30.396 1.00 53.27 201 PRO D CA 1
ATOM 3314 C C . PRO C 2 201 ? -31.832 -51.220 -31.123 1.00 50.86 201 PRO D C 1
ATOM 3315 O O . PRO C 2 201 ? -32.522 -52.032 -30.501 1.00 51.39 201 PRO D O 1
ATOM 3319 N N . SER C 2 202 ? -31.830 -51.135 -32.455 1.00 55.64 202 SER D N 1
ATOM 3320 C CA . SER C 2 202 ? -32.705 -51.993 -33.248 1.00 54.98 202 SER D CA 1
ATOM 3321 C C . SER C 2 202 ? -32.370 -53.466 -33.049 1.00 55.37 202 SER D C 1
ATOM 3322 O O . SER C 2 202 ? -33.268 -54.295 -32.850 1.00 57.86 202 SER D O 1
ATOM 3325 N N . SER C 2 203 ? -31.075 -53.801 -33.041 1.00 57.13 203 SER D N 1
ATOM 3326 C CA . SER C 2 203 ? -30.663 -55.196 -32.925 1.00 56.26 203 SER D CA 1
ATOM 3327 C C . SER C 2 203 ? -31.171 -55.825 -31.636 1.00 65.76 203 SER D C 1
ATOM 3328 O O . SER C 2 203 ? -31.428 -57.034 -31.593 1.00 71.25 203 SER D O 1
ATOM 3331 N N . SER C 2 204 ? -31.324 -55.025 -30.581 1.00 60.16 204 SER D N 1
ATOM 3332 C CA . SER C 2 204 ? -31.742 -55.551 -29.290 1.00 61.05 204 SER D CA 1
ATOM 3333 C C . SER C 2 204 ? -33.195 -56.004 -29.284 1.00 62.32 204 SER D C 1
ATOM 3334 O O . SER C 2 204 ? -33.609 -56.663 -28.324 1.00 58.94 204 SER D O 1
ATOM 3337 N N . LEU C 2 205 ? -33.976 -55.666 -30.317 1.00 57.36 205 LEU D N 1
ATOM 3338 C CA . LEU C 2 205 ? -35.405 -55.969 -30.284 1.00 54.83 205 LEU D CA 1
ATOM 3339 C C . LEU C 2 205 ? -35.673 -57.467 -30.213 1.00 61.68 205 LEU D C 1
ATOM 3340 O O . LEU C 2 205 ? -36.695 -57.888 -29.658 1.00 60.72 205 LEU D O 1
ATOM 3345 N N . GLY C 2 206 ? -34.781 -58.284 -30.763 1.00 62.88 206 GLY D N 1
ATOM 3346 C CA . GLY C 2 206 ? -34.948 -59.722 -30.702 1.00 67.98 206 GLY D CA 1
ATOM 3347 C C . GLY C 2 206 ? -34.154 -60.387 -29.596 1.00 71.24 206 GLY D C 1
ATOM 3348 O O . GLY C 2 206 ? -34.356 -61.571 -29.307 1.00 68.52 206 GLY D O 1
ATOM 3349 N N . THR C 2 207 ? -33.248 -59.639 -28.968 1.00 70.98 207 THR D N 1
ATOM 3350 C CA . THR C 2 207 ? -32.364 -60.190 -27.952 1.00 71.42 207 THR D CA 1
ATOM 3351 C C . THR C 2 207 ? -32.675 -59.703 -26.545 1.00 72.54 207 THR D C 1
ATOM 3352 O O . THR C 2 207 ? -32.169 -60.290 -25.582 1.00 79.82 207 THR D O 1
ATOM 3356 N N . GLN C 2 208 ? -33.495 -58.666 -26.397 1.00 81.35 208 GLN D N 1
ATOM 3357 C CA . GLN C 2 208 ? -33.761 -58.057 -25.104 1.00 74.23 208 GLN D CA 1
ATOM 3358 C C . GLN C 2 208 ? -35.263 -57.974 -24.877 1.00 74.08 208 GLN D C 1
ATOM 3359 O O . GLN C 2 208 ? -36.041 -57.772 -25.813 1.00 71.79 208 GLN D O 1
ATOM 3365 N N . THR C 2 209 ? -35.661 -58.140 -23.620 1.00 60.19 209 THR D N 1
ATOM 3366 C CA . THR C 2 209 ? -37.052 -58.022 -23.212 1.00 51.38 209 THR D CA 1
ATOM 3367 C C . THR C 2 209 ? -37.283 -56.637 -22.623 1.00 49.53 209 THR D C 1
ATOM 3368 O O . THR C 2 209 ? -36.453 -56.129 -21.865 1.00 49.36 209 THR D O 1
ATOM 3372 N N . TYR C 2 210 ? -38.400 -56.016 -22.997 1.00 45.38 210 TYR D N 1
ATOM 3373 C CA . TYR C 2 210 ? -38.750 -54.685 -22.515 1.00 45.95 210 TYR D CA 1
ATOM 3374 C C . TYR C 2 210 ? -40.138 -54.724 -21.896 1.00 43.06 210 TYR D C 1
ATOM 3375 O O . TYR C 2 210 ? -41.111 -55.087 -22.566 1.00 40.46 210 TYR D O 1
ATOM 3384 N N . ILE C 2 211 ? -40.221 -54.364 -20.617 1.00 42.14 211 ILE D N 1
ATOM 3385 C CA . ILE C 2 211 ? -41.463 -54.383 -19.854 1.00 30.02 211 ILE D CA 1
ATOM 3386 C C . ILE C 2 211 ? -41.639 -53.026 -19.192 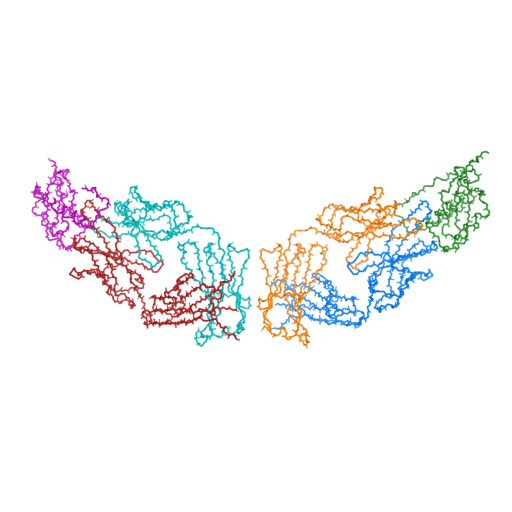1.00 38.16 211 ILE D C 1
ATOM 3387 O O . ILE C 2 211 ? -40.694 -52.495 -18.599 1.00 39.89 211 ILE D O 1
ATOM 3392 N N . CYS C 2 212 ? -42.842 -52.471 -19.277 1.00 36.71 212 CYS D N 1
ATOM 3393 C CA . CYS C 2 212 ? -43.164 -51.251 -18.553 1.00 36.86 212 CYS D CA 1
ATOM 3394 C C . CYS C 2 212 ? -43.990 -51.612 -17.327 1.00 34.36 212 CYS D C 1
ATOM 3395 O O . CYS C 2 212 ? -44.919 -52.426 -17.405 1.00 39.88 212 CYS D O 1
ATOM 3398 N N . ASN C 2 213 ? -43.619 -51.029 -16.195 1.00 40.32 213 ASN D N 1
ATOM 3399 C CA . ASN C 2 213 ? -44.266 -51.249 -14.911 1.00 35.79 213 ASN D CA 1
ATOM 3400 C C . ASN C 2 213 ? -45.021 -49.974 -14.558 1.00 36.80 213 ASN D C 1
ATOM 3401 O O . ASN C 2 213 ? -44.408 -48.916 -14.370 1.00 37.29 213 ASN D O 1
ATOM 3406 N N . VAL C 2 214 ? -46.345 -50.076 -14.495 1.00 36.59 214 VAL D N 1
ATOM 3407 C CA . VAL C 2 214 ? -47.233 -48.958 -14.207 1.00 37.04 214 VAL D CA 1
ATOM 3408 C C . VAL C 2 214 ? -47.832 -49.144 -12.820 1.00 41.25 214 VAL D C 1
ATOM 3409 O O . VAL C 2 214 ? -48.249 -50.252 -12.457 1.00 44.81 214 VAL D O 1
ATOM 3413 N N . ASN C 2 215 ? -47.886 -48.057 -12.051 1.00 37.53 215 ASN D N 1
ATOM 3414 C CA . ASN C 2 215 ? -48.413 -48.075 -10.691 1.00 45.69 215 ASN D CA 1
ATOM 3415 C C . ASN C 2 215 ? -49.357 -46.896 -10.500 1.00 42.67 215 ASN D C 1
ATOM 3416 O O . ASN C 2 215 ? -48.961 -45.741 -10.693 1.00 45.02 215 ASN D O 1
ATOM 3421 N N . HIS C 2 216 ? -50.605 -47.192 -10.127 1.00 41.82 216 HIS D N 1
ATOM 3422 C CA . HIS C 2 216 ? -51.621 -46.199 -9.775 1.00 44.76 216 HIS D CA 1
ATOM 3423 C C . HIS C 2 216 ? -52.149 -46.577 -8.393 1.00 55.10 216 HIS D C 1
ATOM 3424 O O . HIS C 2 216 ? -53.103 -47.353 -8.274 1.00 55.02 216 HIS D O 1
ATOM 3431 N N . LYS C 2 217 ? -51.505 -46.046 -7.353 1.00 53.20 217 LYS D N 1
ATOM 3432 C CA . LYS C 2 217 ? -51.915 -46.351 -5.984 1.00 53.25 217 LYS D CA 1
ATOM 3433 C C . LYS C 2 217 ? -53.356 -45.965 -5.653 1.00 51.78 217 LYS D C 1
ATOM 3434 O O . LYS C 2 217 ? -54.033 -46.769 -4.989 1.00 55.65 217 LYS D O 1
ATOM 3440 N N . PRO C 2 218 ? -53.874 -44.784 -6.036 1.00 53.20 218 PRO D N 1
ATOM 3441 C CA . PRO C 2 218 ? -55.260 -44.439 -5.656 1.00 59.69 218 PRO D CA 1
ATOM 3442 C C . PRO C 2 218 ? -56.291 -45.518 -5.959 1.00 65.21 218 PRO D C 1
ATOM 3443 O O . PRO C 2 218 ? -57.224 -45.707 -5.168 1.00 66.39 218 PRO D O 1
ATOM 3447 N N . SER C 2 219 ? -56.156 -46.231 -7.076 1.00 54.78 219 SER D N 1
ATOM 3448 C CA . SER C 2 219 ? -57.054 -47.330 -7.398 1.00 58.35 219 SER D CA 1
ATOM 3449 C C . SER C 2 219 ? -56.434 -48.687 -7.092 1.00 55.03 219 SER D C 1
ATOM 3450 O O . SER C 2 219 ? -57.031 -49.718 -7.418 1.00 49.92 219 SER D O 1
ATOM 3453 N N . ASN C 2 220 ? -55.264 -48.702 -6.452 1.00 51.73 220 ASN D N 1
ATOM 3454 C CA . ASN C 2 220 ? -54.517 -49.921 -6.152 1.00 45.69 220 ASN D CA 1
ATOM 3455 C C . ASN C 2 220 ? -54.356 -50.792 -7.395 1.00 54.84 220 ASN D C 1
ATOM 3456 O O . ASN C 2 220 ? -54.741 -51.962 -7.429 1.00 50.36 220 ASN D O 1
ATOM 3461 N N . THR C 2 221 ? -53.763 -50.194 -8.426 1.00 52.11 221 THR D N 1
ATOM 3462 C CA . THR C 2 221 ? -53.508 -50.864 -9.693 1.00 56.35 221 THR D CA 1
ATOM 3463 C C . THR C 2 221 ? -52.006 -50.958 -9.913 1.00 60.05 221 THR D C 1
ATOM 3464 O O . THR C 2 221 ? -51.288 -49.965 -9.757 1.00 58.85 221 THR D O 1
ATOM 3468 N N . LYS C 2 222 ? -51.535 -52.147 -10.278 1.00 61.75 222 LYS D N 1
ATOM 3469 C CA . LYS C 2 222 ? -50.116 -52.375 -10.536 1.00 55.42 222 LYS D CA 1
ATOM 3470 C C . LYS C 2 222 ? -50.017 -53.339 -11.710 1.00 51.68 222 LYS D C 1
ATOM 3471 O O . LYS C 2 222 ? -50.429 -54.498 -11.598 1.00 53.57 222 LYS D O 1
ATOM 3477 N N . VAL C 2 223 ? -49.478 -52.865 -12.830 1.00 51.22 223 VAL D N 1
ATOM 3478 C CA . VAL C 2 223 ? -49.476 -53.608 -14.084 1.00 49.60 223 VAL D CA 1
ATOM 3479 C C . VAL C 2 223 ? -48.046 -53.730 -14.591 1.00 51.42 223 VAL D C 1
ATOM 3480 O O . VAL C 2 223 ? -47.261 -52.780 -14.502 1.00 48.74 223 VAL D O 1
ATOM 3484 N N . ASP C 2 224 ? -47.703 -54.907 -15.104 1.00 50.70 224 ASP D N 1
ATOM 3485 C CA . ASP C 2 224 ? -46.450 -55.119 -15.817 1.00 47.86 224 ASP D CA 1
ATOM 3486 C C . ASP C 2 224 ? -46.788 -55.599 -17.219 1.00 49.23 224 ASP D C 1
ATOM 3487 O O . ASP C 2 224 ? -47.384 -56.670 -17.383 1.00 45.49 224 ASP D O 1
ATOM 3492 N N . LYS C 2 225 ? -46.422 -54.811 -18.226 1.00 46.45 225 LYS D N 1
ATOM 3493 C CA . LYS C 2 225 ? -46.762 -55.130 -19.606 1.00 46.32 225 LYS D CA 1
ATOM 3494 C C . LYS C 2 225 ? -45.485 -55.260 -20.421 1.00 45.76 225 LYS D C 1
ATOM 3495 O O . LYS C 2 225 ? -44.719 -54.297 -20.541 1.00 42.72 225 LYS D O 1
ATOM 3500 N N . LYS C 2 226 ? -45.247 -56.456 -20.955 1.00 43.37 226 LYS D N 1
ATOM 3501 C CA . LYS C 2 226 ? -44.167 -56.665 -21.906 1.00 44.07 226 LYS D CA 1
ATOM 3502 C C . LYS C 2 226 ? -44.566 -56.123 -23.272 1.00 41.98 226 LYS D C 1
ATOM 3503 O O . LYS C 2 226 ? -45.704 -56.294 -23.716 1.00 47.26 226 LYS D O 1
ATOM 3509 N N . VAL C 2 227 ? -43.626 -55.456 -23.933 1.00 44.45 227 VAL D N 1
ATOM 3510 C CA . VAL C 2 227 ? -43.859 -54.846 -25.237 1.00 38.25 227 VAL D CA 1
ATOM 3511 C C . VAL C 2 227 ? -42.921 -55.508 -26.235 1.00 45.92 227 VAL D C 1
ATOM 3512 O O . VAL C 2 227 ? -41.696 -55.365 -26.134 1.00 45.46 227 VAL D O 1
ATOM 3516 N N . GLU C 2 228 ? -43.491 -56.248 -27.186 1.00 50.09 228 GLU D N 1
ATOM 3517 C CA . GLU C 2 228 ? -42.746 -56.922 -28.237 1.00 48.67 228 GLU D CA 1
ATOM 3518 C C . GLU C 2 228 ? -43.169 -56.389 -29.599 1.00 50.29 228 GLU D C 1
ATOM 3519 O O . GLU C 2 228 ? -44.286 -55.885 -29.751 1.00 44.92 228 GLU D O 1
ATOM 3525 N N . PRO C 2 229 ? -42.299 -56.474 -30.603 1.00 54.43 229 PRO D N 1
ATOM 3526 C CA . PRO C 2 229 ? -42.736 -56.158 -31.965 1.00 59.52 229 PRO D CA 1
ATOM 3527 C C . PRO C 2 229 ? -43.809 -57.143 -32.398 1.00 61.71 229 PRO D C 1
ATOM 3528 O O . PRO C 2 229 ? -43.789 -58.318 -32.024 1.00 65.50 229 PRO D O 1
ATOM 3532 N N . LYS C 2 230 ? -44.763 -56.657 -33.185 1.00 74.81 230 LYS D N 1
ATOM 3533 C CA . LYS C 2 230 ? -45.835 -57.522 -33.653 1.00 79.72 230 LYS D CA 1
ATOM 3534 C C . LYS C 2 230 ? -45.318 -58.439 -34.752 1.00 82.99 230 LYS D C 1
ATOM 3535 O O . LYS C 2 230 ? -44.690 -57.982 -35.712 1.00 89.64 230 LYS D O 1
ATOM 3541 N N . SER C 2 231 ? -45.589 -59.735 -34.610 1.00 86.57 231 SER D N 1
ATOM 3542 C CA . SER C 2 231 ? -45.220 -60.724 -35.620 1.00 91.30 231 SER D CA 1
ATOM 3543 C C . SER C 2 231 ? -46.389 -60.841 -36.588 1.00 101.59 231 SER D C 1
ATOM 3544 O O . SER C 2 231 ? -47.416 -61.446 -36.271 1.00 101.49 231 SER D O 1
ATOM 3547 N N . CYS C 2 232 ? -46.234 -60.256 -37.768 1.00 126.81 232 CYS D N 1
ATOM 3548 C CA . CYS C 2 232 ? -47.315 -60.192 -38.740 1.00 133.38 232 CYS D CA 1
ATOM 3549 C C . CYS C 2 232 ? -47.630 -61.566 -39.323 1.00 142.04 232 CYS D C 1
ATOM 3550 O O . CYS C 2 232 ? -48.090 -61.676 -40.459 1.00 146.96 232 CYS D O 1
ATOM 3553 N N . GLU D 2 4 ? -55.186 -18.441 -101.854 1.00 87.34 4 GLU A N 1
ATOM 3554 C CA . GLU D 2 4 ? -55.367 -19.412 -102.927 1.00 87.91 4 GLU A CA 1
ATOM 3555 C C . GLU D 2 4 ? -54.144 -20.308 -103.105 1.00 81.42 4 GLU A C 1
ATOM 3556 O O . GLU D 2 4 ? -54.281 -21.521 -103.268 1.00 82.50 4 GLU A O 1
ATOM 3562 N N . VAL D 2 5 ? -52.953 -19.703 -103.080 1.00 75.91 5 VAL A N 1
ATOM 3563 C CA . VAL D 2 5 ? -51.721 -20.464 -103.264 1.00 67.90 5 VAL A CA 1
ATOM 3564 C C . VAL D 2 5 ? -51.596 -21.479 -102.137 1.00 69.27 5 VAL A C 1
ATOM 3565 O O . VAL D 2 5 ? -51.526 -21.114 -100.957 1.00 67.95 5 VAL A O 1
ATOM 3567 N N . GLN D 2 6 ? -51.555 -22.759 -102.498 1.00 65.13 6 GLN A N 1
ATOM 3568 C CA . GLN D 2 6 ? -51.535 -23.823 -101.507 1.00 58.60 6 GLN A CA 1
ATOM 3569 C C . GLN D 2 6 ? -50.785 -25.030 -102.052 1.00 51.52 6 GLN A C 1
ATOM 3570 O O . GLN D 2 6 ? -50.829 -25.324 -103.249 1.00 47.13 6 GLN A O 1
ATOM 3576 N N . LEU D 2 7 ? -50.084 -25.713 -101.154 1.00 46.60 7 LEU A N 1
ATOM 3577 C CA . LEU D 2 7 ? -49.468 -27.002 -101.426 1.00 36.85 7 LEU A CA 1
ATOM 3578 C C . LEU D 2 7 ? -50.125 -28.033 -100.523 1.00 36.71 7 LEU A C 1
ATOM 3579 O O . LEU D 2 7 ? -50.386 -27.761 -99.347 1.00 39.04 7 LEU A O 1
ATOM 3584 N N . VAL D 2 8 ? -50.419 -29.206 -101.076 1.00 35.50 8 VAL A N 1
ATOM 3585 C CA . VAL D 2 8 ? -51.097 -30.261 -100.329 1.00 35.36 8 VAL A CA 1
ATOM 3586 C C . VAL D 2 8 ? -50.316 -31.558 -100.493 1.00 36.89 8 VAL A C 1
ATOM 3587 O O . VAL D 2 8 ? -50.146 -32.040 -101.616 1.00 31.06 8 VAL A O 1
ATOM 3591 N N . GLU D 2 9 ? -49.844 -32.122 -99.383 1.00 41.32 9 GLU A N 1
ATOM 3592 C CA . GLU D 2 9 ? -49.236 -33.446 -99.417 1.00 33.97 9 GLU A CA 1
ATOM 3593 C C . GLU D 2 9 ? -50.310 -34.520 -99.325 1.00 34.95 9 GLU A C 1
ATOM 3594 O O . GLU D 2 9 ? -51.335 -34.340 -98.661 1.00 36.72 9 GLU A O 1
ATOM 3600 N N . SER D 2 10 ? -50.074 -35.634 -100.014 1.00 31.82 10 SER A N 1
ATOM 3601 C CA . SER D 2 10 ? -50.954 -36.792 -99.957 1.00 34.28 10 SER A CA 1
ATOM 3602 C C . SER D 2 10 ? -50.115 -38.061 -100.001 1.00 30.13 10 SER A C 1
ATOM 3603 O O . SER D 2 10 ? -48.964 -38.050 -100.440 1.00 34.02 10 SER A O 1
ATOM 3606 N N . GLY D 2 11 ? -50.709 -39.163 -99.549 1.00 33.47 11 GLY A N 1
ATOM 3607 C CA . GLY D 2 11 ? -50.117 -40.474 -99.711 1.00 29.47 11 GLY A CA 1
ATOM 3608 C C . GLY D 2 11 ? -49.360 -41.015 -98.517 1.00 31.82 11 GLY A C 1
ATOM 3609 O O . GLY D 2 11 ? -48.858 -42.142 -98.590 1.00 31.99 11 GLY A O 1
ATOM 3610 N N . GLY D 2 12 ? -49.258 -40.259 -97.428 1.00 23.07 12 GLY A N 1
ATOM 3611 C CA . GLY D 2 12 ? -48.563 -40.749 -96.255 1.00 36.09 12 GLY A CA 1
ATOM 3612 C C . GLY D 2 12 ? -49.364 -41.798 -95.509 1.00 37.68 12 GLY A C 1
ATOM 3613 O O . GLY D 2 12 ? -50.558 -41.992 -95.738 1.00 39.35 12 GLY A O 1
ATOM 3614 N N . GLY D 2 13 ? -48.689 -42.511 -94.612 1.00 35.87 13 GLY A N 1
ATOM 3615 C CA . GLY D 2 13 ? -49.379 -43.533 -93.844 1.00 37.04 13 GLY A CA 1
ATOM 3616 C C . GLY D 2 13 ? -48.412 -44.454 -93.128 1.00 35.91 13 GLY A C 1
ATOM 3617 O O . GLY D 2 13 ? -47.247 -44.117 -92.914 1.00 33.93 13 GLY A O 1
ATOM 3618 N N . LEU D 2 14 ? -48.929 -45.619 -92.748 1.00 36.28 14 LEU A N 1
ATOM 3619 C CA . LEU D 2 14 ? -48.168 -46.632 -92.032 1.00 35.53 14 LEU A CA 1
ATOM 3620 C C . LEU D 2 14 ? -47.725 -47.716 -93.002 1.00 34.09 14 LEU A C 1
ATOM 3621 O O . LEU D 2 14 ? -48.540 -48.241 -93.768 1.00 36.52 14 LEU A O 1
ATOM 3626 N N . VAL D 2 15 ? -46.435 -48.048 -92.964 1.00 32.21 15 VAL A N 1
ATOM 3627 C CA . VAL D 2 15 ? -45.850 -49.050 -93.846 1.00 34.73 15 VAL A CA 1
ATOM 3628 C C . VAL D 2 15 ? -44.812 -49.841 -93.065 1.00 34.51 15 VAL A C 1
ATOM 3629 O O . VAL D 2 15 ? -44.131 -49.309 -92.184 1.00 34.75 15 VAL A O 1
ATOM 3633 N N . GLN D 2 16 ? -44.692 -51.118 -93.397 1.00 36.28 16 GLN A N 1
ATOM 3634 C CA . GLN D 2 16 ? -43.730 -51.972 -92.724 1.00 37.18 16 GLN A CA 1
ATOM 3635 C C . GLN D 2 16 ? -42.317 -51.671 -93.219 1.00 35.84 16 GLN A C 1
ATOM 3636 O O . GLN D 2 16 ? -42.137 -51.183 -94.338 1.00 32.78 16 GLN A O 1
ATOM 3642 N N . PRO D 2 17 ? -41.301 -51.943 -92.399 1.00 36.70 17 PRO A N 1
ATOM 3643 C CA . PRO D 2 17 ? -39.921 -51.729 -92.847 1.00 33.10 17 PRO A CA 1
ATOM 3644 C C . PRO D 2 17 ? -39.637 -52.508 -94.121 1.00 38.48 17 PRO A C 1
ATOM 3645 O O . PRO D 2 17 ? -40.112 -53.630 -94.307 1.00 32.11 17 PRO A O 1
ATOM 3649 N N . GLY D 2 18 ? -38.865 -51.890 -95.010 1.00 31.46 18 GLY A N 1
ATOM 3650 C CA . GLY D 2 18 ? -38.644 -52.440 -96.326 1.00 33.63 18 GLY A CA 1
ATOM 3651 C C . GLY D 2 18 ? -39.778 -52.210 -97.298 1.00 33.15 18 GLY A C 1
ATOM 3652 O O . GLY D 2 18 ? -39.672 -52.626 -98.457 1.00 36.56 18 GLY A O 1
ATOM 3653 N N . GLY D 2 19 ? -40.853 -51.558 -96.868 1.00 32.84 19 GLY A N 1
ATOM 3654 C CA . GLY D 2 19 ? -41.980 -51.287 -97.731 1.00 30.17 19 GLY A CA 1
ATOM 3655 C C . GLY D 2 19 ? -41.751 -50.068 -98.600 1.00 31.16 19 GLY A C 1
ATOM 3656 O O . GLY D 2 19 ? -40.673 -49.471 -98.630 1.00 30.66 19 GLY A O 1
ATOM 3657 N N . SER D 2 20 ? -42.804 -49.692 -99.319 1.00 30.29 20 SER A N 1
ATOM 3658 C CA . SER D 2 20 ? -42.737 -48.590 -100.264 1.00 31.53 20 SER A CA 1
ATOM 3659 C C . SER D 2 20 ? -43.958 -47.701 -100.098 1.00 29.37 20 SER A C 1
ATOM 3660 O O . SER D 2 20 ? -45.028 -48.156 -99.687 1.00 30.41 20 SER A O 1
ATOM 3663 N N . LEU D 2 21 ? -43.782 -46.424 -100.422 1.00 29.55 21 LEU A N 1
ATOM 3664 C CA . LEU D 2 21 ? -44.855 -45.452 -100.288 1.00 30.42 21 LEU A CA 1
ATOM 3665 C C . LEU D 2 21 ? -44.561 -44.301 -101.237 1.00 31.66 21 LEU A C 1
ATOM 3666 O O . LEU D 2 21 ? -43.414 -43.876 -101.355 1.00 32.24 21 LEU A O 1
ATOM 3671 N N . ARG D 2 22 ? -45.591 -43.788 -101.899 1.00 29.68 22 ARG A N 1
ATOM 3672 C CA . ARG D 2 22 ? -45.415 -42.699 -102.848 1.00 27.68 22 ARG A CA 1
ATOM 3673 C C . ARG D 2 22 ? -46.198 -41.496 -102.350 1.00 23.21 22 ARG A C 1
ATOM 3674 O O . ARG D 2 22 ? -47.425 -41.560 -102.222 1.00 27.40 22 ARG A O 1
ATOM 3682 N N . LEU D 2 23 ? -45.493 -40.406 -102.072 1.00 23.95 23 LEU A N 1
ATOM 3683 C CA . LEU D 2 23 ? -46.102 -39.159 -101.641 1.00 28.14 23 LEU A CA 1
ATOM 3684 C C . LEU D 2 23 ? -46.291 -38.227 -102.829 1.00 26.45 23 LEU A C 1
ATOM 3685 O O . LEU D 2 23 ? -45.470 -38.189 -103.748 1.00 26.82 23 LEU A O 1
ATOM 3690 N N . SER D 2 24 ? -47.374 -37.460 -102.783 1.00 24.58 24 SER A N 1
ATOM 3691 C CA . SER D 2 24 ? -47.712 -36.480 -103.800 1.00 30.78 24 SER A CA 1
ATOM 3692 C C . SER D 2 24 ? -47.734 -35.096 -103.168 1.00 26.60 24 SER A C 1
ATOM 3693 O O . SER D 2 24 ? -48.055 -34.941 -101.987 1.00 22.56 24 SER A O 1
ATOM 3696 N N . CYS D 2 25 ? -47.396 -34.095 -103.973 1.00 28.74 25 CYS A N 1
ATOM 3697 C CA . CYS D 2 25 ? -47.381 -32.693 -103.567 1.00 26.72 25 CYS A CA 1
ATOM 3698 C C . CYS D 2 25 ? -48.150 -31.938 -104.645 1.00 27.54 25 CYS A C 1
ATOM 3699 O O . CYS D 2 25 ? -47.617 -31.678 -105.728 1.00 28.01 25 CYS A O 1
ATOM 3702 N N . ALA D 2 26 ? -49.400 -31.613 -104.337 1.00 28.72 26 ALA A N 1
ATOM 3703 C CA . ALA D 2 26 ? -50.311 -30.930 -105.245 1.00 37.72 26 ALA A CA 1
ATOM 3704 C C . ALA D 2 26 ? -50.190 -29.420 -105.087 1.00 33.20 26 ALA A C 1
ATOM 3705 O O . ALA D 2 26 ? -50.378 -28.887 -103.988 1.00 34.72 26 ALA A O 1
ATOM 3707 N N . ALA D 2 27 ? -49.876 -28.743 -106.185 1.00 36.86 27 ALA A N 1
ATOM 3708 C CA . ALA D 2 27 ? -49.772 -27.292 -106.236 1.00 42.74 27 ALA A CA 1
ATOM 3709 C C . ALA D 2 27 ? -51.057 -26.769 -106.869 1.00 49.80 27 ALA A C 1
ATOM 3710 O O . ALA D 2 27 ? -51.366 -27.102 -108.017 1.00 49.56 27 ALA A O 1
ATOM 3712 N N . SER D 2 28 ? -51.814 -25.975 -106.112 1.00 68.26 28 SER A N 1
ATOM 3713 C CA . SER D 2 28 ? -53.140 -25.535 -106.532 1.00 79.16 28 SER A CA 1
ATOM 3714 C C . SER D 2 28 ? -53.196 -24.087 -107.010 1.00 81.62 28 SER A C 1
ATOM 3715 O O . SER D 2 28 ? -53.680 -23.826 -108.116 1.00 90.07 28 SER A O 1
ATOM 3718 N N . GLY D 2 29 ? -52.718 -23.136 -106.212 1.00 70.49 29 GLY A N 1
ATOM 3719 C CA . GLY D 2 29 ? -52.781 -21.749 -106.623 1.00 64.94 29 GLY A CA 1
ATOM 3720 C C . GLY D 2 29 ? -51.577 -21.167 -107.332 1.00 63.32 29 GLY A C 1
ATOM 3721 O O . GLY D 2 29 ? -51.574 -19.965 -107.616 1.00 65.61 29 GLY A O 1
ATOM 3722 N N . PHE D 2 30 ? -50.562 -21.964 -107.649 1.00 58.78 30 PHE A N 1
ATOM 3723 C CA . PHE D 2 30 ? -49.393 -21.459 -108.359 1.00 49.44 30 PHE A CA 1
ATOM 3724 C C . PHE D 2 30 ? -48.768 -22.611 -109.135 1.00 49.80 30 PHE A C 1
ATOM 3725 O O . PHE D 2 30 ? -49.308 -23.720 -109.180 1.00 51.32 30 PHE A O 1
ATOM 3733 N N . ASN D 2 31 ? -47.629 -22.338 -109.765 1.00 48.92 31 ASN A N 1
ATOM 3734 C CA . ASN D 2 31 ? -46.905 -23.326 -110.547 1.00 46.61 31 ASN A CA 1
ATOM 3735 C C . ASN D 2 31 ? -45.458 -23.419 -110.075 1.00 46.81 31 ASN A C 1
ATOM 3736 O O . ASN D 2 31 ? -45.002 -22.642 -109.232 1.00 41.00 31 ASN A O 1
ATOM 3741 N N . PHE D 2 32 ? -44.719 -24.374 -110.648 1.00 46.65 32 PHE A N 1
ATOM 3742 C CA . PHE D 2 32 ? -43.297 -24.496 -110.352 1.00 44.20 32 PHE A CA 1
ATOM 3743 C C . PHE D 2 32 ? -42.468 -24.647 -111.627 1.00 47.52 32 PHE A C 1
ATOM 3744 O O . PHE D 2 32 ? -41.437 -25.325 -111.623 1.00 40.18 32 PHE A O 1
ATOM 3752 N N . TYR D 2 33 ? -42.890 -24.013 -112.729 1.00 63.33 33 TYR A N 1
ATOM 3753 C CA . TYR D 2 33 ? -42.052 -24.044 -113.925 1.00 60.24 33 TYR A CA 1
ATOM 3754 C C . TYR D 2 33 ? -40.798 -23.207 -113.747 1.00 57.92 33 TYR A C 1
ATOM 3755 O O . TYR D 2 33 ? -39.876 -23.307 -114.563 1.00 53.44 33 TYR A O 1
ATOM 3764 N N . TYR D 2 34 ? -40.753 -22.390 -112.696 1.00 37.99 34 TYR A N 1
ATOM 3765 C CA . TYR D 2 34 ? -39.599 -21.571 -112.363 1.00 35.00 34 TYR A CA 1
ATOM 3766 C C . TYR D 2 34 ? -39.179 -21.796 -110.921 1.00 37.00 34 TYR A C 1
ATOM 3767 O O . TYR D 2 34 ? -38.305 -21.079 -110.417 1.00 36.19 34 TYR A O 1
ATOM 3776 N N . SER D 2 35 ? -39.777 -22.767 -110.246 1.00 31.50 35 SER A N 1
ATOM 3777 C CA . SER D 2 35 ? -39.497 -23.008 -108.847 1.00 34.89 35 SER A CA 1
ATOM 3778 C C . SER D 2 35 ? -39.168 -24.474 -108.646 1.00 33.39 35 SER A C 1
ATOM 3779 O O . SER D 2 35 ? -39.748 -25.350 -109.294 1.00 33.89 35 SER A O 1
ATOM 3782 N N . SER D 2 36 ? -38.247 -24.723 -107.730 1.00 29.54 36 SER A N 1
ATOM 3783 C CA . SER D 2 36 ? -37.919 -26.067 -107.310 1.00 27.68 36 SER A CA 1
ATOM 3784 C C . SER D 2 36 ? -38.910 -26.513 -106.247 1.00 28.09 36 SER A C 1
ATOM 3785 O O . SER D 2 36 ? -39.458 -25.699 -105.497 1.00 26.53 36 SER A O 1
ATOM 3788 N N . ILE D 2 37 ? -39.154 -27.817 -106.202 1.00 30.63 37 ILE A N 1
ATOM 3789 C CA . ILE D 2 37 ? -39.953 -28.429 -105.150 1.00 22.82 37 ILE A CA 1
ATOM 3790 C C . ILE D 2 37 ? -39.015 -29.253 -104.287 1.00 25.58 37 ILE A C 1
ATOM 3791 O O . ILE D 2 37 ? -38.256 -30.085 -104.800 1.00 30.33 37 ILE A O 1
ATOM 3796 N N . HIS D 2 38 ? -39.055 -29.007 -102.982 1.00 26.63 38 HIS A N 1
ATOM 3797 C CA . HIS D 2 38 ? -38.227 -29.704 -102.014 1.00 23.65 38 HIS A CA 1
ATOM 3798 C C . HIS D 2 38 ? -39.112 -30.541 -101.106 1.00 26.15 38 HIS A C 1
ATOM 3799 O O . HIS D 2 38 ? -40.199 -30.110 -100.711 1.00 25.87 38 HIS A O 1
ATOM 3806 N N . TRP D 2 39 ? -38.635 -31.729 -100.770 1.00 22.73 39 TRP A N 1
ATOM 3807 C CA . TRP D 2 39 ? -39.215 -32.544 -99.718 1.00 19.09 39 TRP A CA 1
ATOM 3808 C C . TRP D 2 39 ? -38.282 -32.433 -98.524 1.00 22.82 39 TRP A C 1
ATOM 3809 O O . TRP D 2 39 ? -37.077 -32.711 -98.645 1.00 21.43 39 TRP A O 1
ATOM 3820 N N . VAL D 2 40 ? -38.848 -31.998 -97.396 1.00 24.96 40 VAL A N 1
ATOM 3821 C CA . VAL D 2 40 ? -38.154 -31.765 -96.136 1.00 23.08 40 VAL A CA 1
ATOM 3822 C C . VAL D 2 40 ? -38.924 -32.501 -95.051 1.00 24.86 40 VAL A C 1
ATOM 3823 O O . VAL D 2 40 ? -40.146 -32.362 -94.954 1.00 24.32 40 VAL A O 1
ATOM 3827 N N . ARG D 2 41 ? -38.226 -33.275 -94.231 1.00 20.10 41 ARG A N 1
ATOM 3828 C CA . ARG D 2 41 ? -38.910 -34.075 -93.229 1.00 26.13 41 ARG A CA 1
ATOM 3829 C C . ARG D 2 41 ? -38.497 -33.660 -91.823 1.00 22.19 41 ARG A C 1
ATOM 3830 O O . ARG D 2 41 ? -37.470 -33.010 -91.608 1.00 21.00 41 ARG A O 1
ATOM 3838 N N . GLN D 2 42 ? -39.338 -34.032 -90.866 1.00 22.64 42 GLN A N 1
ATOM 3839 C CA . GLN D 2 42 ? -39.067 -33.786 -89.456 1.00 23.18 42 GLN A CA 1
ATOM 3840 C C . GLN D 2 42 ? -39.436 -35.048 -88.694 1.00 25.14 42 GLN A C 1
ATOM 3841 O O . GLN D 2 42 ? -40.616 -35.404 -88.610 1.00 22.37 42 GLN A O 1
ATOM 3847 N N . ALA D 2 43 ? -38.423 -35.750 -88.191 1.00 29.34 43 ALA A N 1
ATOM 3848 C CA . ALA D 2 43 ? -38.646 -36.918 -87.361 1.00 27.36 43 ALA A CA 1
ATOM 3849 C C . ALA D 2 43 ? -39.115 -36.490 -85.970 1.00 31.06 43 ALA A C 1
ATOM 3850 O O . ALA D 2 43 ? -38.881 -35.355 -85.552 1.00 31.51 43 ALA A O 1
ATOM 3852 N N . PRO D 2 44 ? -39.804 -37.374 -85.246 1.00 34.53 44 PRO A N 1
ATOM 3853 C CA . PRO D 2 44 ? -40.254 -37.035 -83.884 1.00 40.62 44 PRO A CA 1
ATOM 3854 C C . PRO D 2 44 ? -39.092 -36.597 -83.005 1.00 36.93 44 PRO A C 1
ATOM 3855 O O . PRO D 2 44 ? -38.100 -37.315 -82.849 1.00 40.32 44 PRO A O 1
ATOM 3859 N N . GLY D 2 45 ? -39.220 -35.405 -82.427 1.00 37.99 45 GLY A N 1
ATOM 3860 C CA . GLY D 2 45 ? -38.184 -34.886 -81.555 1.00 38.24 45 GLY A CA 1
ATOM 3861 C C . GLY D 2 45 ? -36.890 -34.536 -82.256 1.00 45.09 45 GLY A C 1
ATOM 3862 O O . GLY D 2 45 ? -35.826 -34.567 -81.629 1.00 44.67 45 GLY A O 1
ATOM 3863 N N . LYS D 2 46 ? -36.950 -34.198 -83.540 1.00 41.41 46 LYS A N 1
ATOM 3864 C CA . LYS D 2 46 ? -35.764 -33.861 -84.312 1.00 36.47 46 LYS A CA 1
ATOM 3865 C C . LYS D 2 46 ? -36.019 -32.590 -85.109 1.00 33.60 46 LYS A C 1
ATOM 3866 O O . LYS D 2 46 ? -37.142 -32.085 -85.183 1.00 33.09 46 LYS A O 1
ATOM 3872 N N . GLY D 2 47 ? -34.946 -32.063 -85.691 1.00 33.40 47 GLY A N 1
ATOM 3873 C CA . GLY D 2 47 ? -35.025 -30.867 -86.499 1.00 32.89 47 GLY A CA 1
ATOM 3874 C C . GLY D 2 47 ? -35.446 -31.167 -87.925 1.00 24.87 47 GLY A C 1
ATOM 3875 O O . GLY D 2 47 ? -35.666 -32.311 -88.321 1.00 28.12 47 GLY A O 1
ATOM 3876 N N . LEU D 2 48 ? -35.585 -30.099 -88.705 1.00 22.51 48 LEU A N 1
ATOM 3877 C CA . LEU D 2 48 ? -35.881 -30.243 -90.123 1.00 22.47 48 LEU A CA 1
ATOM 3878 C C . LEU D 2 48 ? -34.713 -30.909 -90.843 1.00 24.58 48 LEU A C 1
ATOM 3879 O O . LEU D 2 48 ? -33.548 -30.576 -90.611 1.00 26.77 48 LEU A O 1
ATOM 3884 N N . GLU D 2 49 ? -35.027 -31.860 -91.719 1.00 25.33 49 GLU A N 1
ATOM 3885 C CA . GLU D 2 49 ? -34.015 -32.544 -92.516 1.00 19.63 49 GLU A CA 1
ATOM 3886 C C . GLU D 2 49 ? -34.420 -32.484 -93.978 1.00 24.46 49 GLU A C 1
ATOM 3887 O O . GLU D 2 49 ? -35.490 -32.981 -94.344 1.00 23.78 49 GLU A O 1
ATOM 3893 N N . TRP D 2 50 ? -33.569 -31.882 -94.805 1.00 23.03 50 TRP A N 1
ATOM 3894 C CA . TRP D 2 50 ? -33.816 -31.868 -96.240 1.00 24.57 50 TRP A CA 1
ATOM 3895 C C . TRP D 2 50 ? -33.682 -33.272 -96.809 1.00 24.41 50 TRP A C 1
ATOM 3896 O O . TRP D 2 50 ? -32.705 -33.978 -96.538 1.00 24.77 50 TRP A O 1
ATOM 3907 N N . VAL D 2 51 ? -34.669 -33.675 -97.602 1.00 24.75 51 VAL A N 1
ATOM 3908 C CA . VAL D 2 51 ? -34.734 -35.019 -98.166 1.00 23.70 51 VAL A CA 1
ATOM 3909 C C . VAL D 2 51 ? -34.376 -35.007 -99.642 1.00 29.88 51 VAL A C 1
ATOM 3910 O O . VAL D 2 51 ? -33.468 -35.718 -100.076 1.00 26.74 51 VAL A O 1
ATOM 3914 N N . ALA D 2 52 ? -35.084 -34.208 -100.437 1.00 20.84 52 ALA A N 1
ATOM 3915 C CA . ALA D 2 52 ? -34.842 -34.249 -101.875 1.00 25.18 52 ALA A CA 1
ATOM 3916 C C . ALA D 2 52 ? -35.345 -32.970 -102.517 1.00 25.52 52 ALA A C 1
ATOM 3917 O O . ALA D 2 52 ? -36.100 -32.212 -101.914 1.00 23.39 52 ALA A O 1
ATOM 3919 N N . SER D 2 53 ? -34.908 -32.737 -103.753 1.00 27.99 53 SER A N 1
ATOM 3920 C CA . SER D 2 53 ? -35.322 -31.556 -104.496 1.00 24.93 53 SER A CA 1
ATOM 3921 C C . SER D 2 53 ? -35.417 -31.889 -105.976 1.00 30.21 53 SER A C 1
ATOM 3922 O O . SER D 2 53 ? -34.675 -32.734 -106.483 1.00 29.20 53 SER A O 1
ATOM 3925 N N . ILE D 2 54 ? -36.329 -31.204 -106.665 1.00 28.06 54 ILE A N 1
ATOM 3926 C CA . ILE D 2 54 ? -36.434 -31.292 -108.119 1.00 25.89 54 ILE A CA 1
ATOM 3927 C C . ILE D 2 54 ? -36.653 -29.894 -108.685 1.00 33.12 54 ILE A C 1
ATOM 3928 O O . ILE D 2 54 ? -37.544 -29.166 -108.233 1.00 27.88 54 ILE A O 1
ATOM 3933 N N . SER D 2 55 ? -35.813 -29.506 -109.644 1.00 27.88 55 SER A N 1
ATOM 3934 C CA . SER D 2 55 ? -35.973 -28.270 -110.398 1.00 27.66 55 SER A CA 1
ATOM 3935 C C . SER D 2 55 ? -36.330 -28.621 -111.835 1.00 30.88 55 SER A C 1
ATOM 3936 O O . SER D 2 55 ? -35.548 -29.301 -112.526 1.00 24.02 55 SER A O 1
ATOM 3939 N N . SER D 2 56 ? -37.520 -28.171 -112.262 1.00 28.26 56 SER A N 1
ATOM 3940 C CA . SER D 2 56 ? -37.973 -28.306 -113.643 1.00 33.65 56 SER A CA 1
ATOM 3941 C C . SER D 2 56 ? -37.388 -27.239 -114.558 1.00 30.86 56 SER A C 1
ATOM 3942 O O . SER D 2 56 ? -37.134 -27.520 -115.735 1.00 37.00 56 SER A O 1
ATOM 3945 N N . TYR D 2 57 ? -37.159 -26.024 -114.048 1.00 29.19 57 TYR A N 1
ATOM 3946 C CA . TYR D 2 57 ? -36.564 -24.984 -114.884 1.00 30.86 57 TYR A CA 1
ATOM 3947 C C . TYR D 2 57 ? -35.143 -25.362 -115.259 1.00 29.33 57 TYR A C 1
ATOM 3948 O O . TYR D 2 57 ? -34.739 -25.236 -116.422 1.00 30.33 57 TYR A O 1
ATOM 3957 N N . TYR D 2 58 ? -34.383 -25.852 -114.295 1.00 24.64 58 TYR A N 1
ATOM 3958 C CA . TYR D 2 58 ? -33.124 -26.484 -114.611 1.00 29.45 58 TYR A CA 1
ATOM 3959 C C . TYR D 2 58 ? -33.465 -27.953 -114.826 1.00 29.94 58 TYR A C 1
ATOM 3960 O O . TYR D 2 58 ? -34.623 -28.355 -114.715 1.00 39.63 58 TYR A O 1
ATOM 3969 N N . GLY D 2 59 ? -32.500 -28.768 -115.186 1.00 26.99 59 GLY A N 1
ATOM 3970 C CA . GLY D 2 59 ? -32.904 -30.132 -115.455 1.00 38.23 59 GLY A CA 1
ATOM 3971 C C . GLY D 2 59 ? -32.577 -31.084 -114.332 1.00 30.46 59 GLY A C 1
ATOM 3972 O O . GLY D 2 59 ? -32.107 -32.190 -114.611 1.00 36.90 59 GLY A O 1
ATOM 3973 N N . SER D 2 60 ? -32.816 -30.710 -113.069 1.00 31.90 60 SER A N 1
ATOM 3974 C CA . SER D 2 60 ? -32.077 -31.397 -112.016 1.00 29.30 60 SER A CA 1
ATOM 3975 C C . SER D 2 60 ? -32.951 -31.986 -110.920 1.00 26.45 60 SER A C 1
ATOM 3976 O O . SER D 2 60 ? -34.067 -31.532 -110.657 1.00 30.04 60 SER A O 1
ATOM 3979 N N . THR D 2 61 ? -32.404 -33.023 -110.292 1.00 28.31 61 THR A N 1
ATOM 3980 C CA . THR D 2 61 ? -32.892 -33.581 -109.043 1.00 30.44 61 THR A CA 1
ATOM 3981 C C . THR D 2 61 ? -31.703 -33.738 -108.107 1.00 35.28 61 THR A C 1
ATOM 3982 O O . THR D 2 61 ? -30.561 -33.891 -108.552 1.00 32.31 61 THR A O 1
ATOM 3986 N N . SER D 2 62 ? -31.973 -33.666 -106.807 1.00 33.00 62 SER A N 1
ATOM 3987 C CA . SER D 2 62 ? -30.939 -33.823 -105.796 1.00 31.63 62 SER A CA 1
ATOM 3988 C C . SER D 2 62 ? -31.507 -34.594 -104.614 1.00 35.10 62 SER A C 1
ATOM 3989 O O . SER D 2 62 ? -32.705 -34.516 -104.328 1.00 25.66 62 SER A O 1
ATOM 3992 N N . TYR D 2 63 ? -30.631 -35.330 -103.925 1.00 25.08 63 TYR A N 1
ATOM 3993 C CA . TYR D 2 63 ? -31.027 -36.188 -102.819 1.00 31.52 63 TYR A CA 1
ATOM 3994 C C . TYR D 2 63 ? -30.021 -36.066 -101.685 1.00 34.56 63 TYR A C 1
ATOM 3995 O O . TYR D 2 63 ? -28.829 -35.843 -101.912 1.00 38.28 63 TYR A O 1
ATOM 4004 N N . ALA D 2 64 ? -30.510 -36.228 -100.460 1.00 32.01 64 ALA A N 1
ATOM 4005 C CA . ALA D 2 64 ? -29.629 -36.390 -99.314 1.00 36.99 64 ALA A CA 1
ATOM 4006 C C . ALA D 2 64 ? -29.036 -37.794 -99.312 1.00 33.68 64 ALA A C 1
ATOM 4007 O O . ALA D 2 64 ? -29.644 -38.747 -99.806 1.00 30.90 64 ALA A O 1
ATOM 4009 N N . ASP D 2 65 ? -27.830 -37.915 -98.751 1.00 41.06 65 ASP A N 1
ATOM 4010 C CA . ASP D 2 65 ? -27.128 -39.194 -98.791 1.00 40.10 65 ASP A CA 1
ATOM 4011 C C . ASP D 2 65 ? -27.912 -40.292 -98.085 1.00 37.66 65 ASP A C 1
ATOM 4012 O O . ASP D 2 65 ? -27.866 -41.455 -98.503 1.00 35.20 65 ASP A O 1
ATOM 4017 N N . SER D 2 66 ? -28.655 -39.943 -97.033 1.00 37.35 66 SER A N 1
ATOM 4018 C CA . SER D 2 66 ? -29.403 -40.935 -96.271 1.00 35.83 66 SER A CA 1
ATOM 4019 C C . SER D 2 66 ? -30.550 -41.559 -97.058 1.00 40.62 66 SER A C 1
ATOM 4020 O O . SER D 2 66 ? -31.114 -42.559 -96.601 1.00 37.56 66 SER A O 1
ATOM 4023 N N . VAL D 2 67 ? -30.917 -41.001 -98.212 1.00 32.49 67 VAL A N 1
ATOM 4024 C CA . VAL D 2 67 ? -32.024 -41.517 -99.007 1.00 30.92 67 VAL A CA 1
ATOM 4025 C C . VAL D 2 67 ? -31.620 -41.868 -100.431 1.00 29.28 67 VAL A C 1
ATOM 4026 O O . VAL D 2 67 ? -32.460 -42.350 -101.196 1.00 33.02 67 VAL A O 1
ATOM 4030 N N . LYS D 2 68 ? -30.364 -41.642 -100.812 1.00 33.00 68 LYS A N 1
ATOM 4031 C CA . LYS D 2 68 ? -29.932 -41.909 -102.180 1.00 37.15 68 LYS A CA 1
ATOM 4032 C C . LYS D 2 68 ? -30.125 -43.378 -102.535 1.00 36.18 68 LYS A C 1
ATOM 4033 O O . LYS D 2 68 ? -29.710 -44.271 -101.791 1.00 35.36 68 LYS A O 1
ATOM 4039 N N . GLY D 2 69 ? -30.766 -43.623 -103.678 1.00 31.68 69 GLY A N 1
ATOM 4040 C CA . GLY D 2 69 ? -31.024 -44.960 -104.151 1.00 37.24 69 GLY A CA 1
ATOM 4041 C C . GLY D 2 69 ? -32.362 -45.522 -103.716 1.00 33.33 69 GLY A C 1
ATOM 4042 O O . GLY D 2 69 ? -32.967 -46.307 -104.453 1.00 39.68 69 GLY A O 1
ATOM 4043 N N . ARG D 2 70 ? -32.828 -45.146 -102.527 1.00 35.15 70 ARG A N 1
ATOM 4044 C CA . ARG D 2 70 ? -34.117 -45.591 -102.015 1.00 30.60 70 ARG A CA 1
ATOM 4045 C C . ARG D 2 70 ? -35.256 -44.662 -102.420 1.00 31.16 70 ARG A C 1
ATOM 4046 O O . ARG D 2 70 ? -36.377 -45.129 -102.650 1.00 30.40 70 ARG A O 1
ATOM 4054 N N . PHE D 2 71 ? -35.000 -43.355 -102.488 1.00 27.59 71 PHE A N 1
ATOM 4055 C CA . PHE D 2 71 ? -36.015 -42.363 -102.820 1.00 25.10 71 PHE A CA 1
ATOM 4056 C C . PHE D 2 71 ? -35.793 -41.835 -104.234 1.00 27.94 71 PHE A C 1
ATOM 4057 O O . PHE D 2 71 ? -34.652 -41.634 -104.663 1.00 23.31 71 PHE A O 1
ATOM 4065 N N . THR D 2 72 ? -36.890 -41.608 -104.953 1.00 24.77 72 THR A N 1
ATOM 4066 C CA . THR D 2 72 ? -36.861 -40.981 -106.269 1.00 27.61 72 THR A CA 1
ATOM 4067 C C . THR D 2 72 ? -37.858 -39.833 -106.280 1.00 24.04 72 THR A C 1
ATOM 4068 O O . THR D 2 72 ? -39.045 -40.040 -106.020 1.00 26.59 72 THR A O 1
ATOM 4072 N N . ILE D 2 73 ? -37.385 -38.632 -106.587 1.00 25.16 73 ILE A N 1
ATOM 4073 C CA . ILE D 2 73 ? -38.257 -37.472 -106.721 1.00 23.13 73 ILE A CA 1
ATOM 4074 C C . ILE D 2 73 ? -38.558 -37.261 -108.200 1.00 26.62 73 ILE A C 1
ATOM 4075 O O . ILE D 2 73 ? -37.725 -37.540 -109.073 1.00 21.10 73 ILE A O 1
ATOM 4080 N N . SER D 2 74 ? -39.770 -36.796 -108.494 1.00 25.57 74 SER A N 1
ATOM 4081 C CA . SER D 2 74 ? -40.167 -36.557 -109.878 1.00 26.95 74 SER A CA 1
ATOM 4082 C C . SER D 2 74 ? -41.268 -35.503 -109.889 1.00 28.99 74 SER A C 1
ATOM 4083 O O . SER D 2 74 ? -41.728 -35.051 -108.839 1.00 31.23 74 SER A O 1
ATOM 4086 N N . ALA D 2 75 ? -41.698 -35.115 -111.089 1.00 25.62 75 ALA A N 1
ATOM 4087 C CA . ALA D 2 75 ? -42.727 -34.091 -111.200 1.00 31.81 75 ALA A CA 1
ATOM 4088 C C . ALA D 2 75 ? -43.489 -34.246 -112.507 1.00 36.43 75 ALA A C 1
ATOM 4089 O O . ALA D 2 75 ? -42.907 -34.577 -113.542 1.00 34.19 75 ALA A O 1
ATOM 4091 N N . ASP D 2 76 ? -44.798 -34.030 -112.439 1.00 33.95 76 ASP A N 1
ATOM 4092 C CA . ASP D 2 76 ? -45.654 -33.888 -113.609 1.00 37.65 76 ASP A CA 1
ATOM 4093 C C . ASP D 2 76 ? -46.075 -32.424 -113.682 1.00 34.84 76 ASP A C 1
ATOM 4094 O O . ASP D 2 76 ? -46.871 -31.953 -112.855 1.00 30.97 76 ASP A O 1
ATOM 4099 N N . THR D 2 77 ? -45.491 -31.696 -114.640 1.00 38.07 77 THR A N 1
ATOM 4100 C CA . THR D 2 77 ? -45.775 -30.272 -114.764 1.00 41.02 77 THR A CA 1
ATOM 4101 C C . THR D 2 77 ? -47.199 -30.029 -115.244 1.00 35.84 77 THR A C 1
ATOM 4102 O O . THR D 2 77 ? -47.815 -29.028 -114.864 1.00 38.31 77 THR A O 1
ATOM 4106 N N . SER D 2 78 ? -47.744 -30.934 -116.062 1.00 32.84 78 SER A N 1
ATOM 4107 C CA . SER D 2 78 ? -49.104 -30.749 -116.558 1.00 34.11 78 SER A CA 1
ATOM 4108 C C . SER D 2 78 ? -50.120 -30.899 -115.437 1.00 32.09 78 SER A C 1
ATOM 4109 O O . SER D 2 78 ? -51.180 -30.264 -115.468 1.00 30.96 78 SER A O 1
ATOM 4112 N N . LYS D 2 79 ? -49.836 -31.762 -114.468 1.00 30.51 79 LYS A N 1
ATOM 4113 C CA . LYS D 2 79 ? -50.683 -31.905 -113.296 1.00 34.26 79 LYS A CA 1
ATOM 4114 C C . LYS D 2 79 ? -50.296 -30.970 -112.161 1.00 34.72 79 LYS A C 1
ATOM 4115 O O . LYS D 2 79 ? -50.981 -30.959 -111.133 1.00 31.18 79 LYS A O 1
ATOM 4121 N N . ASN D 2 80 ? -49.212 -30.206 -112.311 1.00 28.85 80 ASN A N 1
ATOM 4122 C CA . ASN D 2 80 ? -48.740 -29.311 -111.256 1.00 35.18 80 ASN A CA 1
ATOM 4123 C C . ASN D 2 80 ? -48.432 -30.078 -109.976 1.00 34.26 80 ASN A C 1
ATOM 4124 O O . ASN D 2 80 ? -48.670 -29.590 -108.869 1.00 33.22 80 ASN A O 1
ATOM 4129 N N . THR D 2 81 ? -47.911 -31.295 -110.116 1.00 31.82 81 THR A N 1
ATOM 4130 C CA . THR D 2 81 ? -47.710 -32.144 -108.951 1.00 29.37 81 THR A CA 1
ATOM 4131 C C . THR D 2 81 ? -46.282 -32.662 -108.911 1.00 30.63 81 THR A C 1
ATOM 4132 O O . THR D 2 81 ? -45.678 -32.933 -109.950 1.00 28.51 81 THR A O 1
ATOM 4136 N N . ALA D 2 82 ? -45.742 -32.781 -107.705 1.00 27.78 82 ALA A N 1
ATOM 4137 C CA . ALA D 2 82 ? -44.449 -33.410 -107.491 1.00 28.13 82 ALA A CA 1
ATOM 4138 C C . ALA D 2 82 ? -44.652 -34.705 -106.723 1.00 26.90 82 ALA A C 1
ATOM 4139 O O . ALA D 2 82 ? -45.650 -34.874 -106.024 1.00 25.92 82 ALA A O 1
ATOM 4141 N N . TYR D 2 83 ? -43.724 -35.638 -106.884 1.00 23.43 83 TYR A N 1
ATOM 4142 C CA . TYR D 2 83 ? -43.851 -36.947 -106.272 1.00 25.96 83 TYR A CA 1
ATOM 4143 C C . TYR D 2 83 ? -42.542 -37.328 -105.600 1.00 26.07 83 TYR A C 1
ATOM 4144 O O . TYR D 2 83 ? -41.451 -36.989 -106.075 1.00 27.92 83 TYR A O 1
ATOM 4153 N N . LEU D 2 84 ? -42.671 -38.051 -104.493 1.00 20.81 84 LEU A N 1
ATOM 4154 C CA . LEU D 2 84 ? -41.542 -38.668 -103.807 1.00 24.22 84 LEU A CA 1
ATOM 4155 C C . LEU D 2 84 ? -41.868 -40.146 -103.638 1.00 27.30 84 LEU A C 1
ATOM 4156 O O . LEU D 2 84 ? -42.719 -40.505 -102.818 1.00 22.51 84 LEU A O 1
ATOM 4161 N N . GLN D 2 85 ? -41.226 -40.992 -104.438 1.00 24.48 85 GLN A N 1
ATOM 4162 C CA . GLN D 2 85 ? -41.339 -42.437 -104.312 1.00 28.58 85 GLN A CA 1
ATOM 4163 C C . GLN D 2 85 ? -40.295 -42.913 -103.309 1.00 25.37 85 GLN A C 1
ATOM 4164 O O . GLN D 2 85 ? -39.096 -42.743 -103.537 1.00 28.31 85 GLN A O 1
ATOM 4170 N N . MET D 2 86 ? -40.741 -43.518 -102.212 1.00 28.26 86 MET A N 1
ATOM 4171 C CA . MET D 2 86 ? -39.874 -43.956 -101.126 1.00 27.28 86 MET A CA 1
ATOM 4172 C C . MET D 2 86 ? -39.882 -45.480 -101.097 1.00 29.30 86 MET A C 1
ATOM 4173 O O . MET D 2 86 ? -40.916 -46.095 -100.809 1.00 33.01 86 MET A O 1
ATOM 4178 N N . ASN D 2 87 ? -38.731 -46.080 -101.377 1.00 27.26 87 ASN A N 1
ATOM 4179 C CA . ASN D 2 87 ? -38.560 -47.524 -101.362 1.00 27.69 87 ASN A CA 1
ATOM 4180 C C . ASN D 2 87 ? -37.617 -47.919 -100.232 1.00 29.59 87 ASN A C 1
ATOM 4181 O O . ASN D 2 87 ? -36.816 -47.112 -99.756 1.00 28.75 87 ASN A O 1
ATOM 4186 N N . SER D 2 88 ? -37.719 -49.182 -99.813 1.00 32.67 88 SER A N 1
ATOM 4187 C CA . SER D 2 88 ? -36.860 -49.738 -98.766 1.00 33.54 88 SER A CA 1
ATOM 4188 C C . SER D 2 88 ? -36.866 -48.844 -97.530 1.00 27.12 88 SER A C 1
ATOM 4189 O O . SER D 2 88 ? -35.822 -48.413 -97.034 1.00 29.19 88 SER A O 1
ATOM 4192 N N . LEU D 2 89 ? -38.067 -48.557 -97.041 1.00 30.09 89 LEU A N 1
ATOM 4193 C CA . LEU D 2 89 ? -38.226 -47.636 -95.926 1.00 26.36 89 LEU A CA 1
ATOM 4194 C C . LEU D 2 89 ? -37.702 -48.244 -94.632 1.00 30.40 89 LEU A C 1
ATOM 4195 O O . LEU D 2 89 ? -37.809 -49.452 -94.405 1.00 28.97 89 LEU A O 1
ATOM 4200 N N . ARG D 2 90 ? -37.129 -47.387 -93.787 1.00 30.80 90 ARG A N 1
ATOM 4201 C CA . ARG D 2 90 ? -36.552 -47.764 -92.506 1.00 30.65 90 ARG A CA 1
ATOM 4202 C C . ARG D 2 90 ? -37.332 -47.096 -91.383 1.00 26.99 90 ARG A C 1
ATOM 4203 O O . ARG D 2 90 ? -38.034 -46.104 -91.595 1.00 30.43 90 ARG A O 1
ATOM 4211 N N . ALA D 2 91 ? -37.186 -47.642 -90.171 1.00 31.73 91 ALA A N 1
ATOM 4212 C CA . ALA D 2 91 ? -37.847 -47.053 -89.007 1.00 34.66 91 ALA A CA 1
ATOM 4213 C C . ALA D 2 91 ? -37.473 -45.585 -88.838 1.00 29.74 91 ALA A C 1
ATOM 4214 O O . ALA D 2 91 ? -38.301 -44.766 -88.419 1.00 28.69 91 ALA A O 1
ATOM 4216 N N . GLU D 2 92 ? -36.229 -45.233 -89.163 1.00 29.16 92 GLU A N 1
ATOM 4217 C CA . GLU D 2 92 ? -35.757 -43.860 -89.040 1.00 32.70 92 GLU A CA 1
ATOM 4218 C C . GLU D 2 92 ? -36.338 -42.934 -90.100 1.00 30.47 92 GLU A C 1
ATOM 4219 O O . GLU D 2 92 ? -36.171 -41.714 -89.986 1.00 34.68 92 GLU A O 1
ATOM 4225 N N . ASP D 2 93 ? -37.016 -43.475 -91.115 1.00 30.15 93 ASP A N 1
ATOM 4226 C CA . ASP D 2 93 ? -37.717 -42.648 -92.088 1.00 26.91 93 ASP A CA 1
ATOM 4227 C C . ASP D 2 93 ? -39.059 -42.157 -91.562 1.00 29.74 93 ASP A C 1
ATOM 4228 O O . ASP D 2 93 ? -39.698 -41.331 -92.225 1.00 21.30 93 ASP A O 1
ATOM 4233 N N . THR D 2 94 ? -39.502 -42.659 -90.405 1.00 26.83 94 THR A N 1
ATOM 4234 C CA . THR D 2 94 ? -40.699 -42.148 -89.750 1.00 23.71 94 THR A CA 1
ATOM 4235 C C . THR D 2 94 ? -40.552 -40.658 -89.490 1.00 28.56 94 THR A C 1
ATOM 4236 O O . THR D 2 94 ? -39.621 -40.233 -88.797 1.00 23.70 94 THR A O 1
ATOM 4240 N N . ALA D 2 95 ? -41.474 -39.866 -90.033 1.00 22.92 95 ALA A N 1
ATOM 4241 C CA . ALA D 2 95 ? -41.366 -38.417 -89.935 1.00 22.80 95 ALA A CA 1
ATOM 4242 C C . ALA D 2 95 ? -42.613 -37.781 -90.528 1.00 25.84 95 ALA A C 1
ATOM 4243 O O . ALA D 2 95 ? -43.412 -38.435 -91.205 1.00 24.21 95 ALA A O 1
ATOM 4245 N N . VAL D 2 96 ? -42.761 -36.488 -90.272 1.00 24.22 96 VAL A N 1
ATOM 4246 C CA . VAL D 2 96 ? -43.688 -35.661 -91.028 1.00 21.79 96 VAL A CA 1
ATOM 4247 C C . VAL D 2 96 ? -42.943 -35.167 -92.261 1.00 20.69 96 VAL A C 1
ATOM 4248 O O . VAL D 2 96 ? -41.876 -34.554 -92.145 1.00 19.86 96 VAL A O 1
ATOM 4252 N N . TYR D 2 97 ? -43.497 -35.432 -93.439 1.00 21.39 97 TYR A N 1
ATOM 4253 C CA . TYR D 2 97 ? -42.900 -35.015 -94.697 1.00 27.54 97 TYR A CA 1
ATOM 4254 C C . TYR D 2 97 ? -43.658 -33.810 -95.235 1.00 23.15 97 TYR A C 1
ATOM 4255 O O . TYR D 2 97 ? -44.881 -33.864 -95.405 1.00 28.48 97 TYR A O 1
ATOM 4264 N N . TYR D 2 98 ? -42.934 -32.728 -95.494 1.00 21.15 98 TYR A N 1
ATOM 4265 C CA . TYR D 2 98 ? -43.470 -31.522 -96.097 1.00 25.70 98 TYR A CA 1
ATOM 4266 C C . TYR D 2 98 ? -42.875 -31.348 -97.483 1.00 21.63 98 TYR A C 1
ATOM 4267 O O . TYR D 2 98 ? -41.716 -31.693 -97.727 1.00 20.15 98 TYR A O 1
ATOM 4276 N N . CYS D 2 99 ? -43.665 -30.792 -98.387 1.00 19.61 99 CYS A N 1
ATOM 4277 C CA . CYS D 2 99 ? -43.115 -30.276 -99.624 1.00 23.96 99 CYS A CA 1
ATOM 4278 C C . CYS D 2 99 ? -43.172 -28.757 -99.588 1.00 20.94 99 CYS A C 1
ATOM 4279 O O . CYS D 2 99 ? -44.019 -28.164 -98.915 1.00 24.33 99 CYS A O 1
ATOM 4282 N N . ALA D 2 100 ? -42.229 -28.136 -100.285 1.00 18.72 100 ALA A N 1
ATOM 4283 C CA . ALA D 2 100 ? -42.084 -26.693 -100.242 1.00 22.74 100 ALA A CA 1
ATOM 4284 C C . ALA D 2 100 ? -41.591 -26.214 -101.596 1.00 18.96 100 ALA A C 1
ATOM 4285 O O . ALA D 2 100 ? -40.898 -26.936 -102.310 1.00 22.03 100 ALA A O 1
ATOM 4287 N N . ARG D 2 101 ? -41.959 -24.989 -101.935 1.00 19.72 101 ARG A N 1
ATOM 4288 C CA . ARG D 2 101 ? -41.606 -24.369 -103.201 1.00 22.43 101 ARG A CA 1
ATOM 4289 C C . ARG D 2 101 ? -40.533 -23.308 -102.995 1.00 25.28 101 ARG A C 1
ATOM 4290 O O . ARG D 2 101 ? -40.586 -22.544 -102.027 1.00 19.64 101 ARG A O 1
ATOM 4298 N N . GLU D 2 102 ? -39.564 -23.255 -103.911 1.00 21.40 102 GLU A N 1
ATOM 4299 C CA . GLU D 2 102 ? -38.511 -22.245 -103.857 1.00 21.15 102 GLU A CA 1
ATOM 4300 C C . GLU D 2 102 ? -38.244 -21.717 -105.256 1.00 26.09 102 GLU A C 1
ATOM 4301 O O . GLU D 2 102 ? -37.747 -22.456 -106.106 1.00 28.09 102 GLU A O 1
ATOM 4307 N N . THR D 2 103 ? -38.515 -20.433 -105.483 1.00 25.59 103 THR A N 1
ATOM 4308 C CA . THR D 2 103 ? -38.138 -19.802 -106.742 1.00 24.96 103 THR A CA 1
ATOM 4309 C C . THR D 2 103 ? -36.639 -19.535 -106.736 1.00 22.05 103 THR A C 1
ATOM 4310 O O . THR D 2 103 ? -36.115 -18.918 -105.805 1.00 22.08 103 THR A O 1
ATOM 4314 N N . TYR D 2 104 ? -35.946 -20.009 -107.770 1.00 16.13 104 TYR A N 1
ATOM 4315 C CA . TYR D 2 104 ? -34.496 -20.131 -107.699 1.00 19.68 104 TYR A CA 1
ATOM 4316 C C . TYR D 2 104 ? -33.869 -19.890 -109.063 1.00 22.83 104 TYR A C 1
ATOM 4317 O O . TYR D 2 104 ? -34.254 -20.526 -110.047 1.00 20.84 104 TYR A O 1
ATOM 4326 N N . TYR D 2 105 ? -32.898 -18.985 -109.108 1.00 21.70 105 TYR A N 1
ATOM 4327 C CA . TYR D 2 105 ? -32.132 -18.679 -110.305 1.00 17.09 105 TYR A CA 1
ATOM 4328 C C . TYR D 2 105 ? -30.659 -18.951 -110.033 1.00 24.38 105 TYR A C 1
ATOM 4329 O O . TYR D 2 105 ? -30.172 -18.680 -108.934 1.00 20.71 105 TYR A O 1
ATOM 4338 N N . THR D 2 106 ? -29.944 -19.489 -111.022 1.00 22.00 106 THR A N 1
ATOM 4339 C CA . THR D 2 106 ? -28.514 -19.679 -110.829 1.00 20.78 106 THR A CA 1
ATOM 4340 C C . THR D 2 106 ? -27.751 -19.600 -112.145 1.00 25.72 106 THR A C 1
ATOM 4341 O O . THR D 2 106 ? -28.238 -20.002 -113.207 1.00 26.03 106 THR A O 1
ATOM 4345 N N . GLU D 2 107 ? -26.545 -19.063 -112.043 1.00 22.49 107 GLU A N 1
ATOM 4346 C CA . GLU D 2 107 ? -25.457 -19.239 -112.988 1.00 22.69 107 GLU A CA 1
ATOM 4347 C C . GLU D 2 107 ? -24.348 -19.959 -112.227 1.00 26.54 107 GLU A C 1
ATOM 4348 O O . GLU D 2 107 ? -24.557 -20.439 -111.109 1.00 26.77 107 GLU A O 1
ATOM 4354 N N . PHE D 2 108 ? -23.169 -20.060 -112.834 1.00 22.39 108 PHE A N 1
ATOM 4355 C CA . PHE D 2 108 ? -22.049 -20.577 -112.057 1.00 29.56 108 PHE A CA 1
ATOM 4356 C C . PHE D 2 108 ? -21.529 -19.533 -111.077 1.00 29.99 108 PHE A C 1
ATOM 4357 O O . PHE D 2 108 ? -21.168 -19.866 -109.945 1.00 32.89 108 PHE A O 1
ATOM 4365 N N . SER D 2 109 ? -21.508 -18.265 -111.485 1.00 30.45 109 SER A N 1
ATOM 4366 C CA . SER D 2 109 ? -20.884 -17.233 -110.667 1.00 31.22 109 SER A CA 1
ATOM 4367 C C . SER D 2 109 ? -21.765 -16.794 -109.504 1.00 31.00 109 SER A C 1
ATOM 4368 O O . SER D 2 109 ? -21.239 -16.436 -108.445 1.00 36.05 109 SER A O 1
ATOM 4371 N N . TRP D 2 110 ? -23.086 -16.800 -109.670 1.00 30.94 110 TRP A N 1
ATOM 4372 C CA . TRP D 2 110 ? -23.967 -16.348 -108.603 1.00 29.59 110 TRP A CA 1
ATOM 4373 C C . TRP D 2 110 ? -25.322 -17.030 -108.729 1.00 31.04 110 TRP A C 1
ATOM 4374 O O . TRP D 2 110 ? -25.625 -17.694 -109.725 1.00 25.08 110 TRP A O 1
ATOM 4385 N N . SER D 2 111 ? -26.139 -16.859 -107.692 1.00 26.30 111 SER A N 1
ATOM 4386 C CA . SER D 2 111 ? -27.488 -17.399 -107.682 1.00 23.06 111 SER A CA 1
ATOM 4387 C C . SER D 2 111 ? -28.352 -16.528 -106.783 1.00 29.37 111 SER A C 1
ATOM 4388 O O . SER D 2 111 ? -27.857 -15.673 -106.045 1.00 32.64 111 SER A O 1
ATOM 4391 N N . TYR D 2 112 ? -29.658 -16.759 -106.854 1.00 23.82 112 TYR A N 1
ATOM 4392 C CA . TYR D 2 112 ? -30.607 -16.041 -106.022 1.00 26.12 112 TYR A CA 1
ATOM 4393 C C . TYR D 2 112 ? -31.768 -16.964 -105.688 1.00 25.67 112 TYR A C 1
ATOM 4394 O O . TYR D 2 112 ? -32.274 -17.690 -106.551 1.00 25.88 112 TYR A O 1
ATOM 4403 N N . SER D 2 113 ? -32.183 -16.925 -104.430 1.00 28.21 113 SER A N 1
ATOM 4404 C CA . SER D 2 113 ? -33.309 -17.706 -103.951 1.00 17.10 113 SER A CA 1
ATOM 4405 C C . SER D 2 113 ? -34.252 -16.787 -103.196 1.00 23.26 113 SER A C 1
ATOM 4406 O O . SER D 2 113 ? -33.816 -15.978 -102.373 1.00 29.50 113 SER A O 1
ATOM 4409 N N . TRP D 2 114 ? -35.543 -16.925 -103.473 1.00 22.52 114 TRP A N 1
ATOM 4410 C CA . TRP D 2 114 ? -36.575 -16.203 -102.751 1.00 23.40 114 TRP A CA 1
ATOM 4411 C C . TRP D 2 114 ? -37.078 -16.988 -101.545 1.00 20.79 114 TRP A C 1
ATOM 4412 O O . TRP D 2 114 ? -38.127 -16.651 -100.987 1.00 23.35 114 TRP A O 1
ATOM 4423 N N . GLY D 2 115 ? -36.356 -18.029 -101.140 1.00 18.49 115 GLY A N 1
ATOM 4424 C CA . GLY D 2 115 ? -36.711 -18.805 -99.970 1.00 26.52 115 GLY A CA 1
ATOM 4425 C C . GLY D 2 115 ? -37.743 -19.875 -100.272 1.00 23.90 115 GLY A C 1
ATOM 4426 O O . GLY D 2 115 ? -38.376 -19.906 -101.329 1.00 26.26 115 GLY A O 1
ATOM 4427 N N . LEU D 2 116 ? -37.899 -20.791 -99.321 1.00 17.70 116 LEU A N 1
ATOM 4428 C CA . LEU D 2 116 ? -38.979 -21.774 -99.381 1.00 19.22 116 LEU A CA 1
ATOM 4429 C C . LEU D 2 116 ? -40.229 -21.102 -98.823 1.00 25.95 116 LEU A C 1
ATOM 4430 O O . LEU D 2 116 ? -40.525 -21.177 -97.630 1.00 21.73 116 LEU A O 1
ATOM 4435 N N . ASP D 2 117 ? -40.974 -20.426 -99.699 1.00 23.49 117 ASP A N 1
ATOM 4436 C CA . ASP D 2 117 ? -42.044 -19.554 -99.225 1.00 23.05 117 ASP A CA 1
ATOM 4437 C C . ASP D 2 117 ? -43.365 -20.282 -99.025 1.00 24.34 117 ASP A C 1
ATOM 4438 O O . ASP D 2 117 ? -44.101 -19.973 -98.082 1.00 27.34 117 ASP A O 1
ATOM 4443 N N . TYR D 2 118 ? -43.692 -21.238 -99.884 1.00 24.80 118 TYR A N 1
ATOM 4444 C CA . TYR D 2 118 ? -44.945 -21.973 -99.781 1.00 23.72 118 TYR A CA 1
ATOM 4445 C C . TYR D 2 118 ? -44.661 -23.391 -99.311 1.00 23.67 118 TYR A C 1
ATOM 4446 O O . TYR D 2 118 ? -43.820 -24.084 -99.890 1.00 17.79 118 TYR A O 1
ATOM 4455 N N . TRP D 2 119 ? -45.356 -23.810 -98.252 1.00 19.34 119 TRP A N 1
ATOM 4456 C CA . TRP D 2 119 ? -45.166 -25.115 -97.637 1.00 24.09 119 TRP A CA 1
ATOM 4457 C C . TRP D 2 119 ? -46.495 -25.849 -97.578 1.00 26.56 119 TRP A C 1
ATOM 4458 O O . TRP D 2 119 ? -47.552 -25.235 -97.418 1.00 33.15 119 TRP A O 1
ATOM 4469 N N . GLY D 2 120 ? -46.431 -27.175 -97.690 1.00 25.28 120 GLY A N 1
ATOM 4470 C CA . GLY D 2 120 ? -47.599 -27.991 -97.438 1.00 31.27 120 GLY A CA 1
ATOM 4471 C C . GLY D 2 120 ? -47.845 -28.182 -95.951 1.00 27.90 120 GLY A C 1
ATOM 4472 O O . GLY D 2 120 ? -47.033 -27.820 -95.102 1.00 29.03 120 GLY A O 1
ATOM 4473 N N . GLN D 2 121 ? -48.994 -28.777 -95.633 1.00 31.29 121 GLN A N 1
ATOM 4474 C CA . GLN D 2 121 ? -49.330 -29.037 -94.239 1.00 36.04 121 GLN A CA 1
ATOM 4475 C C . GLN D 2 121 ? -48.553 -30.211 -93.663 1.00 33.66 121 GLN A C 1
ATOM 4476 O O . GLN D 2 121 ? -48.544 -30.388 -92.440 1.00 29.64 121 GLN A O 1
ATOM 4482 N N . GLY D 2 122 ? -47.924 -31.013 -94.507 1.00 24.87 122 GLY A N 1
ATOM 4483 C CA . GLY D 2 122 ? -47.162 -32.166 -94.066 1.00 33.40 122 GLY A CA 1
ATOM 4484 C C . GLY D 2 122 ? -48.026 -33.404 -93.948 1.00 31.37 122 GLY A C 1
ATOM 4485 O O . GLY D 2 122 ? -49.221 -33.346 -93.660 1.00 35.66 122 GLY A O 1
ATOM 4486 N N . THR D 2 123 ? -47.402 -34.553 -94.172 1.00 31.09 123 THR A N 1
ATOM 4487 C CA . THR D 2 123 ? -48.093 -35.827 -94.076 1.00 32.10 123 THR A CA 1
ATOM 4488 C C . THR D 2 123 ? -47.215 -36.802 -93.306 1.00 31.23 123 THR A C 1
ATOM 4489 O O . THR D 2 123 ? -45.998 -36.840 -93.498 1.00 32.59 123 THR A O 1
ATOM 4493 N N . LEU D 2 124 ? -47.831 -37.561 -92.407 1.00 28.23 124 LEU A N 1
ATOM 4494 C CA . LEU D 2 124 ? -47.076 -38.441 -91.531 1.00 29.04 124 LEU A CA 1
ATOM 4495 C C . LEU D 2 124 ? -46.770 -39.761 -92.224 1.00 27.93 124 LEU A C 1
ATOM 4496 O O . LEU D 2 124 ? -47.650 -40.387 -92.826 1.00 32.22 124 LEU A O 1
ATOM 4501 N N . VAL D 2 125 ? -45.512 -40.175 -92.138 1.00 29.31 125 VAL A N 1
ATOM 4502 C CA . VAL D 2 125 ? -45.066 -41.483 -92.582 1.00 31.17 125 VAL A CA 1
ATOM 4503 C C . VAL D 2 125 ? -44.558 -42.213 -91.352 1.00 27.16 125 VAL A C 1
ATOM 4504 O O . VAL D 2 125 ? -43.609 -41.755 -90.701 1.00 30.40 125 VAL A O 1
ATOM 4508 N N . THR D 2 126 ? -45.192 -43.336 -91.030 1.00 26.88 126 THR A N 1
ATOM 4509 C CA . THR D 2 126 ? -44.802 -44.179 -89.910 1.00 29.26 126 THR A CA 1
ATOM 4510 C C . THR D 2 126 ? -44.327 -45.513 -90.466 1.00 30.06 126 THR A C 1
ATOM 4511 O O . THR D 2 126 ? -45.066 -46.184 -91.197 1.00 33.66 126 THR A O 1
ATOM 4515 N N . VAL D 2 127 ? -43.097 -45.879 -90.139 1.00 26.93 127 VAL A N 1
ATOM 4516 C CA . VAL D 2 127 ? -42.485 -47.110 -90.613 1.00 29.98 127 VAL A CA 1
ATOM 4517 C C . VAL D 2 127 ? -42.406 -48.051 -89.421 1.00 35.66 127 VAL A C 1
ATOM 4518 O O . VAL D 2 127 ? -41.550 -47.891 -88.544 1.00 33.59 127 VAL A O 1
ATOM 4522 N N . SER D 2 128 ? -43.306 -49.030 -89.378 1.00 37.52 128 SER A N 1
ATOM 4523 C CA . SER D 2 128 ? -43.334 -49.982 -88.279 1.00 41.98 128 SER A CA 1
ATOM 4524 C C . SER D 2 128 ? -44.034 -51.254 -88.734 1.00 42.51 128 SER A C 1
ATOM 4525 O O . SER D 2 128 ? -44.978 -51.202 -89.525 1.00 40.14 128 SER A O 1
ATOM 4528 N N . SER D 2 129 ? -43.556 -52.391 -88.232 1.00 47.71 129 SER A N 1
ATOM 4529 C CA . SER D 2 129 ? -44.258 -53.654 -88.403 1.00 53.09 129 SER A CA 1
ATOM 4530 C C . SER D 2 129 ? -45.426 -53.799 -87.439 1.00 50.69 129 SER A C 1
ATOM 4531 O O . SER D 2 129 ? -46.259 -54.693 -87.627 1.00 49.56 129 SER A O 1
ATOM 4534 N N . ALA D 2 130 ? -45.500 -52.947 -86.418 1.00 52.97 130 ALA A N 1
ATOM 4535 C CA . ALA D 2 130 ? -46.627 -52.965 -85.499 1.00 53.63 130 ALA A CA 1
ATOM 4536 C C . ALA D 2 130 ? -47.913 -52.622 -86.239 1.00 46.29 130 ALA A C 1
ATOM 4537 O O . ALA D 2 130 ? -47.916 -51.856 -87.206 1.00 45.59 130 ALA A O 1
ATOM 4539 N N . SER D 2 131 ? -49.014 -53.208 -85.783 1.00 49.78 131 SER A N 1
ATOM 4540 C CA . SER D 2 131 ? -50.284 -53.074 -86.476 1.00 44.63 131 SER A CA 1
ATOM 4541 C C . SER D 2 131 ? -51.096 -51.913 -85.913 1.00 43.91 131 SER A C 1
ATOM 4542 O O . SER D 2 131 ? -50.871 -51.441 -84.796 1.00 44.24 131 SER A O 1
ATOM 4545 N N . THR D 2 132 ? -52.059 -51.464 -86.711 1.00 41.02 132 THR A N 1
ATOM 4546 C CA . THR D 2 132 ? -52.895 -50.334 -86.333 1.00 43.62 132 THR A CA 1
ATOM 4547 C C . THR D 2 132 ? -53.837 -50.714 -85.196 1.00 46.14 132 THR A C 1
ATOM 4548 O O . THR D 2 132 ? -54.331 -51.843 -85.130 1.00 48.50 132 THR A O 1
ATOM 4552 N N . LYS D 2 133 ? -54.072 -49.768 -84.285 1.00 48.38 133 LYS A N 1
ATOM 4553 C CA . LYS D 2 133 ? -55.055 -49.937 -83.224 1.00 51.79 133 LYS A CA 1
ATOM 4554 C C . LYS D 2 133 ? -55.830 -48.640 -83.040 1.00 51.41 133 LYS A C 1
ATOM 4555 O O . LYS D 2 133 ? -55.241 -47.556 -83.016 1.00 51.71 133 LYS A O 1
ATOM 4557 N N . GLY D 2 134 ? -57.148 -48.758 -82.895 1.00 60.21 134 GLY A N 1
ATOM 4558 C CA . GLY D 2 134 ? -57.994 -47.609 -82.664 1.00 55.82 134 GLY A CA 1
ATOM 4559 C C . GLY D 2 134 ? -58.018 -47.195 -81.207 1.00 55.46 134 GLY A C 1
ATOM 4560 O O . GLY D 2 134 ? -57.769 -48.002 -80.306 1.00 44.26 134 GLY A O 1
ATOM 4561 N N . PRO D 2 135 ? -58.344 -45.931 -80.945 1.00 54.55 135 PRO A N 1
ATOM 4562 C CA . PRO D 2 135 ? -58.289 -45.412 -79.576 1.00 52.56 135 PRO A CA 1
ATOM 4563 C C . PRO D 2 135 ? -59.578 -45.611 -78.795 1.00 51.26 135 PRO A C 1
ATOM 4564 O O . PRO D 2 135 ? -60.685 -45.624 -79.337 1.00 50.62 135 PRO A O 1
ATOM 4568 N N . SER D 2 136 ? -59.410 -45.762 -77.487 1.00 47.91 136 SER A N 1
ATOM 4569 C CA . SER D 2 136 ? -60.523 -45.792 -76.548 1.00 49.66 136 SER A CA 1
ATOM 4570 C C . SER D 2 136 ? -60.565 -44.467 -75.798 1.00 40.82 136 SER A C 1
ATOM 4571 O O . SER D 2 136 ? -59.532 -43.986 -75.319 1.00 42.76 136 SER A O 1
ATOM 4574 N N . VAL D 2 137 ? -61.750 -43.867 -75.723 1.00 38.32 137 VAL A N 1
ATOM 4575 C CA . VAL D 2 137 ? -61.942 -42.567 -75.091 1.00 39.57 137 VAL A CA 1
ATOM 4576 C C . VAL D 2 137 ? -62.662 -42.770 -73.763 1.00 43.71 137 VAL A C 1
ATOM 4577 O O . VAL D 2 137 ? -63.716 -43.416 -73.712 1.00 41.64 137 VAL A O 1
ATOM 4581 N N . PHE D 2 138 ? -62.096 -42.214 -72.692 1.00 40.43 138 PHE A N 1
ATOM 4582 C CA . PHE D 2 138 ? -62.691 -42.286 -71.366 1.00 44.25 138 PHE A CA 1
ATOM 4583 C C . PHE D 2 138 ? -62.856 -40.886 -70.794 1.00 40.90 138 PHE A C 1
ATOM 4584 O O . PHE D 2 138 ? -61.997 -40.021 -70.996 1.00 37.51 138 PHE A O 1
ATOM 4592 N N . PRO D 2 139 ? -63.948 -40.631 -70.082 1.00 43.21 139 PRO A N 1
ATOM 4593 C CA . PRO D 2 139 ? -64.144 -39.305 -69.491 1.00 38.27 139 PRO A CA 1
ATOM 4594 C C . PRO D 2 139 ? -63.191 -39.048 -68.334 1.00 43.11 139 PRO A C 1
ATOM 4595 O O . PRO D 2 139 ? -62.735 -39.967 -67.649 1.00 37.39 139 PRO A O 1
ATOM 4599 N N . LEU D 2 140 ? -62.894 -37.768 -68.129 1.00 40.78 140 LEU A N 1
ATOM 4600 C CA . LEU D 2 140 ? -62.161 -37.245 -66.982 1.00 36.72 140 LEU A CA 1
ATOM 4601 C C . LEU D 2 140 ? -63.147 -36.290 -66.324 1.00 38.80 140 LEU A C 1
ATOM 4602 O O . LEU D 2 140 ? -63.204 -35.108 -66.679 1.00 31.63 140 LEU A O 1
ATOM 4607 N N . ALA D 2 141 ? -63.944 -36.826 -65.401 1.00 37.62 141 ALA A N 1
ATOM 4608 C CA . ALA D 2 141 ? -65.114 -36.113 -64.916 1.00 40.91 141 ALA A CA 1
ATOM 4609 C C . ALA D 2 141 ? -64.713 -34.963 -63.993 1.00 37.65 141 ALA A C 1
ATOM 4610 O O . ALA D 2 141 ? -63.746 -35.076 -63.233 1.00 44.23 141 ALA A O 1
ATOM 4612 N N . PRO D 2 142 ? -65.442 -33.851 -64.031 1.00 39.70 142 PRO A N 1
ATOM 4613 C CA . PRO D 2 142 ? -65.247 -32.805 -63.022 1.00 45.60 142 PRO A CA 1
ATOM 4614 C C . PRO D 2 142 ? -65.726 -33.262 -61.653 1.00 53.74 142 PRO A C 1
ATOM 4615 O O . PRO D 2 142 ? -66.728 -33.972 -61.532 1.00 54.63 142 PRO A O 1
ATOM 4619 N N . SER D 2 143 ? -65.002 -32.846 -60.617 1.00 63.32 143 SER A N 1
ATOM 4620 C CA . SER D 2 143 ? -65.308 -33.277 -59.257 1.00 65.24 143 SER A CA 1
ATOM 4621 C C . SER D 2 143 ? -65.871 -32.113 -58.452 1.00 67.44 143 SER A C 1
ATOM 4622 O O . SER D 2 143 ? -66.483 -32.308 -57.403 1.00 83.22 143 SER A O 1
ATOM 4625 N N . GLY D 2 149 ? -68.721 -21.205 -57.129 1.00 92.49 149 GLY A N 1
ATOM 4626 C CA . GLY D 2 149 ? -67.752 -22.171 -56.645 1.00 89.31 149 GLY A CA 1
ATOM 4627 C C . GLY D 2 149 ? -66.343 -21.885 -57.124 1.00 87.97 149 GLY A C 1
ATOM 4628 O O . GLY D 2 149 ? -65.390 -21.937 -56.346 1.00 95.13 149 GLY A O 1
ATOM 4629 N N . GLY D 2 150 ? -66.212 -21.580 -58.412 1.00 78.98 150 GLY A N 1
ATOM 4630 C CA . GLY D 2 150 ? -64.919 -21.261 -58.984 1.00 74.44 150 GLY A CA 1
ATOM 4631 C C . GLY D 2 150 ? -64.746 -21.766 -60.401 1.00 70.28 150 GLY A C 1
ATOM 4632 O O . GLY D 2 150 ? -65.594 -21.520 -61.264 1.00 68.52 150 GLY A O 1
ATOM 4633 N N . THR D 2 151 ? -63.648 -22.474 -60.653 1.00 72.42 151 THR A N 1
ATOM 4634 C CA . THR D 2 151 ? -63.340 -23.030 -61.963 1.00 57.65 151 THR A CA 1
ATOM 4635 C C . THR D 2 151 ? -63.123 -24.531 -61.828 1.00 54.09 151 THR A C 1
ATOM 4636 O O . THR D 2 151 ? -62.442 -24.984 -60.900 1.00 53.21 151 THR A O 1
ATOM 4640 N N . ALA D 2 152 ? -63.716 -25.302 -62.737 1.00 50.44 152 ALA A N 1
ATOM 4641 C CA . ALA D 2 152 ? -63.616 -26.752 -62.720 1.00 40.60 152 ALA A CA 1
ATOM 4642 C C . ALA D 2 152 ? -62.930 -27.246 -63.985 1.00 43.78 152 ALA A C 1
ATOM 4643 O O . ALA D 2 152 ? -63.067 -26.656 -65.060 1.00 39.79 152 ALA A O 1
ATOM 4645 N N . ALA D 2 153 ? -62.199 -28.346 -63.850 1.00 39.00 153 ALA A N 1
ATOM 4646 C CA . ALA D 2 153 ? -61.496 -28.965 -64.961 1.00 34.07 153 ALA A CA 1
ATOM 4647 C C . ALA D 2 153 ? -62.183 -30.269 -65.341 1.00 33.28 153 ALA A C 1
ATOM 4648 O O . ALA D 2 153 ? -62.654 -31.008 -64.472 1.00 33.45 153 ALA A O 1
ATOM 4650 N N . LEU D 2 154 ? -62.257 -30.535 -66.642 1.00 29.10 154 LEU A N 1
ATOM 4651 C CA . LEU D 2 154 ? -62.810 -31.787 -67.138 1.00 33.33 154 LEU A CA 1
ATOM 4652 C C . LEU D 2 154 ? -62.065 -32.148 -68.412 1.00 31.54 154 LEU A C 1
ATOM 4653 O O . LEU D 2 154 ? -61.336 -31.330 -68.975 1.00 32.79 154 LEU A O 1
ATOM 4658 N N . GLY D 2 155 ? -62.208 -33.391 -68.849 1.00 33.51 155 GLY A N 1
ATOM 4659 C CA . GLY D 2 155 ? -61.459 -33.760 -70.032 1.00 31.15 155 GLY A CA 1
ATOM 4660 C C . GLY D 2 155 ? -61.799 -35.131 -70.565 1.00 33.47 155 GLY A C 1
ATOM 4661 O O . GLY D 2 155 ? -62.776 -35.763 -70.161 1.00 34.18 155 GLY A O 1
ATOM 4662 N N . CYS D 2 156 ? -60.959 -35.572 -71.497 1.00 30.13 156 CYS A N 1
ATOM 4663 C CA . CYS D 2 156 ? -61.039 -36.888 -72.109 1.00 31.21 156 CYS A CA 1
ATOM 4664 C C . CYS D 2 156 ? -59.647 -37.490 -72.192 1.00 34.37 156 CYS A C 1
ATOM 4665 O O . CYS D 2 156 ? -58.681 -36.805 -72.547 1.00 31.94 156 CYS A O 1
ATOM 4668 N N . LEU D 2 157 ? -59.555 -38.773 -71.859 1.00 34.20 157 LEU A N 1
ATOM 4669 C CA . LEU D 2 157 ? -58.339 -39.551 -72.028 1.00 34.98 157 LEU A CA 1
ATOM 4670 C C . LEU D 2 157 ? -58.500 -40.437 -73.257 1.00 32.05 157 LEU A C 1
ATOM 4671 O O . LEU D 2 157 ? -59.462 -41.206 -73.348 1.00 37.93 157 LEU A O 1
ATOM 4676 N N . VAL D 2 158 ? -57.561 -40.324 -74.193 1.00 35.78 158 VAL A N 1
ATOM 4677 C CA . VAL D 2 158 ? -57.555 -41.078 -75.439 1.00 37.83 158 VAL A CA 1
ATOM 4678 C C . VAL D 2 158 ? -56.386 -42.046 -75.350 1.00 37.80 158 VAL A C 1
ATOM 4679 O O . VAL D 2 158 ? -55.220 -41.634 -75.410 1.00 37.23 158 VAL A O 1
ATOM 4683 N N . LYS D 2 159 ? -56.690 -43.336 -75.230 1.00 37.53 159 LYS A N 1
ATOM 4684 C CA . LYS D 2 159 ? -55.693 -44.326 -74.858 1.00 42.47 159 LYS A CA 1
ATOM 4685 C C . LYS D 2 159 ? -55.640 -45.446 -75.888 1.00 44.10 159 LYS A C 1
ATOM 4686 O O . LYS D 2 159 ? -56.645 -45.777 -76.525 1.00 43.54 159 LYS A O 1
ATOM 4692 N N . ASP D 2 160 ? -54.443 -46.023 -76.035 1.00 45.82 160 ASP A N 1
ATOM 4693 C CA . ASP D 2 160 ? -54.222 -47.270 -76.770 1.00 48.91 160 ASP A CA 1
ATOM 4694 C C . ASP D 2 160 ? -54.562 -47.134 -78.258 1.00 42.72 160 ASP A C 1
ATOM 4695 O O . ASP D 2 160 ? -55.463 -47.791 -78.778 1.00 48.82 160 ASP A O 1
ATOM 4700 N N . TYR D 2 161 ? -53.820 -46.266 -78.943 1.00 44.89 161 TYR A N 1
ATOM 4701 C CA . TYR D 2 161 ? -53.947 -46.131 -80.388 1.00 45.61 161 TYR A CA 1
ATOM 4702 C C . TYR D 2 161 ? -52.569 -46.098 -81.037 1.00 42.09 161 TYR A C 1
ATOM 4703 O O . TYR D 2 161 ? -51.566 -45.759 -80.404 1.00 42.62 161 TYR A O 1
ATOM 4712 N N . PHE D 2 162 ? -52.538 -46.460 -82.325 1.00 45.13 162 PHE A N 1
ATOM 4713 C CA . PHE D 2 162 ? -51.323 -46.469 -83.133 1.00 38.41 162 PHE A CA 1
ATOM 4714 C C . PHE D 2 162 ? -51.688 -46.593 -84.606 1.00 40.26 162 PHE A C 1
ATOM 4715 O O . PHE D 2 162 ? -52.536 -47.419 -84.968 1.00 45.13 162 PHE A O 1
ATOM 4723 N N . PRO D 2 163 ? -51.070 -45.800 -85.488 1.00 39.73 163 PRO A N 1
ATOM 4724 C CA . PRO D 2 163 ? -50.057 -44.782 -85.207 1.00 35.39 163 PRO A CA 1
ATOM 4725 C C . PRO D 2 163 ? -50.689 -43.435 -84.905 1.00 38.40 163 PRO A C 1
ATOM 4726 O O . PRO D 2 163 ? -51.903 -43.313 -84.787 1.00 37.75 163 PRO A O 1
ATOM 4730 N N . GLU D 2 164 ? -49.868 -42.401 -84.782 1.00 41.00 164 GLU A N 1
ATOM 4731 C CA . GLU D 2 164 ? -50.374 -41.047 -84.691 1.00 40.84 164 GLU A CA 1
ATOM 4732 C C . GLU D 2 164 ? -50.891 -40.596 -86.059 1.00 39.41 164 GLU A C 1
ATOM 4733 O O . GLU D 2 164 ? -50.591 -41.220 -87.080 1.00 36.53 164 GLU A O 1
ATOM 4739 N N . PRO D 2 165 ? -51.692 -39.519 -86.110 1.00 42.79 165 PRO A N 1
ATOM 4740 C CA . PRO D 2 165 ? -52.167 -38.666 -85.017 1.00 38.62 165 PRO A CA 1
ATOM 4741 C C . PRO D 2 165 ? -53.626 -38.872 -84.642 1.00 40.44 165 PRO A C 1
ATOM 4742 O O . PRO D 2 165 ? -54.396 -39.480 -85.378 1.00 36.60 165 PRO A O 1
ATOM 4746 N N . VAL D 2 166 ? -54.025 -38.365 -83.482 1.00 36.66 166 VAL A N 1
ATOM 4747 C CA . VAL D 2 166 ? -55.430 -38.162 -83.164 1.00 41.43 166 VAL A CA 1
ATOM 4748 C C . VAL D 2 166 ? -55.651 -36.665 -83.010 1.00 38.08 166 VAL A C 1
ATOM 4749 O O . VAL D 2 166 ? -54.729 -35.912 -82.682 1.00 40.53 166 VAL A O 1
ATOM 4753 N N . THR D 2 167 ? -56.881 -36.234 -83.259 1.00 40.90 167 THR A N 1
ATOM 4754 C CA . THR D 2 167 ? -57.275 -34.855 -83.028 1.00 36.86 167 THR A CA 1
ATOM 4755 C C . THR D 2 167 ? -58.447 -34.829 -82.062 1.00 35.35 167 THR A C 1
ATOM 4756 O O . THR D 2 167 ? -59.299 -35.722 -82.069 1.00 38.21 167 THR A O 1
ATOM 4760 N N . VAL D 2 168 ? -58.481 -33.801 -81.222 1.00 30.54 168 VAL A N 1
ATOM 4761 C CA . VAL D 2 168 ? -59.524 -33.644 -80.219 1.00 29.77 168 VAL A CA 1
ATOM 4762 C C . VAL D 2 168 ? -60.072 -32.230 -80.318 1.00 29.49 168 VAL A C 1
ATOM 4763 O O . VAL D 2 168 ? -59.306 -31.267 -80.420 1.00 34.46 168 VAL A O 1
ATOM 4767 N N . SER D 2 169 ? -61.394 -32.109 -80.293 1.00 27.93 169 SER A N 1
ATOM 4768 C CA . SER D 2 169 ? -62.063 -30.822 -80.207 1.00 30.07 169 SER A CA 1
ATOM 4769 C C . SER D 2 169 ? -63.124 -30.902 -79.117 1.00 31.13 169 SER A C 1
ATOM 4770 O O . SER D 2 169 ? -63.437 -31.977 -78.604 1.00 36.24 169 SER A O 1
ATOM 4773 N N . TRP D 2 170 ? -63.668 -29.748 -78.748 1.00 26.82 170 TRP A N 1
ATOM 4774 C CA . TRP D 2 170 ? -64.692 -29.673 -77.718 1.00 31.76 170 TRP A CA 1
ATOM 4775 C C . TRP D 2 170 ? -65.909 -28.941 -78.260 1.00 29.56 170 TRP A C 1
ATOM 4776 O O . TRP D 2 170 ? -65.774 -27.885 -78.887 1.00 29.84 170 TRP A O 1
ATOM 4787 N N . ASN D 2 171 ? -67.090 -29.515 -78.021 1.00 31.22 171 ASN A N 1
ATOM 4788 C CA . ASN D 2 171 ? -68.352 -28.969 -78.520 1.00 36.35 171 ASN A CA 1
ATOM 4789 C C . ASN D 2 171 ? -68.281 -28.729 -80.026 1.00 34.23 171 ASN A C 1
ATOM 4790 O O . ASN D 2 171 ? -68.684 -27.679 -80.530 1.00 38.71 171 ASN A O 1
ATOM 4795 N N . SER D 2 172 ? -67.729 -29.713 -80.742 1.00 33.57 172 SER A N 1
ATOM 4796 C CA . SER D 2 172 ? -67.581 -29.668 -82.199 1.00 34.61 172 SER A CA 1
ATOM 4797 C C . SER D 2 172 ? -66.781 -28.446 -82.645 1.00 38.77 172 SER A C 1
ATOM 4798 O O . SER D 2 172 ? -67.053 -27.848 -83.687 1.00 37.40 172 SER A O 1
ATOM 4801 N N . GLY D 2 173 ? -65.775 -28.079 -81.856 1.00 32.50 173 GLY A N 1
ATOM 4802 C CA . GLY D 2 173 ? -64.938 -26.943 -82.175 1.00 29.44 173 GLY A CA 1
ATOM 4803 C C . GLY D 2 173 ? -65.449 -25.610 -81.677 1.00 29.39 173 GLY A C 1
ATOM 4804 O O . GLY D 2 173 ? -64.751 -24.601 -81.833 1.00 29.75 173 GLY A O 1
ATOM 4805 N N . ALA D 2 174 ? -66.643 -25.570 -81.079 1.00 31.59 174 ALA A N 1
ATOM 4806 C CA . ALA D 2 174 ? -67.157 -24.315 -80.545 1.00 29.89 174 ALA A CA 1
ATOM 4807 C C . ALA D 2 174 ? -66.428 -23.897 -79.275 1.00 37.62 174 ALA A C 1
ATOM 4808 O O . ALA D 2 174 ? -66.306 -22.698 -78.996 1.00 37.83 174 ALA A O 1
ATOM 4810 N N . LEU D 2 175 ? -65.933 -24.854 -78.498 1.00 34.75 175 LEU A N 1
ATOM 4811 C CA . LEU D 2 175 ? -65.288 -24.565 -77.224 1.00 29.98 175 LEU A CA 1
ATOM 4812 C C . LEU D 2 175 ? -63.781 -24.692 -77.408 1.00 30.62 175 LEU A C 1
ATOM 4813 O O . LEU D 2 175 ? -63.253 -25.802 -77.536 1.00 29.78 175 LEU A O 1
ATOM 4818 N N . THR D 2 176 ? -63.095 -23.553 -77.417 1.00 28.96 176 THR A N 1
ATOM 4819 C CA . THR D 2 176 ? -61.654 -23.499 -77.605 1.00 28.02 176 THR A CA 1
ATOM 4820 C C . THR D 2 176 ? -60.916 -22.812 -76.467 1.00 31.74 176 THR A C 1
ATOM 4821 O O . THR D 2 176 ? -59.774 -23.181 -76.185 1.00 31.73 176 THR A O 1
ATOM 4825 N N . SER D 2 177 ? -61.525 -21.819 -75.821 1.00 30.32 177 SER A N 1
ATOM 4826 C CA . SER D 2 177 ? -60.872 -21.120 -74.721 1.00 38.30 177 SER A CA 1
ATOM 4827 C C . SER D 2 177 ? -60.662 -22.060 -73.539 1.00 31.68 177 SER A C 1
ATOM 4828 O O . SER D 2 177 ? -61.571 -22.801 -73.151 1.00 34.83 177 SER A O 1
ATOM 4831 N N . GLY D 2 178 ? -59.463 -22.022 -72.962 1.00 38.62 178 GLY A N 1
ATOM 4832 C CA . GLY D 2 178 ? -59.145 -22.866 -71.826 1.00 35.37 178 GLY A CA 1
ATOM 4833 C C . GLY D 2 178 ? -58.867 -24.316 -72.154 1.00 35.33 178 GLY A C 1
ATOM 4834 O O . GLY D 2 178 ? -58.728 -25.125 -71.231 1.00 36.68 178 GLY A O 1
ATOM 4835 N N . VAL D 2 179 ? -58.770 -24.669 -73.434 1.00 31.88 179 VAL A N 1
ATOM 4836 C CA . VAL D 2 179 ? -58.543 -26.046 -73.858 1.00 24.53 179 VAL A CA 1
ATOM 4837 C C . VAL D 2 179 ? -57.045 -26.313 -73.932 1.00 29.37 179 VAL A C 1
ATOM 4838 O O . VAL D 2 179 ? -56.282 -25.500 -74.468 1.00 35.04 179 VAL A O 1
ATOM 4842 N N . HIS D 2 180 ? -56.623 -27.455 -73.393 1.00 23.84 180 HIS A N 1
ATOM 4843 C CA . HIS D 2 180 ? -55.242 -27.917 -73.478 1.00 27.37 180 HIS A CA 1
ATOM 4844 C C . HIS D 2 180 ? -55.262 -29.366 -73.941 1.00 30.09 180 HIS A C 1
ATOM 4845 O O . HIS D 2 180 ? -55.709 -30.248 -73.203 1.00 30.93 180 HIS A O 1
ATOM 4852 N N . THR D 2 181 ? -54.794 -29.616 -75.157 1.00 25.54 181 THR A N 1
ATOM 4853 C CA . THR D 2 181 ? -54.619 -30.973 -75.653 1.00 25.18 181 THR A CA 1
ATOM 4854 C C . THR D 2 181 ? -53.131 -31.295 -75.625 1.00 29.21 181 THR A C 1
ATOM 4855 O O . THR D 2 181 ? -52.337 -30.640 -76.308 1.00 31.86 181 THR A O 1
ATOM 4859 N N . PHE D 2 182 ? -52.764 -32.295 -74.839 1.00 29.87 182 PHE A N 1
ATOM 4860 C CA . PHE D 2 182 ? -51.368 -32.597 -74.575 1.00 28.63 182 PHE A CA 1
ATOM 4861 C C . PHE D 2 182 ? -50.749 -33.395 -75.718 1.00 30.28 182 PHE A C 1
ATOM 4862 O O . PHE D 2 182 ? -51.453 -34.092 -76.451 1.00 28.54 182 PHE A O 1
ATOM 4870 N N . PRO D 2 183 ? -49.434 -33.294 -75.896 1.00 33.32 183 PRO A N 1
ATOM 4871 C CA . PRO D 2 183 ? -48.760 -34.158 -76.869 1.00 33.34 183 PRO A CA 1
ATOM 4872 C C . PRO D 2 183 ? -48.929 -35.621 -76.499 1.00 30.36 183 PRO A C 1
ATOM 4873 O O . PRO D 2 183 ? -48.938 -35.986 -75.323 1.00 32.80 183 PRO A O 1
ATOM 4877 N N . ALA D 2 184 ? -49.077 -36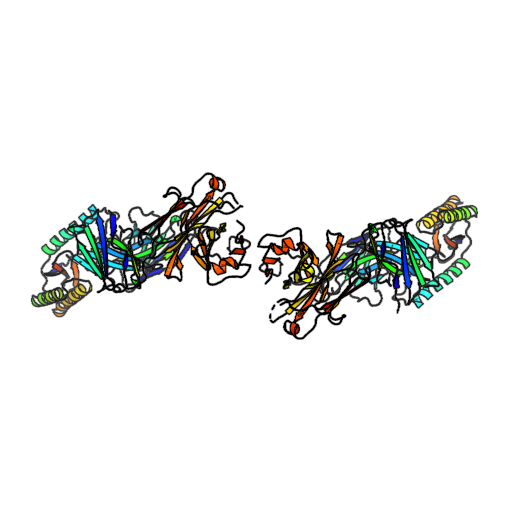.461 -77.518 1.00 28.15 184 ALA A N 1
ATOM 4878 C CA . ALA D 2 184 ? -49.156 -37.892 -77.276 1.00 32.70 184 ALA A CA 1
ATOM 4879 C C . ALA D 2 184 ? -47.839 -38.402 -76.705 1.00 37.54 184 ALA A C 1
ATOM 4880 O O . ALA D 2 184 ? -46.760 -37.902 -77.031 1.00 36.04 184 ALA A O 1
ATOM 4882 N N . VAL D 2 185 ? -47.937 -39.400 -75.833 1.00 40.37 185 VAL A N 1
ATOM 4883 C CA . VAL D 2 185 ? -46.765 -40.064 -75.283 1.00 43.44 185 VAL A CA 1
ATOM 4884 C C . VAL D 2 185 ? -46.794 -41.521 -75.717 1.00 45.28 185 VAL A C 1
ATOM 4885 O O . VAL D 2 185 ? -47.860 -42.124 -75.881 1.00 42.40 185 VAL A O 1
ATOM 4889 N N . LEU D 2 186 ? -45.606 -42.086 -75.908 1.00 46.31 186 LEU A N 1
ATOM 4890 C CA . LEU D 2 186 ? -45.469 -43.458 -76.381 1.00 48.02 186 LEU A CA 1
ATOM 4891 C C . LEU D 2 186 ? -45.369 -44.365 -75.159 1.00 50.08 186 LEU A C 1
ATOM 4892 O O . LEU D 2 186 ? -44.372 -44.333 -74.430 1.00 51.52 186 LEU A O 1
ATOM 4897 N N . GLN D 2 187 ? -46.397 -45.175 -74.939 1.00 48.88 187 GLN A N 1
ATOM 4898 C CA . GLN D 2 187 ? -46.396 -46.078 -73.803 1.00 54.98 187 GLN A CA 1
ATOM 4899 C C . GLN D 2 187 ? -45.493 -47.276 -74.075 1.00 60.26 187 GLN A C 1
ATOM 4900 O O . GLN D 2 187 ? -45.138 -47.575 -75.219 1.00 61.58 187 GLN A O 1
ATOM 4906 N N . SER D 2 188 ? -45.117 -47.967 -72.995 1.00 59.94 188 SER A N 1
ATOM 4907 C CA . SER D 2 188 ? -44.241 -49.127 -73.131 1.00 63.79 188 SER A CA 1
ATOM 4908 C C . SER D 2 188 ? -44.914 -50.245 -73.914 1.00 60.94 188 SER A C 1
ATOM 4909 O O . SER D 2 188 ? -44.233 -51.063 -74.543 1.00 63.93 188 SER A O 1
ATOM 4912 N N . SER D 2 189 ? -46.246 -50.291 -73.900 1.00 58.74 189 SER A N 1
ATOM 4913 C CA . SER D 2 189 ? -46.993 -51.258 -74.692 1.00 55.14 189 SER A CA 1
ATOM 4914 C C . SER D 2 189 ? -46.842 -51.030 -76.188 1.00 65.42 189 SER A C 1
ATOM 4915 O O . SER D 2 189 ? -47.390 -51.809 -76.976 1.00 65.72 189 SER A O 1
ATOM 4918 N N . GLY D 2 190 ? -46.128 -49.982 -76.597 1.00 68.56 190 GLY A N 1
ATOM 4919 C CA . GLY D 2 190 ? -45.963 -49.649 -77.993 1.00 68.02 190 GLY A CA 1
ATOM 4920 C C . GLY D 2 190 ? -47.032 -48.747 -78.565 1.00 68.74 190 GLY A C 1
ATOM 4921 O O . GLY D 2 190 ? -46.929 -48.359 -79.735 1.00 64.33 190 GLY A O 1
ATOM 4922 N N . LEU D 2 191 ? -48.050 -48.400 -77.786 1.00 60.14 191 LEU A N 1
ATOM 4923 C CA . LEU D 2 191 ? -49.164 -47.595 -78.258 1.00 49.41 191 LEU A CA 1
ATOM 4924 C C . LEU D 2 191 ? -49.080 -46.195 -77.663 1.00 47.22 191 LEU A C 1
ATOM 4925 O O . LEU D 2 191 ? -48.328 -45.937 -76.718 1.00 51.94 191 LEU A O 1
ATOM 4930 N N . TYR D 2 192 ? -49.871 -45.286 -78.225 1.00 39.81 192 TYR A N 1
ATOM 4931 C CA . TYR D 2 192 ? -49.855 -43.888 -77.822 1.00 40.90 192 TYR A CA 1
ATOM 4932 C C . TYR D 2 192 ? -51.058 -43.572 -76.943 1.00 42.70 192 TYR A C 1
ATOM 4933 O O . TYR D 2 192 ? -52.095 -44.235 -77.010 1.00 41.46 192 TYR A O 1
ATOM 4942 N N . SER D 2 193 ? -50.901 -42.549 -76.109 1.00 36.22 193 SER A N 1
ATOM 4943 C CA . SER D 2 193 ? -51.980 -42.076 -75.258 1.00 40.52 193 SER A CA 1
ATOM 4944 C C . SER D 2 193 ? -51.811 -40.579 -75.058 1.00 38.06 193 SER A C 1
ATOM 4945 O O . SER D 2 193 ? -50.687 -40.074 -74.996 1.00 37.96 193 SER A O 1
ATOM 4948 N N . LEU D 2 194 ? -52.934 -39.869 -74.970 1.00 35.47 194 LEU A N 1
ATOM 4949 C CA . LEU D 2 194 ? -52.889 -38.451 -74.645 1.00 36.49 194 LEU A CA 1
ATOM 4950 C C . LEU D 2 194 ? -54.180 -38.076 -73.938 1.00 32.89 194 LEU A C 1
ATOM 4951 O O . LEU D 2 194 ? -55.128 -38.860 -73.870 1.00 31.48 194 LEU A O 1
ATOM 4956 N N . SER D 2 195 ? -54.196 -36.871 -73.382 1.00 32.01 195 SER A N 1
ATOM 4957 C CA . SER D 2 195 ? -55.379 -36.333 -72.735 1.00 29.45 195 SER A CA 1
ATOM 4958 C C . SER D 2 195 ? -55.657 -34.939 -73.272 1.00 30.13 195 SER A C 1
ATOM 4959 O O . SER D 2 195 ? -54.755 -34.242 -73.742 1.00 31.03 195 SER A O 1
ATOM 4962 N N . SER D 2 196 ? -56.928 -34.557 -73.228 1.00 31.09 196 SER A N 1
ATOM 4963 C CA . SER D 2 196 ? -57.349 -33.202 -73.545 1.00 30.34 196 SER A CA 1
ATOM 4964 C C . SER D 2 196 ? -58.225 -32.712 -72.406 1.00 24.75 196 SER A C 1
ATOM 4965 O O . SER D 2 196 ? -59.152 -33.411 -71.993 1.00 29.52 196 SER A O 1
ATOM 4968 N N . VAL D 2 197 ? -57.930 -31.521 -71.890 1.00 24.98 197 VAL A N 1
ATOM 4969 C CA . VAL D 2 197 ? -58.662 -30.969 -70.761 1.00 28.85 197 VAL A CA 1
ATOM 4970 C C . VAL D 2 197 ? -59.151 -29.573 -71.118 1.00 34.99 197 VAL A C 1
ATOM 4971 O O . VAL D 2 197 ? -58.672 -28.936 -72.058 1.00 30.60 197 VAL A O 1
ATOM 4975 N N . VAL D 2 198 ? -60.145 -29.122 -70.364 1.00 25.85 198 VAL A N 1
ATOM 4976 C CA . VAL D 2 198 ? -60.678 -27.772 -70.480 1.00 31.00 198 VAL A CA 1
ATOM 4977 C C . VAL D 2 198 ? -61.197 -27.368 -69.109 1.00 30.35 198 VAL A C 1
ATOM 4978 O O . VAL D 2 198 ? -61.720 -28.200 -68.358 1.00 35.39 198 VAL A O 1
ATOM 4982 N N . THR D 2 199 ? -61.025 -26.094 -68.769 1.00 31.82 199 THR A N 1
ATOM 4983 C CA . THR D 2 199 ? -61.542 -25.542 -67.526 1.00 33.42 199 THR A CA 1
ATOM 4984 C C . THR D 2 199 ? -62.710 -24.615 -67.840 1.00 37.89 199 THR A C 1
ATOM 4985 O O . THR D 2 199 ? -62.600 -23.733 -68.699 1.00 38.97 199 THR A O 1
ATOM 4989 N N . VAL D 2 200 ? -63.821 -24.829 -67.144 1.00 35.91 200 VAL A N 1
ATOM 4990 C CA . VAL D 2 200 ? -65.056 -24.074 -67.345 1.00 41.52 200 VAL A CA 1
ATOM 4991 C C . VAL D 2 200 ? -65.536 -23.583 -65.986 1.00 44.21 200 VAL A C 1
ATOM 4992 O O . VAL D 2 200 ? -65.136 -24.118 -64.942 1.00 46.20 200 VAL A O 1
ATOM 4996 N N . PRO D 2 201 ? -66.394 -22.563 -65.962 1.00 47.14 201 PRO A N 1
ATOM 4997 C CA . PRO D 2 201 ? -66.946 -22.113 -64.679 1.00 54.87 201 PRO A CA 1
ATOM 4998 C C . PRO D 2 201 ? -67.703 -23.229 -63.972 1.00 54.78 201 PRO A C 1
ATOM 4999 O O . PRO D 2 201 ? -68.321 -24.091 -64.602 1.00 48.90 201 PRO A O 1
ATOM 5003 N N . SER D 2 202 ? -67.624 -23.215 -62.639 1.00 60.49 202 SER A N 1
ATOM 5004 C CA . SER D 2 202 ? -68.270 -24.253 -61.840 1.00 60.21 202 SER A CA 1
ATOM 5005 C C . SER D 2 202 ? -69.778 -24.259 -62.052 1.00 53.17 202 SER A C 1
ATOM 5006 O O . SER D 2 202 ? -70.403 -25.325 -62.099 1.00 53.04 202 SER A O 1
ATOM 5009 N N . SER D 2 203 ? -70.386 -23.077 -62.152 1.00 50.58 203 SER A N 1
ATOM 5010 C CA . SER D 2 203 ? -71.835 -22.997 -62.301 1.00 55.57 203 SER A CA 1
ATOM 5011 C C . SER D 2 203 ? -72.328 -23.699 -63.563 1.00 61.71 203 SER A C 1
ATOM 5012 O O . SER D 2 203 ? -73.446 -24.227 -63.579 1.00 62.31 203 SER A O 1
ATOM 5015 N N . SER D 2 204 ? -71.519 -23.719 -64.625 1.00 59.66 204 SER A N 1
ATOM 5016 C CA . SER D 2 204 ? -71.968 -24.244 -65.912 1.00 57.51 204 SER A CA 1
ATOM 5017 C C . SER D 2 204 ? -72.138 -25.760 -65.943 1.00 60.59 204 SER A C 1
ATOM 5018 O O . SER D 2 204 ? -72.789 -26.262 -66.867 1.00 58.46 204 SER A O 1
ATOM 5021 N N . LEU D 2 205 ? -71.602 -26.497 -64.961 1.00 63.82 205 LEU A N 1
ATOM 5022 C CA . LEU D 2 205 ? -71.643 -27.957 -65.036 1.00 61.87 205 LEU A CA 1
ATOM 5023 C C . LEU D 2 205 ? -73.068 -28.494 -65.044 1.00 69.00 205 LEU A C 1
ATOM 5024 O O . LEU D 2 205 ? -73.315 -29.580 -65.581 1.00 72.16 205 LEU A O 1
ATOM 5029 N N . GLY D 2 206 ? -74.012 -27.769 -64.455 1.00 70.05 206 GLY A N 1
ATOM 5030 C CA . GLY D 2 206 ? -75.389 -28.216 -64.483 1.00 68.41 206 GLY A CA 1
ATOM 5031 C C . GLY D 2 206 ? -76.197 -27.569 -65.588 1.00 66.50 206 GLY A C 1
ATOM 5032 O O . GLY D 2 206 ? -77.316 -28.006 -65.875 1.00 70.75 206 GLY A O 1
ATOM 5033 N N . THR D 2 207 ? -75.643 -26.533 -66.223 1.00 59.80 207 THR A N 1
ATOM 5034 C CA . THR D 2 207 ? -76.361 -25.798 -67.255 1.00 56.21 207 THR A CA 1
ATOM 5035 C C . THR D 2 207 ? -75.796 -25.988 -68.656 1.00 56.94 207 THR A C 1
ATOM 5036 O O . THR D 2 207 ? -76.479 -25.647 -69.628 1.00 59.51 207 THR A O 1
ATOM 5040 N N . GLN D 2 208 ? -74.587 -26.525 -68.793 1.00 54.64 208 GLN A N 1
ATOM 5041 C CA . GLN D 2 208 ? -73.934 -26.630 -70.087 1.00 49.28 208 GLN A CA 1
ATOM 5042 C C . GLN D 2 208 ? -73.454 -28.056 -70.316 1.00 51.06 208 GLN A C 1
ATOM 5043 O O . GLN D 2 208 ? -73.040 -28.749 -69.383 1.00 51.80 208 GLN A O 1
ATOM 5049 N N . THR D 2 209 ? -73.521 -28.489 -71.571 1.00 48.02 209 THR A N 1
ATOM 5050 C CA . THR D 2 209 ? -73.044 -29.802 -71.975 1.00 45.42 209 THR A CA 1
ATOM 5051 C C . THR D 2 209 ? -71.657 -29.682 -72.594 1.00 49.38 209 THR A C 1
ATOM 5052 O O . THR D 2 209 ? -71.399 -28.778 -73.395 1.00 45.33 209 THR A O 1
ATOM 5056 N N . TYR D 2 210 ? -70.765 -30.597 -72.220 1.00 47.97 210 TYR A N 1
ATOM 5057 C CA . TYR D 2 210 ? -69.396 -30.613 -72.719 1.00 40.34 210 TYR A CA 1
ATOM 5058 C C . TYR D 2 210 ? -69.118 -31.975 -73.338 1.00 40.45 210 TYR A C 1
ATOM 5059 O O . TYR D 2 210 ? -69.197 -33.001 -72.654 1.00 42.40 210 TYR A O 1
ATOM 5068 N N . ILE D 2 211 ? -68.781 -31.977 -74.625 1.00 40.14 211 ILE A N 1
ATOM 5069 C CA . ILE D 2 211 ? -68.533 -33.194 -75.387 1.00 38.33 211 ILE A CA 1
ATOM 5070 C C . ILE D 2 211 ? -67.172 -33.063 -76.049 1.00 36.76 211 ILE A C 1
ATOM 5071 O O . ILE D 2 211 ? -66.861 -32.019 -76.633 1.00 33.74 211 ILE A O 1
ATOM 5076 N N . CYS D 2 212 ? -66.365 -34.114 -75.964 1.00 35.52 212 CYS A N 1
ATOM 5077 C CA . CYS D 2 212 ? -65.087 -34.154 -76.659 1.00 36.81 212 CYS A CA 1
ATOM 5078 C C . CYS D 2 212 ? -65.225 -35.020 -77.903 1.00 39.55 212 CYS A C 1
ATOM 5079 O O . CYS D 2 212 ? -65.810 -36.110 -77.857 1.00 40.44 212 CYS A O 1
ATOM 5082 N N . ASN D 2 213 ? -64.713 -34.509 -79.016 1.00 37.08 213 ASN A N 1
ATOM 5083 C CA . ASN D 2 213 ? -64.759 -35.167 -80.313 1.00 38.48 213 ASN A CA 1
ATOM 5084 C C . ASN D 2 213 ? -63.342 -35.614 -80.643 1.00 34.25 213 ASN A C 1
ATOM 5085 O O . ASN D 2 213 ? -62.449 -34.777 -80.820 1.00 38.33 213 ASN A O 1
ATOM 5090 N N . VAL D 2 214 ? -63.139 -36.926 -80.702 1.00 34.80 214 VAL A N 1
ATOM 5091 C CA . VAL D 2 214 ? -61.844 -37.534 -80.970 1.00 37.71 214 VAL A CA 1
ATOM 5092 C C . VAL D 2 214 ? -61.878 -38.158 -82.356 1.00 42.85 214 VAL A C 1
ATOM 5093 O O . VAL D 2 214 ? -62.862 -38.806 -82.733 1.00 44.59 214 VAL A O 1
ATOM 5097 N N . ASN D 2 215 ? -60.798 -37.967 -83.111 1.00 41.11 215 ASN A N 1
ATOM 5098 C CA . ASN D 2 215 ? -60.699 -38.468 -84.475 1.00 46.44 215 ASN A CA 1
ATOM 5099 C C . ASN D 2 215 ? -59.344 -39.137 -84.647 1.00 40.59 215 ASN A C 1
ATOM 5100 O O . ASN D 2 215 ? -58.305 -38.506 -84.421 1.00 42.32 215 ASN A O 1
ATOM 5105 N N . HIS D 2 216 ? -59.358 -40.419 -85.024 1.00 43.92 216 HIS A N 1
ATOM 5106 C CA . HIS D 2 216 ? -58.155 -41.181 -85.365 1.00 43.07 216 HIS A CA 1
ATOM 5107 C C . HIS D 2 216 ? -58.389 -41.755 -86.759 1.00 51.55 216 HIS A C 1
ATOM 5108 O O . HIS D 2 216 ? -58.898 -42.871 -86.905 1.00 54.60 216 HIS A O 1
ATOM 5115 N N . LYS D 2 217 ? -58.022 -40.977 -87.775 1.00 45.91 217 LYS A N 1
ATOM 5116 C CA . LYS D 2 217 ? -58.200 -41.414 -89.157 1.00 55.07 217 LYS A CA 1
ATOM 5117 C C . LYS D 2 217 ? -57.466 -42.708 -89.504 1.00 56.10 217 LYS A C 1
ATOM 5118 O O . LYS D 2 217 ? -58.062 -43.541 -90.209 1.00 50.49 217 LYS A O 1
ATOM 5124 N N . PRO D 2 218 ? -56.207 -42.937 -89.090 1.00 52.43 218 PRO A N 1
ATOM 5125 C CA . PRO D 2 218 ? -55.533 -44.195 -89.472 1.00 56.28 218 PRO A CA 1
ATOM 5126 C C . PRO D 2 218 ? -56.350 -45.452 -89.213 1.00 62.73 218 PRO A C 1
ATOM 5127 O O . PRO D 2 218 ? -56.285 -46.398 -90.008 1.00 62.21 218 PRO A O 1
ATOM 5131 N N . SER D 2 219 ? -57.113 -45.496 -88.122 1.00 54.32 219 SER A N 1
ATOM 5132 C CA . SER D 2 219 ? -57.972 -46.632 -87.824 1.00 55.38 219 SER A CA 1
ATOM 5133 C C . SER D 2 219 ? -59.432 -46.367 -88.167 1.00 56.22 219 SER A C 1
ATOM 5134 O O . SER D 2 219 ? -60.289 -47.200 -87.855 1.00 59.03 219 SER A O 1
ATOM 5137 N N . ASN D 2 220 ? -59.725 -45.243 -88.821 1.00 52.18 220 ASN A N 1
ATOM 5138 C CA . ASN D 2 220 ? -61.090 -44.826 -89.137 1.00 56.44 220 ASN A CA 1
ATOM 5139 C C . ASN D 2 220 ? -61.976 -44.859 -87.891 1.00 58.40 220 ASN A C 1
ATOM 5140 O O . ASN D 2 220 ? -63.012 -45.526 -87.844 1.00 55.25 220 ASN A O 1
ATOM 5145 N N . THR D 2 221 ? -61.544 -44.123 -86.869 1.00 56.58 221 THR A N 1
ATOM 5146 C CA . THR D 2 221 ? -62.260 -44.029 -85.602 1.00 52.64 221 THR A CA 1
ATOM 5147 C C . THR D 2 221 ? -62.708 -42.592 -85.373 1.00 54.06 221 THR A C 1
ATOM 5148 O O . THR D 2 221 ? -61.921 -41.656 -85.547 1.00 53.97 221 THR A O 1
ATOM 5152 N N . LYS D 2 222 ? -63.970 -42.420 -84.986 1.00 56.68 222 LYS A N 1
ATOM 5153 C CA . LYS D 2 222 ? -64.528 -41.102 -84.694 1.00 52.96 222 LYS A CA 1
ATOM 5154 C C . LYS D 2 222 ? -65.466 -41.254 -83.505 1.00 56.13 222 LYS A C 1
ATOM 5155 O O . LYS D 2 222 ? -66.489 -41.938 -83.606 1.00 55.56 222 LYS A O 1
ATOM 5161 N N . VAL D 2 223 ? -65.117 -40.632 -82.380 1.00 55.36 223 VAL A N 1
ATOM 5162 C CA . VAL D 2 223 ? -65.838 -40.819 -81.126 1.00 48.94 223 VAL A CA 1
ATOM 5163 C C . VAL D 2 223 ? -66.280 -39.466 -80.589 1.00 50.14 223 VAL A C 1
ATOM 5164 O O . VAL D 2 223 ? -65.522 -38.492 -80.630 1.00 46.46 223 VAL A O 1
ATOM 5168 N N . ASP D 2 224 ? -67.508 -39.407 -80.079 1.00 51.40 224 ASP A N 1
ATOM 5169 C CA . ASP D 2 224 ? -68.006 -38.253 -79.340 1.00 45.56 224 ASP A CA 1
ATOM 5170 C C . ASP D 2 224 ? -68.374 -38.711 -77.940 1.00 47.49 224 ASP A C 1
ATOM 5171 O O . ASP D 2 224 ? -69.249 -39.568 -77.773 1.00 48.87 224 ASP A O 1
ATOM 5176 N N . LYS D 2 225 ? -67.700 -38.153 -76.938 1.00 50.04 225 LYS A N 1
ATOM 5177 C CA . LYS D 2 225 ? -67.897 -38.550 -75.551 1.00 41.36 225 LYS A CA 1
ATOM 5178 C C . LYS D 2 225 ? -68.370 -37.349 -74.750 1.00 43.79 225 LYS A C 1
ATOM 5179 O O . LYS D 2 225 ? -67.653 -36.349 -74.640 1.00 41.70 225 LYS A O 1
ATOM 5184 N N . LYS D 2 226 ? -69.578 -37.444 -74.204 1.00 43.42 226 LYS A N 1
ATOM 5185 C CA . LYS D 2 226 ? -70.051 -36.449 -73.257 1.00 46.33 226 LYS A CA 1
ATOM 5186 C C . LYS D 2 226 ? -69.371 -36.676 -71.913 1.00 47.03 226 LYS A C 1
ATOM 5187 O O . LYS D 2 226 ? -69.223 -37.815 -71.462 1.00 49.87 226 LYS A O 1
ATOM 5190 N N . VAL D 2 227 ? -68.953 -35.590 -71.274 1.00 42.57 227 VAL A N 1
ATOM 5191 C CA . VAL D 2 227 ? -68.247 -35.661 -70.001 1.00 42.43 227 VAL A CA 1
ATOM 5192 C C . VAL D 2 227 ? -69.124 -34.972 -68.970 1.00 47.33 227 VAL A C 1
ATOM 5193 O O . VAL D 2 227 ? -69.305 -33.748 -69.012 1.00 45.02 227 VAL A O 1
ATOM 5197 N N . GLU D 2 228 ? -69.666 -35.754 -68.047 1.00 46.32 228 GLU A N 1
ATOM 5198 C CA . GLU D 2 228 ? -70.561 -35.288 -67.004 1.00 50.96 228 GLU A CA 1
ATOM 5199 C C . GLU D 2 228 ? -69.979 -35.580 -65.628 1.00 54.86 228 GLU A C 1
ATOM 5200 O O . GLU D 2 228 ? -69.154 -36.489 -65.472 1.00 54.01 228 GLU A O 1
ATOM 5206 N N . PRO D 2 229 ? -70.377 -34.821 -64.607 1.00 59.87 229 PRO A N 1
ATOM 5207 C CA . PRO D 2 229 ? -69.945 -35.145 -63.242 1.00 62.23 229 PRO A CA 1
ATOM 5208 C C . PRO D 2 229 ? -70.444 -36.512 -62.798 1.00 64.72 229 PRO A C 1
ATOM 5209 O O . PRO D 2 229 ? -71.524 -36.965 -63.183 1.00 63.24 229 PRO A O 1
ATOM 5213 N N . LYS D 2 230 ? -69.625 -37.176 -61.986 1.00 71.39 230 LYS A N 1
ATOM 5214 C CA . LYS D 2 230 ? -69.931 -38.489 -61.442 1.00 80.10 230 LYS A CA 1
ATOM 5215 C C . LYS D 2 230 ? -70.964 -38.380 -60.319 1.00 81.96 230 LYS A C 1
ATOM 5216 O O . LYS D 2 230 ? -71.342 -37.289 -59.882 1.00 78.46 230 LYS A O 1
ATOM 5218 N N . SER D 2 231 ? -71.438 -39.536 -59.864 1.00 87.19 231 SER A N 1
ATOM 5219 C CA . SER D 2 231 ? -72.389 -39.589 -58.757 1.00 92.45 231 SER A CA 1
ATOM 5220 C C . SER D 2 231 ? -71.663 -39.620 -57.415 1.00 91.85 231 SER A C 1
ATOM 5221 O O . SER D 2 231 ? -72.285 -39.524 -56.358 1.00 91.43 231 SER A O 1
ATOM 5224 N N . ILE E 3 3 ? -20.829 -28.719 -96.092 1.00 69.85 3 ILE B N 1
ATOM 5225 C CA . ILE E 3 3 ? -21.500 -27.428 -96.190 1.00 65.14 3 ILE B CA 1
ATOM 5226 C C . ILE E 3 3 ? -22.548 -27.331 -95.075 1.00 55.73 3 ILE B C 1
ATOM 5227 O O . ILE E 3 3 ? -23.750 -27.484 -95.291 1.00 57.49 3 ILE B O 1
ATOM 5232 N N . GLN E 3 4 ? -22.068 -27.075 -93.863 1.00 57.90 4 GLN B N 1
ATOM 5233 C CA . GLN E 3 4 ? -22.896 -27.120 -92.668 1.00 49.20 4 GLN B CA 1
ATOM 5234 C C . GLN E 3 4 ? -23.329 -25.722 -92.243 1.00 42.15 4 GLN B C 1
ATOM 5235 O O . GLN E 3 4 ? -22.641 -24.732 -92.492 1.00 42.99 4 GLN B O 1
ATOM 5241 N N . MET E 3 5 ? -24.484 -25.659 -91.587 1.00 39.82 5 MET B N 1
ATOM 5242 C CA . MET E 3 5 ? -24.999 -24.440 -90.974 1.00 32.33 5 MET B CA 1
ATOM 5243 C C . MET E 3 5 ? -25.099 -24.692 -89.479 1.00 30.96 5 MET B C 1
ATOM 5244 O O . MET E 3 5 ? -25.882 -25.542 -89.047 1.00 27.48 5 MET B O 1
ATOM 5249 N N . THR E 3 6 ? -24.315 -23.956 -88.693 1.00 33.13 6 THR B N 1
ATOM 5250 C CA . THR E 3 6 ? -24.235 -24.154 -87.248 1.00 27.45 6 THR B CA 1
ATOM 5251 C C . THR E 3 6 ? -24.884 -22.970 -86.540 1.00 27.11 6 THR B C 1
ATOM 5252 O O . THR E 3 6 ? -24.369 -21.849 -86.599 1.00 32.34 6 THR B O 1
ATOM 5256 N N . GLN E 3 7 ? -26.005 -23.220 -85.870 1.00 26.90 7 GLN B N 1
ATOM 5257 C CA . GLN E 3 7 ? -26.742 -22.176 -85.175 1.00 29.11 7 GLN B CA 1
ATOM 5258 C C . GLN E 3 7 ? -26.301 -22.069 -83.722 1.00 33.02 7 GLN B C 1
ATOM 5259 O O . GLN E 3 7 ? -25.756 -23.007 -83.138 1.00 36.39 7 GLN B O 1
ATOM 5265 N N . SER E 3 8 ? -26.545 -20.893 -83.143 1.00 35.03 8 SER B N 1
ATOM 5266 C CA . SER E 3 8 ? -26.254 -20.620 -81.748 1.00 36.67 8 SER B CA 1
ATOM 5267 C C . SER E 3 8 ? -27.189 -19.535 -81.236 1.00 37.72 8 SER B C 1
ATOM 5268 O O . SER E 3 8 ? -27.479 -18.576 -81.969 1.00 36.65 8 SER B O 1
ATOM 5271 N N . PRO E 3 9 ? -27.684 -19.659 -80.000 1.00 36.30 9 PRO B N 1
ATOM 5272 C CA . PRO E 3 9 ? -27.520 -20.799 -79.085 1.00 34.92 9 PRO B CA 1
ATOM 5273 C C . PRO E 3 9 ? -28.487 -21.938 -79.409 1.00 35.02 9 PRO B C 1
ATOM 5274 O O . PRO E 3 9 ? -29.331 -21.803 -80.293 1.00 29.83 9 PRO B O 1
ATOM 5278 N N . SER E 3 10 ? -28.384 -23.074 -78.712 1.00 32.29 10 SER B N 1
ATOM 5279 C CA . SER E 3 10 ? -29.352 -24.150 -78.910 1.00 31.28 10 SER B CA 1
ATOM 5280 C C . SER E 3 10 ? -30.749 -23.712 -78.490 1.00 33.06 10 SER B C 1
ATOM 5281 O O . SER E 3 10 ? -31.738 -24.022 -79.164 1.00 38.07 10 SER B O 1
ATOM 5284 N N . SER E 3 11 ? -30.845 -22.987 -77.379 1.00 31.13 11 SER B N 1
ATOM 5285 C CA A SER E 3 11 ? -32.117 -22.488 -76.879 0.20 34.28 11 SER B CA 1
ATOM 5286 C CA B SER E 3 11 ? -32.117 -22.481 -76.891 0.80 38.52 11 SER B CA 1
ATOM 5287 C C . SER E 3 11 ? -31.861 -21.190 -76.128 1.00 32.65 11 SER B C 1
ATOM 5288 O O . SER E 3 11 ? -30.718 -20.838 -75.826 1.00 33.72 11 SER B O 1
ATOM 5293 N N . LEU E 3 12 ? -32.941 -20.470 -75.834 1.00 28.19 12 LEU B N 1
ATOM 5294 C CA . LEU E 3 12 ? -32.811 -19.221 -75.094 1.00 38.26 12 LEU B CA 1
ATOM 5295 C C . LEU E 3 12 ? -34.163 -18.834 -74.515 1.00 41.17 12 LEU B C 1
ATOM 5296 O O . LEU E 3 12 ? -35.216 -19.251 -75.007 1.00 40.06 12 LEU B O 1
ATOM 5301 N N . SER E 3 13 ? -34.113 -18.023 -73.460 1.00 41.36 13 SER B N 1
ATOM 5302 C CA A SER E 3 13 ? -35.304 -17.505 -72.801 0.36 45.40 13 SER B CA 1
ATOM 5303 C CA B SER E 3 13 ? -35.304 -17.505 -72.800 0.64 45.68 13 SER B CA 1
ATOM 5304 C C . SER E 3 13 ? -35.184 -15.993 -72.681 1.00 42.95 13 SER B C 1
ATOM 5305 O O . SER E 3 13 ? -34.156 -15.484 -72.225 1.00 55.28 13 SER B O 1
ATOM 5310 N N . ALA E 3 14 ? -36.234 -15.280 -73.085 1.00 40.41 14 ALA B N 1
ATOM 5311 C CA . ALA E 3 14 ? -36.251 -13.827 -72.994 1.00 47.09 14 ALA B CA 1
ATOM 5312 C C . ALA E 3 14 ? -37.682 -13.361 -72.765 1.00 42.84 14 ALA B C 1
ATOM 5313 O O . ALA E 3 14 ? -38.641 -14.047 -73.121 1.00 38.43 14 ALA B O 1
ATOM 5315 N N . SER E 3 15 ? -37.816 -12.179 -72.170 1.00 45.38 15 SER B N 1
ATOM 5316 C CA . SER E 3 15 ? -39.124 -11.662 -71.793 1.00 47.24 15 SER B CA 1
ATOM 5317 C C . SER E 3 15 ? -39.752 -10.856 -72.929 1.00 44.83 15 SER B C 1
ATOM 5318 O O . SER E 3 15 ? -39.078 -10.425 -73.867 1.00 49.44 15 SER B O 1
ATOM 5321 N N . VAL E 3 16 ? -41.071 -10.666 -72.828 1.00 39.74 16 VAL B N 1
ATOM 5322 C CA . VAL E 3 16 ? -41.794 -9.839 -73.788 1.00 45.66 16 VAL B CA 1
ATOM 5323 C C . VAL E 3 16 ? -41.168 -8.455 -73.850 1.00 51.03 16 VAL B C 1
ATOM 5324 O O . VAL E 3 16 ? -40.961 -7.800 -72.821 1.00 56.49 16 VAL B O 1
ATOM 5328 N N . GLY E 3 17 ? -40.860 -8.004 -75.064 1.00 48.71 17 GLY B N 1
ATOM 5329 C CA . GLY E 3 17 ? -40.231 -6.720 -75.280 1.00 54.16 17 GLY B CA 1
ATOM 5330 C C . GLY E 3 17 ? -38.724 -6.762 -75.422 1.00 53.18 17 GLY B C 1
ATOM 5331 O O . GLY E 3 17 ? -38.130 -5.750 -75.815 1.00 44.72 17 GLY B O 1
ATOM 5332 N N . ASP E 3 18 ? -38.091 -7.892 -75.115 1.00 48.18 18 ASP B N 1
ATOM 5333 C CA . ASP E 3 18 ? -36.641 -7.999 -75.178 1.00 49.74 18 ASP B CA 1
ATOM 5334 C C . ASP E 3 18 ? -36.153 -8.088 -76.623 1.00 52.60 18 ASP B C 1
ATOM 5335 O O . ASP E 3 18 ? -36.919 -8.318 -77.564 1.00 55.62 18 ASP B O 1
ATOM 5340 N N . ARG E 3 19 ? -34.841 -7.922 -76.781 1.00 49.47 19 ARG B N 1
ATOM 5341 C CA . ARG E 3 19 ? -34.156 -8.111 -78.053 1.00 51.04 19 ARG B CA 1
ATOM 5342 C C . ARG E 3 19 ? -33.506 -9.487 -78.059 1.00 47.03 19 ARG B C 1
ATOM 5343 O O . ARG E 3 19 ? -32.691 -9.796 -77.183 1.00 52.10 19 ARG B O 1
ATOM 5351 N N . VAL E 3 20 ? -33.852 -10.300 -79.052 1.00 43.49 20 VAL B N 1
ATOM 5352 C CA . VAL E 3 20 ? -33.348 -11.661 -79.179 1.00 36.99 20 VAL B CA 1
ATOM 5353 C C . VAL E 3 20 ? -32.470 -11.743 -80.420 1.00 40.42 20 VAL B C 1
ATOM 5354 O O . VAL E 3 20 ? -32.830 -11.224 -81.482 1.00 35.36 20 VAL B O 1
ATOM 5358 N N . THR E 3 21 ? -31.319 -12.398 -80.281 1.00 39.36 21 THR B N 1
ATOM 5359 C CA . THR E 3 21 ? -30.360 -12.562 -81.365 1.00 35.39 21 THR B CA 1
ATOM 5360 C C . THR E 3 21 ? -30.056 -14.043 -81.545 1.00 39.23 21 THR B C 1
ATOM 5361 O O . THR E 3 21 ? -29.838 -14.760 -80.561 1.00 28.30 21 THR B O 1
ATOM 5365 N N . ILE E 3 22 ? -30.072 -14.503 -82.796 1.00 25.83 22 ILE B N 1
ATOM 5366 C CA . ILE E 3 22 ? -29.737 -15.880 -83.143 1.00 29.87 22 ILE B CA 1
ATOM 5367 C C . ILE E 3 22 ? -28.708 -15.843 -84.262 1.00 35.32 22 ILE B C 1
ATOM 5368 O O . ILE E 3 22 ? -28.913 -15.158 -85.269 1.00 34.75 22 ILE B O 1
ATOM 5373 N N . THR E 3 23 ? -27.605 -16.567 -84.096 1.00 31.89 23 THR B N 1
ATOM 5374 C CA . THR E 3 23 ? -26.559 -16.561 -85.107 1.00 32.80 23 THR B CA 1
ATOM 5375 C C . THR E 3 23 ? -26.473 -17.918 -85.792 1.00 31.83 23 THR B C 1
ATOM 5376 O O . THR E 3 23 ? -26.877 -18.947 -85.251 1.00 32.57 23 THR B O 1
ATOM 5380 N N . CYS E 3 24 ? -25.942 -17.897 -87.009 1.00 33.52 24 CYS B N 1
ATOM 5381 C CA . CYS E 3 24 ? -25.836 -19.098 -87.825 1.00 33.97 24 CYS B CA 1
ATOM 5382 C C . CYS E 3 24 ? -24.606 -18.946 -88.703 1.00 34.08 24 CYS B C 1
ATOM 5383 O O . CYS E 3 24 ? -24.529 -18.015 -89.508 1.00 33.51 24 CYS B O 1
ATOM 5386 N N . ARG E 3 25 ? -23.640 -19.840 -88.534 1.00 32.85 25 ARG B N 1
ATOM 5387 C CA . ARG E 3 25 ? -22.388 -19.770 -89.270 1.00 36.71 25 ARG B CA 1
ATOM 5388 C C . ARG E 3 25 ? -22.354 -20.866 -90.321 1.00 40.71 25 ARG B C 1
ATOM 5389 O O . ARG E 3 25 ? -22.545 -22.045 -90.004 1.00 37.66 25 ARG B O 1
ATOM 5397 N N . ALA E 3 26 ? -22.136 -20.465 -91.570 1.00 45.06 26 ALA B N 1
ATOM 5398 C CA . ALA E 3 26 ? -21.856 -21.405 -92.641 1.00 42.66 26 ALA B CA 1
ATOM 5399 C C . ALA E 3 26 ? -20.421 -21.890 -92.504 1.00 46.56 26 ALA B C 1
ATOM 5400 O O . ALA E 3 26 ? -19.494 -21.082 -92.405 1.00 54.64 26 ALA B O 1
ATOM 5402 N N . SER E 3 27 ? -20.234 -23.204 -92.497 1.00 46.62 27 SER B N 1
ATOM 5403 C CA . SER E 3 27 ? -18.936 -23.796 -92.209 1.00 65.47 27 SER B CA 1
ATOM 5404 C C . SER E 3 27 ? -18.307 -24.144 -93.546 1.00 72.17 27 SER B C 1
ATOM 5405 O O . SER E 3 27 ? -18.895 -24.893 -94.335 1.00 72.57 27 SER B O 1
ATOM 5407 N N . GLN E 3 28 ? -17.124 -23.572 -93.800 1.00 76.74 28 GLN B N 1
ATOM 5408 C CA . GLN E 3 28 ? -16.494 -23.612 -95.114 1.00 85.25 28 GLN B CA 1
ATOM 5409 C C . GLN E 3 28 ? -17.446 -22.827 -96.004 1.00 85.24 28 GLN B C 1
ATOM 5410 O O . GLN E 3 28 ? -18.214 -22.008 -95.489 1.00 86.77 28 GLN B O 1
ATOM 5412 N N . SER E 3 29 ? -17.403 -23.050 -97.320 1.00 76.06 29 SER B N 1
ATOM 5413 C CA . SER E 3 29 ? -18.544 -22.716 -98.168 1.00 80.14 29 SER B CA 1
ATOM 5414 C C . SER E 3 29 ? -19.132 -21.327 -97.939 1.00 80.21 29 SER B C 1
ATOM 5415 O O . SER E 3 29 ? -20.183 -21.205 -97.302 1.00 74.68 29 SER B O 1
ATOM 5418 N N . VAL E 3 30 ? -18.457 -20.274 -98.403 1.00 76.31 30 VAL B N 1
ATOM 5419 C CA . VAL E 3 30 ? -19.098 -18.967 -98.400 1.00 70.34 30 VAL B CA 1
ATOM 5420 C C . VAL E 3 30 ? -20.346 -19.024 -99.281 1.00 60.96 30 VAL B C 1
ATOM 5421 O O . VAL E 3 30 ? -20.451 -19.841 -100.205 1.00 67.34 30 VAL B O 1
ATOM 5425 N N . SER E 3 31 ? -21.310 -18.162 -98.972 1.00 62.65 31 SER B N 1
ATOM 5426 C CA . SER E 3 31 ? -22.534 -18.031 -99.752 1.00 52.11 31 SER B CA 1
ATOM 5427 C C . SER E 3 31 ? -23.103 -16.637 -99.515 1.00 55.56 31 SER B C 1
ATOM 5428 O O . SER E 3 31 ? -22.492 -15.800 -98.846 1.00 62.84 31 SER B O 1
ATOM 5431 N N . SER E 3 32 ? -24.275 -16.385 -100.096 1.00 57.34 32 SER B N 1
ATOM 5432 C CA . SER E 3 32 ? -25.069 -15.209 -99.750 1.00 48.80 32 SER B CA 1
ATOM 5433 C C . SER E 3 32 ? -26.555 -15.500 -99.615 1.00 42.99 32 SER B C 1
ATOM 5434 O O . SER E 3 32 ? -27.294 -14.624 -99.153 1.00 33.95 32 SER B O 1
ATOM 5437 N N . ALA E 3 33 ? -27.021 -16.688 -99.990 1.00 39.46 33 ALA B N 1
ATOM 5438 C CA . ALA E 3 33 ? -28.446 -16.992 -100.036 1.00 34.63 33 ALA B CA 1
ATOM 5439 C C . ALA E 3 33 ? -28.786 -17.787 -98.783 1.00 32.80 33 ALA B C 1
ATOM 5440 O O . ALA E 3 33 ? -28.773 -19.019 -98.768 1.00 31.56 33 ALA B O 1
ATOM 5442 N N . VAL E 3 34 ? -29.095 -17.055 -97.720 1.00 29.65 34 VAL B N 1
ATOM 5443 C CA . VAL E 3 34 ? -29.487 -17.623 -96.442 1.00 27.60 34 VAL B CA 1
ATOM 5444 C C . VAL E 3 34 ? -30.907 -17.170 -96.153 1.00 25.41 34 VAL B C 1
ATOM 5445 O O . VAL E 3 34 ? -31.232 -15.988 -96.316 1.00 25.25 34 VAL B O 1
ATOM 5449 N N . ALA E 3 35 ? -31.758 -18.113 -95.771 1.00 20.43 35 ALA B N 1
ATOM 5450 C CA . ALA E 3 35 ? -33.125 -17.821 -95.381 1.00 24.89 35 ALA B CA 1
ATOM 5451 C C . ALA E 3 35 ? -33.327 -18.203 -93.919 1.00 23.93 35 ALA B C 1
ATOM 5452 O O . ALA E 3 35 ? -32.628 -19.067 -93.383 1.00 21.70 35 ALA B O 1
ATOM 5454 N N . TRP E 3 36 ? -34.270 -17.521 -93.275 1.00 20.29 36 TRP B N 1
ATOM 5455 C CA . TRP E 3 36 ? -34.660 -17.779 -91.897 1.00 25.66 36 TRP B CA 1
ATOM 5456 C C . TRP E 3 36 ? -36.139 -18.124 -91.834 1.00 22.08 36 TRP B C 1
ATOM 5457 O O . TRP E 3 36 ? -36.966 -17.471 -92.491 1.00 23.21 36 TRP B O 1
ATOM 5468 N N . TYR E 3 37 ? -36.449 -19.127 -90.998 1.00 21.95 37 TYR B N 1
ATOM 5469 C CA . TYR E 3 37 ? -37.773 -19.710 -90.837 1.00 19.13 37 TYR B CA 1
ATOM 5470 C C . TYR E 3 37 ? -38.142 -19.815 -89.361 1.00 20.61 37 TYR B C 1
ATOM 5471 O O . TYR E 3 37 ? -37.279 -19.985 -88.496 1.00 18.64 37 TYR B O 1
ATOM 5480 N N . GLN E 3 38 ? -39.443 -19.733 -89.095 1.00 16.00 38 GLN B N 1
ATOM 5481 C CA . GLN E 3 38 ? -40.028 -19.895 -87.771 1.00 19.12 38 GLN B CA 1
ATOM 5482 C C . GLN E 3 38 ? -40.981 -21.077 -87.821 1.00 22.84 38 GLN B C 1
ATOM 5483 O O . GLN E 3 38 ? -41.862 -21.126 -88.685 1.00 23.52 38 GLN B O 1
ATOM 5489 N N . GLN E 3 39 ? -40.816 -22.028 -86.906 1.00 17.29 39 GLN B N 1
ATOM 5490 C CA . GLN E 3 39 ? -41.675 -23.202 -86.875 1.00 21.11 39 GLN B CA 1
ATOM 5491 C C . GLN E 3 39 ? -42.290 -23.350 -85.495 1.00 22.93 39 GLN B C 1
ATOM 5492 O O . GLN E 3 39 ? -41.569 -23.423 -84.491 1.00 19.51 39 GLN B O 1
ATOM 5498 N N . LYS E 3 40 ? -43.612 -23.396 -85.455 1.00 21.70 40 LYS B N 1
ATOM 5499 C CA . LYS E 3 40 ? -44.361 -23.823 -84.290 1.00 27.79 40 LYS B CA 1
ATOM 5500 C C . LYS E 3 40 ? -44.368 -25.347 -84.228 1.00 30.30 40 LYS B C 1
ATOM 5501 O O . LYS E 3 40 ? -44.247 -26.013 -85.259 1.00 33.09 40 LYS B O 1
ATOM 5507 N N . PRO E 3 41 ? -44.480 -25.923 -83.032 1.00 32.43 41 PRO B N 1
ATOM 5508 C CA . PRO E 3 41 ? -44.437 -27.387 -82.918 1.00 30.75 41 PRO B CA 1
ATOM 5509 C C . PRO E 3 41 ? -45.503 -28.049 -83.781 1.00 31.11 41 PRO B C 1
ATOM 5510 O O . PRO E 3 41 ? -46.669 -27.649 -83.777 1.00 34.29 41 PRO B O 1
ATOM 5514 N N . GLY E 3 42 ? -45.079 -29.050 -84.552 1.00 33.92 42 GLY B N 1
ATOM 5515 C CA . GLY E 3 42 ? -45.996 -29.827 -85.364 1.00 31.30 42 GLY B CA 1
ATOM 5516 C C . GLY E 3 42 ? -46.668 -29.074 -86.489 1.00 33.69 42 GLY B C 1
ATOM 5517 O O . GLY E 3 42 ? -47.684 -29.540 -87.009 1.00 36.29 42 GLY B O 1
ATOM 5518 N N . LYS E 3 43 ? -46.141 -27.916 -86.875 1.00 35.11 43 LYS B N 1
ATOM 5519 C CA . LYS E 3 43 ? -46.698 -27.112 -87.951 1.00 32.06 43 LYS B CA 1
ATOM 5520 C C . LYS E 3 43 ? -45.650 -26.873 -89.029 1.00 27.63 43 LYS B C 1
ATOM 5521 O O . LYS E 3 43 ? -44.447 -27.022 -88.803 1.00 28.20 43 LYS B O 1
ATOM 5527 N N . ALA E 3 44 ? -46.121 -26.503 -90.214 1.00 28.75 44 ALA B N 1
ATOM 5528 C CA . ALA E 3 44 ? -45.201 -26.204 -91.299 1.00 27.44 44 ALA B CA 1
ATOM 5529 C C . ALA E 3 44 ? -44.395 -24.950 -90.964 1.00 22.11 44 ALA B C 1
ATOM 5530 O O . ALA E 3 44 ? -44.932 -24.004 -90.383 1.00 25.41 44 ALA B O 1
ATOM 5532 N N . PRO E 3 45 ? -43.104 -24.926 -91.288 1.00 20.51 45 PRO B N 1
ATOM 5533 C CA . PRO E 3 45 ? -42.304 -23.726 -91.036 1.00 23.72 45 PRO B CA 1
ATOM 5534 C C . PRO E 3 45 ? -42.786 -22.557 -91.880 1.00 23.30 45 PRO B C 1
ATOM 5535 O O . PRO E 3 45 ? -43.391 -22.736 -92.938 1.00 20.98 45 PRO B O 1
ATOM 5539 N N . LYS E 3 46 ? -42.528 -21.347 -91.388 1.00 24.32 46 LYS B N 1
ATOM 5540 C CA . LYS E 3 46 ? -42.894 -20.122 -92.090 1.00 25.56 46 LYS B CA 1
ATOM 5541 C C . LYS E 3 46 ? -41.631 -19.360 -92.450 1.00 21.58 46 LYS B C 1
ATOM 5542 O O . LYS E 3 46 ? -40.746 -19.188 -91.606 1.00 22.70 46 LYS B O 1
ATOM 5548 N N . LEU E 3 47 ? -41.535 -18.934 -93.704 1.00 17.54 47 LEU B N 1
ATOM 5549 C CA . LEU E 3 47 ? -40.404 -18.124 -94.137 1.00 21.66 47 LEU B CA 1
ATOM 5550 C C . LEU E 3 47 ? -40.470 -16.732 -93.517 1.00 19.77 47 LEU B C 1
ATOM 5551 O O . LEU E 3 47 ? -41.489 -16.044 -93.614 1.00 21.75 47 LEU B O 1
ATOM 5556 N N . LEU E 3 48 ? -39.376 -16.316 -92.880 1.00 20.38 48 LEU B N 1
ATOM 5557 C CA . LEU E 3 48 ? -39.240 -14.961 -92.358 1.00 26.44 48 LEU B CA 1
ATOM 5558 C C . LEU E 3 48 ? -38.354 -14.107 -93.244 1.00 21.29 48 LEU B C 1
ATOM 5559 O O . LEU E 3 48 ? -38.707 -12.969 -93.567 1.00 24.77 48 LEU B O 1
ATOM 5564 N N . ILE E 3 49 ? -37.191 -14.628 -93.618 1.00 23.46 49 ILE B N 1
ATOM 5565 C CA . ILE E 3 49 ? -36.183 -13.819 -94.295 1.00 24.35 49 ILE B CA 1
ATOM 5566 C C . ILE E 3 49 ? -35.589 -14.629 -95.435 1.00 26.52 49 ILE B C 1
ATOM 5567 O O . ILE E 3 49 ? -35.338 -15.825 -95.282 1.00 21.66 49 ILE B O 1
ATOM 5572 N N . TYR E 3 50 ? -35.378 -13.985 -96.580 1.00 25.22 50 TYR B N 1
ATOM 5573 C CA . TYR E 3 50 ? -34.630 -14.582 -97.676 1.00 26.12 50 TYR B CA 1
ATOM 5574 C C . TYR E 3 50 ? -33.540 -13.609 -98.103 1.00 27.00 50 TYR B C 1
ATOM 5575 O O . TYR E 3 50 ? -33.593 -12.413 -97.800 1.00 29.14 50 TYR B O 1
ATOM 5584 N N . SER E 3 51 ? -32.517 -14.147 -98.768 1.00 23.58 51 SER B N 1
ATOM 5585 C CA . SER E 3 51 ? -31.363 -13.366 -99.211 1.00 29.95 51 SER B CA 1
ATOM 5586 C C . SER E 3 51 ? -30.652 -12.705 -98.029 1.00 33.09 51 SER B C 1
ATOM 5587 O O . SER E 3 51 ? -30.030 -11.648 -98.179 1.00 30.77 51 SER B O 1
ATOM 5590 N N . ALA E 3 52 ? -30.816 -13.305 -96.846 1.00 25.14 52 ALA B N 1
ATOM 5591 C CA . ALA E 3 52 ? -30.146 -13.002 -95.583 1.00 31.01 52 ALA B CA 1
ATOM 5592 C C . ALA E 3 52 ? -30.597 -11.697 -94.943 1.00 33.29 52 ALA B C 1
ATOM 5593 O O . ALA E 3 52 ? -30.309 -11.460 -93.765 1.00 40.29 52 ALA B O 1
ATOM 5595 N N . SER E 3 53 ? -31.324 -10.857 -95.679 1.00 27.42 53 SER B N 1
ATOM 5596 C CA . SER E 3 53 ? -31.781 -9.599 -95.101 1.00 31.78 53 SER B CA 1
ATOM 5597 C C . SER E 3 53 ? -33.184 -9.180 -95.505 1.00 30.26 53 SER B C 1
ATOM 5598 O O . SER E 3 53 ? -33.730 -8.274 -94.871 1.00 34.28 53 SER B O 1
ATOM 5601 N N . SER E 3 54 ? -33.783 -9.777 -96.531 1.00 29.93 54 SER B N 1
ATOM 5602 C CA . SER E 3 54 ? -35.037 -9.277 -97.079 1.00 30.82 54 SER B CA 1
ATOM 5603 C C . SER E 3 54 ? -36.223 -9.906 -96.358 1.00 28.97 54 SER B C 1
ATOM 5604 O O . SER E 3 54 ? -36.296 -11.131 -96.216 1.00 30.57 54 SER B O 1
ATOM 5607 N N . LEU E 3 55 ? -37.144 -9.059 -95.905 1.00 31.35 55 LEU B N 1
ATOM 5608 C CA . LEU E 3 55 ? -38.327 -9.516 -95.185 1.00 30.05 55 LEU B CA 1
ATOM 5609 C C . LEU E 3 55 ? -39.336 -10.147 -96.134 1.00 32.82 55 LEU B C 1
ATOM 5610 O O . LEU E 3 55 ? -39.639 -9.595 -97.197 1.00 28.10 55 LEU B O 1
ATOM 5615 N N . TYR E 3 56 ? -39.852 -11.311 -95.754 1.00 32.91 56 TYR B N 1
ATOM 5616 C CA . TYR E 3 56 ? -40.862 -11.962 -96.570 1.00 31.16 56 TYR B CA 1
ATOM 5617 C C . TYR E 3 56 ? -42.212 -11.275 -96.386 1.00 31.11 56 TYR B C 1
ATOM 5618 O O . TYR E 3 56 ? -42.465 -10.598 -95.387 1.00 32.13 56 TYR B O 1
ATOM 5627 N N . SER E 3 57 ? -43.076 -11.450 -97.385 1.00 37.22 57 SER B N 1
ATOM 5628 C CA . SER E 3 57 ? -44.382 -10.802 -97.433 1.00 34.54 57 SER B CA 1
ATOM 5629 C C . SER E 3 57 ? -45.181 -11.036 -96.158 1.00 29.64 57 SER B C 1
ATOM 5630 O O . SER E 3 57 ? -45.439 -12.181 -95.772 1.00 26.59 57 SER B O 1
ATOM 5633 N N . GLY E 3 58 ? -45.559 -9.942 -95.498 1.00 30.94 58 GLY B N 1
ATOM 5634 C CA . GLY E 3 58 ? -46.416 -9.997 -94.335 1.00 33.49 58 GLY B CA 1
ATOM 5635 C C . GLY E 3 58 ? -45.696 -10.158 -93.015 1.00 31.59 58 GLY B C 1
ATOM 5636 O O . GLY E 3 58 ? -46.323 -9.991 -91.963 1.00 31.48 58 GLY B O 1
ATOM 5637 N N . VAL E 3 59 ? -44.410 -10.470 -93.037 1.00 29.19 59 VAL B N 1
ATOM 5638 C CA . VAL E 3 59 ? -43.664 -10.697 -91.795 1.00 29.36 59 VAL B CA 1
ATOM 5639 C C . VAL E 3 59 ? -43.467 -9.368 -91.074 1.00 33.81 59 VAL B C 1
ATOM 5640 O O . VAL E 3 59 ? -43.021 -8.390 -91.699 1.00 26.65 59 VAL B O 1
ATOM 5644 N N . PRO E 3 60 ? -43.772 -9.283 -89.776 1.00 32.89 60 PRO B N 1
ATOM 5645 C CA . PRO E 3 60 ? -43.567 -8.024 -89.051 1.00 36.96 60 PRO B CA 1
ATOM 5646 C C . PRO E 3 60 ? -42.113 -7.584 -89.118 1.00 38.75 60 PRO B C 1
ATOM 5647 O O . PRO E 3 60 ? -41.192 -8.404 -89.088 1.00 36.52 60 PRO B O 1
ATOM 5651 N N . SER E 3 61 ? -41.916 -6.271 -89.218 1.00 40.90 61 SER B N 1
ATOM 5652 C CA . SER E 3 61 ? -40.579 -5.709 -89.353 1.00 37.87 61 SER B CA 1
ATOM 5653 C C . SER E 3 61 ? -39.766 -5.794 -88.066 1.00 39.26 61 SER B C 1
ATOM 5654 O O . SER E 3 61 ? -38.599 -5.387 -88.066 1.00 36.70 61 SER B O 1
ATOM 5657 N N . ARG E 3 62 ? -40.335 -6.300 -86.968 1.00 35.72 62 ARG B N 1
ATOM 5658 C CA . ARG E 3 62 ? -39.512 -6.548 -85.792 1.00 38.83 62 ARG B CA 1
ATOM 5659 C C . ARG E 3 62 ? -38.523 -7.681 -86.030 1.00 41.21 62 ARG B C 1
ATOM 5660 O O . ARG E 3 62 ? -37.549 -7.807 -85.282 1.00 41.94 62 ARG B O 1
ATOM 5668 N N . PHE E 3 63 ? -38.752 -8.506 -87.051 1.00 36.58 63 PHE B N 1
ATOM 5669 C CA . PHE E 3 63 ? -37.764 -9.472 -87.504 1.00 34.01 63 PHE B CA 1
ATOM 5670 C C . PHE E 3 63 ? -36.814 -8.801 -88.490 1.00 33.27 63 PHE B C 1
ATOM 5671 O O . PHE E 3 63 ? -37.238 -8.010 -89.336 1.00 45.43 63 PHE B O 1
ATOM 5679 N N . SER E 3 64 ? -35.527 -9.112 -88.367 1.00 34.44 64 SER B N 1
ATOM 5680 C CA . SER E 3 64 ? -34.529 -8.563 -89.274 1.00 34.71 64 SER B CA 1
ATOM 5681 C C . SER E 3 64 ? -33.385 -9.557 -89.411 1.00 35.75 64 SER B C 1
ATOM 5682 O O . SER E 3 64 ? -33.195 -10.434 -88.567 1.00 33.29 64 SER B O 1
ATOM 5685 N N . GLY E 3 65 ? -32.635 -9.421 -90.493 1.00 36.45 65 GLY B N 1
ATOM 5686 C CA . GLY E 3 65 ? -31.512 -10.304 -90.747 1.00 31.97 65 GLY B CA 1
ATOM 5687 C C . GLY E 3 65 ? -30.308 -9.512 -91.206 1.00 36.16 65 GLY B C 1
ATOM 5688 O O . GLY E 3 65 ? -30.433 -8.419 -91.761 1.00 35.82 65 GLY B O 1
ATOM 5689 N N . SER E 3 66 ? -29.128 -10.078 -90.964 1.00 35.19 66 SER B N 1
ATOM 5690 C CA . SER E 3 66 ? -27.898 -9.405 -91.358 1.00 36.62 66 SER B CA 1
ATOM 5691 C C . SER E 3 66 ? -26.826 -10.436 -91.672 1.00 36.66 66 SER B C 1
ATOM 5692 O O . SER E 3 66 ? -26.876 -11.579 -91.206 1.00 31.22 66 SER B O 1
ATOM 5695 N N . ARG E 3 67 ? -25.838 -9.998 -92.453 1.00 38.29 67 ARG B N 1
ATOM 5696 C CA . ARG E 3 67 ? -24.738 -10.832 -92.915 1.00 36.26 67 ARG B CA 1
ATOM 5697 C C . ARG E 3 67 ? -23.405 -10.184 -92.581 1.00 28.19 67 ARG B C 1
ATOM 5698 O O . ARG E 3 67 ? -23.228 -8.974 -92.745 1.00 43.66 67 ARG B O 1
ATOM 5706 N N . SER E 3 68 ? -22.469 -11.008 -92.107 1.00 28.38 68 SER B N 1
ATOM 5707 C CA . SER E 3 68 ? -21.081 -10.628 -91.858 1.00 33.89 68 SER B CA 1
ATOM 5708 C C . SER E 3 68 ? -20.247 -11.811 -92.348 1.00 37.22 68 SER B C 1
ATOM 5709 O O . SER E 3 68 ? -19.967 -12.742 -91.586 1.00 39.52 68 SER B O 1
ATOM 5712 N N . GLY E 3 69 ? -19.872 -11.782 -93.626 1.00 40.32 69 GLY B N 1
ATOM 5713 C CA . GLY E 3 69 ? -19.115 -12.876 -94.203 1.00 36.26 69 GLY B CA 1
ATOM 5714 C C . GLY E 3 69 ? -19.882 -14.183 -94.204 1.00 40.55 69 GLY B C 1
ATOM 5715 O O . GLY E 3 69 ? -20.879 -14.332 -94.917 1.00 38.01 69 GLY B O 1
ATOM 5716 N N . THR E 3 70 ? -19.423 -15.139 -93.400 1.00 40.50 70 THR B N 1
ATOM 5717 C CA . THR E 3 70 ? -20.086 -16.427 -93.251 1.00 44.68 70 THR B CA 1
ATOM 5718 C C . THR E 3 70 ? -20.974 -16.496 -92.014 1.00 40.52 70 THR B C 1
ATOM 5719 O O . THR E 3 70 ? -21.438 -17.586 -91.660 1.00 40.81 70 THR B O 1
ATOM 5723 N N . ASP E 3 71 ? -21.244 -15.363 -91.368 1.00 36.68 71 ASP B N 1
ATOM 5724 C CA . ASP E 3 71 ? -22.022 -15.321 -90.134 1.00 40.91 71 ASP B CA 1
ATOM 5725 C C . ASP E 3 71 ? -23.317 -14.568 -90.394 1.00 33.71 71 ASP B C 1
ATOM 5726 O O . ASP E 3 71 ? -23.292 -13.414 -90.827 1.00 38.49 71 ASP B O 1
ATOM 5731 N N . PHE E 3 72 ? -24.446 -15.210 -90.134 1.00 28.38 72 PHE B N 1
ATOM 5732 C CA . PHE E 3 72 ? -25.743 -14.619 -90.408 1.00 32.29 72 PHE B CA 1
ATOM 5733 C C . PHE E 3 72 ? -26.508 -14.493 -89.104 1.00 32.91 72 PHE B C 1
ATOM 5734 O O . PHE E 3 72 ? -26.397 -15.351 -88.227 1.00 34.34 72 PHE B O 1
ATOM 5742 N N . THR E 3 73 ? -27.253 -13.405 -88.961 1.00 34.75 73 THR B N 1
ATOM 5743 C CA . THR E 3 73 ? -27.898 -13.091 -87.695 1.00 34.12 73 THR B CA 1
ATOM 5744 C C . THR E 3 73 ? -29.365 -12.771 -87.921 1.00 37.02 73 THR B C 1
ATOM 5745 O O . THR E 3 73 ? -29.702 -11.958 -88.790 1.00 29.62 73 THR B O 1
ATOM 5749 N N . LEU E 3 74 ? -30.224 -13.428 -87.145 1.00 32.66 74 LEU B N 1
ATOM 5750 C CA . LEU E 3 74 ? -31.641 -13.111 -87.059 1.00 30.33 74 LEU B CA 1
ATOM 5751 C C . LEU E 3 74 ? -31.893 -12.348 -85.767 1.00 35.58 74 LEU B C 1
ATOM 5752 O O . LEU E 3 74 ? -31.528 -12.814 -84.680 1.00 36.29 74 LEU B O 1
ATOM 5757 N N . THR E 3 75 ? -32.521 -11.185 -85.885 1.00 34.48 75 THR B N 1
ATOM 5758 C CA . THR E 3 75 ? -32.808 -10.329 -84.745 1.00 39.36 75 THR B CA 1
ATOM 5759 C C . THR E 3 75 ? -34.313 -10.157 -84.616 1.00 37.22 75 THR B C 1
ATOM 5760 O O . THR E 3 75 ? -34.994 -9.841 -85.600 1.00 36.13 75 THR B O 1
ATOM 5764 N N . ILE E 3 76 ? -34.827 -10.390 -83.412 1.00 35.44 76 ILE B N 1
ATOM 5765 C CA . ILE E 3 76 ? -36.192 -10.038 -83.044 1.00 36.72 76 ILE B CA 1
ATOM 5766 C C . ILE E 3 76 ? -36.100 -8.849 -82.100 1.00 41.72 76 ILE B C 1
ATOM 5767 O O . ILE E 3 76 ? -35.491 -8.948 -81.028 1.00 44.70 76 ILE B O 1
ATOM 5772 N N . SER E 3 77 ? -36.690 -7.722 -82.498 1.00 45.28 77 SER B N 1
ATOM 5773 C CA . SER E 3 77 ? -36.485 -6.485 -81.752 1.00 51.02 77 SER B CA 1
ATOM 5774 C C . SER E 3 77 ? -37.367 -6.425 -80.510 1.00 49.85 77 SER B C 1
ATOM 5775 O O . SER E 3 77 ? -36.870 -6.216 -79.398 1.00 56.87 77 SER B O 1
ATOM 5778 N N . SER E 3 78 ? -38.674 -6.608 -80.678 1.00 47.93 78 SER B N 1
ATOM 5779 C CA . SER E 3 78 ? -39.647 -6.506 -79.590 1.00 44.37 78 SER B CA 1
ATOM 5780 C C . SER E 3 78 ? -40.309 -7.870 -79.430 1.00 46.58 78 SER B C 1
ATOM 5781 O O . SER E 3 78 ? -41.353 -8.137 -80.028 1.00 51.72 78 SER B O 1
ATOM 5784 N N . LEU E 3 79 ? -39.691 -8.730 -78.623 1.00 41.35 79 LEU B N 1
ATOM 5785 C CA . LEU E 3 79 ? -40.162 -10.101 -78.480 1.00 43.70 79 LEU B CA 1
ATOM 5786 C C . LEU E 3 79 ? -41.610 -10.133 -78.006 1.00 46.17 79 LEU B C 1
ATOM 5787 O O . LEU E 3 79 ? -41.963 -9.527 -76.990 1.00 47.34 79 LEU B O 1
ATOM 5792 N N . GLN E 3 80 ? -42.436 -10.831 -78.741 1.00 37.70 80 GLN B N 1
ATOM 5793 C CA . GLN E 3 80 ? -43.854 -10.980 -78.484 1.00 41.13 80 GLN B CA 1
ATOM 5794 C C . GLN E 3 80 ? -44.152 -12.366 -77.924 1.00 42.33 80 GLN B C 1
ATOM 5795 O O . GLN E 3 80 ? -43.414 -13.320 -78.192 1.00 34.55 80 GLN B O 1
ATOM 5801 N N . PRO E 3 81 ? -45.224 -12.506 -77.135 1.00 45.40 81 PRO B N 1
ATOM 5802 C CA . PRO E 3 81 ? -45.571 -13.840 -76.611 1.00 40.25 81 PRO B CA 1
ATOM 5803 C C . PRO E 3 81 ? -45.799 -14.881 -77.695 1.00 37.16 81 PRO B C 1
ATOM 5804 O O . PRO E 3 81 ? -45.463 -16.055 -77.498 1.00 28.83 81 PRO B O 1
ATOM 5808 N N . GLU E 3 82 ? -46.361 -14.494 -78.837 1.00 38.71 82 GLU B N 1
ATOM 5809 C CA . GLU E 3 82 ? -46.578 -15.441 -79.924 1.00 37.73 82 GLU B CA 1
ATOM 5810 C C . GLU E 3 82 ? -45.296 -15.789 -80.681 1.00 30.53 82 GLU B C 1
ATOM 5811 O O . GLU E 3 82 ? -45.369 -16.482 -81.701 1.00 36.00 82 GLU B O 1
ATOM 5817 N N . ASP E 3 83 ? -44.135 -15.339 -80.215 1.00 34.67 83 ASP B N 1
ATOM 5818 C CA . ASP E 3 83 ? -42.877 -15.585 -80.906 1.00 31.09 83 ASP B CA 1
ATOM 5819 C C . ASP E 3 83 ? -42.187 -16.875 -80.476 1.00 29.44 83 ASP B C 1
ATOM 5820 O O . ASP E 3 83 ? -41.151 -17.219 -81.056 1.00 26.67 83 ASP B O 1
ATOM 5825 N N . PHE E 3 84 ? -42.710 -17.593 -79.481 1.00 30.25 84 PHE B N 1
ATOM 5826 C CA . PHE E 3 84 ? -42.085 -18.852 -79.100 1.00 31.38 84 PHE B CA 1
ATOM 5827 C C . PHE E 3 84 ? -42.138 -19.812 -80.277 1.00 31.76 84 PHE B C 1
ATOM 5828 O O . PHE E 3 84 ? -43.191 -19.998 -80.898 1.00 28.57 84 PHE B O 1
ATOM 5836 N N . ALA E 3 85 ? -40.992 -20.401 -80.598 1.00 26.49 85 ALA B N 1
ATOM 5837 C CA . ALA E 3 85 ? -40.908 -21.243 -81.788 1.00 24.67 85 ALA B CA 1
ATOM 5838 C C . ALA E 3 85 ? -39.488 -21.768 -81.881 1.00 23.93 85 ALA B C 1
ATOM 5839 O O . ALA E 3 85 ? -38.604 -21.339 -81.139 1.00 24.71 85 ALA B O 1
ATOM 5841 N N . THR E 3 86 ? -39.265 -22.667 -82.830 1.00 23.08 86 THR B N 1
ATOM 5842 C CA . THR E 3 86 ? -37.913 -23.034 -83.216 1.00 21.41 86 THR B CA 1
ATOM 5843 C C . THR E 3 86 ? -37.594 -22.322 -84.521 1.00 22.03 86 THR B C 1
ATOM 5844 O O . THR E 3 86 ? -38.374 -22.384 -85.475 1.00 21.41 86 THR B O 1
ATOM 5848 N N . TYR E 3 87 ? -36.480 -21.607 -84.544 1.00 20.71 87 TYR B N 1
ATOM 5849 C CA . TYR E 3 87 ? -36.065 -20.840 -85.707 1.00 20.76 87 TYR B CA 1
ATOM 5850 C C . TYR E 3 87 ? -34.909 -21.542 -86.407 1.00 20.53 87 TYR B C 1
ATOM 5851 O O . TYR E 3 87 ? -34.009 -22.083 -85.758 1.00 22.03 87 TYR B O 1
ATOM 5860 N N . TYR E 3 88 ? -34.951 -21.543 -87.734 1.00 21.08 88 TYR B N 1
ATOM 5861 C CA . TYR E 3 88 ? -33.966 -22.233 -88.552 1.00 19.75 88 TYR B CA 1
ATOM 5862 C C . TYR E 3 88 ? -33.345 -21.275 -89.557 1.00 24.84 88 TYR B C 1
ATOM 5863 O O . TYR E 3 88 ? -34.030 -20.409 -90.105 1.00 22.69 88 TYR B O 1
ATOM 5872 N N . CYS E 3 89 ? -32.048 -21.430 -89.790 1.00 22.93 89 CYS B N 1
ATOM 5873 C CA . CYS E 3 89 ? -31.411 -20.865 -90.968 1.00 22.66 89 CYS B CA 1
ATOM 5874 C C . CYS E 3 89 ? -31.281 -21.957 -92.025 1.00 25.36 89 CYS B C 1
ATOM 5875 O O . CYS E 3 89 ? -31.387 -23.153 -91.736 1.00 21.30 89 CYS B O 1
ATOM 5878 N N . GLN E 3 90 ? -31.102 -21.528 -93.269 1.00 21.80 90 GLN B N 1
ATOM 5879 C CA . GLN E 3 90 ? -31.085 -22.468 -94.381 1.00 22.89 90 GLN B CA 1
ATOM 5880 C C . GLN E 3 90 ? -30.290 -21.847 -95.518 1.00 21.90 90 GLN B C 1
ATOM 5881 O O . GLN E 3 90 ? -30.451 -20.661 -95.804 1.00 22.16 90 GLN B O 1
ATOM 5887 N N . GLN E 3 91 ? -29.436 -22.641 -96.158 1.00 21.03 91 GLN B N 1
ATOM 5888 C CA . GLN E 3 91 ? -28.594 -22.145 -97.238 1.00 28.89 91 GLN B CA 1
ATOM 5889 C C . GLN E 3 91 ? -29.013 -22.761 -98.567 1.00 23.30 91 GLN B C 1
ATOM 5890 O O . GLN E 3 91 ? -29.354 -23.945 -98.633 1.00 24.62 91 GLN B O 1
ATOM 5896 N N . SER E 3 92 ? -29.010 -21.936 -99.617 1.00 29.88 92 SER B N 1
ATOM 5897 C CA . SER E 3 92 ? -29.276 -22.371 -100.988 1.00 26.29 92 SER B CA 1
ATOM 5898 C C . SER E 3 92 ? -28.162 -21.815 -101.869 1.00 30.26 92 SER B C 1
ATOM 5899 O O . SER E 3 92 ? -28.205 -20.644 -102.254 1.00 37.73 92 SER B O 1
ATOM 5902 N N . SER E 3 93 ? -27.193 -22.645 -102.231 1.00 23.84 93 SER B N 1
ATOM 5903 C CA . SER E 3 93 ? -26.036 -22.156 -102.966 1.00 24.74 93 SER B CA 1
ATOM 5904 C C . SER E 3 93 ? -26.235 -22.327 -104.474 1.00 31.36 93 SER B C 1
ATOM 5905 O O . SER E 3 93 ? -27.331 -22.625 -104.958 1.00 24.42 93 SER B O 1
ATOM 5908 N N . ILE E 3 94 ? -25.157 -22.127 -105.232 1.00 27.33 94 ILE B N 1
ATOM 5909 C CA . ILE E 3 94 ? -25.245 -22.053 -106.684 1.00 27.60 94 ILE B CA 1
ATOM 5910 C C . ILE E 3 94 ? -25.404 -23.448 -107.280 1.00 30.36 94 ILE B C 1
ATOM 5911 O O . ILE E 3 94 ? -25.085 -24.467 -106.660 1.00 27.63 94 ILE B O 1
ATOM 5916 N N . VAL E 3 95 ? -25.882 -23.472 -108.528 1.00 23.59 95 VAL B N 1
ATOM 5917 C CA . VAL E 3 95 ? -26.026 -24.678 -109.338 1.00 25.01 95 VAL B CA 1
ATOM 5918 C C . VAL E 3 95 ? -26.833 -25.711 -108.560 1.00 26.90 95 VAL B C 1
ATOM 5919 O O . VAL E 3 95 ? -26.434 -26.876 -108.448 1.00 27.96 95 VAL B O 1
ATOM 5923 N N . TRP E 3 96 ? -27.973 -25.276 -108.017 1.00 23.03 96 TRP B N 1
ATOM 5924 C CA . TRP E 3 96 ? -28.925 -26.114 -107.294 1.00 24.27 96 TRP B CA 1
ATOM 5925 C C . TRP E 3 96 ? -28.233 -27.095 -106.355 1.00 26.23 96 TRP B C 1
ATOM 5926 O O . TRP E 3 96 ? -28.622 -28.262 -106.266 1.00 26.28 96 TRP B O 1
ATOM 5937 N N . GLU E 3 97 ? -27.212 -26.624 -105.648 1.00 27.25 97 GLU B N 1
ATOM 5938 C CA . GLU E 3 97 ? -26.570 -27.463 -104.655 1.00 29.34 97 GLU B CA 1
ATOM 5939 C C . GLU E 3 97 ? -27.582 -27.848 -103.581 1.00 26.45 97 GLU B C 1
ATOM 5940 O O . GLU E 3 97 ? -28.536 -27.107 -103.319 1.00 27.69 97 GLU B O 1
ATOM 5946 N N . PRO E 3 98 ? -27.405 -29.009 -102.957 1.00 35.15 98 PRO B N 1
ATOM 5947 C CA . PRO E 3 98 ? -28.359 -29.454 -101.938 1.00 30.24 98 PRO B CA 1
ATOM 5948 C C . PRO E 3 98 ? -28.531 -28.409 -100.848 1.00 24.96 98 PRO B C 1
ATOM 5949 O O . PRO E 3 98 ? -27.572 -27.762 -100.423 1.00 26.45 98 PRO B O 1
ATOM 5953 N N . ILE E 3 99 ? -29.776 -28.237 -100.418 1.00 30.23 99 ILE B N 1
ATOM 5954 C CA . ILE E 3 99 ? -30.123 -27.309 -99.351 1.00 27.95 99 ILE B CA 1
ATOM 5955 C C . ILE E 3 99 ? -29.709 -27.902 -98.011 1.00 27.87 99 ILE B C 1
ATOM 5956 O O . ILE E 3 99 ? -29.750 -29.120 -97.810 1.00 31.11 99 ILE B O 1
ATOM 5961 N N . THR E 3 100 ? -29.290 -27.031 -97.090 1.00 26.58 100 THR B N 1
ATOM 5962 C CA . THR E 3 100 ? -28.944 -27.422 -95.729 1.00 24.30 100 THR B CA 1
ATOM 5963 C C . THR E 3 100 ? -29.678 -26.523 -94.749 1.00 23.43 100 THR B C 1
ATOM 5964 O O . THR E 3 100 ? -29.715 -25.302 -94.929 1.00 27.14 100 THR B O 1
ATOM 5968 N N . PHE E 3 101 ? -30.255 -27.127 -93.717 1.00 28.37 101 PHE B N 1
ATOM 5969 C CA . PHE E 3 101 ? -30.855 -26.405 -92.608 1.00 21.06 101 PHE B CA 1
ATOM 5970 C C . PHE E 3 101 ? -29.910 -26.414 -91.413 1.00 23.79 101 PHE B C 1
ATOM 5971 O O . PHE E 3 101 ? -29.144 -27.358 -91.214 1.00 23.22 101 PHE B O 1
ATOM 5979 N N . GLY E 3 102 ? -29.964 -25.350 -90.626 1.00 21.69 102 GLY B N 1
ATOM 5980 C CA . GLY E 3 102 ? -29.330 -25.363 -89.329 1.00 26.50 102 GLY B CA 1
ATOM 5981 C C . GLY E 3 102 ? -30.037 -26.315 -88.383 1.00 20.64 102 GLY B C 1
ATOM 5982 O O . GLY E 3 102 ? -31.114 -26.841 -88.664 1.00 22.55 102 GLY B O 1
ATOM 5983 N N . GLN E 3 103 ? -29.404 -26.553 -87.233 1.00 21.23 103 GLN B N 1
ATOM 5984 C CA . GLN E 3 103 ? -29.995 -27.460 -86.256 1.00 25.81 103 GLN B CA 1
ATOM 5985 C C . GLN E 3 103 ? -31.201 -26.847 -85.559 1.00 20.44 103 GLN B C 1
ATOM 5986 O O . GLN E 3 103 ? -31.980 -27.576 -84.940 1.00 25.80 103 GLN B O 1
ATOM 5992 N N . GLY E 3 104 ? -31.378 -25.540 -85.653 1.00 26.44 104 GLY B N 1
ATOM 5993 C CA . GLY E 3 104 ? -32.519 -24.893 -85.041 1.00 25.64 104 GLY B CA 1
ATOM 5994 C C . GLY E 3 104 ? -32.182 -24.291 -83.689 1.00 23.79 104 GLY B C 1
ATOM 5995 O O . GLY E 3 104 ? -31.328 -24.788 -82.948 1.00 31.75 104 GLY B O 1
ATOM 5996 N N . THR E 3 105 ? -32.858 -23.191 -83.368 1.00 24.09 105 THR B N 1
ATOM 5997 C CA . THR E 3 105 ? -32.738 -22.518 -82.080 1.00 26.04 105 THR B CA 1
ATOM 5998 C C . THR E 3 105 ? -34.129 -22.394 -81.481 1.00 27.81 105 THR B C 1
ATOM 5999 O O . THR E 3 105 ? -35.015 -21.796 -82.097 1.00 22.86 105 THR B O 1
ATOM 6003 N N . LYS E 3 106 ? -34.323 -22.950 -80.290 1.00 26.69 106 LYS B N 1
ATOM 6004 C CA . LYS E 3 106 ? -35.625 -22.919 -79.635 1.00 28.00 106 LYS B CA 1
ATOM 6005 C C . LYS E 3 106 ? -35.739 -21.650 -78.793 1.00 32.09 106 LYS B C 1
ATOM 6006 O O . LYS E 3 106 ? -34.922 -21.420 -77.897 1.00 34.52 106 LYS B O 1
ATOM 6012 N N . VAL E 3 107 ? -36.742 -20.827 -79.088 1.00 28.45 107 VAL B N 1
ATOM 6013 C CA . VAL E 3 107 ? -36.989 -19.571 -78.391 1.00 29.88 107 VAL B CA 1
ATOM 6014 C C . VAL E 3 107 ? -38.236 -19.736 -77.533 1.00 33.09 107 VAL B C 1
ATOM 6015 O O . VAL E 3 107 ? -39.332 -20.016 -78.050 1.00 31.55 107 VAL B O 1
ATOM 6019 N N . GLU E 3 108 ? -38.053 -19.561 -76.225 1.00 33.15 108 GLU B N 1
ATOM 6020 C CA . GLU E 3 108 ? -39.110 -19.563 -75.228 1.00 35.77 108 GLU B CA 1
ATOM 6021 C C . GLU E 3 108 ? -39.191 -18.188 -74.575 1.00 33.25 108 GLU B C 1
ATOM 6022 O O . GLU E 3 108 ? -38.192 -17.470 -74.488 1.00 37.73 108 GLU B O 1
ATOM 6028 N N . ILE E 3 109 ? -40.386 -17.822 -74.127 1.00 34.12 109 ILE B N 1
ATOM 6029 C CA . ILE E 3 109 ? -40.624 -16.524 -73.501 1.00 36.00 109 ILE B CA 1
ATOM 6030 C C . ILE E 3 109 ? -40.431 -16.633 -71.996 1.00 34.85 109 ILE B C 1
ATOM 6031 O O . ILE E 3 109 ? -40.999 -17.521 -71.349 1.00 38.82 109 ILE B O 1
ATOM 6036 N N . LYS E 3 110 ? -39.617 -15.736 -71.443 1.00 37.44 110 LYS B N 1
ATOM 6037 C CA . LYS E 3 110 ? -39.463 -15.624 -70.000 1.00 41.18 110 LYS B CA 1
ATOM 6038 C C . LYS E 3 110 ? -40.593 -14.767 -69.442 1.00 40.55 110 LYS B C 1
ATOM 6039 O O . LYS E 3 110 ? -40.879 -13.684 -69.962 1.00 45.62 110 LYS B O 1
ATOM 6045 N N . ARG E 3 111 ? -41.232 -15.256 -68.383 1.00 40.94 111 ARG B N 1
ATOM 6046 C CA . ARG E 3 111 ? -42.405 -14.621 -67.805 1.00 36.43 111 ARG B CA 1
ATOM 6047 C C . ARG E 3 111 ? -42.289 -14.688 -66.287 1.00 44.17 111 ARG B C 1
ATOM 6048 O O . ARG E 3 111 ? -41.411 -15.362 -65.743 1.00 39.34 111 ARG B O 1
ATOM 6056 N N . THR E 3 112 ? -43.180 -13.980 -65.595 1.00 40.96 112 THR B N 1
ATOM 6057 C CA . THR E 3 112 ? -43.185 -14.025 -64.140 1.00 44.58 112 THR B CA 1
ATOM 6058 C C . THR E 3 112 ? -43.712 -15.371 -63.659 1.00 44.22 112 THR B C 1
ATOM 6059 O O . THR E 3 112 ? -44.486 -16.044 -64.346 1.00 41.04 112 THR B O 1
ATOM 6063 N N . VAL E 3 113 ? -43.277 -15.762 -62.460 1.00 42.47 113 VAL B N 1
ATOM 6064 C CA . VAL E 3 113 ? -43.651 -17.061 -61.918 1.00 46.99 113 VAL B CA 1
ATOM 6065 C C . VAL E 3 113 ? -45.163 -17.140 -61.760 1.00 44.75 113 VAL B C 1
ATOM 6066 O O . VAL E 3 113 ? -45.823 -16.165 -61.375 1.00 44.41 113 VAL B O 1
ATOM 6070 N N . ALA E 3 114 ? -45.721 -18.306 -62.081 1.00 41.04 114 ALA B N 1
ATOM 6071 C CA . ALA E 3 114 ? -47.150 -18.556 -61.951 1.00 38.81 114 ALA B CA 1
ATOM 6072 C C . ALA E 3 114 ? -47.352 -19.958 -61.405 1.00 37.80 114 ALA B C 1
ATOM 6073 O O . ALA E 3 114 ? -46.857 -20.930 -61.984 1.00 33.61 114 ALA B O 1
ATOM 6075 N N . ALA E 3 115 ? -48.086 -20.057 -60.305 1.00 34.15 115 ALA B N 1
ATOM 6076 C CA . ALA E 3 115 ? -48.310 -21.335 -59.647 1.00 34.90 115 ALA B CA 1
ATOM 6077 C C . ALA E 3 115 ? -49.320 -22.170 -60.434 1.00 37.43 115 ALA B C 1
ATOM 6078 O O . ALA E 3 115 ? -50.260 -21.623 -61.018 1.00 36.17 115 ALA B O 1
ATOM 6080 N N . PRO E 3 116 ? -49.129 -23.488 -60.496 1.00 37.37 116 PRO B N 1
ATOM 6081 C CA . PRO E 3 116 ? -50.086 -24.343 -61.208 1.00 33.08 116 PRO B CA 1
ATOM 6082 C C . PRO E 3 116 ? -51.347 -24.583 -60.394 1.00 37.15 116 PRO B C 1
ATOM 6083 O O . PRO E 3 116 ? -51.303 -24.711 -59.168 1.00 33.17 116 PRO B O 1
ATOM 6087 N N . SER E 3 117 ? -52.483 -24.652 -61.087 1.00 35.42 117 SER B N 1
ATOM 6088 C CA . SER E 3 117 ? -53.702 -25.167 -60.475 1.00 30.62 117 SER B CA 1
ATOM 6089 C C . SER E 3 117 ? -53.755 -26.675 -60.685 1.00 34.42 117 SER B C 1
ATOM 6090 O O . SER E 3 117 ? -53.583 -27.151 -61.807 1.00 33.55 117 SER B O 1
ATOM 6093 N N . VAL E 3 118 ? -54.010 -27.426 -59.619 1.00 27.07 118 VAL B N 1
ATOM 6094 C CA . VAL E 3 118 ? -53.852 -28.876 -59.644 1.00 31.22 118 VAL B CA 1
ATOM 6095 C C . VAL E 3 118 ? -55.215 -29.542 -59.528 1.00 36.06 118 VAL B C 1
ATOM 6096 O O . VAL E 3 118 ? -56.048 -29.150 -58.701 1.00 33.19 118 VAL B O 1
ATOM 6100 N N . PHE E 3 119 ? -55.434 -30.556 -60.363 1.00 31.11 119 PHE B N 1
ATOM 6101 C CA . PHE E 3 119 ? -56.661 -31.341 -60.370 1.00 32.84 119 PHE B CA 1
ATOM 6102 C C . PHE E 3 119 ? -56.294 -32.814 -60.467 1.00 36.05 119 PHE B C 1
ATOM 6103 O O . PHE E 3 119 ? -55.268 -33.169 -61.052 1.00 31.21 119 PHE B O 1
ATOM 6111 N N . ILE E 3 120 ? -57.139 -33.674 -59.900 1.00 39.54 120 ILE B N 1
ATOM 6112 C CA . ILE E 3 120 ? -56.938 -35.117 -59.970 1.00 34.89 120 ILE B CA 1
ATOM 6113 C C . ILE E 3 120 ? -58.214 -35.778 -60.483 1.00 35.78 120 ILE B C 1
ATOM 6114 O O . ILE E 3 120 ? -59.326 -35.346 -60.158 1.00 35.37 120 ILE B O 1
ATOM 6119 N N . PHE E 3 121 ? -58.045 -36.825 -61.293 1.00 29.72 121 PHE B N 1
ATOM 6120 C CA . PHE E 3 121 ? -59.146 -37.518 -61.956 1.00 32.74 121 PHE B CA 1
ATOM 6121 C C . PHE E 3 121 ? -58.996 -39.017 -61.734 1.00 34.00 121 PHE B C 1
ATOM 6122 O O . PHE E 3 121 ? -57.968 -39.603 -62.151 1.00 37.78 121 PHE B O 1
ATOM 6130 N N . PRO E 3 122 ? -59.966 -39.671 -61.095 1.00 37.41 122 PRO B N 1
ATOM 6131 C CA . PRO E 3 122 ? -59.931 -41.131 -60.951 1.00 39.30 122 PRO B CA 1
ATOM 6132 C C . PRO E 3 122 ? -60.235 -41.819 -62.268 1.00 45.36 122 PRO B C 1
ATOM 6133 O O . PRO E 3 122 ? -60.750 -41.187 -63.203 1.00 44.38 122 PRO B O 1
ATOM 6137 N N . PRO E 3 123 ? -59.929 -43.111 -62.384 1.00 47.18 123 PRO B N 1
ATOM 6138 C CA . PRO E 3 123 ? -60.297 -43.848 -63.597 1.00 54.83 123 PRO B CA 1
ATOM 6139 C C . PRO E 3 123 ? -61.806 -43.931 -63.782 1.00 60.27 123 PRO B C 1
ATOM 6140 O O . PRO E 3 123 ? -62.562 -44.097 -62.824 1.00 57.53 123 PRO B O 1
ATOM 6144 N N . SER E 3 124 ? -62.236 -43.807 -65.032 1.00 54.74 124 SER B N 1
ATOM 6145 C CA . SER E 3 124 ? -63.640 -43.992 -65.364 1.00 58.18 124 SER B CA 1
ATOM 6146 C C . SER E 3 124 ? -64.044 -45.439 -65.104 1.00 58.23 124 SER B C 1
ATOM 6147 O O . SER E 3 124 ? -63.223 -46.357 -65.180 1.00 57.31 124 SER B O 1
ATOM 6150 N N . ASP E 3 125 ? -65.318 -45.644 -64.770 1.00 58.88 125 ASP B N 1
ATOM 6151 C CA . ASP E 3 125 ? -65.788 -47.018 -64.660 1.00 63.30 125 ASP B CA 1
ATOM 6152 C C . ASP E 3 125 ? -65.799 -47.727 -66.008 1.00 67.26 125 ASP B C 1
ATOM 6153 O O . ASP E 3 125 ? -65.774 -48.965 -66.038 1.00 67.41 125 ASP B O 1
ATOM 6158 N N . SER E 3 126 ? -65.701 -46.978 -67.111 1.00 62.22 126 SER B N 1
ATOM 6159 C CA . SER E 3 126 ? -65.641 -47.603 -68.425 1.00 67.20 126 SER B CA 1
ATOM 6160 C C . SER E 3 126 ? -64.242 -48.117 -68.722 1.00 68.35 126 SER B C 1
ATOM 6161 O O . SER E 3 126 ? -64.083 -49.098 -69.457 1.00 72.97 126 SER B O 1
ATOM 6164 N N . GLN E 3 127 ? -63.226 -47.551 -68.073 1.00 63.28 127 GLN B N 1
ATOM 6165 C CA . GLN E 3 127 ? -61.890 -48.089 -68.261 1.00 60.56 127 GLN B CA 1
ATOM 6166 C C . GLN E 3 127 ? -61.635 -49.143 -67.201 1.00 66.92 127 GLN B C 1
ATOM 6167 O O . GLN E 3 127 ? -60.911 -50.114 -67.449 1.00 67.05 127 GLN B O 1
ATOM 6173 N N . LEU E 3 128 ? -62.257 -48.975 -66.028 1.00 66.83 128 LEU B N 1
ATOM 6174 C CA . LEU E 3 128 ? -62.195 -49.984 -64.982 1.00 65.28 128 LEU B CA 1
ATOM 6175 C C . LEU E 3 128 ? -62.924 -51.253 -65.388 1.00 70.38 128 LEU B C 1
ATOM 6176 O O . LEU E 3 128 ? -62.658 -52.315 -64.817 1.00 72.95 128 LEU B O 1
ATOM 6181 N N . LYS E 3 129 ? -63.824 -51.173 -66.371 1.00 71.86 129 LYS B N 1
ATOM 6182 C CA . LYS E 3 129 ? -64.432 -52.391 -66.887 1.00 79.57 129 LYS B CA 1
ATOM 6183 C C . LYS E 3 129 ? -63.415 -53.285 -67.579 1.00 82.30 129 LYS B C 1
ATOM 6184 O O . LYS E 3 129 ? -63.712 -54.452 -67.847 1.00 84.10 129 LYS B O 1
ATOM 6190 N N . SER E 3 130 ? -62.234 -52.773 -67.874 1.00 86.47 130 SER B N 1
ATOM 6191 C CA . SER E 3 130 ? -61.138 -53.579 -68.373 1.00 83.88 130 SER B CA 1
ATOM 6192 C C . SER E 3 130 ? -60.091 -53.744 -67.270 1.00 83.53 130 SER B C 1
ATOM 6193 O O . SER E 3 130 ? -60.290 -53.339 -66.121 1.00 82.51 130 SER B O 1
ATOM 6196 N N . GLY E 3 131 ? -58.962 -54.347 -67.628 1.00 79.89 131 GLY B N 1
ATOM 6197 C CA . GLY E 3 131 ? -57.851 -54.527 -66.709 1.00 72.54 131 GLY B CA 1
ATOM 6198 C C . GLY E 3 131 ? -56.931 -53.328 -66.630 1.00 76.73 131 GLY B C 1
ATOM 6199 O O . GLY E 3 131 ? -55.749 -53.462 -66.294 1.00 78.70 131 GLY B O 1
ATOM 6200 N N . THR E 3 132 ? -57.460 -52.149 -66.952 1.00 79.31 132 THR B N 1
ATOM 6201 C CA . THR E 3 132 ? -56.679 -50.924 -66.991 1.00 72.18 132 THR B CA 1
ATOM 6202 C C . THR E 3 132 ? -57.293 -49.835 -66.121 1.00 64.85 132 THR B C 1
ATOM 6203 O O . THR E 3 132 ? -58.512 -49.644 -66.105 1.00 58.70 132 THR B O 1
ATOM 6207 N N . ALA E 3 133 ? -56.425 -49.155 -65.372 1.00 60.77 133 ALA B N 1
ATOM 6208 C CA . ALA E 3 133 ? -56.780 -48.087 -64.440 1.00 56.57 133 ALA B CA 1
ATOM 6209 C C . ALA E 3 133 ? -55.815 -46.927 -64.670 1.00 56.69 133 ALA B C 1
ATOM 6210 O O . ALA E 3 133 ? -54.611 -47.063 -64.421 1.00 55.81 133 ALA B O 1
ATOM 6212 N N . SER E 3 134 ? -56.330 -45.787 -65.133 1.00 54.03 134 SER B N 1
ATOM 6213 C CA . SER E 3 134 ? -55.522 -44.593 -65.369 1.00 51.16 134 SER B CA 1
ATOM 6214 C C . SER E 3 134 ? -55.963 -43.463 -64.448 1.00 43.17 134 SER B C 1
ATOM 6215 O O . SER E 3 134 ? -57.124 -43.046 -64.484 1.00 43.78 134 SER B O 1
ATOM 6218 N N . VAL E 3 135 ? -55.034 -42.965 -63.635 1.00 42.96 135 VAL B N 1
ATOM 6219 C CA . VAL E 3 135 ? -55.273 -41.844 -62.731 1.00 38.69 135 VAL B CA 1
ATOM 6220 C C . VAL E 3 135 ? -54.531 -40.634 -63.280 1.00 37.31 135 VAL B C 1
ATOM 6221 O O . VAL E 3 135 ? -53.339 -40.724 -63.599 1.00 39.73 135 VAL B O 1
ATOM 6225 N N . VAL E 3 136 ? -55.226 -39.504 -63.400 1.00 34.48 136 VAL B N 1
ATOM 6226 C CA . VAL E 3 136 ? -54.687 -38.352 -64.116 1.00 29.83 136 VAL B CA 1
ATOM 6227 C C . VAL E 3 136 ? -54.512 -37.183 -63.155 1.00 31.81 136 VAL B C 1
ATOM 6228 O O . VAL E 3 136 ? -55.439 -36.832 -62.420 1.00 30.61 136 VAL B O 1
ATOM 6232 N N . CYS E 3 137 ? -53.330 -36.572 -63.176 1.00 30.38 137 CYS B N 1
ATOM 6233 C CA . CYS E 3 137 ? -53.044 -35.365 -62.414 1.00 32.63 137 CYS B CA 1
ATOM 6234 C C . CYS E 3 137 ? -52.719 -34.232 -63.376 1.00 27.57 137 CYS B C 1
ATOM 6235 O O . CYS E 3 137 ? -51.827 -34.365 -64.217 1.00 33.55 137 CYS B O 1
ATOM 6238 N N . LEU E 3 138 ? -53.435 -33.122 -63.248 1.00 31.12 138 LEU B N 1
ATOM 6239 C CA . LEU E 3 138 ? -53.298 -31.982 -64.141 1.00 23.85 138 LEU B CA 1
ATOM 6240 C C . LEU E 3 138 ? -52.745 -30.788 -63.377 1.00 30.71 138 LEU B C 1
ATOM 6241 O O . LEU E 3 138 ? -53.283 -30.412 -62.329 1.00 29.72 138 LEU B O 1
ATOM 6246 N N . LEU E 3 139 ? -51.678 -30.200 -63.912 1.00 28.16 139 LEU B N 1
ATOM 6247 C CA . LEU E 3 139 ? -51.096 -28.950 -63.442 1.00 29.53 139 LEU B CA 1
ATOM 6248 C C . LEU E 3 139 ? -51.357 -27.919 -64.530 1.00 31.10 139 LEU B C 1
ATOM 6249 O O . LEU E 3 139 ? -50.864 -28.067 -65.650 1.00 27.95 139 LEU B O 1
ATOM 6254 N N . ASN E 3 140 ? -52.123 -26.884 -64.207 1.00 31.46 140 ASN B N 1
ATOM 6255 C CA . ASN E 3 140 ? -52.682 -25.982 -65.203 1.00 29.53 140 ASN B CA 1
ATOM 6256 C C . ASN E 3 140 ? -52.088 -24.586 -65.064 1.00 32.49 140 ASN B C 1
ATOM 6257 O O . ASN E 3 140 ? -52.064 -24.021 -63.961 1.00 31.90 140 ASN B O 1
ATOM 6262 N N . ASN E 3 141 ? -51.600 -24.050 -66.188 1.00 30.64 141 ASN B N 1
ATOM 6263 C CA . ASN E 3 141 ? -51.256 -22.634 -66.363 1.00 33.38 141 ASN B CA 1
ATOM 6264 C C . ASN E 3 141 ? -50.207 -22.176 -65.343 1.00 36.28 141 ASN B C 1
ATOM 6265 O O . ASN E 3 141 ? -50.465 -21.346 -64.468 1.00 40.04 141 ASN B O 1
ATOM 6270 N N . PHE E 3 142 ? -49.008 -22.740 -65.482 1.00 31.26 142 PHE B N 1
ATOM 6271 C CA . PHE E 3 142 ? -47.898 -22.399 -64.607 1.00 32.99 142 PHE B CA 1
ATOM 6272 C C . PHE E 3 142 ? -46.678 -21.967 -65.413 1.00 35.96 142 PHE B C 1
ATOM 6273 O O . PHE E 3 142 ? -46.615 -22.115 -66.637 1.00 27.68 142 PHE B O 1
ATOM 6281 N N . TYR E 3 143 ? -45.698 -21.419 -64.687 1.00 30.66 143 TYR B N 1
ATOM 6282 C CA . TYR E 3 143 ? -44.403 -21.032 -65.224 1.00 33.52 143 TYR B CA 1
ATOM 6283 C C . TYR E 3 143 ? -43.460 -20.883 -64.044 1.00 36.32 143 TYR B C 1
ATOM 6284 O O . TYR E 3 143 ? -43.863 -20.309 -63.024 1.00 36.74 143 TYR B O 1
ATOM 6293 N N . PRO E 3 144 ? -42.211 -21.361 -64.137 1.00 35.31 144 PRO B N 1
ATOM 6294 C CA . PRO E 3 144 ? -41.558 -21.994 -65.295 1.00 32.74 144 PRO B CA 1
ATOM 6295 C C . PRO E 3 144 ? -41.999 -23.440 -65.525 1.00 37.48 144 PRO B C 1
ATOM 6296 O O . PRO E 3 144 ? -42.792 -23.998 -64.759 1.00 32.13 144 PRO B O 1
ATOM 6300 N N . ARG E 3 145 ? -41.484 -24.054 -66.595 1.00 32.10 145 ARG B N 1
ATOM 6301 C CA . ARG E 3 145 ? -41.918 -25.392 -66.991 1.00 35.42 145 ARG B CA 1
ATOM 6302 C C . ARG E 3 145 ? -41.555 -26.450 -65.958 1.00 35.26 145 ARG B C 1
ATOM 6303 O O . ARG E 3 145 ? -42.249 -27.467 -65.848 1.00 38.66 145 ARG B O 1
ATOM 6311 N N . GLU E 3 146 ? -40.485 -26.237 -65.199 1.00 35.33 146 GLU B N 1
ATOM 6312 C CA . GLU E 3 146 ? -40.016 -27.247 -64.258 1.00 37.06 146 GLU B CA 1
ATOM 6313 C C . GLU E 3 146 ? -40.997 -27.409 -63.101 1.00 37.29 146 GLU B C 1
ATOM 6314 O O . GLU E 3 146 ? -41.426 -26.425 -62.492 1.00 40.96 146 GLU B O 1
ATOM 6320 N N . ALA E 3 147 ? -41.347 -28.658 -62.800 1.00 30.20 147 ALA B N 1
ATOM 6321 C CA . ALA E 3 147 ? -42.303 -28.970 -61.746 1.00 37.33 147 ALA B CA 1
ATOM 6322 C C . ALA E 3 147 ? -42.138 -30.429 -61.352 1.00 39.11 147 ALA B C 1
ATOM 6323 O O . ALA E 3 147 ? -41.807 -31.277 -62.184 1.00 41.32 147 ALA B O 1
ATOM 6325 N N . LYS E 3 148 ? -42.368 -30.712 -60.074 1.00 41.29 148 LYS B N 1
ATOM 6326 C CA . LYS E 3 148 ? -42.187 -32.049 -59.526 1.00 40.02 148 LYS B CA 1
ATOM 6327 C C . LYS E 3 148 ? -43.543 -32.647 -59.183 1.00 41.63 148 LYS B C 1
ATOM 6328 O O . LYS E 3 148 ? -44.318 -32.047 -58.432 1.00 45.06 148 LYS B O 1
ATOM 6334 N N . VAL E 3 149 ? -43.822 -33.826 -59.730 1.00 38.96 149 VAL B N 1
ATOM 6335 C CA . VAL E 3 149 ? -45.075 -34.535 -59.502 1.00 40.29 149 VAL B CA 1
ATOM 6336 C C . VAL E 3 149 ? -44.754 -35.898 -58.905 1.00 46.88 149 VAL B C 1
ATOM 6337 O O . VAL E 3 149 ? -44.059 -36.709 -59.530 1.00 45.50 149 VAL B O 1
ATOM 6341 N N . GLN E 3 150 ? -45.262 -36.146 -57.700 1.00 42.37 150 GLN B N 1
ATOM 6342 C CA . GLN E 3 150 ? -45.089 -37.407 -56.991 1.00 46.56 150 GLN B CA 1
ATOM 6343 C C . GLN E 3 150 ? -46.437 -38.086 -56.811 1.00 42.05 150 GLN B C 1
ATOM 6344 O O . GLN E 3 150 ? -47.413 -37.446 -56.413 1.00 40.88 150 GLN B O 1
ATOM 6350 N N . TRP E 3 151 ? -46.485 -39.379 -57.103 1.00 43.18 151 TRP B N 1
ATOM 6351 C CA . TRP E 3 151 ? -47.681 -40.182 -56.900 1.00 45.59 151 TRP B CA 1
ATOM 6352 C C . TRP E 3 151 ? -47.550 -40.956 -55.598 1.00 44.73 151 TRP B C 1
ATOM 6353 O O . TRP E 3 151 ? -46.545 -41.636 -55.376 1.00 51.07 151 TRP B O 1
ATOM 6364 N N . LYS E 3 152 ? -48.537 -40.813 -54.721 1.00 45.39 152 LYS B N 1
ATOM 6365 C CA . LYS E 3 152 ? -48.599 -41.580 -53.486 1.00 44.27 152 LYS B CA 1
ATOM 6366 C C . LYS E 3 152 ? -49.816 -42.494 -53.524 1.00 45.76 152 LYS B C 1
ATOM 6367 O O . LYS E 3 152 ? -50.944 -42.031 -53.750 1.00 40.47 152 LYS B O 1
ATOM 6369 N N . VAL E 3 153 ? -49.584 -43.787 -53.317 1.00 45.11 153 VAL B N 1
ATOM 6370 C CA . VAL E 3 153 ? -50.649 -44.774 -53.179 1.00 46.07 153 VAL B CA 1
ATOM 6371 C C . VAL E 3 153 ? -50.555 -45.338 -51.766 1.00 50.09 153 VAL B C 1
ATOM 6372 O O . VAL E 3 153 ? -49.590 -46.039 -51.434 1.00 49.22 153 VAL B O 1
ATOM 6376 N N . ASP E 3 154 ? -51.562 -45.045 -50.940 1.00 45.92 154 ASP B N 1
ATOM 6377 C CA . ASP E 3 154 ? -51.535 -45.361 -49.507 1.00 55.01 154 ASP B CA 1
ATOM 6378 C C . ASP E 3 154 ? -50.261 -44.831 -48.846 1.00 55.40 154 ASP B C 1
ATOM 6379 O O . ASP E 3 154 ? -49.643 -45.497 -48.011 1.00 51.56 154 ASP B O 1
ATOM 6384 N N . ASN E 3 155 ? -49.872 -43.611 -49.230 1.00 49.60 155 ASN B N 1
ATOM 6385 C CA . ASN E 3 155 ? -48.668 -42.930 -48.748 1.00 50.95 155 ASN B CA 1
ATOM 6386 C C . ASN E 3 155 ? -47.386 -43.659 -49.143 1.00 51.01 155 ASN B C 1
ATOM 6387 O O . ASN E 3 155 ? -46.317 -43.394 -48.583 1.00 61.08 155 ASN B O 1
ATOM 6392 N N . ALA E 3 156 ? -47.478 -44.568 -50.107 1.00 49.05 156 ALA B N 1
ATOM 6393 C CA . ALA E 3 156 ? -46.322 -45.247 -50.675 1.00 53.88 156 ALA B CA 1
ATOM 6394 C C . ALA E 3 156 ? -45.931 -44.530 -51.962 1.00 60.69 156 ALA B C 1
ATOM 6395 O O . ALA E 3 156 ? -46.765 -44.365 -52.860 1.00 60.97 156 ALA B O 1
ATOM 6397 N N . LEU E 3 157 ? -44.680 -44.077 -52.031 1.00 67.15 157 LEU B N 1
ATOM 6398 C CA . LEU E 3 157 ? -44.173 -43.423 -53.232 1.00 65.90 157 LEU B CA 1
ATOM 6399 C C . LEU E 3 157 ? -44.214 -44.377 -54.418 1.00 68.13 157 LEU B C 1
ATOM 6400 O O . LEU E 3 157 ? -43.680 -45.488 -54.359 1.00 64.60 157 LEU B O 1
ATOM 6405 N N . GLN E 3 158 ? -44.851 -43.935 -55.499 1.00 77.38 158 GLN B N 1
ATOM 6406 C CA . GLN E 3 158 ? -45.048 -44.728 -56.704 1.00 73.93 158 GLN B CA 1
ATOM 6407 C C . GLN E 3 158 ? -44.177 -44.130 -57.802 1.00 72.02 158 GLN B C 1
ATOM 6408 O O . GLN E 3 158 ? -44.478 -43.048 -58.317 1.00 84.50 158 GLN B O 1
ATOM 6414 N N . SER E 3 159 ? -43.099 -44.826 -58.156 1.00 65.08 159 SER B N 1
ATOM 6415 C CA . SER E 3 159 ? -42.175 -44.363 -59.181 1.00 65.77 159 SER B CA 1
ATOM 6416 C C . SER E 3 159 ? -42.003 -45.438 -60.243 1.00 61.88 159 SER B C 1
ATOM 6417 O O . SER E 3 159 ? -41.955 -46.632 -59.931 1.00 64.70 159 SER B O 1
ATOM 6420 N N . GLY E 3 160 ? -41.916 -45.006 -61.500 1.00 62.61 160 GLY B N 1
ATOM 6421 C CA . GLY E 3 160 ? -41.675 -45.899 -62.614 1.00 56.18 160 GLY B CA 1
ATOM 6422 C C . GLY E 3 160 ? -42.891 -46.317 -63.414 1.00 60.31 160 GLY B C 1
ATOM 6423 O O . GLY E 3 160 ? -42.734 -47.039 -64.405 1.00 67.70 160 GLY B O 1
ATOM 6424 N N . ASN E 3 161 ? -44.095 -45.887 -63.030 1.00 60.12 161 ASN B N 1
ATOM 6425 C CA . ASN E 3 161 ? -45.313 -46.311 -63.714 1.00 59.10 161 ASN B CA 1
ATOM 6426 C C . ASN E 3 161 ? -46.212 -45.123 -64.038 1.00 51.78 161 ASN B C 1
ATOM 6427 O O . ASN E 3 161 ? -47.430 -45.274 -64.179 1.00 46.41 161 ASN B O 1
ATOM 6432 N N . SER E 3 162 ? -45.626 -43.936 -64.163 1.00 46.60 162 SER B N 1
ATOM 6433 C CA . SER E 3 162 ? -46.352 -42.732 -64.539 1.00 49.03 162 SER B CA 1
ATOM 6434 C C . SER E 3 162 ? -45.625 -42.045 -65.683 1.00 44.97 162 SER B C 1
ATOM 6435 O O . SER E 3 162 ? -44.393 -42.047 -65.735 1.00 43.94 162 SER B O 1
ATOM 6438 N N . GLN E 3 163 ? -46.393 -41.462 -66.599 1.00 35.44 163 GLN B N 1
ATOM 6439 C CA . GLN E 3 163 ? -45.841 -40.718 -67.726 1.00 39.51 163 GLN B CA 1
ATOM 6440 C C . GLN E 3 163 ? -46.350 -39.284 -67.710 1.00 36.90 163 GLN B C 1
ATOM 6441 O O . GLN E 3 163 ? -47.535 -39.040 -67.466 1.00 40.06 163 GLN B O 1
ATOM 6447 N N . GLU E 3 164 ? -45.452 -38.339 -67.965 1.00 35.75 164 GLU B N 1
ATOM 6448 C CA . GLU E 3 164 ? -45.797 -36.926 -68.031 1.00 37.29 164 GLU B CA 1
ATOM 6449 C C . GLU E 3 164 ? -45.895 -36.447 -69.478 1.00 36.84 164 GLU B C 1
ATOM 6450 O O . GLU E 3 164 ? -45.358 -37.060 -70.403 1.00 31.76 164 GLU B O 1
ATOM 6456 N N . SER E 3 165 ? -46.592 -35.323 -69.653 1.00 31.08 165 SER B N 1
ATOM 6457 C CA . SER E 3 165 ? -46.773 -34.698 -70.958 1.00 32.17 165 SER B CA 1
ATOM 6458 C C . SER E 3 165 ? -47.062 -33.218 -70.748 1.00 33.35 165 SER B C 1
ATOM 6459 O O . SER E 3 165 ? -47.907 -32.866 -69.922 1.00 31.72 165 SER B O 1
ATOM 6462 N N . VAL E 3 166 ? -46.379 -32.357 -71.500 1.00 28.92 166 VAL B N 1
ATOM 6463 C CA . VAL E 3 166 ? -46.434 -30.913 -71.295 1.00 33.06 166 VAL B CA 1
ATOM 6464 C C . VAL E 3 166 ? -46.926 -30.240 -72.570 1.00 28.79 166 VAL B C 1
ATOM 6465 O O . VAL E 3 166 ? -46.437 -30.542 -73.664 1.00 29.33 166 VAL B O 1
ATOM 6469 N N . THR E 3 167 ? -47.876 -29.318 -72.425 1.00 27.50 167 THR B N 1
ATOM 6470 C CA . THR E 3 167 ? -48.317 -28.517 -73.557 1.00 29.70 167 THR B CA 1
ATOM 6471 C C . THR E 3 167 ? -47.246 -27.507 -73.957 1.00 37.29 167 THR B C 1
ATOM 6472 O O . THR E 3 167 ? -46.315 -27.207 -73.204 1.00 31.97 167 THR B O 1
ATOM 6476 N N . GLU E 3 168 ? -47.391 -26.982 -75.170 1.00 31.76 168 GLU B N 1
ATOM 6477 C CA . GLU E 3 168 ? -46.546 -25.892 -75.617 1.00 33.59 168 GLU B CA 1
ATOM 6478 C C . GLU E 3 168 ? -46.872 -24.625 -74.834 1.00 32.33 168 GLU B C 1
ATOM 6479 O O . GLU E 3 168 ? -47.947 -24.484 -74.243 1.00 38.74 168 GLU B O 1
ATOM 6485 N N . GLN E 3 169 ? -45.917 -23.699 -74.829 1.00 34.11 169 GLN B N 1
ATOM 6486 C CA . GLN E 3 169 ? -46.106 -22.428 -74.144 1.00 34.99 169 GLN B CA 1
ATOM 6487 C C . GLN E 3 169 ? -47.316 -21.703 -74.718 1.00 40.80 169 GLN B C 1
ATOM 6488 O O . GLN E 3 169 ? -47.557 -21.728 -75.927 1.00 38.41 169 GLN B O 1
ATOM 6494 N N . ASP E 3 170 ? -48.101 -21.082 -73.844 1.00 42.04 170 ASP B N 1
ATOM 6495 C CA . ASP E 3 170 ? -49.335 -20.450 -74.286 1.00 42.59 170 ASP B CA 1
ATOM 6496 C C . ASP E 3 170 ? -49.036 -19.206 -75.115 1.00 47.17 170 ASP B C 1
ATOM 6497 O O . ASP E 3 170 ? -48.140 -18.420 -74.790 1.00 39.61 170 ASP B O 1
ATOM 6502 N N . SER E 3 171 ? -49.799 -19.033 -76.197 1.00 53.01 171 SER B N 1
ATOM 6503 C CA . SER E 3 171 ? -49.536 -17.953 -77.141 1.00 52.57 171 SER B CA 1
ATOM 6504 C C . SER E 3 171 ? -49.860 -16.581 -76.569 1.00 58.00 171 SER B C 1
ATOM 6505 O O . SER E 3 171 ? -49.428 -15.573 -77.139 1.00 53.99 171 SER B O 1
ATOM 6508 N N . LYS E 3 172 ? -50.607 -16.515 -75.469 1.00 51.45 172 LYS B N 1
ATOM 6509 C CA . LYS E 3 172 ? -51.010 -15.247 -74.877 1.00 53.16 172 LYS B CA 1
ATOM 6510 C C . LYS E 3 172 ? -50.369 -14.991 -73.521 1.00 54.97 172 LYS B C 1
ATOM 6511 O O . LYS E 3 172 ? -49.805 -13.914 -73.301 1.00 50.87 172 LYS B O 1
ATOM 6513 N N . ASP E 3 173 ? -50.428 -15.958 -72.600 1.00 54.43 173 ASP B N 1
ATOM 6514 C CA . ASP E 3 173 ? -49.937 -15.764 -71.240 1.00 53.49 173 ASP B CA 1
ATOM 6515 C C . ASP E 3 173 ? -48.645 -16.517 -70.953 1.00 49.35 173 ASP B C 1
ATOM 6516 O O . ASP E 3 173 ? -48.145 -16.453 -69.823 1.00 44.90 173 ASP B O 1
ATOM 6521 N N . SER E 3 174 ? -48.102 -17.236 -71.936 1.00 46.71 174 SER B N 1
ATOM 6522 C CA . SER E 3 174 ? -46.783 -17.861 -71.859 1.00 44.35 174 SER B CA 1
ATOM 6523 C C . SER E 3 174 ? -46.685 -18.925 -70.769 1.00 35.82 174 SER B C 1
ATOM 6524 O O . SER E 3 174 ? -45.581 -19.253 -70.322 1.00 38.19 174 SER B O 1
ATOM 6527 N N . THR E 3 175 ? -47.808 -19.477 -70.320 1.00 36.70 175 THR B N 1
ATOM 6528 C CA . THR E 3 175 ? -47.764 -20.517 -69.302 1.00 36.05 175 THR B CA 1
ATOM 6529 C C . THR E 3 175 ? -47.783 -21.906 -69.936 1.00 35.31 175 THR B C 1
ATOM 6530 O O . THR E 3 175 ? -48.113 -22.080 -71.112 1.00 36.29 175 THR B O 1
ATOM 6534 N N . TYR E 3 176 ? -47.435 -22.900 -69.126 1.00 30.68 176 TYR B N 1
ATOM 6535 C CA . TYR E 3 176 ? -47.465 -24.305 -69.504 1.00 31.55 176 TYR B CA 1
ATOM 6536 C C . TYR E 3 176 ? -48.571 -25.029 -68.747 1.00 31.29 176 TYR B C 1
ATOM 6537 O O . TYR E 3 176 ? -49.053 -24.567 -67.709 1.00 27.53 176 TYR B O 1
ATOM 6546 N N . SER E 3 177 ? -48.958 -26.187 -69.274 1.00 29.39 177 SER B N 1
ATOM 6547 C CA . SER E 3 177 ? -49.769 -27.147 -68.540 1.00 29.38 177 SER B CA 1
ATOM 6548 C C . SER E 3 177 ? -49.157 -28.532 -68.693 1.00 26.84 177 SER B C 1
ATOM 6549 O O . SER E 3 177 ? -48.506 -28.832 -69.697 1.00 26.80 177 SER B O 1
ATOM 6552 N N . LEU E 3 178 ? -49.374 -29.377 -67.690 1.00 27.60 178 LEU B N 1
ATOM 6553 C CA . LEU E 3 178 ? -48.716 -30.671 -67.609 1.00 31.09 178 LEU B CA 1
ATOM 6554 C C . LEU E 3 178 ? -49.704 -31.704 -67.089 1.00 31.26 178 LEU B C 1
ATOM 6555 O O . LEU E 3 178 ? -50.507 -31.424 -66.197 1.00 27.55 178 LEU B O 1
ATOM 6560 N N . SER E 3 179 ? -49.638 -32.901 -67.651 1.00 30.65 179 SER B N 1
ATOM 6561 C CA . SER E 3 179 ? -50.443 -34.024 -67.208 1.00 27.58 179 SER B CA 1
ATOM 6562 C C . SER E 3 179 ? -49.522 -35.167 -66.821 1.00 37.75 179 SER B C 1
ATOM 6563 O O . SER E 3 179 ? -48.546 -35.457 -67.521 1.00 36.30 179 SER B O 1
ATOM 6566 N N . SER E 3 180 ? -49.836 -35.806 -65.700 1.00 29.54 180 SER B N 1
ATOM 6567 C CA . SER E 3 180 ? -49.156 -37.009 -65.249 1.00 29.85 180 SER B CA 1
ATOM 6568 C C . SER E 3 180 ? -50.183 -38.128 -65.183 1.00 38.06 180 SER B C 1
ATOM 6569 O O . SER E 3 180 ? -51.245 -37.964 -64.577 1.00 38.74 180 SER B O 1
ATOM 6572 N N . THR E 3 181 ? -49.876 -39.252 -65.814 1.00 36.17 181 THR B N 1
ATOM 6573 C CA . THR E 3 181 ? -50.807 -40.368 -65.922 1.00 41.28 181 THR B CA 1
ATOM 6574 C C . THR E 3 181 ? -50.179 -41.566 -65.227 1.00 37.91 181 THR B C 1
ATOM 6575 O O . THR E 3 181 ? -49.125 -42.055 -65.655 1.00 47.27 181 THR B O 1
ATOM 6579 N N . LEU E 3 182 ? -50.806 -42.003 -64.140 1.00 40.24 182 LEU B N 1
ATOM 6580 C CA . LEU E 3 182 ? -50.413 -43.206 -63.425 1.00 41.89 182 LEU B CA 1
ATOM 6581 C C . LEU E 3 182 ? -51.251 -44.376 -63.921 1.00 40.50 182 LEU B C 1
ATOM 6582 O O . LEU E 3 182 ? -52.480 -44.280 -63.982 1.00 43.40 182 LEU B O 1
ATOM 6587 N N . THR E 3 183 ? -50.591 -45.474 -64.280 1.00 44.88 183 THR B N 1
ATOM 6588 C CA . THR E 3 183 ? -51.258 -46.620 -64.888 1.00 49.65 183 THR B CA 1
ATOM 6589 C C . THR E 3 183 ? -51.069 -47.846 -64.005 1.00 49.92 183 THR B C 1
ATOM 6590 O O . THR E 3 183 ? -49.934 -48.242 -63.719 1.00 51.57 183 THR B O 1
ATOM 6594 N N . LEU E 3 184 ? -52.183 -48.439 -63.579 1.00 51.72 184 LEU B N 1
ATOM 6595 C CA . LEU E 3 184 ? -52.195 -49.644 -62.761 1.00 57.47 184 LEU B CA 1
ATOM 6596 C C . LEU E 3 184 ? -53.227 -50.611 -63.319 1.00 59.43 184 LEU B C 1
ATOM 6597 O O . LEU E 3 184 ? -54.201 -50.197 -63.947 1.00 68.65 184 LEU B O 1
ATOM 6602 N N . SER E 3 185 ? -53.017 -51.904 -63.092 1.00 65.60 185 SER B N 1
ATOM 6603 C CA . SER E 3 185 ? -54.042 -52.862 -63.473 1.00 69.67 185 SER B CA 1
ATOM 6604 C C . SER E 3 185 ? -55.255 -52.717 -62.556 1.00 67.91 185 SER B C 1
ATOM 6605 O O . SER E 3 185 ? -55.186 -52.108 -61.485 1.00 67.36 185 SER B O 1
ATOM 6608 N N . LYS E 3 186 ? -56.387 -53.273 -63.000 1.00 68.26 186 LYS B N 1
ATOM 6609 C CA . LYS E 3 186 ? -57.613 -53.175 -62.212 1.00 69.67 186 LYS B CA 1
ATOM 6610 C C . LYS E 3 186 ? -57.430 -53.792 -60.830 1.00 77.52 186 LYS B C 1
ATOM 6611 O O . LYS E 3 186 ? -57.911 -53.247 -59.829 1.00 75.51 186 LYS B O 1
ATOM 6613 N N . ALA E 3 187 ? -56.720 -54.920 -60.754 1.00 78.73 187 ALA B N 1
ATOM 6614 C CA . ALA E 3 187 ? -56.473 -55.556 -59.463 1.00 84.94 187 ALA B CA 1
ATOM 6615 C C . ALA E 3 187 ? -55.607 -54.669 -58.577 1.00 83.74 187 ALA B C 1
ATOM 6616 O O . ALA E 3 187 ? -55.929 -54.438 -57.403 1.00 84.96 187 ALA B O 1
ATOM 6618 N N . ASP E 3 188 ? -54.497 -54.165 -59.124 1.00 72.85 188 ASP B N 1
ATOM 6619 C CA . ASP E 3 188 ? -53.613 -53.315 -58.336 1.00 71.24 188 ASP B CA 1
ATOM 6620 C C . ASP E 3 188 ? -54.327 -52.046 -57.899 1.00 71.54 188 ASP B C 1
ATOM 6621 O O . ASP E 3 188 ? -54.081 -51.541 -56.797 1.00 67.84 188 ASP B O 1
ATOM 6626 N N . TYR E 3 189 ? -55.217 -51.521 -58.744 1.00 68.82 189 TYR B N 1
ATOM 6627 C CA . TYR E 3 189 ? -55.979 -50.335 -58.372 1.00 64.25 189 TYR B CA 1
ATOM 6628 C C . TYR E 3 189 ? -56.966 -50.647 -57.257 1.00 66.48 189 TYR B C 1
ATOM 6629 O O . TYR E 3 189 ? -57.155 -49.838 -56.341 1.00 61.81 189 TYR B O 1
ATOM 6638 N N . GLU E 3 190 ? -57.585 -51.826 -57.301 1.00 68.56 190 GLU B N 1
ATOM 6639 C CA . GLU E 3 190 ? -58.593 -52.183 -56.313 1.00 73.61 190 GLU B CA 1
ATOM 6640 C C . GLU E 3 190 ? -57.997 -52.747 -55.032 1.00 71.09 190 GLU B C 1
ATOM 6641 O O . GLU E 3 190 ? -58.745 -53.000 -54.081 1.00 74.60 190 GLU B O 1
ATOM 6647 N N . LYS E 3 191 ? -56.682 -52.942 -54.977 1.00 67.28 191 LYS B N 1
ATOM 6648 C CA . LYS E 3 191 ? -56.019 -53.329 -53.739 1.00 64.46 191 LYS B CA 1
ATOM 6649 C C . LYS E 3 191 ? -55.562 -52.126 -52.915 1.00 63.85 191 LYS B C 1
ATOM 6650 O O . LYS E 3 191 ? -54.798 -52.301 -51.960 1.00 59.63 191 LYS B O 1
ATOM 6652 N N . HIS E 3 192 ? -56.020 -50.920 -53.253 1.00 60.25 192 HIS B N 1
ATOM 6653 C CA . HIS E 3 192 ? -55.601 -49.709 -52.561 1.00 52.33 192 HIS B CA 1
ATOM 6654 C C . HIS E 3 192 ? -56.758 -48.720 -52.541 1.00 54.07 192 HIS 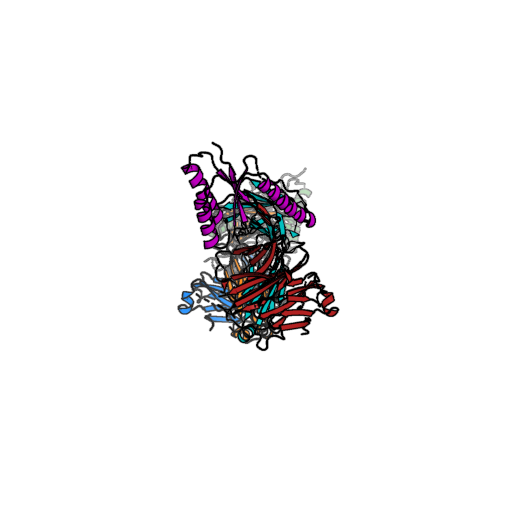B C 1
ATOM 6655 O O . HIS E 3 192 ? -57.666 -48.785 -53.373 1.00 57.43 192 HIS B O 1
ATOM 6662 N N . LYS E 3 193 ? -56.724 -47.805 -51.570 1.00 45.39 193 LYS B N 1
ATOM 6663 C CA . LYS E 3 193 ? -57.827 -46.877 -51.337 1.00 46.25 193 LYS B CA 1
ATOM 6664 C C . LYS E 3 193 ? -57.502 -45.427 -51.674 1.00 43.61 193 LYS B C 1
ATOM 6665 O O . LYS E 3 193 ? -58.258 -44.782 -52.408 1.00 50.65 193 LYS B O 1
ATOM 6667 N N . VAL E 3 194 ? -56.399 -44.888 -51.160 1.00 39.49 194 VAL B N 1
ATOM 6668 C CA . VAL E 3 194 ? -56.097 -43.460 -51.251 1.00 40.92 194 VAL B CA 1
ATOM 6669 C C . VAL E 3 194 ? -55.106 -43.223 -52.381 1.00 41.57 194 VAL B C 1
ATOM 6670 O O . VAL E 3 194 ? -54.030 -43.835 -52.407 1.00 42.53 194 VAL B O 1
ATOM 6674 N N . TYR E 3 195 ? -55.459 -42.331 -53.309 1.00 42.25 195 TYR B N 1
ATOM 6675 C CA . TYR E 3 195 ? -54.601 -41.979 -54.438 1.00 43.08 195 TYR B CA 1
ATOM 6676 C C . TYR E 3 195 ? -54.352 -40.477 -54.426 1.00 40.59 195 TYR B C 1
ATOM 6677 O O . TYR E 3 195 ? -55.303 -39.687 -54.470 1.00 40.70 195 TYR B O 1
ATOM 6686 N N . ALA E 3 196 ? -53.076 -40.079 -54.366 1.00 39.16 196 ALA B N 1
ATOM 6687 C CA . ALA E 3 196 ? -52.726 -38.675 -54.211 1.00 37.84 196 ALA B CA 1
ATOM 6688 C C . ALA E 3 196 ? -51.632 -38.265 -55.186 1.00 38.82 196 ALA B C 1
ATOM 6689 O O . ALA E 3 196 ? -50.706 -39.032 -55.468 1.00 34.75 196 ALA B O 1
ATOM 6691 N N . CYS E 3 197 ? -51.748 -37.036 -55.680 1.00 38.11 197 CYS B N 1
ATOM 6692 C CA . CYS E 3 197 ? -50.761 -36.390 -56.534 1.00 39.07 197 CYS B CA 1
ATOM 6693 C C . CYS E 3 197 ? -50.222 -35.179 -55.785 1.00 38.45 197 CYS B C 1
ATOM 6694 O O . CYS E 3 197 ? -50.992 -34.288 -55.406 1.00 38.14 197 CYS B O 1
ATOM 6697 N N . GLU E 3 198 ? -48.910 -35.155 -55.561 1.00 39.34 198 GLU B N 1
ATOM 6698 C CA . GLU E 3 198 ? -48.240 -34.076 -54.847 1.00 42.42 198 GLU B CA 1
ATOM 6699 C C . GLU E 3 198 ? -47.396 -33.281 -55.832 1.00 38.97 198 GLU B C 1
ATOM 6700 O O . GLU E 3 198 ? -46.619 -33.861 -56.596 1.00 39.79 198 GLU B O 1
ATOM 6706 N N . VAL E 3 199 ? -47.532 -31.958 -55.796 1.00 37.42 199 VAL B N 1
ATOM 6707 C CA . VAL E 3 199 ? -46.950 -31.074 -56.796 1.00 42.41 199 VAL B CA 1
ATOM 6708 C C . VAL E 3 199 ? -46.098 -30.028 -56.096 1.00 41.50 199 VAL B C 1
ATOM 6709 O O . VAL E 3 199 ? -46.581 -29.318 -55.206 1.00 40.24 199 VAL B O 1
ATOM 6713 N N . THR E 3 200 ? -44.838 -29.935 -56.504 1.00 36.98 200 THR B N 1
ATOM 6714 C CA . THR E 3 200 ? -43.924 -28.899 -56.050 1.00 42.78 200 THR B CA 1
ATOM 6715 C C . THR E 3 200 ? -43.545 -28.023 -57.234 1.00 40.69 200 THR B C 1
ATOM 6716 O O . THR E 3 200 ? -43.254 -28.530 -58.324 1.00 39.67 200 THR B O 1
ATOM 6720 N N . HIS E 3 201 ? -43.558 -26.710 -57.018 1.00 41.58 201 HIS B N 1
ATOM 6721 C CA . HIS E 3 201 ? -43.277 -25.754 -58.079 1.00 38.68 201 HIS B CA 1
ATOM 6722 C C . HIS E 3 201 ? -42.852 -24.437 -57.445 1.00 44.00 201 HIS B C 1
ATOM 6723 O O . HIS E 3 201 ? -43.221 -24.136 -56.306 1.00 45.35 201 HIS B O 1
ATOM 6730 N N . GLN E 3 202 ? -42.061 -23.664 -58.198 1.00 43.14 202 GLN B N 1
ATOM 6731 C CA . GLN E 3 202 ? -41.482 -22.431 -57.671 1.00 44.74 202 GLN B CA 1
ATOM 6732 C C . GLN E 3 202 ? -42.554 -21.475 -57.158 1.00 45.24 202 GLN B C 1
ATOM 6733 O O . GLN E 3 202 ? -42.342 -20.767 -56.166 1.00 41.74 202 GLN B O 1
ATOM 6739 N N . GLY E 3 203 ? -43.709 -21.440 -57.816 1.00 45.00 203 GLY B N 1
ATOM 6740 C CA . GLY E 3 203 ? -44.777 -20.560 -57.399 1.00 41.36 203 GLY B CA 1
ATOM 6741 C C . GLY E 3 203 ? -45.583 -21.025 -56.211 1.00 47.38 203 GLY B C 1
ATOM 6742 O O . GLY E 3 203 ? -46.459 -20.290 -55.745 1.00 41.94 203 GLY B O 1
ATOM 6743 N N . LEU E 3 204 ? -45.320 -22.228 -55.707 1.00 46.11 204 LEU B N 1
ATOM 6744 C CA . LEU E 3 204 ? -46.025 -22.781 -54.558 1.00 45.52 204 LEU B CA 1
ATOM 6745 C C . LEU E 3 204 ? -45.083 -22.758 -53.363 1.00 50.86 204 LEU B C 1
ATOM 6746 O O . LEU E 3 204 ? -44.037 -23.418 -53.383 1.00 53.00 204 LEU B O 1
ATOM 6751 N N . SER E 3 205 ? -45.454 -21.998 -52.328 1.00 55.48 205 SER B N 1
ATOM 6752 C CA . SER E 3 205 ? -44.628 -21.931 -51.126 1.00 55.01 205 SER B CA 1
ATOM 6753 C C . SER E 3 205 ? -44.534 -23.285 -50.438 1.00 54.18 205 SER B C 1
ATOM 6754 O O . SER E 3 205 ? -43.511 -23.597 -49.818 1.00 56.67 205 SER B O 1
ATOM 6757 N N . SER E 3 206 ? -45.579 -24.100 -50.540 1.00 55.01 206 SER B N 1
ATOM 6758 C CA . SER E 3 206 ? -45.589 -25.456 -50.021 1.00 55.69 206 SER B CA 1
ATOM 6759 C C . SER E 3 206 ? -46.128 -26.400 -51.084 1.00 53.08 206 SER B C 1
ATOM 6760 O O . SER E 3 206 ? -46.946 -25.999 -51.918 1.00 52.17 206 SER B O 1
ATOM 6763 N N . PRO E 3 207 ? -45.673 -27.654 -51.092 1.00 53.12 207 PRO B N 1
ATOM 6764 C CA . PRO E 3 207 ? -46.202 -28.619 -52.064 1.00 50.94 207 PRO B CA 1
ATOM 6765 C C . PRO E 3 207 ? -47.698 -28.830 -51.870 1.00 49.77 207 PRO B C 1
ATOM 6766 O O . PRO E 3 207 ? -48.189 -28.929 -50.745 1.00 48.73 207 PRO B O 1
ATOM 6770 N N . VAL E 3 208 ? -48.422 -28.912 -52.983 1.00 49.14 208 VAL B N 1
ATOM 6771 C CA . VAL E 3 208 ? -49.876 -29.034 -52.972 1.00 41.63 208 VAL B CA 1
ATOM 6772 C C . VAL E 3 208 ? -50.247 -30.458 -53.356 1.00 41.28 208 VAL B C 1
ATOM 6773 O O . VAL E 3 208 ? -49.795 -30.968 -54.386 1.00 41.36 208 VAL B O 1
ATOM 6777 N N . THR E 3 209 ? -51.072 -31.093 -52.533 1.00 39.07 209 THR B N 1
ATOM 6778 C CA . THR E 3 209 ? -51.532 -32.455 -52.762 1.00 35.18 209 THR B CA 1
ATOM 6779 C C . THR E 3 209 ? -53.013 -32.438 -53.103 1.00 38.48 209 THR B C 1
ATOM 6780 O O . THR E 3 209 ? -53.797 -31.739 -52.453 1.00 44.35 209 THR B O 1
ATOM 6784 N N . LYS E 3 210 ? -53.385 -33.190 -54.134 1.00 39.09 210 LYS B N 1
ATOM 6785 C CA . LYS E 3 210 ? -54.778 -33.460 -54.463 1.00 36.91 210 LYS B CA 1
ATOM 6786 C C . LYS E 3 210 ? -54.979 -34.966 -54.412 1.00 36.18 210 LYS B C 1
ATOM 6787 O O . LYS E 3 210 ? -54.161 -35.719 -54.942 1.00 38.73 210 LYS B O 1
ATOM 6793 N N . SER E 3 211 ? -56.061 -35.410 -53.781 1.00 34.45 211 SER B N 1
ATOM 6794 C CA . SER E 3 211 ? -56.227 -36.832 -53.527 1.00 37.11 211 SER B CA 1
ATOM 6795 C C . SER E 3 211 ? -57.690 -37.220 -53.653 1.00 38.69 211 SER B C 1
ATOM 6796 O O . SER E 3 211 ? -58.591 -36.383 -53.569 1.00 44.20 211 SER B O 1
ATOM 6799 N N . PHE E 3 212 ? -57.911 -38.515 -53.848 1.00 36.94 212 PHE B N 1
ATOM 6800 C CA . PHE E 3 212 ? -59.248 -39.081 -53.773 1.00 41.20 212 PHE B CA 1
ATOM 6801 C C . PHE E 3 212 ? -59.172 -40.472 -53.159 1.00 40.10 212 PHE B C 1
ATOM 6802 O O . PHE E 3 212 ? -58.102 -41.083 -53.065 1.00 43.94 212 PHE B O 1
ATOM 6810 N N . ASN E 3 213 ? -60.326 -40.955 -52.710 1.00 41.94 213 ASN B N 1
ATOM 6811 C CA . ASN E 3 213 ? -60.462 -42.299 -52.172 1.00 39.84 213 ASN B CA 1
ATOM 6812 C C . ASN E 3 213 ? -61.238 -43.154 -53.162 1.00 47.96 213 ASN B C 1
ATOM 6813 O O . ASN E 3 213 ? -62.345 -42.790 -53.574 1.00 47.95 213 ASN B O 1
ATOM 6818 N N . ARG E 3 214 ? -60.653 -44.290 -53.532 1.00 49.05 214 ARG B N 1
ATOM 6819 C CA . ARG E 3 214 ? -61.299 -45.213 -54.453 1.00 52.53 214 ARG B CA 1
ATOM 6820 C C . ARG E 3 214 ? -62.664 -45.639 -53.930 1.00 61.42 214 ARG B C 1
ATOM 6821 O O . ARG E 3 214 ? -62.802 -46.049 -52.774 1.00 67.04 214 ARG B O 1
ATOM 6829 N N . GLY E 3 215 ? -63.672 -45.536 -54.792 1.00 63.84 215 GLY B N 1
ATOM 6830 C CA . GLY E 3 215 ? -65.019 -45.934 -54.437 1.00 74.84 215 GLY B CA 1
ATOM 6831 C C . GLY E 3 215 ? -65.884 -44.761 -54.026 1.00 84.02 215 GLY B C 1
ATOM 6832 O O . GLY E 3 215 ? -67.032 -44.645 -54.467 1.00 90.52 215 GLY B O 1
ATOM 6833 N N . GLU E 3 216 ? -65.335 -43.886 -53.185 1.00 79.65 216 GLU B N 1
ATOM 6834 C CA . GLU E 3 216 ? -66.039 -42.704 -52.694 1.00 85.48 216 GLU B CA 1
ATOM 6835 C C . GLU E 3 216 ? -67.355 -43.071 -52.014 1.00 95.63 216 GLU B C 1
ATOM 6836 O O . GLU E 3 216 ? -67.457 -44.109 -51.360 1.00 93.59 216 GLU B O 1
ATOM 6842 N N . ILE F 3 3 ? -48.598 -8.653 1.776 1.00 54.86 3 ILE H N 1
ATOM 6843 C CA . ILE F 3 3 ? -47.714 -7.874 0.918 1.00 48.27 3 ILE H CA 1
ATOM 6844 C C . ILE F 3 3 ? -47.390 -8.691 -0.327 1.00 49.78 3 ILE H C 1
ATOM 6845 O O . ILE F 3 3 ? -47.351 -9.921 -0.273 1.00 47.82 3 ILE H O 1
ATOM 6850 N N . GLN F 3 4 ? -47.174 -8.019 -1.457 1.00 50.67 4 GLN H N 1
ATOM 6851 C CA . GLN F 3 4 ? -47.010 -8.726 -2.719 1.00 47.21 4 GLN H CA 1
ATOM 6852 C C . GLN F 3 4 ? -45.537 -8.858 -3.082 1.00 40.73 4 GLN H C 1
ATOM 6853 O O . GLN F 3 4 ? -44.704 -8.047 -2.686 1.00 41.41 4 GLN H O 1
ATOM 6859 N N . MET F 3 5 ? -45.213 -9.916 -3.812 1.00 37.35 5 MET H N 1
ATOM 6860 C CA . MET F 3 5 ? -43.886 -10.086 -4.387 1.00 38.36 5 MET H CA 1
ATOM 6861 C C . MET F 3 5 ? -44.050 -10.198 -5.894 1.00 31.25 5 MET H C 1
ATOM 6862 O O . MET F 3 5 ? -44.670 -11.148 -6.379 1.00 24.68 5 MET H O 1
ATOM 6867 N N . THR F 3 6 ? -43.502 -9.236 -6.634 1.00 32.25 6 THR H N 1
ATOM 6868 C CA . THR F 3 6 ? -43.662 -9.195 -8.085 1.00 34.58 6 THR H CA 1
ATOM 6869 C C . THR F 3 6 ? -42.332 -9.547 -8.742 1.00 29.03 6 THR H C 1
ATOM 6870 O O . THR F 3 6 ? -41.372 -8.775 -8.662 1.00 34.71 6 THR H O 1
ATOM 6874 N N . GLN F 3 7 ? -42.285 -10.704 -9.396 1.00 30.93 7 GLN H N 1
ATOM 6875 C CA . GLN F 3 7 ? -41.086 -11.166 -10.079 1.00 29.10 7 GLN H CA 1
ATOM 6876 C C . GLN F 3 7 ? -41.094 -10.712 -11.530 1.00 31.60 7 GLN H C 1
ATOM 6877 O O . GLN F 3 7 ? -42.141 -10.428 -12.115 1.00 30.65 7 GLN H O 1
ATOM 6883 N N . SER F 3 8 ? -39.893 -10.650 -12.107 1.00 31.95 8 SER H N 1
ATOM 6884 C CA . SER F 3 8 ? -39.703 -10.292 -13.498 1.00 32.34 8 SER H CA 1
ATOM 6885 C C . SER F 3 8 ? -38.427 -10.930 -14.023 1.00 34.22 8 SER H C 1
ATOM 6886 O O . SER F 3 8 ? -37.422 -10.989 -13.295 1.00 34.68 8 SER H O 1
ATOM 6889 N N . PRO F 3 9 ? -38.441 -11.436 -15.259 1.00 31.09 9 PRO H N 1
ATOM 6890 C CA . PRO F 3 9 ? -39.607 -11.550 -16.142 1.00 32.11 9 PRO H CA 1
ATOM 6891 C C . PRO F 3 9 ? -40.448 -12.769 -15.779 1.00 30.20 9 PRO H C 1
ATOM 6892 O O . PRO F 3 9 ? -40.067 -13.543 -14.904 1.00 34.21 9 PRO H O 1
ATOM 6896 N N . SER F 3 10 ? -41.607 -12.961 -16.414 1.00 31.08 10 SER H N 1
ATOM 6897 C CA . SER F 3 10 ? -42.388 -14.169 -16.164 1.00 34.45 10 SER H CA 1
ATOM 6898 C C . SER F 3 10 ? -41.651 -15.415 -16.635 1.00 32.59 10 SER H C 1
ATOM 6899 O O . SER F 3 10 ? -41.774 -16.478 -16.016 1.00 29.72 10 SER H O 1
ATOM 6902 N N . SER F 3 11 ? -40.899 -15.307 -17.728 1.00 32.83 11 SER H N 1
ATOM 6903 C CA . SER F 3 11 ? -40.092 -16.404 -18.241 1.00 33.22 11 SER H CA 1
ATOM 6904 C C . SER F 3 11 ? -38.958 -15.818 -19.067 1.00 31.73 11 SER H C 1
ATOM 6905 O O . SER F 3 11 ? -38.977 -14.639 -19.428 1.00 32.16 11 SER H O 1
ATOM 6908 N N . LEU F 3 12 ? -37.962 -16.655 -19.348 1.00 26.72 12 LEU H N 1
ATOM 6909 C CA . LEU F 3 12 ? -36.812 -16.222 -20.129 1.00 27.50 12 LEU H CA 1
ATOM 6910 C C . LEU F 3 12 ? -36.099 -17.443 -20.693 1.00 42.22 12 LEU H C 1
ATOM 6911 O O . LEU F 3 12 ? -36.285 -18.569 -20.225 1.00 38.44 12 LEU H O 1
ATOM 6916 N N . SER F 3 13 ? -35.266 -17.192 -21.702 1.00 35.83 13 SER H N 1
ATOM 6917 C CA . SER F 3 13 ? -34.494 -18.226 -22.375 1.00 34.88 13 SER H CA 1
ATOM 6918 C C . SER F 3 13 ? -33.067 -17.731 -22.558 1.00 38.55 13 SER H C 1
ATOM 6919 O O . SER F 3 13 ? -32.854 -16.611 -23.032 1.00 41.84 13 SER H O 1
ATOM 6922 N N . ALA F 3 14 ? -32.095 -18.561 -22.183 1.00 39.89 14 ALA H N 1
ATOM 6923 C CA . ALA F 3 14 ? -30.691 -18.194 -22.306 1.00 45.55 14 ALA H CA 1
ATOM 6924 C C . ALA F 3 14 ? -29.865 -19.455 -22.513 1.00 42.12 14 ALA H C 1
ATOM 6925 O O . ALA F 3 14 ? -30.270 -20.554 -22.129 1.00 38.20 14 ALA H O 1
ATOM 6927 N N . SER F 3 15 ? -28.699 -19.282 -23.127 1.00 42.65 15 SER H N 1
ATOM 6928 C CA . SER F 3 15 ? -27.853 -20.403 -23.505 1.00 43.66 15 SER H CA 1
ATOM 6929 C C . SER F 3 15 ? -26.889 -20.780 -22.384 1.00 44.72 15 SER H C 1
ATOM 6930 O O . SER F 3 15 ? -26.660 -20.021 -21.440 1.00 51.16 15 SER H O 1
ATOM 6933 N N . VAL F 3 16 ? -26.339 -21.992 -22.499 1.00 43.98 16 VAL H N 1
ATOM 6934 C CA . VAL F 3 16 ? -25.337 -22.464 -21.552 1.00 45.41 16 VAL H CA 1
ATOM 6935 C C . VAL F 3 16 ? -24.186 -21.474 -21.496 1.00 48.74 16 VAL H C 1
ATOM 6936 O O . VAL F 3 16 ? -23.625 -21.085 -22.529 1.00 46.29 16 VAL H O 1
ATOM 6940 N N . GLY F 3 17 ? -23.829 -21.060 -20.282 1.00 47.99 17 GLY H N 1
ATOM 6941 C CA . GLY F 3 17 ? -22.778 -20.092 -20.071 1.00 45.51 17 GLY H CA 1
ATOM 6942 C C . GLY F 3 17 ? -23.257 -18.666 -19.917 1.00 45.53 17 GLY H C 1
ATOM 6943 O O . GLY F 3 17 ? -22.460 -17.805 -19.526 1.00 58.14 17 GLY H O 1
ATOM 6944 N N . ASP F 3 18 ? -24.526 -18.390 -20.205 1.00 45.47 18 ASP H N 1
ATOM 6945 C CA . ASP F 3 18 ? -25.031 -17.030 -20.127 1.00 46.89 18 ASP H CA 1
ATOM 6946 C C . ASP F 3 18 ? -25.199 -16.597 -18.673 1.00 49.70 18 ASP H C 1
ATOM 6947 O O . ASP F 3 18 ? -25.171 -17.404 -17.741 1.00 50.67 18 ASP H O 1
ATOM 6952 N N . ARG F 3 19 ? -25.376 -15.292 -18.492 1.00 53.85 19 ARG H N 1
ATOM 6953 C CA . ARG F 3 19 ? -25.704 -14.710 -17.199 1.00 51.61 19 ARG H CA 1
ATOM 6954 C C . ARG F 3 19 ? -27.195 -14.406 -17.178 1.00 44.90 19 ARG H C 1
ATOM 6955 O O . ARG F 3 19 ? -27.694 -13.677 -18.042 1.00 51.23 19 ARG H O 1
ATOM 6963 N N . VAL F 3 20 ? -27.902 -14.960 -16.199 1.00 42.86 20 VAL H N 1
ATOM 6964 C CA . VAL F 3 20 ? -29.345 -14.791 -16.080 1.00 37.47 20 VAL H CA 1
ATOM 6965 C C . VAL F 3 20 ? -29.640 -13.983 -14.826 1.00 40.77 20 VAL H C 1
ATOM 6966 O O . VAL F 3 20 ? -29.047 -14.218 -13.767 1.00 35.30 20 VAL H O 1
ATOM 6970 N N . THR F 3 21 ? -30.545 -13.014 -14.955 1.00 36.47 21 THR H N 1
ATOM 6971 C CA . THR F 3 21 ? -30.936 -12.156 -13.847 1.00 37.81 21 THR H CA 1
ATOM 6972 C C . THR F 3 21 ? -32.451 -12.213 -13.686 1.00 35.01 21 THR H C 1
ATOM 6973 O O . THR F 3 21 ? -33.190 -12.171 -14.675 1.00 30.03 21 THR H O 1
ATOM 6977 N N . ILE F 3 22 ? -32.906 -12.358 -12.443 1.00 28.27 22 ILE H N 1
ATOM 6978 C CA . ILE F 3 22 ? -34.324 -12.373 -12.104 1.00 32.23 22 ILE H CA 1
ATOM 6979 C C . ILE F 3 22 ? -34.542 -11.368 -10.983 1.00 28.68 22 ILE H C 1
ATOM 6980 O O . ILE F 3 22 ? -33.810 -11.379 -9.989 1.00 29.74 22 ILE H O 1
ATOM 6985 N N . THR F 3 23 ? -35.532 -10.494 -11.142 1.00 34.08 23 THR H N 1
ATOM 6986 C CA . THR F 3 23 ? -35.804 -9.461 -10.156 1.00 31.66 23 THR H CA 1
ATOM 6987 C C . THR F 3 23 ? -37.122 -9.743 -9.447 1.00 30.60 23 THR H C 1
ATOM 6988 O O . THR F 3 23 ? -38.001 -10.433 -9.964 1.00 31.06 23 THR H O 1
ATOM 6992 N N . CYS F 3 24 ? -37.239 -9.204 -8.238 1.00 30.63 24 CYS H N 1
ATOM 6993 C CA . CYS F 3 24 ? -38.413 -9.423 -7.406 1.00 33.36 24 CYS H CA 1
ATOM 6994 C C . CYS F 3 24 ? -38.600 -8.206 -6.515 1.00 34.13 24 CYS H C 1
ATOM 6995 O O . CYS F 3 24 ? -37.721 -7.882 -5.716 1.00 38.14 24 CYS H O 1
ATOM 6998 N N . ARG F 3 25 ? -39.734 -7.531 -6.653 1.00 36.53 25 ARG H N 1
ATOM 6999 C CA . ARG F 3 25 ? -40.016 -6.307 -5.916 1.00 37.62 25 ARG H CA 1
ATOM 7000 C C . ARG F 3 25 ? -41.043 -6.582 -4.830 1.00 42.76 25 ARG H C 1
ATOM 7001 O O . ARG F 3 25 ? -42.119 -7.126 -5.111 1.00 42.11 25 ARG H O 1
ATOM 7009 N N . ALA F 3 26 ? -40.700 -6.218 -3.593 1.00 44.24 26 ALA H N 1
ATOM 7010 C CA . ALA F 3 26 ? -41.664 -6.254 -2.502 1.00 43.13 26 ALA H CA 1
ATOM 7011 C C . ALA F 3 26 ? -42.619 -5.076 -2.639 1.00 43.56 26 ALA H C 1
ATOM 7012 O O . ALA F 3 26 ? -42.197 -3.916 -2.643 1.00 49.55 26 ALA H O 1
ATOM 7014 N N . SER F 3 27 ? -43.902 -5.387 -2.751 1.00 53.13 27 SER H N 1
ATOM 7015 C CA . SER F 3 27 ? -44.957 -4.445 -3.081 1.00 65.72 27 SER H CA 1
ATOM 7016 C C . SER F 3 27 ? -45.837 -4.193 -1.864 1.00 73.69 27 SER H C 1
ATOM 7017 O O . SER F 3 27 ? -46.349 -5.144 -1.253 1.00 63.27 27 SER H O 1
ATOM 7020 N N . GLN F 3 28 ? -46.003 -2.909 -1.530 1.00 121.73 28 GLN H N 1
ATOM 7021 C CA . GLN F 3 28 ? -46.763 -2.402 -0.388 1.00 127.72 28 GLN H CA 1
ATOM 7022 C C . GLN F 3 28 ? -46.129 -2.705 0.963 1.00 123.90 28 GLN H C 1
ATOM 7023 O O . GLN F 3 28 ? -46.815 -2.619 1.987 1.00 128.60 28 GLN H O 1
ATOM 7025 N N . SER F 3 29 ? -44.838 -3.033 1.011 1.00 82.16 29 SER H N 1
ATOM 7026 C CA . SER F 3 29 ? -44.106 -3.009 2.274 1.00 68.63 29 SER H CA 1
ATOM 7027 C C . SER F 3 29 ? -42.620 -3.216 2.031 1.00 63.61 29 SER H C 1
ATOM 7028 O O . SER F 3 29 ? -42.217 -3.959 1.130 1.00 62.09 29 SER H O 1
ATOM 7031 N N . VAL F 3 30 ? -41.815 -2.538 2.852 1.00 58.71 30 VAL H N 1
ATOM 7032 C CA . VAL F 3 30 ? -40.407 -2.885 2.986 1.00 55.64 30 VAL H CA 1
ATOM 7033 C C . VAL F 3 30 ? -40.283 -4.221 3.714 1.00 51.04 30 VAL H C 1
ATOM 7034 O O . VAL F 3 30 ? -41.181 -4.652 4.448 1.00 49.55 30 VAL H O 1
ATOM 7038 N N . SER F 3 31 ? -39.152 -4.889 3.505 1.00 49.73 31 SER H N 1
ATOM 7039 C CA . SER F 3 31 ? -38.844 -6.121 4.216 1.00 46.33 31 SER H CA 1
ATOM 7040 C C . SER F 3 31 ? -37.331 -6.237 4.323 1.00 51.97 31 SER H C 1
ATOM 7041 O O . SER F 3 31 ? -36.590 -5.355 3.884 1.00 62.22 31 SER H O 1
ATOM 7044 N N . SER F 3 32 ? -36.868 -7.326 4.932 1.00 48.11 32 SER H N 1
ATOM 7045 C CA . SER F 3 32 ? -35.448 -7.662 4.850 1.00 58.00 32 SER H CA 1
ATOM 7046 C C . SER F 3 32 ? -35.163 -9.144 4.647 1.00 55.19 32 SER H C 1
ATOM 7047 O O . SER F 3 32 ? -34.043 -9.483 4.249 1.00 47.94 32 SER H O 1
ATOM 7050 N N . ALA F 3 33 ? -36.124 -10.033 4.867 1.00 51.86 33 ALA H N 1
ATOM 7051 C CA . ALA F 3 33 ? -35.906 -11.477 4.827 1.00 44.22 33 ALA H CA 1
ATOM 7052 C C . ALA F 3 33 ? -36.531 -12.027 3.549 1.00 37.33 33 ALA H C 1
ATOM 7053 O O . ALA F 3 33 ? -37.700 -12.421 3.530 1.00 38.44 33 ALA H O 1
ATOM 7055 N N . VAL F 3 34 ? -35.741 -12.065 2.483 1.00 32.82 34 VAL H N 1
ATOM 7056 C CA . VAL F 3 34 ? -36.172 -12.595 1.196 1.00 29.89 34 VAL H CA 1
ATOM 7057 C C . VAL F 3 34 ? -35.334 -13.826 0.892 1.00 30.15 34 VAL H C 1
ATOM 7058 O O . VAL F 3 34 ? -34.105 -13.797 1.028 1.00 29.49 34 VAL H O 1
ATOM 7062 N N . ALA F 3 35 ? -36.004 -14.910 0.515 1.00 22.12 35 ALA H N 1
ATOM 7063 C CA . ALA F 3 35 ? -35.369 -16.156 0.122 1.00 23.19 35 ALA H CA 1
ATOM 7064 C C . ALA F 3 35 ? -35.698 -16.467 -1.333 1.00 24.26 35 ALA H C 1
ATOM 7065 O O . ALA F 3 35 ? -36.731 -16.043 -1.860 1.00 22.88 35 ALA H O 1
ATOM 7067 N N . TRP F 3 36 ? -34.796 -17.198 -1.979 1.00 21.97 36 TRP H N 1
ATOM 7068 C CA . TRP F 3 36 ? -34.948 -17.653 -3.352 1.00 21.03 36 TRP H CA 1
ATOM 7069 C C . TRP F 3 36 ? -34.894 -19.172 -3.392 1.00 21.12 36 TRP H C 1
ATOM 7070 O O . TRP F 3 36 ? -34.044 -19.787 -2.729 1.00 23.08 36 TRP H O 1
ATOM 7081 N N . TYR F 3 37 ? -35.777 -19.750 -4.220 1.00 21.33 37 TYR H N 1
ATOM 7082 C CA . TYR F 3 37 ? -35.970 -21.186 -4.364 1.00 19.94 37 TYR H CA 1
ATOM 7083 C C . TYR F 3 37 ? -35.966 -21.580 -5.834 1.00 23.10 37 TYR H C 1
ATOM 7084 O O . TYR F 3 37 ? -36.398 -20.814 -6.701 1.00 24.74 37 TYR H O 1
ATOM 7093 N N . GLN F 3 38 ? -35.518 -22.810 -6.090 1.00 16.23 38 GLN H N 1
ATOM 7094 C CA . GLN F 3 38 ? -35.501 -23.419 -7.411 1.00 21.79 38 GLN H CA 1
ATOM 7095 C C . GLN F 3 38 ? -36.401 -24.646 -7.388 1.00 25.03 38 GLN H C 1
ATOM 7096 O O . GLN F 3 38 ? -36.226 -25.526 -6.537 1.00 20.76 38 GLN H O 1
ATOM 7102 N N . GLN F 3 39 ? -37.357 -24.717 -8.316 1.00 17.33 39 GLN H N 1
ATOM 7103 C CA . GLN F 3 39 ? -38.285 -25.839 -8.362 1.00 21.17 39 GLN H CA 1
ATOM 7104 C C . GLN F 3 39 ? -38.277 -26.460 -9.750 1.00 26.14 39 GLN H C 1
ATOM 7105 O O . GLN F 3 39 ? -38.540 -25.775 -10.747 1.00 22.56 39 GLN H O 1
ATOM 7111 N N . LYS F 3 40 ? -37.983 -27.754 -9.804 1.00 26.06 40 LYS H N 1
ATOM 7112 C CA . LYS F 3 40 ? -38.209 -28.572 -10.980 1.00 29.77 40 LYS H CA 1
ATOM 7113 C C . LYS F 3 40 ? -39.680 -28.977 -11.040 1.00 30.54 40 LYS H C 1
ATOM 7114 O O . LYS F 3 40 ? -40.346 -29.060 -10.003 1.00 33.49 40 LYS H O 1
ATOM 7120 N N . PRO F 3 41 ? -40.215 -29.214 -12.237 1.00 34.20 41 PRO H N 1
ATOM 7121 C CA . PRO F 3 41 ? -41.643 -29.544 -12.348 1.00 34.23 41 PRO H CA 1
ATOM 7122 C C . PRO F 3 41 ? -42.009 -30.752 -11.496 1.00 34.35 41 PRO H C 1
ATOM 7123 O O . PRO F 3 41 ? -41.341 -31.788 -11.531 1.00 32.76 41 PRO H O 1
ATOM 7127 N N . GLY F 3 42 ? -43.074 -30.597 -10.710 1.00 30.81 42 GLY H N 1
ATOM 7128 C CA . GLY F 3 42 ? -43.592 -31.681 -9.899 1.00 31.88 42 GLY H CA 1
ATOM 7129 C C . GLY F 3 42 ? -42.687 -32.153 -8.783 1.00 34.33 42 GLY H C 1
ATOM 7130 O O . GLY F 3 42 ? -42.899 -33.247 -8.252 1.00 39.54 42 GLY H O 1
ATOM 7131 N N . LYS F 3 43 ? -41.684 -31.365 -8.406 1.00 30.81 43 LYS H N 1
ATOM 7132 C CA . LYS F 3 43 ? -40.777 -31.709 -7.323 1.00 30.03 43 LYS H CA 1
ATOM 7133 C C . LYS F 3 43 ? -40.817 -30.626 -6.256 1.00 28.00 43 LYS H C 1
ATOM 7134 O O . LYS F 3 43 ? -41.230 -29.492 -6.508 1.00 28.22 43 LYS H O 1
ATOM 7140 N N . ALA F 3 44 ? -40.371 -30.986 -5.057 1.00 30.17 44 ALA H N 1
ATOM 7141 C CA . ALA F 3 44 ? -40.330 -30.019 -3.975 1.00 23.09 44 ALA H CA 1
ATOM 7142 C C . ALA F 3 44 ? -39.303 -28.934 -4.286 1.00 23.12 44 ALA H C 1
ATOM 7143 O O . ALA F 3 44 ? -38.222 -29.232 -4.802 1.00 22.83 44 ALA H O 1
ATOM 7145 N N . PRO F 3 45 ? -39.613 -27.674 -3.995 1.00 25.07 45 PRO H N 1
ATOM 7146 C CA . PRO F 3 45 ? -38.640 -26.605 -4.233 1.00 21.55 45 PRO H CA 1
ATOM 7147 C C . PRO F 3 45 ? -37.412 -26.761 -3.351 1.00 25.07 45 PRO H C 1
ATOM 7148 O O . PRO F 3 45 ? -37.463 -27.333 -2.260 1.00 21.74 45 PRO H O 1
ATOM 7152 N N . LYS F 3 46 ? -36.296 -26.236 -3.844 1.00 17.14 46 LYS H N 1
ATOM 7153 C CA . LYS F 3 46 ? -35.027 -26.276 -3.136 1.00 26.19 46 LYS H CA 1
ATOM 7154 C C . LYS F 3 46 ? -34.615 -24.854 -2.796 1.00 25.29 46 LYS H C 1
ATOM 7155 O O . LYS F 3 46 ? -34.618 -23.980 -3.669 1.00 20.39 46 LYS H O 1
ATOM 7161 N N . LEU F 3 47 ? -34.252 -24.633 -1.536 1.00 24.19 47 LEU H N 1
ATOM 7162 C CA . LEU F 3 47 ? -33.787 -23.321 -1.108 1.00 19.66 47 LEU H CA 1
ATOM 7163 C C . LEU F 3 47 ? -32.444 -23.009 -1.752 1.00 23.75 47 LEU H C 1
ATOM 7164 O O . LEU F 3 47 ? -31.499 -23.798 -1.665 1.00 26.07 47 LEU H O 1
ATOM 7169 N N . LEU F 3 48 ? -32.359 -21.847 -2.393 1.00 25.99 48 LEU H N 1
ATOM 7170 C CA . LEU F 3 48 ? -31.112 -21.377 -2.974 1.00 27.45 48 LEU H CA 1
ATOM 7171 C C . LEU F 3 48 ? -30.446 -20.323 -2.105 1.00 32.08 48 LEU H C 1
ATOM 7172 O O . LEU F 3 48 ? -29.253 -20.427 -1.799 1.00 25.69 48 LEU H O 1
ATOM 7177 N N . ILE F 3 49 ? -31.199 -19.302 -1.703 1.00 29.21 49 ILE H N 1
ATOM 7178 C CA . ILE F 3 49 ? -30.618 -18.152 -1.014 1.00 25.11 49 ILE H CA 1
ATOM 7179 C C . ILE F 3 49 ? -31.541 -17.731 0.117 1.00 22.63 49 ILE H C 1
ATOM 7180 O O . ILE F 3 49 ? -32.761 -17.709 -0.050 1.00 22.10 49 ILE H O 1
ATOM 7185 N N . TYR F 3 50 ? -30.962 -17.384 1.264 1.00 33.16 50 TYR H N 1
ATOM 7186 C CA . TYR F 3 50 ? -31.728 -16.817 2.362 1.00 29.33 50 TYR H CA 1
ATOM 7187 C C . TYR F 3 50 ? -31.091 -15.501 2.784 1.00 30.80 50 TYR H C 1
ATOM 7188 O O . TYR F 3 50 ? -29.915 -15.239 2.513 1.00 34.17 50 TYR H O 1
ATOM 7197 N N . SER F 3 51 ? -31.897 -14.659 3.429 1.00 27.13 51 SER H N 1
ATOM 7198 C CA . SER F 3 51 ? -31.473 -13.333 3.872 1.00 34.19 51 SER H CA 1
ATOM 7199 C C . SER F 3 51 ? -30.998 -12.473 2.703 1.00 39.46 51 SER H C 1
ATOM 7200 O O . SER F 3 51 ? -30.140 -11.597 2.877 1.00 32.88 51 SER H O 1
ATOM 7203 N N . ALA F 3 52 ? -31.496 -12.791 1.504 1.00 31.05 52 ALA H N 1
ATOM 7204 C CA . ALA F 3 52 ? -31.339 -12.039 0.262 1.00 36.53 52 ALA H CA 1
ATOM 7205 C C . ALA F 3 52 ? -29.927 -12.103 -0.307 1.00 36.52 52 ALA H C 1
ATOM 7206 O O . ALA F 3 52 ? -29.715 -11.736 -1.467 1.00 44.38 52 ALA H O 1
ATOM 7208 N N . SER F 3 53 ? -28.968 -12.607 0.469 1.00 37.89 53 SER H N 1
ATOM 7209 C CA . SER F 3 53 ? -27.587 -12.695 -0.002 1.00 35.94 53 SER H CA 1
ATOM 7210 C C . SER F 3 53 ? -26.874 -13.977 0.385 1.00 40.41 53 SER H C 1
ATOM 7211 O O . SER F 3 53 ? -25.827 -14.271 -0.204 1.00 36.26 53 SER H O 1
ATOM 7214 N N . SER F 3 54 ? -27.385 -14.755 1.334 1.00 32.65 54 SER H N 1
ATOM 7215 C CA . SER F 3 54 ? -26.635 -15.870 1.892 1.00 36.27 54 SER H CA 1
ATOM 7216 C C . SER F 3 54 ? -26.884 -17.134 1.086 1.00 29.48 54 SER H C 1
ATOM 7217 O O . SER F 3 54 ? -28.033 -17.536 0.881 1.00 29.44 54 SER H O 1
ATOM 7220 N N . LEU F 3 55 ? -25.800 -17.761 0.644 1.00 34.18 55 LEU H N 1
ATOM 7221 C CA . LEU F 3 55 ? -25.884 -18.986 -0.133 1.00 32.72 55 LEU H CA 1
ATOM 7222 C C . LEU F 3 55 ? -26.225 -20.145 0.792 1.00 32.87 55 LEU H C 1
ATOM 7223 O O . LEU F 3 55 ? -25.593 -20.319 1.839 1.00 33.65 55 LEU H O 1
ATOM 7228 N N . TYR F 3 56 ? -27.225 -20.934 0.415 1.00 33.16 56 TYR H N 1
ATOM 7229 C CA . TYR F 3 56 ? -27.594 -22.065 1.250 1.00 30.08 56 TYR H CA 1
ATOM 7230 C C . TYR F 3 56 ? -26.623 -23.226 1.040 1.00 28.99 56 TYR H C 1
ATOM 7231 O O . TYR F 3 56 ? -25.951 -23.328 0.013 1.00 31.70 56 TYR H O 1
ATOM 7240 N N . SER F 3 57 ? -26.566 -24.107 2.038 1.00 29.83 57 SER H N 1
ATOM 7241 C CA . SER F 3 57 ? -25.628 -25.224 2.056 1.00 34.88 57 SER H CA 1
ATOM 7242 C C . SER F 3 57 ? -25.700 -26.047 0.777 1.00 35.09 57 SER H C 1
ATOM 7243 O O . SER F 3 57 ? -26.752 -26.594 0.431 1.00 34.12 57 SER H O 1
ATOM 7246 N N . GLY F 3 58 ? -24.568 -26.135 0.080 1.00 30.79 58 GLY H N 1
ATOM 7247 C CA . GLY F 3 58 ? -24.438 -26.963 -1.098 1.00 33.94 58 GLY H CA 1
ATOM 7248 C C . GLY F 3 58 ? -24.792 -26.301 -2.412 1.00 33.73 58 GLY H C 1
ATOM 7249 O O . GLY F 3 58 ? -24.480 -26.864 -3.470 1.00 35.93 58 GLY H O 1
ATOM 7250 N N . VAL F 3 59 ? -25.419 -25.133 -2.390 1.00 37.82 59 VAL H N 1
ATOM 7251 C CA . VAL F 3 59 ? -25.828 -24.491 -3.644 1.00 33.73 59 VAL H CA 1
ATOM 7252 C C . VAL F 3 59 ? -24.585 -23.992 -4.374 1.00 37.04 59 VAL H C 1
ATOM 7253 O O . VAL F 3 59 ? -23.742 -23.318 -3.756 1.00 34.85 59 VAL H O 1
ATOM 7257 N N . PRO F 3 60 ? -24.423 -24.292 -5.664 1.00 32.28 60 PRO H N 1
ATOM 7258 C CA . PRO F 3 60 ? -23.239 -23.814 -6.391 1.00 41.45 60 PRO H CA 1
ATOM 7259 C C . PRO F 3 60 ? -23.134 -22.295 -6.357 1.00 42.92 60 PRO H C 1
ATOM 7260 O O . PRO F 3 60 ? -24.136 -21.579 -6.402 1.00 40.50 60 PRO H O 1
ATOM 7264 N N . SER F 3 61 ? -21.894 -21.811 -6.283 1.00 51.87 61 SER H N 1
ATOM 7265 C CA . SER F 3 61 ? -21.601 -20.391 -6.126 1.00 43.76 61 SER H CA 1
ATOM 7266 C C . SER F 3 61 ? -21.912 -19.565 -7.367 1.00 40.64 61 SER H C 1
ATOM 7267 O O . SER F 3 61 ? -21.774 -18.337 -7.313 1.00 39.20 61 SER H O 1
ATOM 7270 N N . ARG F 3 62 ? -22.323 -20.183 -8.475 1.00 44.01 62 ARG H N 1
ATOM 7271 C CA . ARG F 3 62 ? -22.802 -19.392 -9.601 1.00 38.57 62 ARG H CA 1
ATOM 7272 C C . ARG F 3 62 ? -24.133 -18.719 -9.294 1.00 41.36 62 ARG H C 1
ATOM 7273 O O . ARG F 3 62 ? -24.508 -17.770 -9.988 1.00 40.43 62 ARG H O 1
ATOM 7281 N N . PHE F 3 63 ? -24.849 -19.182 -8.271 1.00 36.65 63 PHE H N 1
ATOM 7282 C CA . PHE F 3 63 ? -26.030 -18.487 -7.780 1.00 37.97 63 PHE H CA 1
ATOM 7283 C C . PHE F 3 63 ? -25.617 -17.418 -6.778 1.00 42.24 63 PHE H C 1
ATOM 7284 O O . PHE F 3 63 ? -24.784 -17.659 -5.900 1.00 43.87 63 PHE H O 1
ATOM 7292 N N . SER F 3 64 ? -26.219 -16.240 -6.904 1.00 38.54 64 SER H N 1
ATOM 7293 C CA . SER F 3 64 ? -25.925 -15.153 -5.984 1.00 39.84 64 SER H CA 1
ATOM 7294 C C . SER F 3 64 ? -27.157 -14.271 -5.866 1.00 37.76 64 SER H C 1
ATOM 7295 O O . SER F 3 64 ? -28.023 -14.261 -6.742 1.00 34.39 64 SER H O 1
ATOM 7298 N N . GLY F 3 65 ? -27.238 -13.537 -4.759 1.00 37.14 65 GLY H N 1
ATOM 7299 C CA . GLY F 3 65 ? -28.378 -12.681 -4.516 1.00 31.34 65 GLY H CA 1
ATOM 7300 C C . GLY F 3 65 ? -27.943 -11.324 -4.007 1.00 36.24 65 GLY H C 1
ATOM 7301 O O . GLY F 3 65 ? -26.872 -11.168 -3.417 1.00 44.32 65 GLY H O 1
ATOM 7302 N N . SER F 3 66 ? -28.800 -10.337 -4.253 1.00 34.47 66 SER H N 1
ATOM 7303 C CA . SER F 3 66 ? -28.507 -8.976 -3.821 1.00 36.22 66 SER H CA 1
ATOM 7304 C C . SER F 3 66 ? -29.806 -8.237 -3.542 1.00 37.59 66 SER H C 1
ATOM 7305 O O . SER F 3 66 ? -30.879 -8.619 -4.021 1.00 34.56 66 SER H O 1
ATOM 7308 N N . ARG F 3 67 ? -29.693 -7.175 -2.745 1.00 37.04 67 ARG H N 1
ATOM 7309 C CA . ARG F 3 67 ? -30.831 -6.357 -2.355 1.00 37.07 67 ARG H CA 1
ATOM 7310 C C . ARG F 3 67 ? -30.531 -4.887 -2.618 1.00 39.84 67 ARG H C 1
ATOM 7311 O O . ARG F 3 67 ? -29.423 -4.412 -2.353 1.00 48.33 67 ARG H O 1
ATOM 7319 N N . SER F 3 68 ? -31.532 -4.171 -3.134 1.00 36.68 68 SER H N 1
ATOM 7320 C CA . SER F 3 68 ? -31.504 -2.720 -3.330 1.00 41.46 68 SER H CA 1
ATOM 7321 C C . SER F 3 68 ? -32.872 -2.222 -2.863 1.00 40.02 68 SER H C 1
ATOM 7322 O O . SER F 3 68 ? -33.837 -2.189 -3.635 1.00 43.93 68 SER H O 1
ATOM 7325 N N . GLY F 3 69 ? -32.958 -1.877 -1.580 1.00 47.95 69 GLY H N 1
ATOM 7326 C CA . GLY F 3 69 ? -34.208 -1.442 -0.989 1.00 41.83 69 GLY H CA 1
ATOM 7327 C C . GLY F 3 69 ? -35.259 -2.530 -0.986 1.00 43.20 69 GLY H C 1
ATOM 7328 O O . GLY F 3 69 ? -35.118 -3.535 -0.283 1.00 46.07 69 GLY H O 1
ATOM 7329 N N . THR F 3 70 ? -36.320 -2.341 -1.767 1.00 45.60 70 THR H N 1
ATOM 7330 C CA . THR F 3 70 ? -37.371 -3.337 -1.919 1.00 41.79 70 THR H CA 1
ATOM 7331 C C . THR F 3 70 ? -37.221 -4.161 -3.195 1.00 42.45 70 THR H C 1
ATOM 7332 O O . THR F 3 70 ? -38.167 -4.849 -3.588 1.00 38.03 70 THR H O 1
ATOM 7336 N N . ASP F 3 71 ? -36.066 -4.096 -3.857 1.00 40.37 71 ASP H N 1
ATOM 7337 C CA . ASP F 3 71 ? -35.832 -4.823 -5.100 1.00 40.29 71 ASP H CA 1
ATOM 7338 C C . ASP F 3 71 ? -34.740 -5.856 -4.865 1.00 35.73 71 ASP H C 1
ATOM 7339 O O . ASP F 3 71 ? -33.616 -5.505 -4.504 1.00 40.46 71 ASP H O 1
ATOM 7344 N N . PHE F 3 72 ? -35.054 -7.122 -5.103 1.00 32.73 72 PHE H N 1
ATOM 7345 C CA . PHE F 3 72 ? -34.145 -8.223 -4.836 1.00 33.91 72 PHE H CA 1
ATOM 7346 C C . PHE F 3 72 ? -33.811 -8.921 -6.144 1.00 37.74 72 PHE H C 1
ATOM 7347 O O . PHE F 3 72 ? -34.657 -9.026 -7.036 1.00 33.94 72 PHE H O 1
ATOM 7355 N N . THR F 3 73 ? -32.567 -9.363 -6.274 1.00 34.11 73 THR H N 1
ATOM 7356 C CA . THR F 3 73 ? -32.093 -9.913 -7.534 1.00 35.73 73 THR H CA 1
ATOM 7357 C C . THR F 3 73 ? -31.417 -11.249 -7.293 1.00 33.12 73 THR H C 1
ATOM 7358 O O . THR F 3 73 ? -30.546 -11.363 -6.422 1.00 30.66 73 THR H O 1
ATOM 7362 N N . LEU F 3 74 ? -31.834 -12.248 -8.067 1.00 32.05 74 LEU H N 1
ATOM 7363 C CA . LEU F 3 74 ? -31.157 -13.531 -8.165 1.00 32.03 74 LEU H CA 1
ATOM 7364 C C . LEU F 3 74 ? -30.371 -13.571 -9.468 1.00 36.17 74 LEU H C 1
ATOM 7365 O O . LEU F 3 74 ? -30.931 -13.345 -10.546 1.00 30.88 74 LEU H O 1
ATOM 7370 N N . THR F 3 75 ? -29.082 -13.869 -9.369 1.00 38.95 75 THR H N 1
ATOM 7371 C CA . THR F 3 75 ? -28.199 -13.930 -10.521 1.00 40.88 75 THR H CA 1
ATOM 7372 C C . THR F 3 75 ? -27.638 -15.338 -10.636 1.00 38.00 75 THR H C 1
ATOM 7373 O O . THR F 3 75 ? -27.149 -15.900 -9.649 1.00 37.75 75 THR H O 1
ATOM 7377 N N . ILE F 3 76 ? -27.731 -15.907 -11.834 1.00 39.99 76 ILE H N 1
ATOM 7378 C CA . ILE F 3 76 ? -27.029 -17.131 -12.194 1.00 42.91 76 ILE H CA 1
ATOM 7379 C C . ILE F 3 76 ? -25.895 -16.728 -13.123 1.00 45.30 76 ILE H C 1
ATOM 7380 O O . ILE F 3 76 ? -26.134 -16.154 -14.195 1.00 41.03 76 ILE H O 1
ATOM 7385 N N . SER F 3 77 ? -24.661 -17.020 -12.708 1.00 45.67 77 SER H N 1
ATOM 7386 C CA . SER F 3 77 ? -23.493 -16.495 -13.402 1.00 54.51 77 SER H CA 1
ATOM 7387 C C . SER F 3 77 ? -23.187 -17.283 -14.671 1.00 57.87 77 SER H C 1
ATOM 7388 O O . SER F 3 77 ? -23.098 -16.707 -15.760 1.00 59.24 77 SER H O 1
ATOM 7391 N N . SER F 3 78 ? -23.022 -18.598 -14.553 1.00 66.57 78 SER H N 1
ATOM 7392 C CA . SER F 3 78 ? -22.667 -19.458 -15.681 1.00 59.26 78 SER H CA 1
ATOM 7393 C C . SER F 3 78 ? -23.795 -20.469 -15.862 1.00 52.59 78 SER H C 1
ATOM 7394 O O . SER F 3 78 ? -23.733 -21.580 -15.330 1.00 56.63 78 SER H O 1
ATOM 7397 N N . LEU F 3 79 ? -24.817 -20.084 -16.627 1.00 47.26 79 LEU H N 1
ATOM 7398 C CA . LEU F 3 79 ? -26.011 -20.910 -16.776 1.00 44.72 79 LEU H CA 1
ATOM 7399 C C . LEU F 3 79 ? -25.658 -22.294 -17.310 1.00 48.41 79 LEU H C 1
ATOM 7400 O O . LEU F 3 79 ? -25.022 -22.426 -18.361 1.00 45.26 79 LEU H O 1
ATOM 7405 N N . GLN F 3 80 ? -26.073 -23.326 -16.576 1.00 40.20 80 GLN H N 1
ATOM 7406 C CA . GLN F 3 80 ? -25.839 -24.722 -16.896 1.00 38.47 80 GLN H CA 1
ATOM 7407 C C . GLN F 3 80 ? -27.126 -25.386 -17.374 1.00 39.91 80 GLN H C 1
ATOM 7408 O O . GLN F 3 80 ? -28.223 -24.948 -17.016 1.00 38.12 80 GLN H O 1
ATOM 7414 N N . PRO F 3 81 ? -27.025 -26.444 -18.188 1.00 42.24 81 PRO H N 1
ATOM 7415 C CA . PRO F 3 81 ? -28.247 -27.113 -18.671 1.00 36.89 81 PRO H CA 1
ATOM 7416 C C . PRO F 3 81 ? -29.160 -27.615 -17.564 1.00 35.92 81 PRO H C 1
ATOM 7417 O O . PRO F 3 81 ? -30.388 -27.570 -17.719 1.00 33.45 81 PRO H O 1
ATOM 7421 N N . GLU F 3 82 ? -28.609 -28.078 -16.448 1.00 33.96 82 GLU H N 1
ATOM 7422 C CA . GLU F 3 82 ? -29.501 -28.555 -15.390 1.00 36.40 82 GLU H CA 1
ATOM 7423 C C . GLU F 3 82 ? -30.186 -27.428 -14.630 1.00 31.78 82 GLU H C 1
ATOM 7424 O O . GLU F 3 82 ? -30.894 -27.725 -13.660 1.00 29.61 82 GLU H O 1
ATOM 7430 N N . ASP F 3 83 ? -30.034 -26.171 -15.039 1.00 30.88 83 ASP H N 1
ATOM 7431 C CA . ASP F 3 83 ? -30.603 -25.041 -14.319 1.00 30.41 83 ASP H CA 1
ATOM 7432 C C . ASP F 3 83 ? -32.020 -24.687 -14.755 1.00 31.74 83 ASP H C 1
ATOM 7433 O O . ASP F 3 83 ? -32.614 -23.780 -14.162 1.00 29.04 83 ASP H O 1
ATOM 7438 N N . PHE F 3 84 ? -32.576 -25.356 -15.767 1.00 28.09 84 PHE H N 1
ATOM 7439 C CA . PHE F 3 84 ? -33.947 -25.054 -16.164 1.00 27.66 84 PHE H CA 1
ATOM 7440 C C . PHE F 3 84 ? -34.880 -25.352 -15.000 1.00 28.69 84 PHE H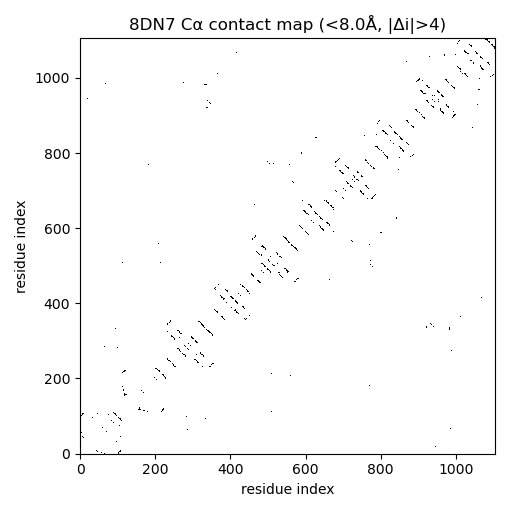 C 1
ATOM 7441 O O . PHE F 3 84 ? -34.803 -26.424 -14.389 1.00 27.46 84 PHE H O 1
ATOM 7449 N N . ALA F 3 85 ? -35.750 -24.397 -14.681 1.00 28.30 85 ALA H N 1
ATOM 7450 C CA . ALA F 3 85 ? -36.580 -24.546 -13.484 1.00 22.35 85 ALA H CA 1
ATOM 7451 C C . ALA F 3 85 ? -37.484 -23.328 -13.372 1.00 23.98 85 ALA H C 1
ATOM 7452 O O . ALA F 3 85 ? -37.325 -22.351 -14.103 1.00 24.74 85 ALA H O 1
ATOM 7454 N N . THR F 3 86 ? -38.405 -23.370 -12.421 1.00 20.07 86 THR H N 1
ATOM 7455 C CA . THR F 3 86 ? -39.130 -22.171 -12.033 1.00 23.66 86 THR H CA 1
ATOM 7456 C C . THR F 3 86 ? -38.542 -21.672 -10.718 1.00 21.80 86 THR H C 1
ATOM 7457 O O . THR F 3 86 ? -38.432 -22.436 -9.754 1.00 21.97 86 THR H O 1
ATOM 7461 N N . TYR F 3 87 ? -38.129 -20.409 -10.696 1.00 20.91 87 TYR H N 1
ATOM 7462 C CA . TYR F 3 87 ? -37.495 -19.809 -9.532 1.00 21.52 87 TYR H CA 1
ATOM 7463 C C . TYR F 3 87 ? -38.471 -18.865 -8.846 1.00 23.63 87 TYR H C 1
ATOM 7464 O O . TYR F 3 87 ? -39.201 -18.122 -9.506 1.00 26.98 87 TYR H O 1
ATOM 7473 N N . TYR F 3 88 ? -38.484 -18.911 -7.517 1.00 16.05 88 TYR H N 1
ATOM 7474 C CA . TYR F 3 88 ? -39.420 -18.141 -6.710 1.00 20.26 88 TYR H CA 1
ATOM 7475 C C . TYR F 3 88 ? -38.662 -17.309 -5.688 1.00 21.68 88 TYR H C 1
ATOM 7476 O O . TYR F 3 88 ? -37.668 -17.771 -5.122 1.00 20.30 88 TYR H O 1
ATOM 7485 N N . CYS F 3 89 ? -39.128 -16.086 -5.455 1.00 18.97 89 CYS H N 1
ATOM 7486 C CA . CYS F 3 89 ? -38.739 -15.327 -4.274 1.00 22.40 89 CYS H CA 1
ATOM 7487 C C . CYS F 3 89 ? -39.840 -15.445 -3.228 1.00 20.53 89 CYS H C 1
ATOM 7488 O O . CYS F 3 89 ? -40.989 -15.773 -3.537 1.00 18.20 89 CYS H O 1
ATOM 7491 N N . GLN F 3 90 ? -39.473 -15.170 -1.980 1.00 21.52 90 GLN H N 1
ATOM 7492 C CA . GLN F 3 90 ? -40.366 -15.369 -0.848 1.00 16.67 90 GLN H CA 1
ATOM 7493 C C . GLN F 3 90 ? -39.952 -14.427 0.270 1.00 21.16 90 GLN H C 1
ATOM 7494 O O . GLN F 3 90 ? -38.762 -14.265 0.533 1.00 26.51 90 GLN H O 1
ATOM 7500 N N . GLN F 3 91 ? -40.929 -13.802 0.917 1.00 24.80 91 GLN H N 1
ATOM 7501 C CA . GLN F 3 91 ? -40.662 -12.862 1.997 1.00 30.34 91 GLN H CA 1
ATOM 7502 C C . GLN F 3 91 ? -41.153 -13.432 3.321 1.00 30.03 91 GLN H C 1
ATOM 7503 O O . GLN F 3 91 ? -42.202 -14.082 3.379 1.00 24.17 91 GLN H O 1
ATOM 7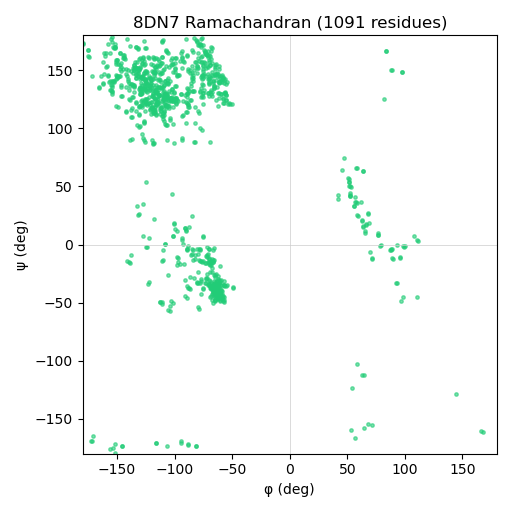509 N N . SER F 3 92 ? -40.374 -13.193 4.378 1.00 34.84 92 SER H N 1
ATOM 7510 C CA . SER F 3 92 ? -40.712 -13.598 5.741 1.00 37.06 92 SER H CA 1
ATOM 7511 C C . SER F 3 92 ? -40.620 -12.366 6.629 1.00 39.77 92 SER H C 1
ATOM 7512 O O . SER F 3 92 ? -39.518 -11.901 6.935 1.00 50.32 92 SER H O 1
ATOM 7515 N N . SER F 3 93 ? -41.766 -11.830 7.035 1.00 28.33 93 SER H N 1
ATOM 7516 C CA . SER F 3 93 ? -41.784 -10.588 7.790 1.00 33.47 93 SER H CA 1
ATOM 7517 C C . SER F 3 93 ? -41.806 -10.858 9.297 1.00 32.13 93 SER H C 1
ATOM 7518 O O . SER F 3 93 ? -41.625 -11.986 9.764 1.00 23.39 93 SER H O 1
ATOM 7521 N N . ILE F 3 94 ? -42.018 -9.797 10.073 1.00 31.87 94 ILE H N 1
ATOM 7522 C CA . ILE F 3 94 ? -41.889 -9.856 11.523 1.00 31.04 94 ILE H CA 1
ATOM 7523 C C . ILE F 3 94 ? -43.134 -10.474 12.152 1.00 28.62 94 ILE H C 1
ATOM 7524 O O . ILE F 3 94 ? -44.213 -10.513 11.558 1.00 27.91 94 ILE H O 1
ATOM 7529 N N . VAL F 3 95 ? -42.969 -10.943 13.393 1.00 22.87 95 VAL H N 1
ATOM 7530 C CA . VAL F 3 95 ? -44.054 -11.431 14.244 1.00 23.72 95 VAL H CA 1
ATOM 7531 C C . VAL F 3 95 ? -44.889 -12.465 13.497 1.00 25.17 95 VAL H C 1
ATOM 7532 O O . VAL F 3 95 ? -46.120 -12.358 13.438 1.00 25.21 95 VAL H O 1
ATOM 7536 N N . TRP F 3 96 ? -44.215 -13.461 12.911 1.00 23.82 96 TRP H N 1
ATOM 7537 C CA . TRP F 3 96 ? -44.824 -14.576 12.187 1.00 28.08 96 TRP H CA 1
ATOM 7538 C C . TRP F 3 96 ? -45.980 -14.138 11.293 1.00 27.59 96 TRP H C 1
ATOM 7539 O O . TRP F 3 96 ? -46.996 -14.832 11.197 1.00 25.85 96 TRP H O 1
ATOM 7550 N N . GLU F 3 97 ? -45.830 -12.991 10.636 1.00 29.87 97 GLU H N 1
ATOM 7551 C CA . GLU F 3 97 ? -46.815 -12.549 9.661 1.00 27.65 97 GLU H CA 1
ATOM 7552 C C . GLU F 3 97 ? -46.854 -13.532 8.490 1.00 30.18 97 GLU H C 1
ATOM 7553 O O . GLU F 3 97 ? -45.883 -14.262 8.254 1.00 22.85 97 GLU H O 1
ATOM 7559 N N . PRO F 3 98 ? -47.978 -13.614 7.773 1.00 34.24 98 PRO H N 1
ATOM 7560 C CA . PRO F 3 98 ? -48.068 -14.571 6.662 1.00 25.18 98 PRO H CA 1
ATOM 7561 C C . PRO F 3 98 ? -46.948 -14.373 5.650 1.00 24.50 98 PRO H C 1
ATOM 7562 O O . PRO F 3 98 ? -46.564 -13.248 5.327 1.00 25.31 98 PRO H O 1
ATOM 7566 N N . ILE F 3 99 ? -46.394 -15.491 5.200 1.00 25.40 99 ILE H N 1
ATOM 7567 C CA . ILE F 3 99 ? -45.361 -15.529 4.170 1.00 26.65 99 ILE H CA 1
ATOM 7568 C C . ILE F 3 99 ? -46.001 -15.394 2.791 1.00 24.09 99 ILE H C 1
ATOM 7569 O O . ILE F 3 99 ? -47.131 -15.840 2.565 1.00 27.40 99 ILE H O 1
ATOM 7574 N N . THR F 3 100 ? -45.282 -14.770 1.854 1.00 24.16 100 THR H N 1
ATOM 7575 C CA . THR F 3 100 ? -45.744 -14.644 0.475 1.00 26.87 100 THR H CA 1
ATOM 7576 C C . THR F 3 100 ? -44.670 -15.120 -0.496 1.00 25.13 100 THR H C 1
ATOM 7577 O O . THR F 3 100 ? -43.487 -14.818 -0.320 1.00 26.87 100 THR H O 1
ATOM 7581 N N . PHE F 3 101 ? -45.089 -15.870 -1.513 1.00 21.94 101 PHE H N 1
ATOM 7582 C CA . PHE F 3 101 ? -44.227 -16.255 -2.621 1.00 19.68 101 PHE H CA 1
ATOM 7583 C C . PHE F 3 101 ? -44.475 -15.352 -3.824 1.00 24.09 101 PHE H C 1
ATOM 7584 O O . PHE F 3 101 ? -45.590 -14.876 -4.048 1.00 20.27 101 PHE H O 1
ATOM 7592 N N . GLY F 3 102 ? -43.423 -15.127 -4.603 1.00 23.79 102 GLY H N 1
ATOM 7593 C CA . GLY F 3 102 ? -43.596 -14.523 -5.904 1.00 25.12 102 GLY H CA 1
ATOM 7594 C C . GLY F 3 102 ? -44.329 -15.461 -6.846 1.00 19.62 102 GLY H C 1
ATOM 7595 O O . GLY F 3 102 ? -44.556 -16.637 -6.557 1.00 19.73 102 GLY H O 1
ATOM 7596 N N . GLN F 3 103 ? -44.732 -14.919 -8.000 1.00 23.09 103 GLN H N 1
ATOM 7597 C CA . GLN F 3 103 ? -45.454 -15.737 -8.970 1.00 24.36 103 GLN H CA 1
ATOM 7598 C C . GLN F 3 103 ? -44.541 -16.730 -9.678 1.00 22.24 103 GLN H C 1
ATOM 7599 O O . GLN F 3 103 ? -45.037 -17.686 -10.283 1.00 20.13 103 GLN H O 1
ATOM 7605 N N . GLY F 3 104 ? -43.235 -16.541 -9.599 1.00 20.41 104 GLY H N 1
ATOM 7606 C CA . GLY F 3 104 ? -42.300 -17.456 -10.220 1.00 22.23 104 GLY H CA 1
ATOM 7607 C C . GLY F 3 104 ? -41.823 -16.969 -11.577 1.00 22.98 104 GLY H C 1
ATOM 7608 O O . GLY F 3 104 ? -42.533 -16.270 -12.307 1.00 25.80 104 GLY H O 1
ATOM 7609 N N . THR F 3 105 ? -40.582 -17.324 -11.908 1.00 20.60 105 THR H N 1
ATOM 7610 C CA . THR F 3 105 ? -39.972 -17.048 -13.204 1.00 23.18 105 THR H CA 1
ATOM 7611 C C . THR F 3 105 ? -39.485 -18.366 -13.787 1.00 27.78 105 THR H C 1
ATOM 7612 O O . THR F 3 105 ? -38.669 -19.056 -13.168 1.00 21.17 105 THR H O 1
ATOM 7616 N N . LYS F 3 106 ? -39.984 -18.719 -14.967 1.00 25.54 106 LYS H N 1
ATOM 7617 C CA . LYS F 3 106 ? -39.618 -19.973 -15.612 1.00 27.45 106 LYS H CA 1
ATOM 7618 C C . LYS F 3 106 ? -38.381 -19.750 -16.479 1.00 30.36 106 LYS H C 1
ATOM 7619 O O . LYS F 3 106 ? -38.399 -18.919 -17.393 1.00 36.30 106 LYS H O 1
ATOM 7625 N N . VAL F 3 107 ? -37.314 -20.493 -16.196 1.00 25.00 107 VAL H N 1
ATOM 7626 C CA . VAL F 3 107 ? -36.046 -20.402 -16.910 1.00 28.30 107 VAL H CA 1
ATOM 7627 C C . VAL F 3 107 ? -35.907 -21.641 -17.784 1.00 25.95 107 VAL H C 1
ATOM 7628 O O . VAL F 3 107 ? -35.899 -22.778 -17.280 1.00 32.16 107 VAL H O 1
ATOM 7632 N N . GLU F 3 108 ? -35.795 -21.407 -19.092 1.00 29.42 108 GLU H N 1
ATOM 7633 C CA . GLU F 3 108 ? -35.582 -22.419 -20.114 1.00 33.34 108 GLU H CA 1
ATOM 7634 C C . GLU F 3 108 ? -34.202 -22.226 -20.733 1.00 31.56 108 GLU H C 1
ATOM 7635 O O . GLU F 3 108 ? -33.697 -21.104 -20.819 1.00 30.97 108 GLU H O 1
ATOM 7641 N N . ILE F 3 109 ? -33.592 -23.326 -21.161 1.00 30.56 109 ILE H N 1
ATOM 7642 C CA . ILE F 3 109 ? -32.248 -23.294 -21.725 1.00 33.95 109 ILE H CA 1
ATOM 7643 C C . ILE F 3 109 ? -32.371 -23.154 -23.239 1.00 34.84 109 ILE H C 1
ATOM 7644 O O . ILE F 3 109 ? -33.023 -23.976 -23.891 1.00 34.99 109 ILE H O 1
ATOM 7649 N N . LYS F 3 110 ? -31.753 -22.117 -23.802 1.00 35.92 110 LYS H N 1
ATOM 7650 C CA . LYS F 3 110 ? -31.684 -21.961 -25.252 1.00 41.09 110 LYS H CA 1
ATOM 7651 C C . LYS F 3 110 ? -30.460 -22.674 -25.813 1.00 39.71 110 LYS H C 1
ATOM 7652 O O . LYS F 3 110 ? -29.344 -22.490 -25.316 1.00 38.19 110 LYS H O 1
ATOM 7658 N N . ARG F 3 111 ? -30.671 -23.479 -26.853 1.00 41.65 111 ARG H N 1
ATOM 7659 C CA . ARG F 3 111 ? -29.612 -24.276 -27.462 1.00 37.65 111 ARG H CA 1
ATOM 7660 C C . ARG F 3 111 ? -29.807 -24.279 -28.974 1.00 42.88 111 ARG H C 1
ATOM 7661 O O . ARG F 3 111 ? -30.773 -23.716 -29.500 1.00 39.85 111 ARG H O 1
ATOM 7669 N N . THR F 3 112 ? -28.870 -24.908 -29.679 1.00 42.73 112 THR H N 1
ATOM 7670 C CA . THR F 3 112 ? -28.941 -24.963 -31.132 1.00 43.73 112 THR H CA 1
ATOM 7671 C C . THR F 3 112 ? -30.091 -25.857 -31.589 1.00 44.34 112 THR H C 1
ATOM 7672 O O . THR F 3 112 ? -30.528 -26.764 -30.876 1.00 38.47 112 THR H O 1
ATOM 7676 N N . VAL F 3 113 ? -30.588 -25.574 -32.797 1.00 44.93 113 VAL H N 1
ATOM 7677 C CA . VAL F 3 113 ? -31.749 -26.280 -33.328 1.00 42.79 113 VAL H CA 1
ATOM 7678 C C . VAL F 3 113 ? -31.465 -27.771 -33.467 1.00 46.69 113 VAL H C 1
ATOM 7679 O O . VAL F 3 113 ? -30.374 -28.185 -33.882 1.00 45.81 113 VAL H O 1
ATOM 7683 N N . ALA F 3 114 ? -32.466 -28.587 -33.131 1.00 41.04 114 ALA H N 1
ATOM 7684 C CA . ALA F 3 114 ? -32.379 -30.039 -33.248 1.00 41.56 114 ALA H CA 1
ATOM 7685 C C . ALA F 3 114 ? -33.699 -30.561 -33.791 1.00 38.36 114 ALA H C 1
ATOM 7686 O O . ALA F 3 114 ? -34.754 -30.307 -33.202 1.00 34.01 114 ALA H O 1
ATOM 7688 N N . ALA F 3 115 ? -33.638 -31.302 -34.907 1.00 37.01 115 ALA H N 1
ATOM 7689 C CA . ALA F 3 115 ? -34.829 -31.833 -35.557 1.00 36.14 115 ALA H CA 1
ATOM 7690 C C . ALA F 3 115 ? -35.364 -33.041 -34.787 1.00 34.77 115 ALA H C 1
ATOM 7691 O O . ALA F 3 115 ? -34.584 -33.853 -34.284 1.00 37.44 115 ALA H O 1
ATOM 7693 N N . PRO F 3 116 ? -36.685 -33.187 -34.689 1.00 34.25 116 PRO H N 1
ATOM 7694 C CA . PRO F 3 116 ? -37.254 -34.338 -33.977 1.00 28.27 116 PRO H CA 1
ATOM 7695 C C . PRO F 3 116 ? -37.174 -35.618 -34.789 1.00 35.39 116 PRO H C 1
ATOM 7696 O O . PRO F 3 116 ? -37.323 -35.611 -36.013 1.00 32.04 116 PRO H O 1
ATOM 7700 N N . SER F 3 117 ? -36.958 -36.732 -34.092 1.00 34.48 117 SER H N 1
ATOM 7701 C CA . SER F 3 117 ? -37.154 -38.042 -34.702 1.00 31.48 117 SER H CA 1
ATOM 7702 C C . SER F 3 117 ? -38.610 -38.446 -34.517 1.00 31.78 117 SER H C 1
ATOM 7703 O O . SER F 3 117 ? -39.144 -38.356 -33.410 1.00 31.63 117 SER H O 1
ATOM 7706 N N . VAL F 3 118 ? -39.250 -38.895 -35.591 1.00 29.07 118 VAL H N 1
ATOM 7707 C CA . VAL F 3 118 ? -40.697 -39.077 -35.616 1.00 29.84 118 VAL H CA 1
ATOM 7708 C C . VAL F 3 118 ? -41.024 -40.563 -35.696 1.00 28.15 118 VAL H C 1
ATOM 7709 O O . VAL F 3 118 ? -40.416 -41.310 -36.472 1.00 32.42 118 VAL H O 1
ATOM 7713 N N . PHE F 3 119 ? -41.986 -40.985 -34.880 1.00 27.81 119 PHE H N 1
ATOM 7714 C CA . PHE F 3 119 ? -42.461 -42.361 -34.848 1.00 27.39 119 PHE H CA 1
ATOM 7715 C C . PHE F 3 119 ? -43.980 -42.355 -34.778 1.00 29.03 119 PHE H C 1
ATOM 7716 O O . PHE F 3 119 ? -44.584 -41.417 -34.253 1.00 26.09 119 PHE H O 1
ATOM 7724 N N . ILE F 3 120 ? -44.595 -43.406 -35.311 1.00 28.58 120 ILE H N 1
ATOM 7725 C CA . ILE F 3 120 ? -46.042 -43.570 -35.258 1.00 30.37 120 ILE H CA 1
ATOM 7726 C C . ILE F 3 120 ? -46.358 -44.948 -34.691 1.00 32.20 120 ILE H C 1
ATOM 7727 O O . ILE F 3 120 ? -45.639 -45.920 -34.950 1.00 33.82 120 ILE H O 1
ATOM 7732 N N . PHE F 3 121 ? -47.424 -45.020 -33.897 1.00 29.21 121 PHE H N 1
ATOM 7733 C CA . PHE F 3 121 ? -47.825 -46.239 -33.206 1.00 30.10 121 PHE H CA 1
ATOM 7734 C C . PHE F 3 121 ? -49.311 -46.437 -33.462 1.00 28.95 121 PHE H C 1
ATOM 7735 O O . PHE F 3 121 ? -50.129 -45.584 -33.048 1.00 31.53 121 PHE H O 1
ATOM 7743 N N . PRO F 3 122 ? -49.703 -47.528 -34.112 1.00 35.89 122 PRO H N 1
ATOM 7744 C CA . PRO F 3 122 ? -51.120 -47.807 -34.324 1.00 40.94 122 PRO H CA 1
ATOM 7745 C C . PRO F 3 122 ? -51.785 -48.205 -33.022 1.00 41.30 122 PRO H C 1
ATOM 7746 O O . PRO F 3 122 ? -51.095 -48.488 -32.031 1.00 34.85 122 PRO H O 1
ATOM 7750 N N . PRO F 3 123 ? -53.116 -48.237 -32.978 1.00 44.56 123 PRO H N 1
ATOM 7751 C CA . PRO F 3 123 ? -53.783 -48.748 -31.779 1.00 49.42 123 PRO H CA 1
ATOM 7752 C C . PRO F 3 123 ? -53.322 -50.174 -31.545 1.00 56.48 123 PRO H C 1
ATOM 7753 O O . PRO F 3 123 ? -53.104 -50.933 -32.491 1.00 56.45 123 PRO H O 1
ATOM 7757 N N . SER F 3 124 ? -53.150 -50.531 -30.275 1.00 60.02 124 SER H N 1
ATOM 7758 C CA . SER F 3 124 ? -52.635 -51.857 -29.973 1.00 75.43 124 SER H CA 1
ATOM 7759 C C . SER F 3 124 ? -53.570 -52.927 -30.510 1.00 85.98 124 SER H C 1
ATOM 7760 O O . SER F 3 124 ? -54.796 -52.808 -30.431 1.00 71.25 124 SER H O 1
ATOM 7763 N N . ASP F 3 125 ? -52.977 -53.995 -31.038 1.00 132.82 125 ASP H N 1
ATOM 7764 C CA . ASP F 3 125 ? -53.771 -55.119 -31.500 1.00 141.78 125 ASP H CA 1
ATOM 7765 C C . ASP F 3 125 ? -54.397 -55.877 -30.342 1.00 140.62 125 ASP H C 1
ATOM 7766 O O . ASP F 3 125 ? -55.334 -56.656 -30.558 1.00 150.50 125 ASP H O 1
ATOM 7771 N N . SER F 3 126 ? -53.888 -55.667 -29.129 1.00 113.51 126 SER H N 1
ATOM 7772 C CA . SER F 3 126 ? -54.452 -56.184 -27.893 1.00 107.69 126 SER H CA 1
ATOM 7773 C C . SER F 3 126 ? -55.404 -55.191 -27.223 1.00 100.94 126 SER H C 1
ATOM 7774 O O . SER F 3 126 ? -55.827 -55.424 -26.085 1.00 103.80 126 SER H O 1
ATOM 7777 N N . GLN F 3 127 ? -55.662 -54.041 -27.852 1.00 89.82 127 GLN H N 1
ATOM 7778 C CA . GLN F 3 127 ? -56.550 -53.023 -27.296 1.00 71.44 127 GLN H CA 1
ATOM 7779 C C . GLN F 3 127 ? -57.924 -52.907 -27.952 1.00 74.38 127 GLN H C 1
ATOM 7780 O O . GLN F 3 127 ? -58.874 -52.524 -27.267 1.00 73.51 127 GLN H O 1
ATOM 7786 N N . LEU F 3 128 ? -58.077 -53.275 -29.229 1.00 71.28 128 LEU H N 1
ATOM 7787 C CA . LEU F 3 128 ? -59.289 -52.924 -29.973 1.00 66.53 128 LEU H CA 1
ATOM 7788 C C . LEU F 3 128 ? -60.569 -53.494 -29.373 1.00 67.98 128 LEU H C 1
ATOM 7789 O O . LEU F 3 128 ? -61.654 -52.985 -29.673 1.00 66.87 128 LEU H O 1
ATOM 7794 N N . LYS F 3 129 ? -60.477 -54.513 -28.525 1.00 74.63 129 LYS H N 1
ATOM 7795 C CA . LYS F 3 129 ? -61.657 -55.029 -27.846 1.00 74.14 129 LYS H CA 1
ATOM 7796 C C . LYS F 3 129 ? -62.163 -54.018 -26.822 1.00 78.35 129 LYS H C 1
ATOM 7797 O O . LYS F 3 129 ? -61.756 -54.057 -25.658 1.00 85.16 129 LYS H O 1
ATOM 7803 N N . SER F 3 130 ? -63.035 -53.104 -27.245 1.00 79.63 130 SER H N 1
ATOM 7804 C CA . SER F 3 130 ? -63.710 -52.112 -26.408 1.00 78.29 130 SER H CA 1
ATOM 7805 C C . SER F 3 130 ? -62.790 -51.029 -25.869 1.00 87.58 130 SER H C 1
ATOM 7806 O O . SER F 3 130 ? -63.282 -50.102 -25.217 1.00 89.28 130 SER H O 1
ATOM 7809 N N . GLY F 3 131 ? -61.481 -51.128 -26.067 1.00 116.54 131 GLY H N 1
ATOM 7810 C CA . GLY F 3 131 ? -60.620 -50.038 -25.676 1.00 114.15 131 GLY H CA 1
ATOM 7811 C C . GLY F 3 131 ? -60.448 -48.984 -26.744 1.00 114.75 131 GLY H C 1
ATOM 7812 O O . GLY F 3 131 ? -59.512 -48.182 -26.668 1.00 111.96 131 GLY H O 1
ATOM 7813 N N . THR F 3 132 ? -61.307 -48.994 -27.768 1.00 94.91 132 THR H N 1
ATOM 7814 C CA . THR F 3 132 ? -61.299 -48.026 -28.863 1.00 84.30 132 THR H CA 1
ATOM 7815 C C . THR F 3 132 ? -59.931 -47.921 -29.536 1.00 69.10 132 THR H C 1
ATOM 7816 O O . THR F 3 132 ? -59.107 -48.836 -29.425 1.00 70.05 132 THR H O 1
ATOM 7820 N N . ALA F 3 133 ? -59.674 -46.815 -30.237 1.00 65.22 133 ALA H N 1
ATOM 7821 C CA . ALA F 3 133 ? -58.475 -46.686 -31.061 1.00 59.42 133 ALA H CA 1
ATOM 7822 C C . ALA F 3 133 ? -57.691 -45.431 -30.694 1.00 52.11 133 ALA H C 1
ATOM 7823 O O . ALA F 3 133 ? -58.168 -44.308 -30.895 1.00 52.03 133 ALA H O 1
ATOM 7825 N N . SER F 3 134 ? -56.482 -45.626 -30.172 1.00 53.38 134 SER H N 1
ATOM 7826 C CA . SER F 3 134 ? -55.567 -44.542 -29.839 1.00 50.31 134 SER H CA 1
ATOM 7827 C C . SER F 3 134 ? -54.338 -44.665 -30.729 1.00 44.17 134 SER H C 1
ATOM 7828 O O . SER F 3 134 ? -53.638 -45.683 -30.688 1.00 44.14 134 SER H O 1
ATOM 7831 N N . VAL F 3 135 ? -54.079 -43.633 -31.529 1.00 38.55 135 VAL H N 1
ATOM 7832 C CA . VAL F 3 135 ? -52.930 -43.579 -32.424 1.00 34.61 135 VAL H CA 1
ATOM 7833 C C . VAL F 3 135 ? -51.950 -42.557 -31.868 1.00 37.24 135 VAL H C 1
ATOM 7834 O O . VAL F 3 135 ? -52.340 -41.428 -31.545 1.00 39.66 135 VAL H O 1
ATOM 7838 N N . VAL F 3 136 ? -50.684 -42.945 -31.745 1.00 31.77 136 VAL H N 1
ATOM 7839 C CA . VAL F 3 136 ? -49.698 -42.130 -31.044 1.00 27.09 136 VAL H CA 1
ATOM 7840 C C . VAL F 3 136 ? -48.627 -41.682 -32.029 1.00 27.16 136 VAL H C 1
ATOM 7841 O O . VAL F 3 136 ? -48.108 -42.492 -32.802 1.00 29.78 136 VAL H O 1
ATOM 7845 N N . CYS F 3 137 ? -48.312 -40.390 -32.015 1.00 29.80 137 CYS H N 1
ATOM 7846 C CA . CYS F 3 137 ? -47.213 -39.836 -32.796 1.00 31.98 137 CYS H CA 1
ATOM 7847 C C . CYS F 3 137 ? -46.181 -39.272 -31.832 1.00 30.03 137 CYS H C 1
ATOM 7848 O O . CYS F 3 137 ? -46.512 -38.447 -30.974 1.00 34.19 137 CYS H O 1
ATOM 7851 N N . LEU F 3 138 ? -44.938 -39.721 -31.962 1.00 29.69 138 LEU H N 1
ATOM 7852 C CA . LEU F 3 138 ? -43.867 -39.332 -31.056 1.00 25.53 138 LEU H CA 1
ATOM 7853 C C . LEU F 3 138 ? -42.832 -38.505 -31.802 1.00 29.01 138 LEU H C 1
ATOM 7854 O O . LEU F 3 138 ? -42.352 -38.915 -32.864 1.00 26.81 138 LEU H O 1
ATOM 7859 N N . LEU F 3 139 ? -42.507 -37.341 -31.247 1.00 29.60 139 LEU H N 1
ATOM 7860 C CA . LEU F 3 139 ? -41.420 -36.490 -31.709 1.00 28.17 139 LEU H CA 1
ATOM 7861 C C . LEU F 3 139 ? -40.362 -36.497 -30.617 1.00 30.67 139 LEU H C 1
ATOM 7862 O O . LEU F 3 139 ? -40.625 -36.056 -29.497 1.00 29.25 139 LEU H O 1
ATOM 7867 N N . ASN F 3 140 ? -39.176 -36.995 -30.935 1.00 31.65 140 ASN H N 1
ATOM 7868 C CA . ASN F 3 140 ? -38.173 -37.311 -29.931 1.00 29.61 140 ASN H CA 1
ATOM 7869 C C . ASN F 3 140 ? -36.978 -36.382 -30.076 1.00 35.69 140 ASN H C 1
ATOM 7870 O O . ASN F 3 140 ? -36.448 -36.212 -31.184 1.00 34.81 140 ASN H O 1
ATOM 7875 N N . ASN F 3 141 ? -36.595 -35.760 -28.953 1.00 31.16 141 ASN H N 1
ATOM 7876 C CA . ASN F 3 141 ? -35.327 -35.050 -28.767 1.00 31.24 141 ASN H CA 1
ATOM 7877 C C . ASN F 3 141 ? -35.145 -33.937 -29.804 1.00 32.39 141 ASN H C 1
ATOM 7878 O O . ASN F 3 141 ? -34.242 -33.964 -30.642 1.00 36.32 141 ASN H O 1
ATOM 7883 N N . PHE F 3 142 ? -36.017 -32.939 -29.708 1.00 30.48 142 PHE H N 1
ATOM 7884 C CA . PHE F 3 142 ? -35.959 -31.795 -30.603 1.00 34.29 142 PHE H CA 1
ATOM 7885 C C . PHE F 3 142 ? -35.881 -30.500 -29.808 1.00 33.02 142 PHE H C 1
ATOM 7886 O O . PHE F 3 142 ? -36.062 -30.472 -28.588 1.00 28.97 142 PHE H O 1
ATOM 7894 N N . TYR F 3 143 ? -35.602 -29.417 -30.539 1.00 30.47 143 TYR H N 1
ATOM 7895 C CA . TYR F 3 143 ? -35.570 -28.063 -30.011 1.00 35.42 143 TYR H CA 1
ATOM 7896 C C . TYR F 3 143 ? -35.658 -27.110 -31.189 1.00 38.06 143 TYR H C 1
ATOM 7897 O O . TYR F 3 143 ? -35.015 -27.367 -32.216 1.00 38.33 143 TYR H O 1
ATOM 7906 N N . PRO F 3 144 ? -36.424 -26.015 -31.092 1.00 40.60 144 PRO H N 1
ATOM 7907 C CA . PRO F 3 144 ? -37.197 -25.536 -29.934 1.00 38.78 144 PRO H CA 1
ATOM 7908 C C . PRO F 3 144 ? -38.495 -26.303 -29.709 1.00 37.13 144 PRO H C 1
ATOM 7909 O O . PRO F 3 144 ? -38.849 -27.186 -30.484 1.00 34.23 144 PRO H O 1
ATOM 7913 N N . ARG F 3 145 ? -39.219 -25.961 -28.639 1.00 41.58 145 ARG H N 1
ATOM 7914 C CA . ARG F 3 145 ? -40.414 -26.710 -28.262 1.00 38.64 145 ARG H CA 1
ATOM 7915 C C . ARG F 3 145 ? -41.518 -26.587 -29.306 1.00 37.08 145 ARG H C 1
ATOM 7916 O O . ARG F 3 145 ? -42.362 -27.483 -29.421 1.00 35.91 145 ARG H O 1
ATOM 7924 N N . GLU F 3 146 ? -41.534 -25.497 -30.068 1.00 40.71 146 GLU H N 1
ATOM 7925 C CA . GLU F 3 146 ? -42.609 -25.277 -31.025 1.00 37.58 146 GLU H CA 1
ATOM 7926 C C . GLU F 3 146 ? -42.524 -26.290 -32.161 1.00 39.30 146 GLU H C 1
ATOM 7927 O O . GLU F 3 146 ? -41.465 -26.478 -32.767 1.00 39.83 146 GLU H O 1
ATOM 7933 N N . ALA F 3 147 ? -43.646 -26.942 -32.447 1.00 34.73 147 ALA H N 1
ATOM 7934 C CA . ALA F 3 147 ? -43.718 -27.940 -33.503 1.00 38.07 147 ALA H CA 1
ATOM 7935 C C . ALA F 3 147 ? -45.183 -28.176 -33.825 1.00 39.52 147 ALA H C 1
ATOM 7936 O O . ALA F 3 147 ? -46.035 -28.149 -32.934 1.00 40.65 147 ALA H O 1
ATOM 7938 N N . LYS F 3 148 ? -45.465 -28.430 -35.098 1.00 39.48 148 LYS H N 1
ATOM 7939 C CA . LYS F 3 148 ? -46.829 -28.631 -35.561 1.00 40.63 148 LYS H CA 1
ATOM 7940 C C . LYS F 3 148 ? -47.021 -30.096 -35.918 1.00 37.69 148 LYS H C 1
ATOM 7941 O O . LYS F 3 148 ? -46.251 -30.655 -36.706 1.00 39.04 148 LYS H O 1
ATOM 7947 N N . VAL F 3 149 ? -48.045 -30.709 -35.333 1.00 38.59 149 VAL H N 1
ATOM 7948 C CA . VAL F 3 149 ? -48.392 -32.103 -35.575 1.00 36.87 149 VAL H CA 1
ATOM 7949 C C . VAL F 3 149 ? -49.801 -32.113 -36.142 1.00 45.28 149 VAL H C 1
ATOM 7950 O O . VAL F 3 149 ? -50.746 -31.666 -35.480 1.00 43.65 149 VAL H O 1
ATOM 7954 N N . GLN F 3 150 ? -49.939 -32.612 -37.365 1.00 43.79 150 GLN H N 1
ATOM 7955 C CA . GLN F 3 150 ? -51.218 -32.669 -38.054 1.00 47.56 150 GLN H CA 1
ATOM 7956 C C . GLN F 3 150 ? -51.565 -34.130 -38.302 1.00 41.05 150 GLN H C 1
ATOM 7957 O O . GLN F 3 150 ? -50.716 -34.904 -38.756 1.00 41.14 150 GLN H O 1
ATOM 7963 N N . TRP F 3 151 ? -52.800 -34.512 -38.004 1.00 40.46 151 TRP H N 1
ATOM 7964 C CA . TRP F 3 151 ? -53.262 -35.873 -38.242 1.00 38.00 151 TRP H CA 1
ATOM 7965 C C . TRP F 3 151 ? -54.065 -35.914 -39.534 1.00 47.98 151 TRP H C 1
ATOM 7966 O O . TRP F 3 151 ? -55.047 -35.180 -39.681 1.00 50.99 151 TRP H O 1
ATOM 7977 N N . LYS F 3 152 ? -53.653 -36.780 -40.457 1.00 44.68 152 LYS H N 1
ATOM 7978 C CA . LYS F 3 152 ? -54.379 -37.026 -41.694 1.00 52.81 152 LYS H CA 1
ATOM 7979 C C . LYS F 3 152 ? -54.894 -38.457 -41.685 1.00 49.52 152 LYS H C 1
ATOM 7980 O O . LYS F 3 152 ? -54.122 -39.402 -41.485 1.00 44.52 152 LYS H O 1
ATOM 7986 N N . VAL F 3 153 ? -56.196 -38.618 -41.884 1.00 50.44 153 VAL H N 1
ATOM 7987 C CA . VAL F 3 153 ? -56.805 -39.933 -42.026 1.00 54.71 153 VAL H CA 1
ATOM 7988 C C . VAL F 3 153 ? -57.398 -40.009 -43.431 1.00 55.04 153 VAL H C 1
ATOM 7989 O O . VAL F 3 153 ? -58.330 -39.265 -43.766 1.00 51.79 153 VAL H O 1
ATOM 7993 N N . ASP F 3 154 ? -56.843 -40.893 -44.262 1.00 51.18 154 ASP H N 1
ATOM 7994 C CA . ASP F 3 154 ? -57.167 -40.933 -45.690 1.00 54.88 154 ASP H CA 1
ATOM 7995 C C . ASP F 3 154 ? -56.988 -39.553 -46.324 1.00 54.14 154 ASP H C 1
ATOM 7996 O O . ASP F 3 154 ? -57.808 -39.102 -47.126 1.00 47.58 154 ASP H O 1
ATOM 8001 N N . ASN F 3 155 ? -55.904 -38.874 -45.937 1.00 53.55 155 ASN H N 1
ATOM 8002 C CA . ASN F 3 155 ? -55.549 -37.529 -46.394 1.00 52.97 155 ASN H CA 1
ATOM 8003 C C . ASN F 3 155 ? -56.566 -36.473 -45.973 1.00 52.34 155 ASN H C 1
ATOM 8004 O O . ASN F 3 155 ? -56.558 -35.356 -46.501 1.00 61.55 155 ASN H O 1
ATOM 8009 N N . ALA F 3 156 ? -57.440 -36.791 -45.023 1.00 51.51 156 ALA H N 1
ATOM 8010 C CA . ALA F 3 156 ? -58.374 -35.820 -44.469 1.00 58.82 156 ALA H CA 1
ATOM 8011 C C . ALA F 3 156 ? -57.822 -35.282 -43.153 1.00 61.86 156 ALA H C 1
ATOM 8012 O O . ALA F 3 156 ? -57.575 -36.052 -42.218 1.00 64.03 156 ALA H O 1
ATOM 8014 N N . LEU F 3 157 ? -57.621 -33.967 -43.089 1.00 62.77 157 LEU H N 1
ATOM 8015 C CA . LEU F 3 157 ? -57.187 -33.329 -41.853 1.00 68.66 157 LEU H CA 1
ATOM 8016 C C . LEU F 3 157 ? -58.253 -33.495 -40.780 1.00 70.34 157 LEU H C 1
ATOM 8017 O O . LEU F 3 157 ? -59.409 -33.108 -40.979 1.00 67.19 157 LEU H O 1
ATOM 8022 N N . GLN F 3 158 ? -57.870 -34.058 -39.640 1.00 76.56 158 GLN H N 1
ATOM 8023 C CA . GLN F 3 158 ? -58.799 -34.303 -38.545 1.00 76.17 158 GLN H CA 1
ATOM 8024 C C . GLN F 3 158 ? -58.461 -33.371 -37.391 1.00 65.83 158 GLN H C 1
ATOM 8025 O O . GLN F 3 158 ? -57.363 -33.445 -36.830 1.00 77.13 158 GLN H O 1
ATOM 8031 N N . SER F 3 159 ? -59.407 -32.507 -37.037 1.00 60.28 159 SER H N 1
ATOM 8032 C CA . SER F 3 159 ? -59.209 -31.493 -36.015 1.00 60.70 159 SER H CA 1
ATOM 8033 C C . SER F 3 159 ? -60.178 -31.716 -34.862 1.00 60.15 159 SER H C 1
ATOM 8034 O O . SER F 3 159 ? -61.313 -32.159 -35.060 1.00 60.18 159 SER H O 1
ATOM 8037 N N . GLY F 3 160 ? -59.716 -31.406 -33.651 1.00 57.14 160 GLY H N 1
ATOM 8038 C CA . GLY F 3 160 ? -60.555 -31.482 -32.473 1.00 58.92 160 GLY H CA 1
ATOM 8039 C C . GLY F 3 160 ? -60.512 -32.788 -31.708 1.00 58.91 160 GLY H C 1
ATOM 8040 O O . GLY F 3 160 ? -61.198 -32.906 -30.685 1.00 60.11 160 GLY H O 1
ATOM 8041 N N . ASN F 3 161 ? -59.733 -33.773 -32.161 1.00 58.19 161 ASN H N 1
ATOM 8042 C CA . ASN F 3 161 ? -59.723 -35.087 -31.528 1.00 56.39 161 ASN H CA 1
ATOM 8043 C C . ASN F 3 161 ? -58.304 -35.572 -31.244 1.00 55.06 161 ASN H C 1
ATOM 8044 O O . ASN F 3 161 ? -58.057 -36.780 -31.190 1.00 47.08 161 ASN H O 1
ATOM 8049 N N . SER F 3 162 ? -57.359 -34.651 -31.069 1.00 52.03 162 SER H N 1
ATOM 8050 C CA . SER F 3 162 ? -55.993 -35.004 -30.710 1.00 48.09 162 SER H CA 1
ATOM 8051 C C . SER F 3 162 ? -55.545 -34.176 -29.515 1.00 47.20 162 SER H C 1
ATOM 8052 O O . SER F 3 162 ? -55.886 -32.995 -29.403 1.00 52.14 162 SER H O 1
ATOM 8055 N N . GLN F 3 163 ? -54.779 -34.801 -28.625 1.00 40.59 163 GLN H N 1
ATOM 8056 C CA . GLN F 3 163 ? -54.213 -34.124 -27.464 1.00 43.74 163 GLN H CA 1
ATOM 8057 C C . GLN F 3 163 ? -52.697 -34.259 -27.484 1.00 39.66 163 GLN H C 1
ATOM 8058 O O . GLN F 3 163 ? -52.172 -35.351 -27.718 1.00 38.94 163 GLN H O 1
ATOM 8064 N N . GLU F 3 164 ? -51.999 -33.159 -27.229 1.00 36.32 164 GLU H N 1
ATOM 8065 C CA . GLU F 3 164 ? -50.545 -33.168 -27.164 1.00 36.62 164 GLU H CA 1
ATOM 8066 C C . GLU F 3 164 ? -50.067 -33.131 -25.716 1.00 29.59 164 GLU H C 1
ATOM 8067 O O . GLU F 3 164 ? -50.787 -32.716 -24.806 1.00 33.71 164 GLU H O 1
ATOM 8073 N N . SER F 3 165 ? -48.822 -33.564 -25.521 1.00 29.73 165 SER H N 1
ATOM 8074 C CA . SER F 3 165 ? -48.187 -33.566 -24.208 1.00 26.37 165 SER H CA 1
ATOM 8075 C C . SER F 3 165 ? -46.683 -33.524 -24.418 1.00 29.26 165 SER H C 1
ATOM 8076 O O . SER F 3 165 ? -46.152 -34.295 -25.220 1.00 26.85 165 SER H O 1
ATOM 8079 N N . VAL F 3 166 ? -45.998 -32.643 -23.694 1.00 25.28 166 VAL H N 1
ATOM 8080 C CA . VAL F 3 166 ? -44.586 -32.372 -23.930 1.00 28.34 166 VAL H CA 1
ATOM 8081 C C . VAL F 3 166 ? -43.803 -32.663 -22.657 1.00 25.44 166 VAL H C 1
ATOM 8082 O O . VAL F 3 166 ? -44.203 -32.241 -21.568 1.00 27.97 166 VAL H O 1
ATOM 8086 N N . THR F 3 167 ? -42.691 -33.380 -22.794 1.00 24.73 167 THR H N 1
ATOM 8087 C CA . THR F 3 167 ? -41.815 -33.584 -21.652 1.00 28.98 167 THR H CA 1
ATOM 8088 C C . THR F 3 167 ? -41.095 -32.289 -21.297 1.00 31.84 167 THR H C 1
ATOM 8089 O O . THR F 3 167 ? -40.981 -31.365 -22.105 1.00 31.73 167 THR H O 1
ATOM 8093 N N . GLU F 3 168 ? -40.582 -32.246 -20.074 1.00 32.20 168 GLU H N 1
ATOM 8094 C CA . GLU F 3 168 ? -39.734 -31.146 -19.661 1.00 31.00 168 GLU H CA 1
ATOM 8095 C C . GLU F 3 168 ? -38.395 -31.211 -20.387 1.00 35.57 168 GLU H C 1
ATOM 8096 O O . GLU F 3 168 ? -37.978 -32.257 -20.893 1.00 35.21 168 GLU H O 1
ATOM 8102 N N . GLN F 3 169 ? -37.724 -30.064 -20.431 1.00 37.32 169 GLN H N 1
ATOM 8103 C CA . GLN F 3 169 ? -36.424 -29.960 -21.078 1.00 34.43 169 GLN H CA 1
ATOM 8104 C C . GLN F 3 169 ? -35.431 -30.941 -20.463 1.00 40.65 169 GLN H C 1
ATOM 8105 O O . GLN F 3 169 ? -35.392 -31.133 -19.245 1.00 44.32 169 GLN H O 1
ATOM 8111 N N . ASP F 3 170 ? -34.634 -31.575 -21.317 1.00 39.16 170 ASP H N 1
ATOM 8112 C CA . ASP F 3 170 ? -33.717 -32.610 -20.857 1.00 42.71 170 ASP H CA 1
ATOM 8113 C C . ASP F 3 170 ? -32.581 -32.000 -20.044 1.00 48.66 170 ASP H C 1
ATOM 8114 O O . ASP F 3 170 ? -32.049 -30.939 -20.381 1.00 40.83 170 ASP H O 1
ATOM 8119 N N . SER F 3 171 ? -32.214 -32.684 -18.958 1.00 49.93 171 SER H N 1
ATOM 8120 C CA . SER F 3 171 ? -31.232 -32.146 -18.024 1.00 47.13 171 SER H CA 1
ATOM 8121 C C . SER F 3 171 ? -29.826 -32.092 -18.607 1.00 47.76 171 SER H C 1
ATOM 8122 O O . SER F 3 171 ? -28.965 -31.410 -18.041 1.00 50.12 171 SER H O 1
ATOM 8125 N N . LYS F 3 172 ? -29.570 -32.785 -19.717 1.00 48.96 172 LYS H N 1
ATOM 8126 C CA . LYS F 3 172 ? -28.243 -32.840 -20.317 1.00 43.71 172 LYS H CA 1
ATOM 8127 C C . LYS F 3 172 ? -28.160 -32.144 -21.667 1.00 48.86 172 LYS H C 1
ATOM 8128 O O . LYS F 3 172 ? -27.254 -31.333 -21.887 1.00 46.40 172 LYS H O 1
ATOM 8130 N N . ASP F 3 173 ? -29.080 -32.436 -22.588 1.00 45.44 173 ASP H N 1
ATOM 8131 C CA . ASP F 3 173 ? -29.017 -31.904 -23.945 1.00 49.86 173 ASP H CA 1
ATOM 8132 C C . ASP F 3 173 ? -30.068 -30.839 -24.231 1.00 47.44 173 ASP H C 1
ATOM 8133 O O . ASP F 3 173 ? -30.134 -30.343 -25.361 1.00 41.95 173 ASP H O 1
ATOM 8138 N N . SER F 3 174 ? -30.902 -30.496 -23.250 1.00 42.46 174 SER H N 1
ATOM 8139 C CA . SER F 3 174 ? -31.832 -29.373 -23.329 1.00 43.00 174 SER H CA 1
ATOM 8140 C C . SER F 3 174 ? -32.880 -29.538 -24.426 1.00 39.63 174 SER H C 1
ATOM 8141 O O . SER F 3 174 ? -33.485 -28.552 -24.856 1.00 28.65 174 SER H O 1
ATOM 8144 N N . THR F 3 175 ? -33.125 -30.761 -24.886 1.00 38.99 175 THR H N 1
ATOM 8145 C CA . THR F 3 175 ? -34.132 -30.993 -25.910 1.00 37.38 175 THR H CA 1
ATOM 8146 C C . THR F 3 175 ? -35.473 -31.360 -25.276 1.00 34.60 175 THR H C 1
ATOM 8147 O O . THR F 3 175 ? -35.571 -31.646 -24.081 1.00 35.77 175 THR H O 1
ATOM 8151 N N . TYR F 3 176 ? -36.519 -31.326 -26.097 1.00 31.42 176 TYR H N 1
ATOM 8152 C CA . TYR F 3 176 ? -37.858 -31.738 -25.708 1.00 26.23 176 TYR H CA 1
ATOM 8153 C C . TYR F 3 176 ? -38.253 -33.019 -26.430 1.00 30.80 176 TYR H C 1
ATOM 8154 O O . TYR F 3 176 ? -37.682 -33.382 -27.460 1.00 30.06 176 TYR H O 1
ATOM 8163 N N . SER F 3 177 ? -39.259 -33.692 -25.880 1.00 25.35 177 SER H N 1
ATOM 8164 C CA . SER F 3 177 ? -39.973 -34.747 -26.583 1.00 24.52 177 SER H CA 1
ATOM 8165 C C . SER F 3 177 ? -41.465 -34.489 -26.436 1.00 26.39 177 SER H C 1
ATOM 8166 O O . SER F 3 177 ? -41.917 -33.910 -25.444 1.00 25.51 177 SER H O 1
ATOM 8169 N N . LEU F 3 178 ? -42.226 -34.925 -27.434 1.00 19.77 178 LEU H N 1
ATOM 8170 C CA . LEU F 3 178 ? -43.633 -34.583 -27.540 1.00 23.90 178 LEU H CA 1
ATOM 8171 C C . LEU F 3 178 ? -44.416 -35.791 -28.024 1.00 27.27 178 LEU H C 1
ATOM 8172 O O . LEU F 3 178 ? -43.935 -36.564 -28.857 1.00 27.31 178 LEU H O 1
ATOM 8177 N N . SER F 3 179 ? -45.618 -35.956 -27.482 1.00 26.60 179 SER H N 1
ATOM 8178 C CA . SER F 3 179 ? -46.542 -36.993 -27.906 1.00 26.66 179 SER H CA 1
ATOM 8179 C C . SER F 3 179 ? -47.841 -36.346 -28.358 1.00 30.79 179 SER H C 1
ATOM 8180 O O . SER F 3 179 ? -48.336 -35.410 -27.720 1.00 35.84 179 SER H O 1
ATOM 8183 N N . SER F 3 180 ? -48.373 -36.839 -29.472 1.00 29.76 180 SER H N 1
ATOM 8184 C CA . SER F 3 180 ? -49.681 -36.455 -29.978 1.00 26.54 180 SER H CA 1
ATOM 8185 C C . SER F 3 180 ? -50.553 -37.700 -30.011 1.00 37.07 180 SER H C 1
ATOM 8186 O O . SER F 3 180 ? -50.149 -38.729 -30.559 1.00 39.42 180 SER H O 1
ATOM 8189 N N . THR F 3 181 ? -51.738 -37.617 -29.418 1.00 33.72 181 THR H N 1
ATOM 8190 C CA . THR F 3 181 ? -52.620 -38.768 -29.275 1.00 35.68 181 THR H CA 1
ATOM 8191 C C . THR F 3 181 ? -53.909 -38.474 -30.028 1.00 38.00 181 THR H C 1
ATOM 8192 O O . THR F 3 181 ? -54.640 -37.542 -29.673 1.00 39.45 181 THR H O 1
ATOM 8196 N N . LEU F 3 182 ? -54.158 -39.245 -31.085 1.00 41.93 182 LEU H N 1
ATOM 8197 C CA . LEU F 3 182 ? -55.410 -39.202 -31.823 1.00 40.36 182 LEU H CA 1
ATOM 8198 C C . LEU F 3 182 ? -56.328 -40.282 -31.271 1.00 41.60 182 LEU H C 1
ATOM 8199 O O . LEU F 3 182 ? -55.919 -41.439 -31.136 1.00 45.04 182 LEU H O 1
ATOM 8204 N N . THR F 3 183 ? -57.558 -39.904 -30.942 1.00 46.74 183 THR H N 1
ATOM 8205 C CA . THR F 3 183 ? -58.499 -40.803 -30.287 1.00 54.50 183 THR H CA 1
ATOM 8206 C C . THR F 3 183 ? -59.728 -40.956 -31.171 1.00 53.94 183 THR H C 1
ATOM 8207 O O . THR F 3 183 ? -60.386 -39.964 -31.500 1.00 57.79 183 THR H O 1
ATOM 8211 N N . LEU F 3 184 ? -60.036 -42.196 -31.548 1.00 55.48 184 LEU H N 1
ATOM 8212 C CA . LEU F 3 184 ? -61.200 -42.502 -32.364 1.00 61.80 184 LEU H CA 1
ATOM 8213 C C . LEU F 3 184 ? -61.941 -43.688 -31.767 1.00 66.04 184 LEU H C 1
ATOM 8214 O O . LEU F 3 184 ? -61.346 -44.557 -31.117 1.00 67.00 184 LEU H O 1
ATOM 8219 N N . SER F 3 185 ? -63.246 -43.722 -32.014 1.00 70.86 185 SER H N 1
ATOM 8220 C CA . SER F 3 185 ? -64.053 -44.854 -31.599 1.00 77.15 185 SER H CA 1
ATOM 8221 C C . SER F 3 185 ? -63.694 -46.084 -32.426 1.00 77.33 185 SER H C 1
ATOM 8222 O O . SER F 3 185 ? -63.073 -45.995 -33.489 1.00 74.04 185 SER H O 1
ATOM 8225 N N . LYS F 3 186 ? -64.088 -47.251 -31.911 1.00 79.63 186 LYS H N 1
ATOM 8226 C CA . LYS F 3 186 ? -63.775 -48.502 -32.594 1.00 75.31 186 LYS H CA 1
ATOM 8227 C C . LYS F 3 186 ? -64.367 -48.533 -33.997 1.00 83.73 186 LYS H C 1
ATOM 8228 O O . LYS F 3 186 ? -63.724 -49.012 -34.939 1.00 89.57 186 LYS H O 1
ATOM 8230 N N . ALA F 3 187 ? -65.591 -48.025 -34.158 1.00 87.32 187 ALA H N 1
ATOM 8231 C CA . ALA F 3 187 ? -66.229 -48.019 -35.471 1.00 85.07 187 ALA H CA 1
ATOM 8232 C C . ALA F 3 187 ? -65.510 -47.090 -36.445 1.00 83.52 187 ALA H C 1
ATOM 8233 O O . ALA F 3 187 ? -65.187 -47.487 -37.571 1.00 86.69 187 ALA H O 1
ATOM 8235 N N . ASP F 3 188 ? -65.253 -45.847 -36.030 1.00 81.86 188 ASP H N 1
ATOM 8236 C CA . ASP F 3 188 ? -64.634 -44.871 -36.926 1.00 77.28 188 ASP H CA 1
ATOM 8237 C C . ASP F 3 188 ? -63.233 -45.284 -37.361 1.00 73.31 188 ASP H C 1
ATOM 8238 O O . ASP F 3 188 ? -62.811 -44.951 -38.474 1.00 70.54 188 ASP H O 1
ATOM 8243 N N . TYR F 3 189 ? -62.497 -45.998 -36.509 1.00 75.97 189 TYR H N 1
ATOM 8244 C CA . TYR F 3 189 ? -61.144 -46.404 -36.881 1.00 71.62 189 TYR H CA 1
ATOM 8245 C C . TYR F 3 189 ? -61.155 -47.383 -38.048 1.00 69.37 189 TYR H C 1
ATOM 8246 O O . TYR F 3 189 ? -60.275 -47.333 -38.915 1.00 65.74 189 TYR H O 1
ATOM 8255 N N . GLU F 3 190 ? -62.133 -48.281 -38.086 1.00 73.01 190 GLU H N 1
ATOM 8256 C CA . GLU F 3 190 ? -62.205 -49.305 -39.118 1.00 70.77 190 GLU H CA 1
ATOM 8257 C C . GLU F 3 190 ? -62.896 -48.829 -40.390 1.00 70.41 190 GLU H C 1
ATOM 8258 O O . GLU F 3 190 ? -62.948 -49.584 -41.366 1.00 74.68 190 GLU H O 1
ATOM 8264 N N . LYS F 3 191 ? -63.424 -47.607 -40.408 1.00 69.11 191 LYS H N 1
ATOM 8265 C CA . LYS F 3 191 ? -63.974 -47.015 -41.619 1.00 67.31 191 LYS H CA 1
ATOM 8266 C C . LYS F 3 191 ? -62.932 -46.233 -42.412 1.00 65.09 191 LYS H C 1
ATOM 8267 O O . LYS F 3 191 ? -63.294 -45.507 -43.342 1.00 59.47 191 LYS H O 1
ATOM 8269 N N . HIS F 3 192 ? -61.653 -46.371 -42.065 1.00 61.87 192 HIS H N 1
ATOM 8270 C CA . HIS F 3 192 ? -60.568 -45.671 -42.735 1.00 65.73 192 HIS H CA 1
ATOM 8271 C C . HIS F 3 192 ? -59.338 -46.565 -42.716 1.00 61.16 192 HIS H C 1
ATOM 8272 O O . HIS F 3 192 ? -59.182 -47.398 -41.821 1.00 55.22 192 HIS H O 1
ATOM 8279 N N . LYS F 3 193 ? -58.448 -46.366 -43.689 1.00 55.05 193 LYS H N 1
ATOM 8280 C CA . LYS F 3 193 ? -57.298 -47.247 -43.868 1.00 54.75 193 LYS H CA 1
ATOM 8281 C C . LYS F 3 193 ? -55.968 -46.592 -43.528 1.00 48.65 193 LYS H C 1
ATOM 8282 O O . LYS F 3 193 ? -55.168 -47.173 -42.790 1.00 54.67 193 LYS H O 1
ATOM 8288 N N . VAL F 3 194 ? -55.699 -45.399 -44.051 1.00 48.70 194 VAL H N 1
ATOM 8289 C CA . VAL F 3 194 ? -54.385 -44.772 -43.946 1.00 49.40 194 VAL H CA 1
ATOM 8290 C C . VAL F 3 194 ? -54.402 -43.763 -42.807 1.00 46.98 194 VAL H C 1
ATOM 8291 O O . VAL F 3 194 ? -55.256 -42.869 -42.770 1.00 45.32 194 VAL H O 1
ATOM 8295 N N . TYR F 3 195 ? -53.458 -43.904 -41.877 1.00 49.00 195 TYR H N 1
ATOM 8296 C CA . TYR F 3 195 ? -53.324 -42.998 -40.744 1.00 41.84 195 TYR H CA 1
ATOM 8297 C C . TYR F 3 195 ? -51.925 -42.405 -40.770 1.00 42.08 195 TYR H C 1
ATOM 8298 O O . TYR F 3 195 ? -50.935 -43.145 -40.741 1.00 39.74 195 TYR H O 1
ATOM 8307 N N . ALA F 3 196 ? -51.842 -41.076 -40.831 1.00 39.48 196 ALA H N 1
ATOM 8308 C CA . ALA F 3 196 ? -50.571 -40.390 -40.993 1.00 42.92 196 ALA H CA 1
ATOM 8309 C C . ALA F 3 196 ? -50.452 -39.230 -40.016 1.00 43.80 196 ALA H C 1
ATOM 8310 O O . ALA F 3 196 ? -51.425 -38.520 -39.740 1.00 38.24 196 ALA H O 1
ATOM 8312 N N . CYS F 3 197 ? -49.235 -39.042 -39.521 1.00 36.55 197 CYS H N 1
ATOM 8313 C CA . CYS F 3 197 ? -48.854 -37.929 -38.669 1.00 38.34 197 CYS H CA 1
ATOM 8314 C C . CYS F 3 197 ? -47.828 -37.111 -39.437 1.00 35.50 197 CYS H C 1
ATOM 8315 O O . CYS F 3 197 ? -46.774 -37.634 -39.816 1.00 38.04 197 CYS H O 1
ATOM 8318 N N . GLU F 3 198 ? -48.138 -35.841 -39.673 1.00 35.12 198 GLU H N 1
ATOM 8319 C CA . GLU F 3 198 ? -47.262 -34.934 -40.397 1.00 42.80 198 GLU H CA 1
ATOM 8320 C C . GLU F 3 198 ? -46.697 -33.928 -39.409 1.00 36.52 198 GLU H C 1
ATOM 8321 O O . GLU F 3 198 ? -47.440 -33.363 -38.602 1.00 37.56 198 GLU H O 1
ATOM 8327 N N . VAL F 3 199 ? -45.388 -33.716 -39.460 1.00 37.44 199 VAL H N 1
ATOM 8328 C CA . VAL F 3 199 ? -44.692 -32.923 -38.459 1.00 38.07 199 VAL H CA 1
ATOM 8329 C C . VAL F 3 199 ? -43.927 -31.816 -39.162 1.00 41.02 199 VAL H C 1
ATOM 8330 O O . VAL F 3 199 ? -43.127 -32.081 -40.067 1.00 39.11 199 VAL H O 1
ATOM 8334 N N . THR F 3 200 ? -44.177 -30.580 -38.745 1.00 40.12 200 THR H N 1
ATOM 8335 C CA . THR F 3 200 ? -43.435 -29.421 -39.212 1.00 41.68 200 THR H CA 1
ATOM 8336 C C . THR F 3 200 ? -42.658 -28.840 -38.042 1.00 40.29 200 THR H C 1
ATOM 8337 O O . THR F 3 200 ? -43.210 -28.668 -36.949 1.00 43.02 200 THR H O 1
ATOM 8341 N N . HIS F 3 201 ? -41.381 -28.543 -38.273 1.00 42.97 201 HIS H N 1
ATOM 8342 C CA . HIS F 3 201 ? -40.509 -28.054 -37.216 1.00 42.95 201 HIS H CA 1
ATOM 8343 C C . HIS F 3 201 ? -39.317 -27.342 -37.839 1.00 37.56 201 HIS H C 1
ATOM 8344 O O . HIS F 3 201 ? -38.898 -27.664 -38.953 1.00 38.95 201 HIS H O 1
ATOM 8351 N N . GLN F 3 202 ? -38.768 -26.389 -37.082 1.00 42.06 202 GLN H N 1
ATOM 8352 C CA . GLN F 3 202 ? -37.697 -25.530 -37.581 1.00 42.98 202 GLN H CA 1
ATOM 8353 C C . GLN F 3 202 ? -36.492 -26.334 -38.056 1.00 44.15 202 GLN H C 1
ATOM 8354 O O . GLN F 3 202 ? -35.825 -25.951 -39.025 1.00 47.22 202 GLN H O 1
ATOM 8360 N N . GLY F 3 203 ? -36.193 -27.443 -37.391 1.00 42.46 203 GLY H N 1
ATOM 8361 C CA . GLY F 3 203 ? -35.061 -28.255 -37.782 1.00 45.31 203 GLY H CA 1
ATOM 8362 C C . GLY F 3 203 ? -35.280 -29.148 -38.980 1.00 45.19 203 GLY H C 1
ATOM 8363 O O . GLY F 3 203 ? -34.339 -29.806 -39.431 1.00 42.68 203 GLY H O 1
ATOM 8364 N N . LEU F 3 204 ? -36.495 -29.180 -39.519 1.00 45.14 204 LEU H N 1
ATOM 8365 C CA . LEU F 3 204 ? -36.844 -30.015 -40.660 1.00 45.55 204 LEU H CA 1
ATOM 8366 C C . LEU F 3 204 ? -36.977 -29.120 -41.883 1.00 48.74 204 LEU H C 1
ATOM 8367 O O . LEU F 3 204 ? -37.809 -28.205 -41.895 1.00 48.91 204 LEU H O 1
ATOM 8372 N N . SER F 3 205 ? -36.151 -29.374 -42.903 1.00 51.59 205 SER H N 1
ATOM 8373 C CA . SER F 3 205 ? -36.228 -28.563 -44.115 1.00 54.92 205 SER H CA 1
ATOM 8374 C C . SER F 3 205 ? -37.586 -28.699 -44.789 1.00 56.31 205 SER H C 1
ATOM 8375 O O . SER F 3 205 ? -38.083 -27.736 -45.382 1.00 54.71 205 SER H O 1
ATOM 8378 N N . SER F 3 206 ? -38.200 -29.875 -44.705 1.00 55.46 206 SER H N 1
ATOM 8379 C CA . SER F 3 206 ? -39.564 -30.098 -45.157 1.00 57.12 206 SER H CA 1
ATOM 8380 C C . SER F 3 206 ? -40.288 -30.906 -44.086 1.00 50.43 206 SER H C 1
ATOM 8381 O O . SER F 3 206 ? -39.653 -31.684 -43.366 1.00 48.11 206 SER H O 1
ATOM 8384 N N . PRO F 3 207 ? -41.603 -30.731 -43.954 1.00 50.39 207 PRO H N 1
ATOM 8385 C CA . PRO F 3 207 ? -42.348 -31.524 -42.966 1.00 46.17 207 PRO H CA 1
ATOM 8386 C C . PRO F 3 207 ? -42.239 -33.017 -43.248 1.00 46.06 207 PRO H C 1
ATOM 8387 O O . PRO F 3 207 ? -42.277 -33.459 -44.398 1.00 45.39 207 PRO H O 1
ATOM 8391 N N . VAL F 3 208 ? -42.100 -33.794 -42.177 1.00 47.17 208 VAL H N 1
ATOM 8392 C CA . VAL F 3 208 ? -41.876 -35.233 -42.253 1.00 41.47 208 VAL H CA 1
ATOM 8393 C C . VAL F 3 208 ? -43.158 -35.952 -41.855 1.00 40.90 208 VAL H C 1
ATOM 8394 O O . VAL F 3 208 ? -43.750 -35.646 -40.814 1.00 34.64 208 VAL H O 1
ATOM 8398 N N . THR F 3 209 ? -43.589 -36.901 -42.682 1.00 39.18 209 THR H N 1
ATOM 8399 C CA . THR F 3 209 ? -44.794 -37.679 -42.430 1.00 39.23 209 THR H CA 1
ATOM 8400 C C . THR F 3 209 ? -44.438 -39.123 -42.095 1.00 35.62 209 THR H C 1
ATOM 8401 O O . THR F 3 209 ? -43.596 -39.736 -42.758 1.00 36.05 209 THR H O 1
ATOM 8405 N N . LYS F 3 210 ? -45.085 -39.657 -41.060 1.00 36.36 210 LYS H N 1
ATOM 8406 C CA . LYS F 3 210 ? -45.024 -41.073 -40.721 1.00 38.30 210 LYS H CA 1
ATOM 8407 C C . LYS F 3 210 ? -46.431 -41.645 -40.797 1.00 32.97 210 LYS H C 1
ATOM 8408 O O . LYS F 3 210 ? -47.381 -41.033 -40.310 1.00 36.59 210 LYS H O 1
ATOM 8414 N N . SER F 3 211 ? -46.577 -42.813 -41.410 1.00 32.36 211 SER H N 1
ATOM 8415 C CA . SER F 3 211 ? -47.910 -43.326 -41.680 1.00 35.06 211 SER H CA 1
ATOM 8416 C C . SER F 3 211 ? -47.936 -44.839 -41.543 1.00 40.94 211 SER H C 1
ATOM 8417 O O . SER F 3 211 ? -46.901 -45.508 -41.575 1.00 41.30 211 SER H O 1
ATOM 8420 N N . PHE F 3 212 ? -49.148 -45.364 -41.368 1.00 39.39 212 PHE H N 1
ATOM 8421 C CA . PHE F 3 212 ? -49.382 -46.797 -41.451 1.00 35.20 212 PHE H CA 1
ATOM 8422 C C . PHE F 3 212 ? -50.753 -47.042 -42.065 1.00 40.39 212 PHE H C 1
ATOM 8423 O O . PHE F 3 212 ? -51.590 -46.139 -42.161 1.00 40.23 212 PHE H O 1
ATOM 8431 N N . ASN F 3 213 ? -50.957 -48.273 -42.518 1.00 45.29 213 ASN H N 1
ATOM 8432 C CA . ASN F 3 213 ? -52.232 -48.722 -43.058 1.00 48.48 213 ASN H CA 1
ATOM 8433 C C . ASN F 3 213 ? -52.864 -49.704 -42.082 1.00 48.64 213 ASN H C 1
ATOM 8434 O O . ASN F 3 213 ? -52.208 -50.657 -41.647 1.00 51.55 213 ASN H O 1
ATOM 8439 N N . ARG F 3 214 ? -54.122 -49.454 -41.717 1.00 48.98 214 ARG H N 1
ATOM 8440 C CA . ARG F 3 214 ? -54.823 -50.343 -40.800 1.00 51.40 214 ARG H CA 1
ATOM 8441 C C . ARG F 3 214 ? -54.840 -51.759 -41.359 1.00 60.42 214 ARG H C 1
ATOM 8442 O O . ARG F 3 214 ? -55.185 -51.975 -42.525 1.00 53.30 214 ARG H O 1
ATOM 8450 N N . GLY F 3 215 ? -54.464 -52.725 -40.526 1.00 60.94 215 GLY H N 1
ATOM 8451 C CA . GLY F 3 215 ? -54.507 -54.115 -40.932 1.00 66.70 215 GLY H CA 1
ATOM 8452 C C . GLY F 3 215 ? -53.199 -54.682 -41.442 1.00 78.78 215 GLY H C 1
ATOM 8453 O O . GLY F 3 215 ? -52.783 -55.759 -41.002 1.00 85.68 215 GLY H O 1
ATOM 8454 N N . GLU F 3 216 ? -52.533 -53.984 -42.360 1.00 76.14 216 GLU H N 1
ATOM 8455 C CA . GLU F 3 216 ? -51.266 -54.476 -42.898 1.00 88.20 216 GLU H CA 1
ATOM 8456 C C . GLU F 3 216 ? -50.175 -54.244 -41.863 1.00 97.08 216 GLU H C 1
ATOM 8457 O O . GLU F 3 216 ? -49.629 -53.145 -41.747 1.00 95.00 216 GLU H O 1
ATOM 8463 N N . CYS F 3 217 ? -49.859 -55.287 -41.106 1.00 102.52 217 CYS H N 1
ATOM 8464 C CA . CYS F 3 217 ? -48.772 -55.244 -40.143 1.00 106.29 217 CYS H CA 1
ATOM 8465 C C . CYS F 3 217 ? -47.433 -55.202 -40.874 1.00 114.19 217 CYS H C 1
ATOM 8466 O O . CYS F 3 217 ? -47.175 -56.019 -41.760 1.00 121.46 217 CYS H O 1
#

Solvent-accessible surface area: 49825 Å² total; per-residue (Å²): 63,5,89,108,2,102,5,6,15,8,56,157,113,140,63,104,36,88,100,108,26,55,63,156,78,16,43,102,5,0,140,118,34,52,130,55,23,117,133,46,30,86,97,18,155,116,19,87,12,46,104,72,4,40,84,70,0,65,83,45,1,79,139,96,39,75,0,32,8,128,4,0,67,93,0,81,74,64,0,35,60,30,1,82,148,93,56,63,84,104,4,102,9,30,10,0,1,28,3,36,46,62,35,0,0,0,4,1,32,16,56,110,65,82,129,9,109,11,8,2,0,39,138,45,67,56,87,89,113,73,151,46,90,113,106,22,56,62,144,85,20,47,86,10,0,118,113,38,62,138,74,24,141,152,16,41,97,75,21,100,118,25,87,11,46,102,70,1,32,84,68,0,59,78,47,4,84,141,53,63,168,19,31,10,115,1,0,65,89,0,78,78,63,0,35,49,42,2,87,150,90,19,38,77,109,3,106,12,37,4,0,1,22,12,44,52,160,32,2,0,0,1,0,35,16,56,128,78,87,228,71,115,4,63,10,62,35,31,30,61,17,122,73,56,22,65,41,119,0,28,0,44,1,62,58,30,64,4,115,29,5,6,1,6,0,0,16,30,16,97,90,131,28,12,68,10,1,0,10,22,6,35,24,3,40,2,32,11,44,17,121,52,1,119,82,30,4,71,5,37,37,41,47,106,142,41,15,0,35,0,43,0,58,59,1,123,58,125,2,27,0,44,0,2,0,0,1,4,3,11,17,3,23,15,66,48,16,26,7,6,0,0,14,77,32,1,107,17,23,41,0,15,6,29,92,41,75,57,75,37,13,49,16,23,24,3,25,4,83,156,125,52,77,15,4,0,0,0,4,0,13,51,0,13,5,57,68,15,82,23,42,1,42,98,43,91,38,100,94,37,40,27,57,3,70,26,29,103,24,130,76,33,26,48,6,15,4,0,1,0,31,6,82,50,102,16,42,82,113,97,64,15,54,0,25,1,30,0,152,61,32,144,29,163,37,93,49,100,4,103,55,109,112,119,192,40,101,2,51,9,54,40,30,28,54,22,126,73,56,23,61,34,113,0,32,1,36,10,75,36,24,46,6,100,54,4,7,0,4,0,0,15,29,25,100,87,139,29,13,71,18,1,0,11,21,8,45,29,4,84,15,69,19,47,16,116,54,1,120,80,25,5,72,6,37,32,41,56,100,139,32,20,0,42,0,39,0,54,60,2,123,58,133,3,27,0,44,0,2,0,0,1,2,2,9,19,4,15,18,66,39,21,28,7,4,1,0,16,63,31,0,98,14,21,44,0,12,6,28,87,48,91,64,31,38,12,40,9,23,33,4,28,7,152,128,49,88,17,4,0,0,0,4,0,12,48,0,15,6,59,74,17,78,25,41,1,41,102,38,89,36,96,93,34,38,27,57,3,71,24,34,91,17,127,90,32,37,45,7,17,4,0,1,0,34,6,84,39,95,18,36,78,121,101,75,14,57,0,26,2,29,0,152,62,32,147,29,171,37,100,56,52,4,116,71,84,155,72,112,10,78,6,51,60,88,57,34,51,12,41,79,44,58,170,4,59,0,54,1,134,5,37,90,48,118,22,66,14,1,6,0,0,23,6,53,77,66,129,27,3,136,6,7,0,14,32,3,72,30,58,50,82,81,26,62,96,48,5,50,15,62,105,82,42,43,44,0,30,0,22,0,48,49,0,52,25,80,2,8,5,34,0,6,0,2,2,2,17,51,1,30,52,44,13,33,20,3,95,7,0,85,0,27,0,101,86,102,68,19,46,9,58,7,42,21,4,60,10,19,117,57,2,43,177,66,47,48,2,2,0,0,0,0,0,6,63,0,24,28,83,122,28,133,24,53,4,19,2,10,54,52,132,48,103,86,42,44,68,84,13,40,11,98,5,38,67,80,63,4,8,10,0,5,6,1,21,0,50,22,47,20,74,78,7,98,68,62,18,5,0,4,0,69,0,49,10,131,32,32,125,70,67,48,51,84,43,33,62,86,74,190,67,106,10,72,4,53,57,84,61,38,47,11,38,80,43,55,178,5,78,0,58,1,133,6,30,94,50,111,14,70,11,1,5,0,0,23,6,53,74,68,131,25,3,137,4,7,0,11,35,2,73,28,61,46,86,79,20,61,94,46,8,54,17,60,110,85,43,40,48,0,33,0,22,0,47,48,0,49,27,83,1,15,4,33,0,6,0,1,0,5,25,54,1,22,67,53,12,37,18,2,95,6,0,121,2,35,0,97,73,109,71,23,47,8,60,8,46,18,4,45,5,9,81,69,4,62,164,110,20,47,0,1,0,0,0,0,0,8,64,0,14,28,117,125,27,116,19,52,5,51,5,18,32,50,109,56,107,87,40,49,69,83,12,24,12,92,7,39,70,79,60,4,8,20,0,3,4,1,23,1,55,15,51,40,78,82,8,102,77,64,61,5,0,4,0,54,0,51,10,128,30,31,132,68,60,48,62,80,44,32,33,73,76,137,93

GO terms:
  GO:0005515 protein binding (F, IPI)

B-factor: mean 41.36, std 16.44, range [12.0, 150.5]